Protein AF-0000000066428097 (afdb_homodimer)

InterPro domains:
  IPR001611 Leucine-rich repeat [PF13855] (194-254)
  IPR001611 Leucine-rich repeat [PF13855] (271-330)
  IPR001611 Leucine-rich repeat [PF13855] (368-428)
  IPR001611 Leucine-rich repeat [PS51450] (219-240)
  IPR001611 Leucine-rich repeat [PS51450] (343-364)
  IPR003591 Leucine-rich repeat, typical subtype [SM00369] (103-126)
  IPR003591 Leucine-rich repeat, typical subtype [SM00369] (128-150)
  IPR003591 Leucine-rich repeat, typical subtype [SM00369] (193-216)
  IPR003591 Leucine-rich repeat, typical subtype [SM00369] (217-240)
  IPR003591 Leucine-rich repeat, typical subtype [SM00369] (241-264)
  IPR003591 Leucine-rich repeat, typical subtype [SM00369] (269-292)
  IPR003591 Leucine-rich repeat, typical subtype [SM00369] (293-316)
  IPR003591 Leucine-rich repeat, typical subtype [SM00369] (317-340)
  IPR003591 Leucine-rich repeat, typical subtype [SM00369] (341-364)
  IPR003591 Leucine-rich repeat, typical subtype [SM00369] (367-390)
  IPR003591 Leucine-rich repeat, typical subtype [SM00369] (391-414)
  IPR003591 Leucine-rich repeat, typical subtype [SM00369] (415-438)
  IPR003591 Leucine-rich repeat, typical subtype [SM00369] (439-464)
  IPR032675 Leucine-rich repeat domain superfamily [G3DSA:3.80.10.10] (53-267)
  IPR032675 Leucine-rich repeat domain superfamily [G3DSA:3.80.10.10] (268-363)

Secondary structure (DSSP, 8-state):
---------GGGGGGG--------GGGGEEEEETTEEEEES-SBGGGGGGGTGGG-SEEEEE-SSS-EEES-SS--GGGTT--EEEEEET-SEEE-SSGGGG-TT--EEE-TTS--S---GGGS-TT----EEE--SS---EE-TGGGTT-TT-SEEE--SS---EEEE---SS--EEE--SS--SEEEE---TT--EEE--SS---EE-GGGGTT-TT--EEE--SS---EE-TTTTTT-TT--EEE--SS--SB--TTTT--SSS------EEE--SS---BPPTTTTTT-TT--EEE--SS---EE-GGGGTT-TT--EEE--SS---EE-TTTTTT-TT--EEE--SS---EE-TTTT-SS--TT--EEE--SS---EE-TTTTTT-TT--EEE--SS------GGGTTT-TT--EEE--SS------HHHHHH-TT-SEEE--SS--S--S-TT---TT--EEE-TTS-EEHHHHHHHHHHHHHTT-B---TTSSTTTTSS-SEE--SSSS----HHHHHHHTHHHHHHHHHHHHHHHHHHHHHHH-/--------GGGGGGGG--------GGGGEEEEETTEEEEES-SBGGGGGGGTGGG-SEEEEE-SSS-EEES-SS--GGGTT--EEEEEET-SEEE-SSGGGG-TT--EEE-TTS--S---GGGS-TT----EEE--SS---EE-TGGGTT-TT-SEEE--SS---EEEE---SS--EEE--SS--SEEEE---TT--EEE--SS---EE-GGGGTT-TT--EEE--SS---EE-TTTTTT-TT--EEE--SS--SB--TTTT--SSS------EEE--SS---BPPTTTTTT-TT--EEE--SS---EE-GGGGTT-TT--EEE--SS---EE-TTTTTT-TT--EEE--SS---EE-TTTT-SS--TT--EEE--SS---EE-TTTTTT-TT--EEE--SS------GGGTTT-TT--EEE--SS------HHHHHH-TT-SEEE--SS--S--S-S----TT--EEE-TTS-EEHHHHHHHHHHHHHTT-B---TTSSTTTTSS-SEE--SSSS----HHHHHHHTHHHHHHHHHHHHHHHHHHHHHHH-

Organism: Drosophila melanogaster (NCBI:txid7227)

Sequence (1104 aa):
MSQTANWVLPLLLWLLCMGFPILHGADLCQPIGWRNFQCSEVASLQDLVDLGAENWHTLAIRNVQTELEVGSGENADHLANLLDLDLTGAAPINVHTNGFSILPNLRQLNLSGCGLVDIRGNHFAPESALQRIDFSHNQMELLDRDFFGNLRKLIYANFSHNALKQCDLPHMPLLNRLELGHNRLVNATFGVCPQLQELILNDNQLIQLDVNAFRGLHGLLELQLSGNRLSSIGLETFQPLAQLRKLNLSQNALDALRPNVFGAVQNFVLHLQQLDLSGNRIRLLFDNQFRVLARLQMLDVSRNSIASLSPAHFVGLGSLRKLYLQYNAILEIKPATFAALLNLDTLDLSYNNLEFLEEQIFGGNTLPRMRRLNLNGNRMKHLHPLAFSSLPFLEYLKLGHNELKSLDVRMFAPMRRLQKLHLGHNLLEEINLDVLESLSSVQEILVDNNRLTFLAKVNVSFPNLKRVAIEGNPWQCPCFVKLQHWLATRDVVYLRDNTGYYKGERPLCIVTNVDYCIQNLQAVRRLGILGDFQGEQVEADAFDDDASAAQDMSQTANWVLPLLLWLLCMGFPILHGADLCQPIGWRNFQCSEVASLQDLVDLGAENWHTLAIRNVQTELEVGSGENADHLANLLDLDLTGAAPINVHTNGFSILPNLRQLNLSGCGLVDIRGNHFAPESALQRIDFSHNQMELLDRDFFGNLRKLIYANFSHNALKQCDLPHMPLLNRLELGHNRLVNATFGVCPQLQELILNDNQLIQLDVNAFRGLHGLLELQLSGNRLSSIGLETFQPLAQLRKLNLSQNALDALRPNVFGAVQNFVLHLQQLDLSGNRIRLLFDNQFRVLARLQMLDVSRNSIASLSPAHFVGLGSLRKLYLQYNAILEIKPATFAALLNLDTLDLSYNNLEFLEEQIFGGNTLPRMRRLNLNGNRMKHLHPLAFSSLPFLEYLKLGHNELKSLDVRMFAPMRRLQKLHLGHNLLEEINLDVLESLSSVQEILVDNNRLTFLAKVNVSFPNLKRVAIEGNPWQCPCFVKLQHWLATRDVVYLRDNTGYYKGERPLCIVTNVDYCIQNLQAVRRLGILGDFQGEQVEADAFDDDASAAQD

Radius of gyration: 41.83 Å; Cα contacts (8 Å, |Δi|>4): 2911; chains: 2; bounding box: 102×119×134 Å

Foldseek 3Di:
DDDPDDPPPDDPPPPPPPPPPPPPLQNFWDAPDDLAIEGEQEAELVSCQVVQNQSHAHYEYAYDPHEHEFPPDDADNSNQNHAYYADQRRAQHHADQLACQNHQNHAEEECAQNQDEDQALNNHHQQRNYAEYADDNYAYAEAADRRCRRPQNYAYYAHYHYAHQEHEAEERARHAEYHHEHYAHQDYAYYAHANHAYYAHEQYAHAEAELRRCQRHCNYAEYHHHNYAHAYYYACNCCSNQNYAYYAHAQYAYQADDARSNHDPPPGARQYAYYAHYNYAHADQDFCSCQRHLNHAEYAHAQYAHAEAELRRCHNPQNYAEYHHYNYAHAYADFCRQQNNLNYAEYAHEQYAYQEADQGSNHDAANPRHAEYHHHNYAHADYDLNSCVRYLDYAYYADEQYAYAAHDLSNLQSHPRHAEYEHDHYAHAAYDPSNLLSCLNYQEYEHEQYAYAAYPPLVRCNVRHAEYEHANYAYAPQRVVVVVVSCVVNNHHHDDPPDCDVVPLADRYDYAPDNHHDPDSVVVVVRVSSVVRVVRVVVSVVVVVVVVVVVD/DDDPPDDPPDDPPPPPPPPPPPPPLQNFWDAPDDLAIEGEQEAELVSCQVVQNQSHAHYEYAYDPHEHEFPPDDADNSNQNYAYYADQRRAQHHADQLAAQNHQNHAEEECAQNQDEDQALNNHHQQRNHAEYADDQYAYAEAACRRCRRPQNYAYYAHEHYAHQEHEAEERARHAEYHHEHYAHQDYAYYAHANHAYYAHEQYAHAEAELRRCQRHQNYAEYHHHNYAHAYYYACNCCSNQNYAYYAHAQYAYQEDDARSNHDPPPGARQYAYYAHHNYAHADQDFCSCQRDLNHAEYAHAQYAHAEAALRRCHNPQNYAEYHHYNYAHAYADFCRQQNNLNYAEYAHEQYAYQEADQGSNHDAANPRHAYYHHHNYAHAYYDLNSCVRYLDYAYYADYQYAYAAHDLSNLQSHPRHAEYEHYHYAHAAYDPSNLLSCLNYQEYEHEQYAYAAYPPLVRCNVRHAEYEHANYAYEPQRVVVVVVSCVVNNHHHDDVPDCDVVPLADRYDYAPDNHHDPDSVVVVVRVSSVVRVVRVVVSVVVVVVVVVVVD

Nearest PDB structures (foldseek):
  6gff-assembly1_I  TM=5.538E-01  e=7.986E-13  Homo sapiens
  2z80-assembly1_A  TM=6.881E-01  e=1.139E-09  Homo sapiens
  4mna-assembly1_A  TM=4.852E-01  e=7.695E-11  Arabidopsis thaliana
  4qc0-assembly1_A  TM=3.621E-01  e=7.154E-12  Homo sapiens
  2xot-assembly1_A  TM=7.381E-01  e=4.243E-06  Mus musculus

Solvent-accessible surface area (backbone atoms only — not comparable to full-atom values): 52341 Å² total; per-residue (Å²): 140,90,77,87,72,85,74,78,74,73,74,75,72,73,72,70,72,65,70,72,78,73,75,56,80,78,74,33,53,44,73,80,50,90,46,22,36,38,31,39,59,49,49,34,72,70,72,43,55,88,65,68,35,50,68,28,32,32,43,34,37,39,21,86,87,37,60,26,39,34,27,82,58,90,70,40,72,41,42,58,51,29,31,34,41,36,40,48,45,19,48,50,48,45,74,40,78,38,23,49,30,50,44,41,55,25,29,34,42,34,44,35,43,17,62,44,53,85,82,56,21,68,25,36,15,84,72,22,46,34,26,35,40,30,52,21,45,30,51,33,41,68,44,48,51,63,44,45,66,23,47,55,52,26,30,36,42,32,48,24,41,28,48,26,39,38,37,37,44,53,72,27,70,48,26,29,37,43,33,48,24,42,28,44,26,52,48,67,45,54,34,47,19,59,46,24,28,36,44,34,44,24,36,28,47,31,41,68,47,44,48,70,50,39,62,29,31,45,40,23,30,34,40,36,44,26,40,28,46,30,49,49,68,30,64,30,27,49,42,48,31,44,50,22,29,37,41,32,51,21,39,28,47,27,46,50,69,61,67,31,28,68,36,67,84,50,103,57,72,38,48,31,28,34,42,32,47,24,40,28,48,27,36,51,77,44,70,47,45,39,40,46,32,46,50,22,29,34,42,32,52,21,40,29,47,31,25,66,46,43,35,48,42,54,35,43,28,49,44,22,26,35,42,35,45,26,42,28,45,31,53,44,70,36,66,32,29,50,41,69,34,48,41,26,27,34,41,32,51,22,38,28,49,29,38,64,42,59,46,36,30,45,24,89,51,72,30,78,42,28,29,36,42,32,47,26,39,28,48,26,50,44,69,39,45,48,35,43,60,26,35,39,48,26,30,35,42,32,50,20,40,27,45,31,44,70,78,53,46,60,38,42,60,49,30,70,50,26,31,36,39,33,46,22,38,24,46,29,48,54,59,53,58,67,42,57,59,48,45,40,52,26,27,32,42,30,49,20,35,25,48,30,37,48,70,50,77,75,81,60,74,49,84,46,41,44,37,39,36,60,55,59,16,53,17,30,40,50,32,44,52,52,48,52,51,55,33,53,77,62,67,32,48,52,86,57,85,93,41,55,44,82,72,66,64,34,71,62,48,39,86,60,98,54,90,60,60,73,86,41,71,71,64,47,60,73,68,46,53,65,66,54,40,53,52,52,47,52,55,38,49,56,49,43,54,55,48,55,55,68,73,97,139,87,81,80,76,77,79,81,72,75,74,72,72,71,71,71,73,65,69,70,75,72,74,56,79,76,75,33,52,44,74,79,49,90,44,23,34,39,31,39,58,50,48,34,73,71,73,43,54,89,65,66,34,49,68,27,31,32,40,33,37,40,20,85,88,37,59,27,39,34,29,83,59,90,69,40,73,41,42,57,50,29,31,36,42,37,41,49,46,19,46,51,48,43,73,40,79,38,22,49,29,50,43,40,55,27,29,32,42,35,46,36,44,16,62,44,54,86,81,55,21,69,26,36,14,85,72,20,47,34,27,34,40,31,52,22,46,29,51,33,42,71,42,47,51,63,44,46,66,24,47,56,52,26,28,37,41,33,47,24,40,28,48,25,39,39,38,37,44,54,72,27,69,48,26,30,36,43,34,49,23,42,28,46,27,53,49,67,46,54,33,47,18,59,45,23,29,36,44,34,46,24,36,29,46,31,40,67,47,43,47,70,50,38,62,29,32,44,41,23,31,35,42,35,44,27,41,26,46,30,49,49,68,31,63,31,28,49,42,48,30,44,50,22,29,36,42,33,50,22,39,29,47,27,44,51,69,62,65,29,28,68,35,66,84,52,102,57,73,38,48,30,29,34,43,33,48,24,39,28,47,27,36,51,74,46,71,47,45,41,40,45,32,45,49,23,29,34,41,31,52,21,41,29,45,32,24,66,46,44,34,46,43,52,35,44,28,49,45,23,27,35,40,36,45,26,42,29,46,30,52,45,69,38,68,32,28,50,43,70,34,49,42,26,27,35,42,33,50,23,38,27,48,29,39,63,41,58,47,36,31,45,24,90,51,72,31,80,42,29,30,36,42,33,46,26,39,28,49,26,51,46,69,40,45,49,36,42,59,26,36,38,50,25,29,35,44,31,49,20,39,27,45,30,44,68,77,56,45,62,39,42,62,49,30,69,50,27,32,37,40,33,45,23,37,25,46,28,48,53,60,52,58,65,42,58,57,50,46,41,51,26,27,31,42,30,52,20,35,24,47,30,36,49,71,50,77,75,80,59,72,50,83,46,41,43,37,40,35,60,57,60,16,53,17,32,40,50,32,45,52,52,49,50,50,55,32,54,76,62,67,32,46,52,86,56,84,93,40,55,42,83,73,66,64,35,73,63,46,38,86,62,100,56,90,60,61,71,83,40,70,71,65,46,60,72,66,46,56,66,65,55,41,52,53,52,47,50,53,40,50,52,49,42,54,56,48,54,55,68,72,98

Structure (mmCIF, N/CA/C/O backbone):
data_AF-0000000066428097-model_v1
#
loop_
_entity.id
_entity.type
_entity.pdbx_description
1 polymer LP04042p
#
loop_
_atom_site.group_PDB
_atom_site.id
_atom_site.type_symbol
_atom_site.label_atom_id
_atom_site.label_alt_id
_atom_site.label_comp_id
_atom_site.label_asym_id
_atom_site.label_entity_id
_atom_site.label_seq_id
_atom_site.pdbx_PDB_ins_code
_atom_site.Cartn_x
_atom_site.Cartn_y
_atom_site.Cartn_z
_atom_site.occupancy
_atom_site.B_iso_or_equiv
_atom_site.auth_seq_id
_atom_site.auth_comp_id
_atom_site.auth_asym_id
_atom_site.auth_atom_id
_atom_site.pdbx_PDB_model_num
ATOM 1 N N . MET A 1 1 ? -47.906 65.812 -57.594 1 21.5 1 MET A N 1
ATOM 2 C CA . MET A 1 1 ? -48 65.5 -56.156 1 21.5 1 MET A CA 1
ATOM 3 C C . MET A 1 1 ? -46.812 66.125 -55.406 1 21.5 1 MET A C 1
ATOM 5 O O . MET A 1 1 ? -45.781 66.375 -55.969 1 21.5 1 MET A O 1
ATOM 9 N N . SER A 1 2 ? -47 66.312 -54.031 1 21.78 2 SER A N 1
ATOM 10 C CA . SER A 1 2 ? -46.625 67.25 -52.938 1 21.78 2 SER A CA 1
ATOM 11 C C . SER A 1 2 ? -45.125 67.062 -52.594 1 21.78 2 SER A C 1
ATOM 13 O O . SER A 1 2 ? -44.531 66 -52.844 1 21.78 2 SER A O 1
ATOM 15 N N . GLN A 1 3 ? -44.469 68.188 -52.188 1 23.77 3 GLN A N 1
ATOM 16 C CA . GLN A 1 3 ? -43.312 69.062 -51.906 1 23.77 3 GLN A CA 1
ATOM 17 C C . GLN A 1 3 ? -42.562 68.562 -50.688 1 23.77 3 GLN A C 1
ATOM 19 O O . GLN A 1 3 ? -41.5 69.125 -50.344 1 23.77 3 GLN A O 1
ATOM 24 N N . THR A 1 4 ? -43.219 67.875 -49.719 1 23.97 4 THR A N 1
ATOM 25 C CA . THR A 1 4 ? -42.906 68.188 -48.344 1 23.97 4 THR A CA 1
ATOM 26 C C . THR A 1 4 ? -41.562 67.562 -47.969 1 23.97 4 THR A C 1
ATOM 28 O O . THR A 1 4 ? -41.469 66.375 -47.656 1 23.97 4 THR A O 1
ATOM 31 N N . ALA A 1 5 ? -40.469 67.875 -48.781 1 26.16 5 ALA A N 1
ATOM 32 C CA . ALA A 1 5 ? -39.094 67.312 -48.656 1 26.16 5 ALA A CA 1
ATOM 33 C C . ALA A 1 5 ? -38.594 67.562 -47.219 1 26.16 5 ALA A C 1
ATOM 35 O O . ALA A 1 5 ? -38.938 68.562 -46.562 1 26.16 5 ALA A O 1
ATOM 36 N N . ASN A 1 6 ? -37.875 66.562 -46.625 1 24.91 6 ASN A N 1
ATOM 37 C CA . ASN A 1 6 ? -37.344 65.938 -45.406 1 24.91 6 ASN A CA 1
ATOM 38 C C . ASN A 1 6 ? -36.281 66.875 -44.75 1 24.91 6 ASN A C 1
ATOM 40 O O . ASN A 1 6 ? -35.188 67.062 -45.281 1 24.91 6 ASN A O 1
ATOM 44 N N . TRP A 1 7 ? -36.688 68.062 -44.188 1 27.17 7 TRP A N 1
ATOM 45 C CA . TRP A 1 7 ? -35.906 69.125 -43.531 1 27.17 7 TRP A CA 1
ATOM 46 C C . TRP A 1 7 ? -35.125 68.562 -42.344 1 27.17 7 TRP A C 1
ATOM 48 O O . TRP A 1 7 ? -34.594 69.375 -41.531 1 27.17 7 TRP A O 1
ATOM 58 N N . VAL A 1 8 ? -35.281 67.25 -41.875 1 29.38 8 VAL A N 1
ATOM 59 C CA . VAL A 1 8 ? -35.094 67.062 -40.469 1 29.38 8 VAL A CA 1
ATOM 60 C C . VAL A 1 8 ? -33.594 67.125 -40.125 1 29.38 8 VAL A C 1
ATOM 62 O O . VAL A 1 8 ? -33.156 66.562 -39.094 1 29.38 8 VAL A O 1
ATOM 65 N N . LEU A 1 9 ? -32.656 67.688 -40.906 1 27.8 9 LEU A N 1
ATOM 66 C CA . LEU A 1 9 ? -31.266 67.312 -40.656 1 27.8 9 LEU A CA 1
ATOM 67 C C . LEU A 1 9 ? -30.766 67.938 -39.344 1 27.8 9 LEU A C 1
ATOM 69 O O . LEU A 1 9 ? -29.734 67.5 -38.812 1 27.8 9 LEU A O 1
ATOM 73 N N . PRO A 1 10 ? -31.25 69.188 -38.875 1 29.16 10 PRO A N 1
ATOM 74 C CA . PRO A 1 10 ? -30.234 69.938 -38.125 1 29.16 10 PRO A CA 1
ATOM 75 C C . PRO A 1 10 ? -29.984 69.438 -36.719 1 29.16 10 PRO A C 1
ATOM 77 O O . PRO A 1 10 ? -29.062 69.875 -36.062 1 29.16 10 PRO A O 1
ATOM 80 N N . LEU A 1 11 ? -30.969 68.875 -36 1 28.45 11 LEU A N 1
ATOM 81 C CA . LEU A 1 11 ? -31.016 69.125 -34.562 1 28.45 11 LEU A CA 1
ATOM 82 C C . LEU A 1 11 ? -29.953 68.25 -33.844 1 28.45 11 LEU A C 1
ATOM 84 O O . LEU A 1 11 ? -29.875 68.312 -32.625 1 28.45 11 LEU A O 1
ATOM 88 N N . LEU A 1 12 ? -29.266 67.312 -34.438 1 29.48 12 LEU A N 1
ATOM 89 C CA . LEU A 1 12 ? -28.656 66.312 -33.562 1 29.48 12 LEU A CA 1
ATOM 90 C C . LEU A 1 12 ? -27.375 66.812 -32.906 1 29.48 12 LEU A C 1
ATOM 92 O O . LEU A 1 12 ? -26.734 66.125 -32.125 1 29.48 12 LEU A O 1
ATOM 96 N N . LEU A 1 13 ? -26.812 67.938 -33.312 1 30.03 13 LEU A N 1
ATOM 97 C CA . LEU A 1 13 ? -25.422 68.062 -32.906 1 30.03 13 LEU A CA 1
ATOM 98 C C . LEU A 1 13 ? -25.344 68.5 -31.438 1 30.03 13 LEU A C 1
ATOM 100 O O . LEU A 1 13 ? -24.25 68.562 -30.844 1 30.03 13 LEU A O 1
ATOM 104 N N . TRP A 1 14 ? -26.375 69.188 -30.891 1 29.7 14 TRP A N 1
ATOM 105 C CA . TRP A 1 14 ? -26.078 70 -29.688 1 29.7 14 TRP A CA 1
ATOM 106 C C . TRP A 1 14 ? -25.875 69.062 -28.484 1 29.7 14 TRP A C 1
ATOM 108 O O . TRP A 1 14 ? -25.531 69.5 -27.391 1 29.7 14 TRP A O 1
ATOM 118 N N . LEU A 1 15 ? -26.453 67.875 -28.422 1 30.11 15 LEU A N 1
ATOM 119 C CA . LEU A 1 15 ? -26.578 67.312 -27.094 1 30.11 15 LEU A CA 1
ATOM 120 C C . LEU A 1 15 ? -25.234 66.812 -26.594 1 30.11 15 LEU A C 1
ATOM 122 O O . LEU A 1 15 ? -25.141 66.188 -25.516 1 30.11 15 LEU A O 1
ATOM 126 N N . LEU A 1 16 ? -24.188 66.75 -27.375 1 30.75 16 LEU A N 1
ATOM 127 C CA . LEU A 1 16 ? -23.094 65.938 -26.891 1 30.75 16 LEU A CA 1
ATOM 128 C C . LEU A 1 16 ? -22.328 66.625 -25.781 1 30.75 16 LEU A C 1
ATOM 130 O O . LEU A 1 16 ? -21.297 66.125 -25.328 1 30.75 16 LEU A O 1
ATOM 134 N N . CYS A 1 17 ? -22.469 67.938 -25.656 1 30.73 17 CYS A N 1
ATOM 135 C CA . CYS A 1 17 ? -21.484 68.438 -24.719 1 30.73 17 CYS A CA 1
ATOM 136 C C . CYS A 1 17 ? -21.844 68.062 -23.281 1 30.73 17 CYS A C 1
ATOM 138 O O . CYS A 1 17 ? -22.406 68.875 -22.547 1 30.73 17 CYS A O 1
ATOM 140 N N . MET A 1 18 ? -22.672 67.125 -23.062 1 31.97 18 MET A N 1
ATOM 141 C CA . MET A 1 18 ? -22.844 66.875 -21.641 1 31.97 18 MET A CA 1
ATOM 142 C C . MET A 1 18 ? -21.5 66.75 -20.938 1 31.97 18 MET A C 1
ATOM 144 O O . MET A 1 18 ? -20.625 66 -21.359 1 31.97 18 MET A O 1
ATOM 148 N N . GLY A 1 19 ? -21 67.875 -20.391 1 32.03 19 GLY A N 1
ATOM 149 C CA . GLY A 1 19 ? -19.844 68 -19.516 1 32.03 19 GLY A CA 1
ATOM 150 C C . GLY A 1 19 ? -19.719 66.875 -18.547 1 32.03 19 GLY A C 1
ATOM 151 O O . GLY A 1 19 ? -20.734 66.312 -18.062 1 32.03 19 GLY A O 1
ATOM 152 N N . PHE A 1 20 ? -18.781 66.062 -18.719 1 38.28 20 PHE A N 1
ATOM 153 C CA . PHE A 1 20 ? -18.375 65.125 -17.688 1 38.28 20 PHE A CA 1
ATOM 154 C C . PHE A 1 20 ? -18.406 65.75 -16.312 1 38.28 20 PHE A C 1
ATOM 156 O O . PHE A 1 20 ? -17.859 66.875 -16.125 1 38.28 20 PHE A O 1
ATOM 163 N N . PRO A 1 21 ? -19.438 65.625 -15.516 1 37.78 21 PRO A N 1
ATOM 164 C CA . PRO A 1 21 ? -19.328 66.188 -14.164 1 37.78 21 PRO A CA 1
ATOM 165 C C . PRO A 1 21 ? -17.922 66 -13.57 1 37.78 21 PRO A C 1
ATOM 167 O O . PRO A 1 21 ? -17.391 64.875 -13.594 1 37.78 21 PRO A O 1
ATOM 170 N N . ILE A 1 22 ? -17.047 66.938 -13.727 1 36.81 22 ILE A N 1
ATOM 171 C CA . ILE A 1 22 ? -15.883 66.938 -12.844 1 36.81 22 ILE A CA 1
ATOM 172 C C . ILE A 1 22 ? -16.328 66.625 -11.414 1 36.81 22 ILE A C 1
ATOM 174 O O . ILE A 1 22 ? -17.141 67.375 -10.828 1 36.81 22 ILE A O 1
ATOM 178 N N . LEU A 1 23 ? -16.422 65.438 -10.977 1 39.56 23 LEU A N 1
ATOM 179 C CA . LEU A 1 23 ? -16.562 65.125 -9.562 1 39.56 23 LEU A CA 1
ATOM 180 C C . LEU A 1 23 ? -15.727 66.062 -8.703 1 39.56 23 LEU A C 1
ATOM 182 O O . LEU A 1 23 ? -14.516 66.188 -8.906 1 39.56 23 LEU A O 1
ATOM 186 N N . HIS A 1 24 ? -16.125 67.25 -8.328 1 43.97 24 HIS A N 1
ATOM 187 C CA . HIS A 1 24 ? -15.523 68.062 -7.297 1 43.97 24 HIS A CA 1
ATOM 188 C C . HIS A 1 24 ? -14.938 67.25 -6.168 1 43.97 24 HIS A C 1
ATOM 190 O O . HIS A 1 24 ? -15.383 66.062 -5.938 1 43.97 24 HIS A O 1
ATOM 196 N N . GLY A 1 25 ? -13.734 67.562 -5.691 1 47.59 25 GLY A N 1
ATOM 197 C CA . GLY A 1 25 ? -12.945 67 -4.609 1 47.59 25 GLY A CA 1
ATOM 198 C C . GLY A 1 25 ? -13.789 66.5 -3.449 1 47.59 25 GLY A C 1
ATOM 199 O O . GLY A 1 25 ? -13.367 65.625 -2.699 1 47.59 25 GLY A O 1
ATOM 200 N N . ALA A 1 26 ? -14.797 67.25 -3 1 52.69 26 ALA A N 1
ATOM 201 C CA . ALA A 1 26 ? -15.641 66.938 -1.85 1 52.69 26 ALA A CA 1
ATOM 202 C C . ALA A 1 26 ? -16.344 65.562 -2.041 1 52.69 26 ALA A C 1
ATOM 204 O O . ALA A 1 26 ? -16.625 64.875 -1.069 1 52.69 26 ALA A O 1
ATOM 205 N N . ASP A 1 27 ? -16.5 65.125 -3.244 1 64.44 27 ASP A N 1
ATOM 206 C CA . ASP A 1 27 ? -17.312 63.938 -3.551 1 64.44 27 ASP A CA 1
ATOM 207 C C . ASP A 1 27 ? -16.469 62.656 -3.533 1 64.44 27 ASP A C 1
ATOM 209 O O . ASP A 1 27 ? -16.984 61.562 -3.695 1 64.44 27 ASP A O 1
ATOM 213 N N . LEU A 1 28 ? -15.258 62.75 -3.088 1 81.94 28 LEU A N 1
ATOM 214 C CA . LEU A 1 28 ? -14.352 61.625 -3.244 1 81.94 28 LEU A CA 1
ATOM 215 C C . LEU A 1 28 ? -14.375 60.719 -2.006 1 81.94 28 LEU A C 1
ATOM 217 O O . LEU A 1 28 ? -14.25 59.5 -2.113 1 81.94 28 LEU A O 1
ATOM 221 N N . CYS A 1 29 ? -14.641 61.406 -0.816 1 92.38 29 CYS A N 1
ATOM 222 C CA . CYS A 1 29 ? -14.555 60.625 0.428 1 92.38 29 CYS A CA 1
ATOM 223 C C . CYS A 1 29 ? -15.836 60.781 1.24 1 92.38 29 CYS A C 1
ATOM 225 O O . CYS A 1 29 ? -16.422 61.844 1.318 1 92.38 29 CYS A O 1
ATOM 227 N N . GLN A 1 30 ? -16.328 59.688 1.689 1 92.44 30 GLN A N 1
ATOM 228 C CA . GLN A 1 30 ? -17.516 59.656 2.537 1 92.44 30 GLN A CA 1
ATOM 229 C C . GLN A 1 30 ? -17.203 59.094 3.914 1 92.44 30 GLN A C 1
ATOM 231 O O . GLN A 1 30 ? -16.438 58.125 4.027 1 92.44 30 GLN A O 1
ATOM 236 N N . PRO A 1 31 ? -17.641 59.781 4.945 1 92.06 31 PRO A N 1
ATOM 237 C CA . PRO A 1 31 ? -17.453 59.219 6.281 1 92.06 31 PRO A CA 1
ATOM 238 C C . PRO A 1 31 ? -18.344 58 6.535 1 92.06 31 PRO A C 1
ATOM 240 O O . PRO A 1 31 ? -19.547 58.062 6.242 1 92.06 31 PRO A O 1
ATOM 243 N N . ILE A 1 32 ? -17.875 56.938 6.891 1 91.38 32 ILE A N 1
ATOM 244 C CA . ILE A 1 32 ? -18.641 55.719 7.152 1 91.38 32 ILE A CA 1
ATOM 245 C C . ILE A 1 32 ? -18.703 55.469 8.656 1 91.38 32 ILE A C 1
ATOM 247 O O . ILE A 1 32 ? -19.359 54.531 9.102 1 91.38 32 ILE A O 1
ATOM 251 N N . GLY A 1 33 ? -18.141 56.281 9.469 1 90.94 33 GLY A N 1
ATOM 252 C CA . GLY A 1 33 ? -18.125 56.219 10.922 1 90.94 33 GLY A CA 1
ATOM 253 C C . GLY A 1 33 ? -17.281 57.344 11.539 1 90.94 33 GLY A C 1
ATOM 254 O O . GLY A 1 33 ? -16.812 58.25 10.844 1 90.94 33 GLY A O 1
ATOM 255 N N . TRP A 1 34 ? -17.125 57.219 12.828 1 92 34 TRP A N 1
ATOM 256 C CA . TRP A 1 34 ? -16.328 58.219 13.531 1 92 34 TRP A CA 1
ATOM 257 C C . TRP A 1 34 ? -14.859 58.156 13.102 1 92 34 TRP A C 1
ATOM 259 O O . TRP A 1 34 ? -14.195 57.125 13.32 1 92 34 TRP A O 1
ATOM 269 N N . ARG A 1 35 ? -14.289 59.188 12.469 1 94 35 ARG A N 1
ATOM 270 C CA . ARG A 1 35 ? -12.93 59.312 11.953 1 94 35 ARG A CA 1
ATOM 271 C C . ARG A 1 35 ? -12.602 58.188 10.961 1 94 35 ARG A C 1
ATOM 273 O O . ARG A 1 35 ? -11.461 57.75 10.883 1 94 35 ARG A O 1
ATOM 280 N N . ASN A 1 36 ? -13.633 57.562 10.406 1 95 36 ASN A N 1
ATOM 281 C CA . ASN A 1 36 ? -13.586 56.5 9.406 1 95 36 ASN A CA 1
ATOM 282 C C . ASN A 1 36 ? -14.109 56.969 8.055 1 95 36 ASN A C 1
ATOM 284 O O . ASN A 1 36 ? -15.266 57.375 7.941 1 95 36 ASN A O 1
ATOM 288 N N . PHE A 1 37 ? -13.266 56.875 7.09 1 94.88 37 PHE A N 1
ATOM 289 C CA . PHE A 1 37 ? -13.625 57.438 5.805 1 94.88 37 PHE A CA 1
ATOM 290 C C . PHE A 1 37 ? -13.414 56.438 4.676 1 94.88 37 PHE A C 1
ATOM 292 O O . PHE A 1 37 ? -12.523 55.594 4.758 1 94.88 37 PHE A O 1
ATOM 299 N N . GLN A 1 38 ? -14.219 56.438 3.721 1 95.56 38 GLN A N 1
ATOM 300 C CA . GLN A 1 38 ? -14.062 55.719 2.457 1 95.56 38 GLN A CA 1
ATOM 301 C C . GLN A 1 38 ? -13.945 56.688 1.289 1 95.56 38 GLN A C 1
ATOM 303 O O . GLN A 1 38 ? -14.766 57.594 1.146 1 95.56 38 GLN A O 1
ATOM 308 N N . CYS A 1 39 ? -12.898 56.562 0.613 1 95.06 39 CYS A N 1
ATOM 309 C CA . CYS A 1 39 ? -12.672 57.406 -0.534 1 95.06 39 CYS A CA 1
ATOM 310 C C . CYS A 1 39 ? -12.711 56.625 -1.837 1 95.06 39 CYS A C 1
ATOM 312 O O . CYS A 1 39 ? -12.43 55.438 -1.852 1 95.06 39 CYS A O 1
ATOM 314 N N . SER A 1 40 ? -13.18 57.25 -2.885 1 93.62 40 SER A N 1
ATOM 315 C CA . SER A 1 40 ? -13.273 56.594 -4.191 1 93.62 40 SER A CA 1
ATOM 316 C C . SER A 1 40 ? -12.484 57.375 -5.246 1 93.62 40 SER A C 1
ATOM 318 O O . SER A 1 40 ? -12.43 58.594 -5.211 1 93.62 40 SER A O 1
ATOM 320 N N . GLU A 1 41 ? -11.93 56.594 -6.152 1 93.5 41 GLU A N 1
ATOM 321 C CA . GLU A 1 41 ? -11.25 57.125 -7.332 1 93.5 41 GLU A CA 1
ATOM 322 C C . GLU A 1 41 ? -10.156 58.125 -6.941 1 93.5 41 GLU A C 1
ATOM 324 O O . GLU A 1 41 ? -10.117 59.25 -7.453 1 93.5 41 GLU A O 1
ATOM 329 N N . VAL A 1 42 ? -9.43 57.656 -5.918 1 92.19 42 VAL A N 1
ATOM 330 C CA . VAL A 1 42 ? -8.281 58.406 -5.445 1 92.19 42 VAL A CA 1
ATOM 331 C C . VAL A 1 42 ? -7.035 58.031 -6.238 1 92.19 42 VAL A C 1
ATOM 333 O O . VAL A 1 42 ? -6.684 56.844 -6.32 1 92.19 42 VAL A O 1
ATOM 336 N N . ALA A 1 43 ? -6.391 59 -6.812 1 91.44 43 ALA A N 1
ATOM 337 C CA . ALA A 1 43 ? -5.215 58.719 -7.625 1 91.44 43 ALA A CA 1
ATOM 338 C C . ALA A 1 43 ? -3.957 58.625 -6.762 1 91.44 43 ALA A C 1
ATOM 340 O O . ALA A 1 43 ? -3.037 57.875 -7.07 1 91.44 43 ALA A O 1
ATOM 341 N N . SER A 1 44 ? -3.936 59.406 -5.84 1 91.56 44 SER A N 1
ATOM 342 C CA . SER A 1 44 ? -2.807 59.438 -4.918 1 91.56 44 SER A CA 1
ATOM 343 C C . SER A 1 44 ? -3.256 59.812 -3.504 1 91.56 44 SER A C 1
ATOM 345 O O . SER A 1 44 ? -4.262 60.5 -3.32 1 91.56 44 SER A O 1
ATOM 347 N N . LEU A 1 45 ? -2.475 59.375 -2.592 1 89.81 45 LEU A N 1
ATOM 348 C CA . LEU A 1 45 ? -2.818 59.719 -1.218 1 89.81 45 LEU A CA 1
ATOM 349 C C . LEU A 1 45 ? -2.662 61.219 -0.98 1 89.81 45 LEU A C 1
ATOM 351 O O . LEU A 1 45 ? -3.248 61.75 -0.045 1 89.81 45 LEU A O 1
ATOM 355 N N . GLN A 1 46 ? -1.945 61.844 -1.845 1 86.06 46 GLN A N 1
ATOM 356 C CA . GLN A 1 46 ? -1.733 63.281 -1.749 1 86.06 46 GLN A CA 1
ATOM 357 C C . GLN A 1 46 ? -3.006 64.062 -2.096 1 86.06 46 GLN A C 1
ATOM 359 O O . GLN A 1 46 ? -3.176 65.188 -1.685 1 86.06 46 GLN A O 1
ATOM 364 N N . ASP A 1 47 ? -3.834 63.438 -2.744 1 85.44 47 ASP A N 1
ATOM 365 C CA . ASP A 1 47 ? -5.07 64.062 -3.174 1 85.44 47 ASP A CA 1
ATOM 366 C C . ASP A 1 47 ? -6.016 64.312 -1.994 1 85.44 47 ASP A C 1
ATOM 368 O O . ASP A 1 47 ? -6.992 65.062 -2.102 1 85.44 47 ASP A O 1
ATOM 372 N N . LEU A 1 48 ? -5.594 63.719 -0.896 1 86.69 48 LEU A N 1
ATOM 373 C CA . LEU A 1 48 ? -6.484 63.812 0.257 1 86.69 48 LEU A CA 1
ATOM 374 C C . LEU A 1 48 ? -6.113 65 1.155 1 86.69 48 LEU A C 1
ATOM 376 O O . LEU A 1 48 ? -6.734 65.188 2.197 1 86.69 48 LEU A O 1
ATOM 380 N N . VAL A 1 49 ? -5.133 65.812 0.812 1 81.62 49 VAL A N 1
ATOM 381 C CA . VAL A 1 49 ? -4.602 66.938 1.616 1 81.62 49 VAL A CA 1
ATOM 382 C C . VAL A 1 49 ? -5.695 67.938 1.866 1 81.62 49 VAL A C 1
ATOM 384 O O . VAL A 1 49 ? -5.828 68.5 2.98 1 81.62 49 VAL A O 1
ATOM 387 N N . ASP A 1 50 ? -6.48 68.312 0.899 1 78.69 50 ASP A N 1
ATOM 388 C CA . ASP A 1 50 ? -7.438 69.375 0.999 1 78.69 50 ASP A CA 1
ATOM 389 C C . ASP A 1 50 ? -8.766 68.938 1.585 1 78.69 50 ASP A C 1
ATOM 391 O O . ASP A 1 50 ? -9.734 69.688 1.653 1 78.69 50 ASP A O 1
ATOM 395 N N . LEU A 1 51 ? -8.68 67.75 2.09 1 81.94 51 LEU A N 1
ATOM 396 C CA . LEU A 1 51 ? -9.953 67.188 2.561 1 81.94 51 LEU A CA 1
ATOM 397 C C . LEU A 1 51 ? -9.992 67.125 4.086 1 81.94 51 LEU A C 1
ATOM 399 O O . LEU A 1 51 ? -10.914 66.562 4.668 1 81.94 51 LEU A O 1
ATOM 403 N N . GLY A 1 52 ? -9.039 67.75 4.75 1 79.62 52 GLY A N 1
ATOM 404 C CA . GLY A 1 52 ? -9.016 67.75 6.207 1 79.62 52 GLY A CA 1
ATOM 405 C C . GLY A 1 52 ? -8.789 66.375 6.797 1 79.62 52 GLY A C 1
ATOM 406 O O . GLY A 1 52 ? -9.445 66 7.77 1 79.62 52 GLY A O 1
ATOM 407 N N . ALA A 1 53 ? -7.977 65.688 6.223 1 86.25 53 ALA A N 1
ATOM 408 C CA . ALA A 1 53 ? -7.789 64.25 6.598 1 86.25 53 ALA A CA 1
ATOM 409 C C . ALA A 1 53 ? -6.902 64.125 7.832 1 86.25 53 ALA A C 1
ATOM 411 O O . ALA A 1 53 ? -6.562 63.031 8.258 1 86.25 53 ALA A O 1
ATOM 412 N N . GLU A 1 54 ? -6.621 65.188 8.547 1 87.06 54 GLU A N 1
ATOM 413 C CA . GLU A 1 54 ? -5.703 65.25 9.688 1 87.06 54 GLU A CA 1
ATOM 414 C C . GLU A 1 54 ? -6.289 64.5 10.875 1 87.06 54 GLU A C 1
ATOM 416 O O . GLU A 1 54 ? -5.547 64 11.734 1 87.06 54 GLU A O 1
ATOM 421 N N . ASN A 1 55 ? -7.59 64.312 10.883 1 87.94 55 ASN A N 1
ATOM 422 C CA . ASN A 1 55 ? -8.211 63.656 12.039 1 87.94 55 ASN A CA 1
ATOM 423 C C . ASN A 1 55 ? -8.719 62.25 11.695 1 87.94 55 ASN A C 1
ATOM 425 O O . ASN A 1 55 ? -9.43 61.625 12.484 1 87.94 55 ASN A O 1
ATOM 429 N N . TRP A 1 56 ? -8.312 61.719 10.516 1 94 56 TRP A N 1
ATOM 430 C CA . TRP A 1 56 ? -8.789 60.406 10.117 1 94 56 TRP A CA 1
ATOM 431 C C . TRP A 1 56 ? -7.992 59.312 10.805 1 94 56 TRP A C 1
ATOM 433 O O . TRP A 1 56 ? -6.773 59.406 10.945 1 94 56 TRP A O 1
ATOM 443 N N . HIS A 1 57 ? -8.75 58.281 11.25 1 96.31 57 HIS A N 1
ATOM 444 C CA . HIS A 1 57 ? -8.109 57.125 11.859 1 96.31 57 HIS A CA 1
ATOM 445 C C . HIS A 1 57 ? -8.18 55.906 10.945 1 96.31 57 HIS A C 1
ATOM 447 O O . HIS A 1 57 ? -7.254 55.094 10.93 1 96.31 57 HIS A O 1
ATOM 453 N N . THR A 1 58 ? -9.219 55.75 10.25 1 96.88 58 THR A N 1
ATOM 454 C CA . THR A 1 58 ? -9.438 54.656 9.328 1 96.88 58 THR A CA 1
ATOM 455 C C . THR A 1 58 ? -9.773 55.156 7.93 1 96.88 58 THR A C 1
ATOM 457 O O . THR A 1 58 ? -10.539 56.125 7.781 1 96.88 58 THR A O 1
ATOM 460 N N . LEU A 1 59 ? -9.094 54.594 6.957 1 96.19 59 LEU A N 1
ATOM 461 C CA . LEU A 1 59 ? -9.305 55 5.57 1 96.19 59 LEU A CA 1
ATOM 462 C C . LEU A 1 59 ? -9.406 53.781 4.664 1 96.19 59 LEU A C 1
ATOM 464 O O . LEU A 1 59 ? -8.586 52.875 4.75 1 96.19 59 LEU A O 1
ATOM 468 N N . ALA A 1 60 ? -10.422 53.656 3.93 1 96.94 60 ALA A N 1
ATOM 469 C CA . ALA A 1 60 ? -10.57 52.688 2.863 1 96.94 60 ALA A CA 1
ATOM 470 C C . ALA A 1 60 ? -10.688 53.344 1.501 1 96.94 60 ALA A C 1
ATOM 472 O O . ALA A 1 60 ? -11.383 54.375 1.359 1 96.94 60 ALA A O 1
ATOM 473 N N . ILE A 1 61 ? -9.961 52.875 0.574 1 96.31 61 ILE A N 1
ATOM 474 C CA . ILE A 1 61 ? -10 53.438 -0.762 1 96.31 61 ILE A CA 1
ATOM 475 C C . ILE A 1 61 ? -10.57 52.438 -1.753 1 96.31 61 ILE A C 1
ATOM 477 O O . ILE A 1 61 ? -10.148 51.281 -1.77 1 96.31 61 ILE A O 1
ATOM 481 N N . ARG A 1 62 ? -11.5 52.844 -2.486 1 95.62 62 ARG A N 1
ATOM 482 C CA . ARG A 1 62 ? -12.109 52.031 -3.537 1 95.62 62 ARG A CA 1
ATOM 483 C C . ARG A 1 62 ? -11.984 52.719 -4.895 1 95.62 62 ARG A C 1
ATOM 485 O O . ARG A 1 62 ? -12.578 53.781 -5.117 1 95.62 62 ARG A O 1
ATOM 492 N N . ASN A 1 63 ? -11.188 52.094 -5.695 1 94.75 63 ASN A N 1
ATOM 493 C CA . ASN A 1 63 ? -10.977 52.625 -7.035 1 94.75 63 ASN A CA 1
ATOM 494 C C . ASN A 1 63 ? -11.461 51.656 -8.109 1 94.75 63 ASN A C 1
ATOM 496 O O . ASN A 1 63 ? -11.227 50.438 -8.016 1 94.75 63 ASN A O 1
ATOM 500 N N . VAL A 1 64 ? -12.172 52.125 -9.055 1 90.81 64 VAL A N 1
ATOM 501 C CA . VAL A 1 64 ? -12.648 51.312 -10.172 1 90.81 64 VAL A CA 1
ATOM 502 C C . VAL A 1 64 ? -11.953 51.719 -11.461 1 90.81 64 VAL A C 1
ATOM 504 O O . VAL A 1 64 ? -11.492 50.875 -12.227 1 90.81 64 VAL A O 1
ATOM 507 N N . GLN A 1 65 ? -11.742 52.938 -11.719 1 90.19 65 GLN A N 1
ATOM 508 C CA . GLN A 1 65 ? -11.219 53.469 -12.977 1 90.19 65 GLN A CA 1
ATOM 509 C C . GLN A 1 65 ? -9.797 54.031 -12.797 1 90.19 65 GLN A C 1
ATOM 511 O O . GLN A 1 65 ? -9.047 54.125 -13.766 1 90.19 65 GLN A O 1
ATOM 516 N N . THR A 1 66 ? -9.516 54.406 -11.547 1 91.62 66 THR A N 1
ATOM 517 C CA . THR A 1 66 ? -8.242 55.094 -11.281 1 91.62 66 THR A CA 1
ATOM 518 C C . THR A 1 66 ? -7.273 54.156 -10.57 1 91.62 66 THR A C 1
ATOM 520 O O . THR A 1 66 ? -7.672 53.375 -9.68 1 91.62 66 THR A O 1
ATOM 523 N N . GLU A 1 67 ? -6.051 54.188 -11.039 1 92.5 67 GLU A N 1
ATOM 524 C CA . GLU A 1 67 ? -5.008 53.438 -10.336 1 92.5 67 GLU A CA 1
ATOM 525 C C . GLU A 1 67 ? -4.441 54.25 -9.172 1 92.5 67 GLU A C 1
ATOM 527 O O . GLU A 1 67 ? -4.188 55.438 -9.305 1 92.5 67 GLU A O 1
ATOM 532 N N . LEU A 1 68 ? -4.25 53.594 -8.156 1 94 68 LEU A N 1
ATOM 533 C CA . LEU A 1 68 ? -3.775 54.281 -6.965 1 94 68 LEU A CA 1
ATOM 534 C C . LEU A 1 68 ? -2.252 54.25 -6.883 1 94 68 LEU A C 1
ATOM 536 O O . LEU A 1 68 ? -1.65 53.188 -7.008 1 94 68 LEU A O 1
ATOM 540 N N . GLU A 1 69 ? -1.689 55.438 -6.688 1 92.94 69 GLU A N 1
ATOM 541 C CA . GLU A 1 69 ? -0.253 55.531 -6.453 1 92.94 69 GLU A CA 1
ATOM 542 C C . GLU A 1 69 ? 0.047 55.812 -4.984 1 92.94 69 GLU A C 1
ATOM 544 O O . GLU A 1 69 ? -0.554 56.719 -4.379 1 92.94 69 GLU A O 1
ATOM 549 N N . VAL A 1 70 ? 0.961 55 -4.535 1 90.88 70 VAL A N 1
ATOM 550 C CA . VAL A 1 70 ? 1.315 55.188 -3.133 1 90.88 70 VAL A CA 1
ATOM 551 C C . VAL A 1 70 ? 2.793 55.531 -3.016 1 90.88 70 VAL A C 1
ATOM 553 O O . VAL A 1 70 ? 3.648 54.906 -3.631 1 90.88 70 VAL A O 1
ATOM 556 N N . GLY A 1 71 ? 3.135 56.562 -2.217 1 87.38 71 GLY A N 1
ATOM 557 C CA . GLY A 1 71 ? 4.508 56.938 -1.924 1 87.38 71 GLY A CA 1
ATOM 558 C C . GLY A 1 71 ? 5.102 57.875 -2.945 1 87.38 71 GLY A C 1
ATOM 559 O O . GLY A 1 71 ? 6.32 57.969 -3.084 1 87.38 71 GLY A O 1
ATOM 560 N N . SER A 1 72 ? 4.34 58.469 -3.793 1 79.38 72 SER A N 1
ATOM 561 C CA . SER A 1 72 ? 4.82 59.438 -4.785 1 79.38 72 SER A CA 1
ATOM 562 C C . SER A 1 72 ? 5.25 60.75 -4.129 1 79.38 72 SER A C 1
ATOM 564 O O . SER A 1 72 ? 6.125 61.438 -4.641 1 79.38 72 SER A O 1
ATOM 566 N N . GLY A 1 73 ? 4.711 61.062 -3.057 1 74.81 73 GLY A N 1
ATOM 567 C CA . GLY A 1 73 ? 5.051 62.312 -2.357 1 74.81 73 GLY A CA 1
ATOM 568 C C . GLY A 1 73 ? 6.027 62.094 -1.218 1 74.81 73 GLY A C 1
ATOM 569 O O . GLY A 1 73 ? 6.324 60.969 -0.852 1 74.81 73 GLY A O 1
ATOM 570 N N . GLU A 1 74 ? 6.652 63.188 -0.787 1 70.31 74 GLU A N 1
ATOM 571 C CA . GLU A 1 74 ? 7.699 63.125 0.228 1 70.31 74 GLU A CA 1
ATOM 572 C C . GLU A 1 74 ? 7.105 62.969 1.624 1 70.31 74 GLU A C 1
ATOM 574 O O . GLU A 1 74 ? 7.707 62.344 2.492 1 70.31 74 GLU A O 1
ATOM 579 N N . ASN A 1 75 ? 5.953 63.594 1.793 1 73.94 75 ASN A N 1
ATOM 580 C CA . ASN A 1 75 ? 5.367 63.562 3.127 1 73.94 75 ASN A CA 1
ATOM 581 C C . ASN A 1 75 ? 3.846 63.438 3.066 1 73.94 75 ASN A C 1
ATOM 583 O O . ASN A 1 75 ? 3.234 63.75 2.043 1 73.94 75 ASN A O 1
ATOM 587 N N . ALA A 1 76 ? 3.225 62.75 4.02 1 81.69 76 ALA A N 1
ATOM 588 C CA . ALA A 1 76 ? 1.773 62.656 4.172 1 81.69 76 ALA A CA 1
ATOM 589 C C . ALA A 1 76 ? 1.337 63.125 5.559 1 81.69 76 ALA A C 1
ATOM 591 O O . ALA A 1 76 ? 0.593 62.406 6.25 1 81.69 76 ALA A O 1
ATOM 592 N N . ASP A 1 77 ? 1.708 64.375 5.934 1 85.75 77 ASP A N 1
ATOM 593 C CA . ASP A 1 77 ? 1.407 64.938 7.25 1 85.75 77 ASP A CA 1
ATOM 594 C C . ASP A 1 77 ? -0.1 65 7.473 1 85.75 77 ASP A C 1
ATOM 596 O O . ASP A 1 77 ? -0.576 64.875 8.602 1 85.75 77 ASP A O 1
ATOM 600 N N . HIS A 1 78 ? -0.849 65.125 6.371 1 88.25 78 HIS A N 1
ATOM 601 C CA . HIS A 1 78 ? -2.301 65.25 6.461 1 88.25 78 HIS A CA 1
ATOM 602 C C . HIS A 1 78 ? -2.934 63.938 6.879 1 88.25 78 HIS A C 1
ATOM 604 O O . HIS A 1 78 ? -4.094 63.906 7.293 1 88.25 78 HIS A O 1
ATOM 610 N N . LEU A 1 79 ? -2.115 62.938 6.836 1 91.5 79 LEU A N 1
ATOM 611 C CA . LEU A 1 79 ? -2.596 61.625 7.25 1 91.5 79 LEU A CA 1
ATOM 612 C C . LEU A 1 79 ? -1.814 61.094 8.453 1 91.5 79 LEU A C 1
ATOM 614 O O . LEU A 1 79 ? -1.701 59.906 8.664 1 91.5 79 LEU A O 1
ATOM 618 N N . ALA A 1 80 ? -1.243 61.938 9.227 1 87.75 80 ALA A N 1
ATOM 619 C CA . ALA A 1 80 ? -0.334 61.594 10.32 1 87.75 80 ALA A CA 1
ATOM 620 C C . ALA A 1 80 ? -1.052 60.781 11.406 1 87.75 80 ALA A C 1
ATOM 622 O O . ALA A 1 80 ? -0.427 60 12.125 1 87.75 80 ALA A O 1
ATOM 623 N N . ASN A 1 81 ? -2.406 60.906 11.523 1 92.31 81 ASN A N 1
ATOM 624 C CA . ASN A 1 81 ? -3.164 60.219 12.578 1 92.31 81 ASN A CA 1
ATOM 625 C C . ASN A 1 81 ? -3.844 58.969 12.07 1 92.31 81 ASN A C 1
ATOM 627 O O . ASN A 1 81 ? -4.59 58.312 12.805 1 92.31 81 ASN A O 1
ATOM 631 N N . LEU A 1 82 ? -3.531 58.625 10.844 1 94.94 82 LEU A N 1
ATOM 632 C CA . LEU A 1 82 ? -4.133 57.438 10.258 1 94.94 82 LEU A CA 1
ATOM 633 C C . LEU A 1 82 ? -3.58 56.156 10.914 1 94.94 82 LEU A C 1
ATOM 635 O O . LEU A 1 82 ? -2.363 56 11.031 1 94.94 82 LEU A O 1
ATOM 639 N N . LEU A 1 83 ? -4.523 55.219 11.367 1 97.12 83 LEU A N 1
ATOM 640 C CA . LEU A 1 83 ? -4.141 54 12.078 1 97.12 83 LEU A CA 1
ATOM 641 C C . LEU A 1 83 ? -4.434 52.781 11.234 1 97.12 83 LEU A C 1
ATOM 643 O O . LEU A 1 83 ? -3.697 51.781 11.297 1 97.12 83 LEU A O 1
ATOM 647 N N . ASP A 1 84 ? -5.504 52.781 10.484 1 97.81 84 ASP A N 1
ATOM 648 C CA . ASP A 1 84 ? -5.969 51.656 9.688 1 97.81 84 ASP A CA 1
ATOM 649 C C . ASP A 1 84 ? -6.16 52.062 8.227 1 97.81 84 ASP A C 1
ATOM 651 O O . ASP A 1 84 ? -6.902 53 7.93 1 97.81 84 ASP A O 1
ATOM 655 N N . LEU A 1 85 ? -5.441 51.375 7.375 1 97.12 85 LEU A N 1
ATOM 656 C CA . LEU A 1 85 ? -5.535 51.656 5.945 1 97.12 85 LEU A CA 1
ATOM 657 C C . LEU A 1 85 ? -5.906 50.406 5.168 1 97.12 85 LEU A C 1
ATOM 659 O O . LEU A 1 85 ? -5.23 49.375 5.285 1 97.12 85 LEU A O 1
ATOM 663 N N . ASP A 1 86 ? -7.012 50.375 4.453 1 97.56 86 ASP A N 1
ATOM 664 C CA . ASP A 1 86 ? -7.48 49.281 3.629 1 97.56 86 ASP A CA 1
ATOM 665 C C . ASP A 1 86 ? -7.496 49.656 2.152 1 97.56 86 ASP A C 1
ATOM 667 O O . ASP A 1 86 ? -8.281 50.5 1.735 1 97.56 86 ASP A O 1
ATOM 671 N N . LEU A 1 87 ? -6.637 49.062 1.387 1 97 87 LEU A N 1
ATOM 672 C CA . LEU A 1 87 ? -6.516 49.406 -0.023 1 97 87 LEU A CA 1
ATOM 673 C C . LEU A 1 87 ? -7.004 48.281 -0.915 1 97 87 LEU A C 1
ATOM 675 O O . LEU A 1 87 ? -6.688 48.219 -2.105 1 97 87 LEU A O 1
ATOM 679 N N . THR A 1 88 ? -7.777 47.25 -0.481 1 96.06 88 THR A N 1
ATOM 680 C CA . THR A 1 88 ? -8.211 46.031 -1.197 1 96.06 88 THR A CA 1
ATOM 681 C C . THR A 1 88 ? -9.125 46.406 -2.361 1 96.06 88 THR A C 1
ATOM 683 O O . THR A 1 88 ? -9.18 45.719 -3.369 1 96.06 88 THR A O 1
ATOM 686 N N . GLY A 1 89 ? -9.789 47.531 -2.258 1 94.81 89 GLY A N 1
ATOM 687 C CA . GLY A 1 89 ? -10.711 47.969 -3.289 1 94.81 89 GLY A CA 1
ATOM 688 C C . GLY A 1 89 ? -10.047 48.812 -4.363 1 94.81 89 GLY A C 1
ATOM 689 O O . GLY A 1 89 ? -10.703 49.25 -5.324 1 94.81 89 GLY A O 1
ATOM 690 N N . ALA A 1 90 ? -8.82 49.062 -4.254 1 94.19 90 ALA A N 1
ATOM 691 C CA . ALA A 1 90 ? -8.133 49.938 -5.203 1 94.19 90 ALA A CA 1
ATOM 692 C C . ALA A 1 90 ? -7.125 49.156 -6.035 1 94.19 90 ALA A C 1
ATOM 694 O O . ALA A 1 90 ? -6.219 49.719 -6.637 1 94.19 90 ALA A O 1
ATOM 695 N N . ALA A 1 91 ? -7.32 47.906 -6.176 1 91.62 91 ALA A N 1
ATOM 696 C CA . ALA A 1 91 ? -6.383 47.031 -6.867 1 91.62 91 ALA A CA 1
ATOM 697 C C . ALA A 1 91 ? -6.438 47.25 -8.375 1 91.62 91 ALA A C 1
ATOM 699 O O . ALA A 1 91 ? -7.516 47.438 -8.945 1 91.62 91 ALA A O 1
ATOM 700 N N . PRO A 1 92 ? -5.297 47.281 -9 1 92.38 92 PRO A N 1
ATOM 701 C CA . PRO A 1 92 ? -3.924 47.156 -8.508 1 92.38 92 PRO A CA 1
ATOM 702 C C . PRO A 1 92 ? -3.357 48.5 -8.031 1 92.38 92 PRO A C 1
ATOM 704 O O . PRO A 1 92 ? -3.785 49.562 -8.492 1 92.38 92 PRO A O 1
ATOM 707 N N . ILE A 1 93 ? -2.42 48.438 -7.145 1 93.94 93 ILE A N 1
ATOM 708 C CA . ILE A 1 93 ? -1.818 49.656 -6.637 1 93.94 93 ILE A CA 1
ATOM 709 C C . ILE A 1 93 ? -0.371 49.75 -7.113 1 93.94 93 ILE A C 1
ATOM 711 O O . ILE A 1 93 ? 0.28 48.75 -7.359 1 93.94 93 ILE A O 1
ATOM 715 N N . ASN A 1 94 ? 0.064 50.906 -7.277 1 93.31 94 ASN A N 1
ATOM 716 C CA . ASN A 1 94 ? 1.452 51.188 -7.637 1 93.31 94 ASN A CA 1
ATOM 717 C C . ASN A 1 94 ? 2.23 51.781 -6.461 1 93.31 94 ASN A C 1
ATOM 719 O O . ASN A 1 94 ? 1.947 52.875 -6.02 1 93.31 94 ASN A O 1
ATOM 723 N N . VAL A 1 95 ? 3.152 50.969 -6.086 1 92.88 95 VAL A N 1
ATOM 724 C CA . VAL A 1 95 ? 3.922 51.406 -4.926 1 92.88 95 VAL A CA 1
ATOM 725 C C . VAL A 1 95 ? 5.25 52 -5.379 1 92.88 95 VAL A C 1
ATOM 727 O O . VAL A 1 95 ? 6.055 51.344 -6.027 1 92.88 95 VAL A O 1
ATOM 730 N N . HIS A 1 96 ? 5.496 53.219 -5 1 91.38 96 HIS A N 1
ATOM 731 C CA . HIS A 1 96 ? 6.73 53.938 -5.352 1 91.38 96 HIS A CA 1
ATOM 732 C C . HIS A 1 96 ? 7.797 53.719 -4.277 1 91.38 96 HIS A C 1
ATOM 734 O O . HIS A 1 96 ? 7.594 52.969 -3.324 1 91.38 96 HIS A O 1
ATOM 740 N N . THR A 1 97 ? 8.891 54.406 -4.348 1 87.75 97 THR A N 1
ATOM 741 C CA . THR A 1 97 ? 10.086 54.156 -3.547 1 87.75 97 THR A CA 1
ATOM 742 C C . THR A 1 97 ? 9.797 54.375 -2.064 1 87.75 97 THR A C 1
ATOM 744 O O . THR A 1 97 ? 10.242 53.594 -1.222 1 87.75 97 THR A O 1
ATOM 747 N N . ASN A 1 98 ? 8.953 55.438 -1.72 1 89.19 98 ASN A N 1
ATOM 748 C CA . ASN A 1 98 ? 8.672 55.688 -0.311 1 89.19 98 ASN A CA 1
ATOM 749 C C . ASN A 1 98 ? 7.555 54.781 0.212 1 89.19 98 ASN A C 1
ATOM 751 O O . ASN A 1 98 ? 7.504 54.5 1.404 1 89.19 98 ASN A O 1
ATOM 755 N N . GLY A 1 99 ? 6.695 54.469 -0.723 1 92.5 99 GLY A N 1
ATOM 756 C CA . GLY A 1 99 ? 5.605 53.562 -0.405 1 92.5 99 GLY A CA 1
ATOM 757 C C . GLY A 1 99 ? 4.809 53.969 0.812 1 92.5 99 GLY A C 1
ATOM 758 O O . GLY A 1 99 ? 4.285 55.094 0.857 1 92.5 99 GLY A O 1
ATOM 759 N N . PHE A 1 100 ? 4.922 53.094 1.859 1 94.44 100 PHE A N 1
ATOM 760 C CA . PHE A 1 100 ? 4.125 53.344 3.059 1 94.44 100 PHE A CA 1
ATOM 761 C C . PHE A 1 100 ? 4.984 53.938 4.168 1 94.44 100 PHE A C 1
ATOM 763 O O . PHE A 1 100 ? 4.52 54.094 5.297 1 94.44 100 PHE A O 1
ATOM 770 N N . SER A 1 101 ? 6.227 54.25 3.818 1 93.12 101 SER A N 1
ATOM 771 C CA . SER A 1 101 ? 7.113 54.875 4.785 1 93.12 101 SER A CA 1
ATOM 772 C C . SER A 1 101 ? 6.602 56.25 5.188 1 93.12 101 SER A C 1
ATOM 774 O O . SER A 1 101 ? 6.98 56.781 6.238 1 93.12 101 SER A O 1
ATOM 776 N N . ILE A 1 102 ? 5.676 56.875 4.395 1 90.38 102 ILE A N 1
ATOM 777 C CA . ILE A 1 102 ? 5.109 58.188 4.617 1 90.38 102 ILE A CA 1
ATOM 778 C C . ILE A 1 102 ? 4.031 58.125 5.695 1 90.38 102 ILE A C 1
ATOM 780 O O . ILE A 1 102 ? 3.533 59.156 6.16 1 90.38 102 ILE A O 1
ATOM 784 N N . LEU A 1 103 ? 3.688 56.906 6.109 1 93.12 103 LEU A N 1
ATOM 785 C CA . LEU A 1 103 ? 2.68 56.688 7.141 1 93.12 103 LEU A CA 1
ATOM 786 C C . LEU A 1 103 ? 3.26 55.938 8.32 1 93.12 103 LEU A C 1
ATOM 788 O O . LEU A 1 103 ? 2.871 54.781 8.57 1 93.12 103 LEU A O 1
ATOM 792 N N . PRO A 1 104 ? 4.133 56.438 9.117 1 92.75 104 PRO A N 1
ATOM 793 C CA . PRO A 1 104 ? 4.855 55.719 10.164 1 92.75 104 PRO A CA 1
ATOM 794 C C . PRO A 1 104 ? 3.955 55.281 11.32 1 92.75 104 PRO A C 1
ATOM 796 O O . PRO A 1 104 ? 4.305 54.375 12.078 1 92.75 104 PRO A O 1
ATOM 799 N N . ASN A 1 105 ? 2.73 55.875 11.516 1 94.81 105 ASN A N 1
ATOM 800 C CA . ASN A 1 105 ? 1.88 55.625 12.672 1 94.81 105 ASN A CA 1
ATOM 801 C C . ASN A 1 105 ? 0.81 54.562 12.352 1 94.81 105 ASN A C 1
ATOM 803 O O . ASN A 1 105 ? 0.02 54.188 13.219 1 94.81 105 ASN A O 1
ATOM 807 N N . LEU A 1 106 ? 0.844 54.094 11.094 1 95.88 106 LEU A N 1
ATOM 808 C CA . LEU A 1 106 ? -0.12 53.062 10.703 1 95.88 106 LEU A CA 1
ATOM 809 C C . LEU A 1 106 ? 0.019 51.812 11.578 1 95.88 106 LEU A C 1
ATOM 811 O O . LEU A 1 106 ? 1.134 51.375 11.852 1 95.88 106 LEU A O 1
ATOM 815 N N . ARG A 1 107 ? -1.109 51.219 12.047 1 98.19 107 ARG A N 1
ATOM 816 C CA . ARG A 1 107 ? -1.107 50.031 12.883 1 98.19 107 ARG A CA 1
ATOM 817 C C . ARG A 1 107 ? -1.603 48.812 12.109 1 98.19 107 ARG A C 1
ATOM 819 O O . ARG A 1 107 ? -1.159 47.688 12.352 1 98.19 107 ARG A O 1
ATOM 826 N N . GLN A 1 108 ? -2.543 49.062 11.234 1 98.44 108 GLN A N 1
ATOM 827 C CA . GLN A 1 108 ? -3.104 48 10.406 1 98.44 108 GLN A CA 1
ATOM 828 C C . GLN A 1 108 ? -3.078 48.406 8.93 1 98.44 108 GLN A C 1
ATOM 830 O O . GLN A 1 108 ? -3.439 49.531 8.57 1 98.44 108 GLN A O 1
ATOM 835 N N . LEU A 1 109 ? -2.559 47.531 8.133 1 98.06 109 LEU A N 1
ATOM 836 C CA . LEU A 1 109 ? -2.463 47.75 6.695 1 98.06 109 LEU A CA 1
ATOM 837 C C . LEU A 1 109 ? -2.977 46.531 5.926 1 98.06 109 LEU A C 1
ATOM 839 O O . LEU A 1 109 ? -2.459 45.438 6.086 1 98.06 109 LEU A O 1
ATOM 843 N N . ASN A 1 110 ? -4.051 46.656 5.188 1 98.25 110 ASN A N 1
ATOM 844 C CA . ASN A 1 110 ? -4.617 45.594 4.371 1 98.25 110 ASN A CA 1
ATOM 845 C C . ASN A 1 110 ? -4.332 45.812 2.889 1 98.25 110 ASN A C 1
ATOM 847 O O . ASN A 1 110 ? -4.891 46.719 2.273 1 98.25 110 ASN A O 1
ATOM 851 N N . LEU A 1 111 ? -3.471 45.031 2.375 1 97.69 111 LEU A N 1
ATOM 852 C CA . LEU A 1 111 ? -3.096 45.094 0.966 1 97.69 111 LEU A CA 1
ATOM 853 C C . LEU A 1 111 ? -3.445 43.812 0.247 1 97.69 111 LEU A C 1
ATOM 855 O O . LEU A 1 111 ? -2.742 43.375 -0.677 1 97.69 111 LEU A O 1
ATOM 859 N N . SER A 1 112 ? -4.445 43.031 0.688 1 97.94 112 SER A N 1
ATOM 860 C CA . SER A 1 112 ? -4.844 41.781 0.079 1 97.94 112 SER A CA 1
ATOM 861 C C . SER A 1 112 ? -5.316 42 -1.357 1 97.94 112 SER A C 1
ATOM 863 O O . SER A 1 112 ? -6.125 42.875 -1.631 1 97.94 112 SER A O 1
ATOM 865 N N . GLY A 1 113 ? -4.738 41.25 -2.236 1 96.81 113 GLY A N 1
ATOM 866 C CA . GLY A 1 113 ? -5.176 41.281 -3.623 1 96.81 113 GLY A CA 1
ATOM 867 C C . GLY A 1 113 ? -4.863 42.562 -4.34 1 96.81 113 GLY A C 1
ATOM 868 O O . GLY A 1 113 ? -5.652 43.031 -5.164 1 96.81 113 GLY A O 1
ATOM 869 N N . CYS A 1 114 ? -3.807 43.25 -4.047 1 95.75 114 CYS A N 1
ATOM 870 C CA . CYS A 1 114 ? -3.498 44.562 -4.602 1 95.75 114 CYS A CA 1
ATOM 871 C C . CYS A 1 114 ? -2.525 44.438 -5.77 1 95.75 114 CYS A C 1
ATOM 873 O O . CYS A 1 114 ? -1.997 45.438 -6.238 1 95.75 114 CYS A O 1
ATOM 875 N N . GLY A 1 115 ? -2.248 43.219 -6.109 1 93.56 115 GLY A N 1
ATOM 876 C CA . GLY A 1 115 ? -1.37 43 -7.25 1 93.56 115 GLY A CA 1
ATOM 877 C C . GLY A 1 115 ? 0.09 43.25 -6.938 1 93.56 115 GLY A C 1
ATOM 878 O O . GLY A 1 115 ? 0.864 43.625 -7.82 1 93.56 115 GLY A O 1
ATOM 879 N N . LEU A 1 116 ? 0.442 43.062 -5.758 1 92.44 116 LEU A N 1
ATOM 880 C CA . LEU A 1 116 ? 1.798 43.344 -5.305 1 92.44 116 LEU A CA 1
ATOM 881 C C . LEU A 1 116 ? 2.773 42.281 -5.797 1 92.44 116 LEU A C 1
ATOM 883 O O . LEU A 1 116 ? 2.457 41.094 -5.781 1 92.44 116 LEU A O 1
ATOM 887 N N . VAL A 1 117 ? 3.982 42.781 -6.262 1 90.38 117 VAL A N 1
ATOM 888 C CA . VAL A 1 117 ? 5.02 41.844 -6.707 1 90.38 117 VAL A CA 1
ATOM 889 C C . VAL A 1 117 ? 6.309 42.125 -5.93 1 90.38 117 VAL A C 1
ATOM 891 O O . VAL A 1 117 ? 6.922 41.188 -5.402 1 90.38 117 VAL A O 1
ATOM 894 N N . ASP A 1 118 ? 6.613 43.406 -5.887 1 87.81 118 ASP A N 1
ATOM 895 C CA . ASP A 1 118 ? 7.93 43.781 -5.375 1 87.81 118 ASP A CA 1
ATOM 896 C C . ASP A 1 118 ? 7.816 44.688 -4.156 1 87.81 118 ASP A C 1
ATOM 898 O O . ASP A 1 118 ? 8.18 45.875 -4.223 1 87.81 118 ASP A O 1
ATOM 902 N N . ILE A 1 119 ? 7.215 44.25 -3.141 1 90.94 119 ILE A N 1
ATOM 903 C CA . ILE A 1 119 ? 7.184 45.031 -1.908 1 90.94 119 ILE A CA 1
ATOM 904 C C . ILE A 1 119 ? 8.391 44.688 -1.041 1 90.94 119 ILE A C 1
ATOM 906 O O . ILE A 1 119 ? 8.727 43.5 -0.887 1 90.94 119 ILE A O 1
ATOM 910 N N . ARG A 1 120 ? 9.125 45.75 -0.571 1 92.31 120 ARG A N 1
ATOM 911 C CA . ARG A 1 120 ? 10.352 45.562 0.201 1 92.31 120 ARG A CA 1
ATOM 912 C C . ARG A 1 120 ? 10.25 46.219 1.562 1 92.31 120 ARG A C 1
ATOM 914 O O . ARG A 1 120 ? 9.305 46.969 1.825 1 92.31 120 ARG A O 1
ATOM 921 N N . GLY A 1 121 ? 11.266 45.969 2.338 1 93.31 121 GLY A N 1
ATOM 922 C CA . GLY A 1 121 ? 11.289 46.531 3.682 1 93.31 121 GLY A CA 1
ATOM 923 C C . GLY A 1 121 ? 11.375 48.031 3.705 1 93.31 121 GLY A C 1
ATOM 924 O O . GLY A 1 121 ? 10.789 48.688 4.57 1 93.31 121 GLY A O 1
ATOM 925 N N . ASN A 1 122 ? 12.016 48.656 2.729 1 91.88 122 ASN A N 1
ATOM 926 C CA . ASN A 1 122 ? 12.227 50.094 2.689 1 91.88 122 ASN A CA 1
ATOM 927 C C . ASN A 1 122 ? 10.953 50.844 2.314 1 91.88 122 ASN A C 1
ATOM 929 O O . ASN A 1 122 ? 10.891 52.062 2.4 1 91.88 122 ASN A O 1
ATOM 933 N N . HIS A 1 123 ? 10 50.094 1.972 1 94.56 123 HIS A N 1
ATOM 934 C CA . HIS A 1 123 ? 8.711 50.719 1.662 1 94.56 123 HIS A CA 1
ATOM 935 C C . HIS A 1 123 ? 7.953 51.062 2.936 1 94.56 123 HIS A C 1
ATOM 937 O O . HIS A 1 123 ? 6.887 51.688 2.873 1 94.56 123 HIS A O 1
ATOM 943 N N . PHE A 1 124 ? 8.562 50.688 4.008 1 95.62 124 PHE A N 1
ATOM 944 C CA . PHE A 1 124 ? 7.965 51 5.301 1 95.62 124 PHE A CA 1
ATOM 945 C C . PHE A 1 124 ? 8.891 51.875 6.117 1 95.62 124 PHE A C 1
ATOM 947 O O . PHE A 1 124 ? 10.102 51.875 5.922 1 95.62 124 PHE A O 1
ATOM 954 N N . ALA A 1 125 ? 8.281 52.656 7.055 1 92.94 125 ALA A N 1
ATOM 955 C CA . ALA A 1 125 ? 9.055 53.594 7.879 1 92.94 125 ALA A CA 1
ATOM 956 C C . ALA A 1 125 ? 9.977 52.844 8.836 1 92.94 125 ALA A C 1
ATOM 958 O O . ALA A 1 125 ? 9.656 51.75 9.281 1 92.94 125 ALA A O 1
ATOM 959 N N . PRO A 1 126 ? 11.141 53.656 9.031 1 90.69 126 PRO A N 1
ATOM 960 C CA . PRO A 1 126 ? 11.961 53.062 10.094 1 90.69 126 PRO A CA 1
ATOM 961 C C . PRO A 1 126 ? 11.227 52.969 11.422 1 90.69 126 PRO A C 1
ATOM 963 O O . PRO A 1 126 ? 10.523 53.906 11.812 1 90.69 126 PRO A O 1
ATOM 966 N N . GLU A 1 127 ? 10.992 52.031 12.07 1 88.88 127 GLU A N 1
ATOM 967 C CA . GLU A 1 127 ? 10.258 51.781 13.305 1 88.88 127 GLU A CA 1
ATOM 968 C C . GLU A 1 127 ? 8.75 51.875 13.086 1 88.88 127 GLU A C 1
ATOM 970 O O . GLU A 1 127 ? 8.055 52.562 13.836 1 88.88 127 GLU A O 1
ATOM 975 N N . SER A 1 128 ? 8.367 51.438 12.008 1 95.44 128 SER A N 1
ATOM 976 C CA . SER A 1 128 ? 6.949 51.406 11.672 1 95.44 128 SER A CA 1
ATOM 977 C C . SER A 1 128 ? 6.117 50.938 12.852 1 95.44 128 SER A C 1
ATOM 979 O O . SER A 1 128 ? 6.543 50.031 13.594 1 95.44 128 SER A O 1
ATOM 981 N N . ALA A 1 129 ? 4.922 51.5 13.055 1 97 129 ALA A N 1
ATOM 982 C CA . ALA A 1 129 ? 4.016 51.125 14.141 1 97 129 ALA A CA 1
ATOM 983 C C . ALA A 1 129 ? 3.094 49.969 13.719 1 97 129 ALA A C 1
ATOM 985 O O . ALA A 1 129 ? 2.246 49.531 14.5 1 97 129 ALA A O 1
ATOM 986 N N . LEU A 1 130 ? 3.34 49.438 12.578 1 97.62 130 LEU A N 1
ATOM 987 C CA . LEU A 1 130 ? 2.467 48.406 12.031 1 97.62 130 LEU A CA 1
ATOM 988 C C . LEU A 1 130 ? 2.43 47.188 12.938 1 97.62 130 LEU A C 1
ATOM 990 O O . LEU A 1 130 ? 3.475 46.656 13.328 1 97.62 130 LEU A O 1
ATOM 994 N N . GLN A 1 131 ? 1.182 46.719 13.297 1 98.5 131 GLN A N 1
ATOM 995 C CA . GLN A 1 131 ? 0.954 45.531 14.141 1 98.5 131 GLN A CA 1
ATOM 996 C C . GLN A 1 131 ? 0.269 44.406 13.352 1 98.5 131 GLN A C 1
ATOM 998 O O . GLN A 1 131 ? 0.472 43.25 13.641 1 98.5 131 GLN A O 1
ATOM 1003 N N . ARG A 1 132 ? -0.554 44.812 12.453 1 98.69 132 ARG A N 1
ATOM 1004 C CA . ARG A 1 132 ? -1.291 43.844 11.641 1 98.69 132 ARG A CA 1
ATOM 1005 C C . ARG A 1 132 ? -1.141 44.156 10.156 1 98.69 132 ARG A C 1
ATOM 1007 O O . ARG A 1 132 ? -1.369 45.312 9.727 1 98.69 132 ARG A O 1
ATOM 1014 N N . ILE A 1 133 ? -0.72 43.188 9.383 1 98.31 133 ILE A N 1
ATOM 1015 C CA . ILE A 1 133 ? -0.636 43.375 7.941 1 98.31 133 ILE A CA 1
ATOM 1016 C C . ILE A 1 133 ? -1.305 42.188 7.242 1 98.31 133 ILE A C 1
ATOM 1018 O O . ILE A 1 133 ? -1.228 41.031 7.715 1 98.31 133 ILE A O 1
ATOM 1022 N N . ASP A 1 134 ? -2.039 42.406 6.195 1 98.56 134 ASP A N 1
ATOM 1023 C CA . ASP A 1 134 ? -2.572 41.375 5.289 1 98.56 134 ASP A CA 1
ATOM 1024 C C . ASP A 1 134 ? -2.074 41.594 3.863 1 98.56 134 ASP A C 1
ATOM 1026 O O . ASP A 1 134 ? -2.557 42.5 3.166 1 98.56 134 ASP A O 1
ATOM 1030 N N . PHE A 1 135 ? -1.083 40.906 3.49 1 98.19 135 PHE A N 1
ATOM 1031 C CA . PHE A 1 135 ? -0.495 40.938 2.156 1 98.19 135 PHE A CA 1
ATOM 1032 C C . PHE A 1 135 ? -0.882 39.719 1.354 1 98.19 135 PHE A C 1
ATOM 1034 O O . PHE A 1 135 ? -0.119 39.25 0.499 1 98.19 135 PHE A O 1
ATOM 1041 N N . SER A 1 136 ? -2.041 39.031 1.627 1 98.38 136 SER A N 1
ATOM 1042 C CA . SER A 1 136 ? -2.473 37.812 0.971 1 98.38 136 SER A CA 1
ATOM 1043 C C . SER A 1 136 ? -2.963 38.094 -0.447 1 98.38 136 SER A C 1
ATOM 1045 O O . SER A 1 136 ? -3.266 39.219 -0.795 1 98.38 136 SER A O 1
ATOM 1047 N N . HIS A 1 137 ? -2.98 37.062 -1.252 1 98 137 HIS A N 1
ATOM 1048 C CA . HIS A 1 137 ? -3.525 37.094 -2.605 1 98 137 HIS A CA 1
ATOM 1049 C C . HIS A 1 137 ? -2.779 38.094 -3.482 1 98 137 HIS A C 1
ATOM 1051 O O . HIS A 1 137 ? -3.4 38.906 -4.145 1 98 137 HIS A O 1
ATOM 1057 N N . ASN A 1 138 ? -1.507 38.094 -3.436 1 97.88 138 ASN A N 1
ATOM 1058 C CA . ASN A 1 138 ? -0.643 38.875 -4.312 1 97.88 138 ASN A CA 1
ATOM 1059 C C . ASN A 1 138 ? 0.321 37.969 -5.09 1 97.88 138 ASN A C 1
ATOM 1061 O O . ASN A 1 138 ? 0.009 36.812 -5.379 1 97.88 138 ASN A O 1
ATOM 1065 N N . GLN A 1 139 ? 1.446 38.531 -5.555 1 96.81 139 GLN A N 1
ATOM 1066 C CA . GLN A 1 139 ? 2.381 37.75 -6.367 1 96.81 139 GLN A CA 1
ATOM 1067 C C . GLN A 1 139 ? 3.803 37.875 -5.824 1 96.81 139 GLN A C 1
ATOM 1069 O O . GLN A 1 139 ? 4.766 37.906 -6.594 1 96.81 139 GLN A O 1
ATOM 1074 N N . MET A 1 140 ? 3.77 37.875 -4.465 1 95.88 140 MET A N 1
ATOM 1075 C CA . MET A 1 140 ? 5.086 37.969 -3.84 1 95.88 140 MET 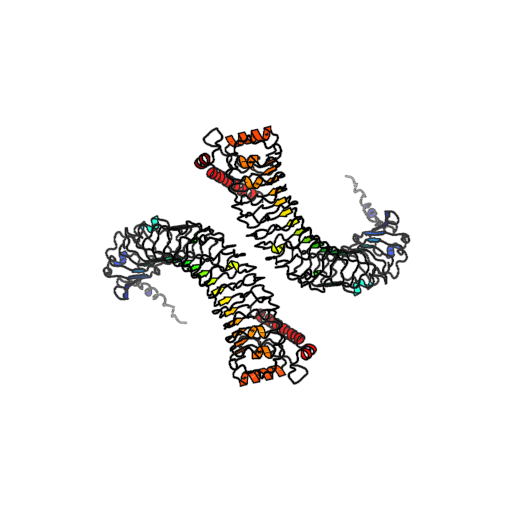A CA 1
ATOM 1076 C C . MET A 1 140 ? 5.844 36.656 -3.98 1 95.88 140 MET A C 1
ATOM 1078 O O . MET A 1 140 ? 5.25 35.594 -3.895 1 95.88 140 MET A O 1
ATOM 1082 N N . GLU A 1 141 ? 7.277 36.688 -4.086 1 95.75 141 GLU A N 1
ATOM 1083 C CA . GLU A 1 141 ? 8.047 35.469 -4.328 1 95.75 141 GLU A CA 1
ATOM 1084 C C . GLU A 1 141 ? 9.055 35.219 -3.207 1 95.75 141 GLU A C 1
ATOM 1086 O O . GLU A 1 141 ? 9.531 34.094 -3.031 1 95.75 141 GLU A O 1
ATOM 1091 N N . LEU A 1 142 ? 9.336 36.312 -2.525 1 94.44 142 LEU A N 1
ATOM 1092 C CA . LEU A 1 142 ? 10.398 36.156 -1.534 1 94.44 142 LEU A CA 1
ATOM 1093 C C . LEU A 1 142 ? 10.086 36.969 -0.286 1 94.44 142 LEU A C 1
ATOM 1095 O O . LEU A 1 142 ? 9.602 38.125 -0.385 1 94.44 142 LEU A O 1
ATOM 1099 N N . LEU A 1 143 ? 10.289 36.375 0.846 1 94.75 143 LEU A N 1
ATOM 1100 C CA . LEU A 1 143 ? 10.289 37.062 2.133 1 94.75 143 LEU A CA 1
ATOM 1101 C C . LEU A 1 143 ? 11.617 36.844 2.857 1 94.75 143 LEU A C 1
ATOM 1103 O O . LEU A 1 143 ? 11.852 35.812 3.445 1 94.75 143 LEU A O 1
ATOM 1107 N N . ASP A 1 144 ? 12.469 37.75 2.85 1 93.88 144 ASP A N 1
ATOM 1108 C CA . ASP A 1 144 ? 13.766 37.625 3.494 1 93.88 144 ASP A CA 1
ATOM 1109 C C . ASP A 1 144 ? 13.852 38.5 4.75 1 93.88 144 ASP A C 1
ATOM 1111 O O . ASP A 1 144 ? 12.867 39.156 5.129 1 93.88 144 ASP A O 1
ATOM 1115 N N . ARG A 1 145 ? 14.977 38.531 5.355 1 94.12 145 ARG A N 1
ATOM 1116 C CA . ARG A 1 145 ? 15.188 39.25 6.609 1 94.12 145 ARG A CA 1
ATOM 1117 C C . ARG A 1 145 ? 15.062 40.75 6.406 1 94.12 145 ARG A C 1
ATOM 1119 O O . ARG A 1 145 ? 14.562 41.469 7.285 1 94.12 145 ARG A O 1
ATOM 1126 N N . ASP A 1 146 ? 15.43 41.188 5.262 1 92.75 146 ASP A N 1
ATOM 1127 C CA . ASP A 1 146 ? 15.398 42.594 4.957 1 92.75 146 ASP A CA 1
ATOM 1128 C C . ASP A 1 146 ? 13.961 43.125 4.891 1 92.75 146 ASP A C 1
ATOM 1130 O O . ASP A 1 146 ? 13.688 44.281 5.242 1 92.75 146 ASP A O 1
ATOM 1134 N N . PHE A 1 147 ? 13.18 42.344 4.441 1 94.06 147 PHE A N 1
ATOM 1135 C CA . PHE A 1 147 ? 11.773 42.719 4.348 1 94.06 147 PHE A CA 1
ATOM 1136 C C . PHE A 1 147 ? 11.219 43.094 5.719 1 94.06 147 PHE A C 1
ATOM 1138 O O . PHE A 1 147 ? 10.453 44.062 5.836 1 94.06 147 PHE A O 1
ATOM 1145 N N . PHE A 1 148 ? 11.617 42.406 6.746 1 95.38 148 PHE A N 1
ATOM 1146 C CA . PHE A 1 148 ? 11.039 42.562 8.078 1 95.38 148 PHE A CA 1
ATOM 1147 C C . PHE A 1 148 ? 11.812 43.594 8.898 1 95.38 148 PHE A C 1
ATOM 1149 O O . PHE A 1 148 ? 11.469 43.844 10.047 1 95.38 148 PHE A O 1
ATOM 1156 N N . GLY A 1 149 ? 12.75 44.125 8.367 1 93.19 149 GLY A N 1
ATOM 1157 C CA . GLY A 1 149 ? 13.641 45.031 9.102 1 93.19 149 GLY A CA 1
ATOM 1158 C C . GLY A 1 149 ? 12.906 46.188 9.766 1 93.19 149 GLY A C 1
ATOM 1159 O O . GLY A 1 149 ? 13.219 46.531 10.906 1 93.19 149 GLY A O 1
ATOM 1160 N N . ASN A 1 150 ? 11.938 46.75 9.094 1 94.62 150 ASN A N 1
ATOM 1161 C CA . ASN A 1 150 ? 11.203 47.906 9.602 1 94.62 150 ASN A CA 1
ATOM 1162 C C . ASN A 1 150 ? 9.859 47.5 10.195 1 94.62 150 ASN A C 1
ATOM 1164 O O . ASN A 1 150 ? 9.062 48.375 10.578 1 94.62 150 ASN A O 1
ATOM 1168 N N . LEU A 1 151 ? 9.656 46.25 10.281 1 95.94 151 LEU A N 1
ATOM 1169 C CA . LEU A 1 151 ? 8.359 45.75 10.711 1 95.94 151 LEU A CA 1
ATOM 1170 C C . LEU A 1 151 ? 8.492 44.906 11.984 1 95.94 151 LEU A C 1
ATOM 1172 O O . LEU A 1 151 ? 7.926 43.812 12.086 1 95.94 151 LEU A O 1
ATOM 1176 N N . ARG A 1 152 ? 9.117 45.375 12.938 1 94.5 152 ARG A N 1
ATOM 1177 C CA . ARG A 1 152 ? 9.492 44.625 14.133 1 94.5 152 ARG A CA 1
ATOM 1178 C C . ARG A 1 152 ? 8.344 44.562 15.133 1 94.5 152 ARG A C 1
ATOM 1180 O O . ARG A 1 152 ? 8.328 43.719 16.031 1 94.5 152 ARG A O 1
ATOM 1187 N N . LYS A 1 153 ? 7.348 45.406 15.031 1 97.12 153 LYS A N 1
ATOM 1188 C CA . LYS A 1 153 ? 6.238 45.469 15.984 1 97.12 153 LYS A CA 1
ATOM 1189 C C . LYS A 1 153 ? 5.047 44.656 15.5 1 97.12 153 LYS A C 1
ATOM 1191 O O . LYS A 1 153 ? 3.977 44.688 16.109 1 97.12 153 LYS A O 1
ATOM 1196 N N . LEU A 1 154 ? 5.297 43.844 14.461 1 97.62 154 LEU A N 1
ATOM 1197 C CA . LEU A 1 154 ? 4.215 43.062 13.898 1 97.62 154 LEU A CA 1
ATOM 1198 C C . LEU A 1 154 ? 3.715 42.031 14.906 1 97.62 154 LEU A C 1
ATOM 1200 O O . LEU A 1 154 ? 4.516 41.375 15.586 1 97.62 154 LEU A O 1
ATOM 1204 N N . ILE A 1 155 ? 2.373 41.844 14.992 1 98.62 155 ILE A N 1
ATOM 1205 C CA . ILE A 1 155 ? 1.703 40.844 15.828 1 98.62 155 ILE A CA 1
ATOM 1206 C C . ILE A 1 155 ? 1.008 39.812 14.938 1 98.62 155 ILE A C 1
ATOM 1208 O O . ILE A 1 155 ? 1.104 38.625 15.18 1 98.62 155 ILE A O 1
ATOM 1212 N N . TYR A 1 156 ? 0.351 40.312 13.922 1 98.56 156 TYR A N 1
ATOM 1213 C CA . TYR A 1 156 ? -0.324 39.469 12.945 1 98.56 156 TYR A CA 1
ATOM 1214 C C . TYR A 1 156 ? 0.173 39.75 11.539 1 98.56 156 TYR A C 1
ATOM 1216 O O . TYR A 1 156 ? 0.22 40.906 11.117 1 98.56 156 TYR A O 1
ATOM 1224 N N . ALA A 1 157 ? 0.586 38.719 10.844 1 98.56 157 ALA A N 1
ATOM 1225 C CA . ALA A 1 157 ? 1.053 38.875 9.469 1 98.56 157 ALA A CA 1
ATOM 1226 C C . ALA A 1 157 ? 0.472 37.781 8.562 1 98.56 157 ALA A C 1
ATOM 1228 O O . ALA A 1 157 ? 0.615 36.594 8.844 1 98.56 157 ALA A O 1
ATOM 1229 N N . ASN A 1 158 ? -0.224 38.125 7.535 1 98.69 158 ASN A N 1
ATOM 1230 C CA . ASN A 1 158 ? -0.816 37.188 6.578 1 98.69 158 ASN A CA 1
ATOM 1231 C C . ASN A 1 158 ? -0.19 37.344 5.195 1 98.69 158 ASN A C 1
ATOM 1233 O O . ASN A 1 158 ? -0.363 38.375 4.535 1 98.69 158 ASN A O 1
ATOM 1237 N N . PHE A 1 159 ? 0.556 36.375 4.781 1 98.44 159 PHE A N 1
ATOM 1238 C CA . PHE A 1 159 ? 1.184 36.344 3.467 1 98.44 159 PHE A CA 1
ATOM 1239 C C . PHE A 1 159 ? 0.647 35.188 2.637 1 98.44 159 PHE A C 1
ATOM 1241 O O . PHE A 1 159 ? 1.328 34.688 1.734 1 98.44 159 PHE A O 1
ATOM 1248 N N . SER A 1 160 ? -0.562 34.656 2.895 1 98.62 160 SER A N 1
ATOM 1249 C CA . SER A 1 160 ? -1.114 33.5 2.227 1 98.62 160 SER A CA 1
ATOM 1250 C C . SER A 1 160 ? -1.481 33.812 0.779 1 98.62 160 SER A C 1
ATOM 1252 O O . SER A 1 160 ? -1.674 34.969 0.416 1 98.62 160 SER A O 1
ATOM 1254 N N . HIS A 1 161 ? -1.524 32.781 -0.085 1 98.31 161 HIS A N 1
ATOM 1255 C CA . HIS A 1 161 ? -1.968 32.844 -1.473 1 98.31 161 HIS A CA 1
ATOM 1256 C C . HIS A 1 161 ? -1.096 33.812 -2.281 1 98.31 161 HIS A C 1
ATOM 1258 O O . HIS A 1 161 ? -1.61 34.688 -2.963 1 98.31 161 HIS A O 1
ATOM 1264 N N . ASN A 1 162 ? 0.181 33.688 -2.115 1 98.25 162 ASN A N 1
ATOM 1265 C CA . ASN A 1 162 ? 1.188 34.344 -2.957 1 98.25 162 ASN A CA 1
ATOM 1266 C C . ASN A 1 162 ? 1.978 33.312 -3.764 1 98.25 162 ASN A C 1
ATOM 1268 O O . ASN A 1 162 ? 1.465 32.219 -4.082 1 98.25 162 ASN A O 1
ATOM 1272 N N . ALA A 1 163 ? 3.193 33.625 -4.219 1 97.75 163 ALA A N 1
ATOM 1273 C CA . ALA A 1 163 ? 4.094 32.719 -4.93 1 97.75 163 ALA A CA 1
ATOM 1274 C C . ALA A 1 163 ? 5.441 32.594 -4.219 1 97.75 163 ALA A C 1
ATOM 1276 O O . ALA A 1 163 ? 6.484 32.5 -4.871 1 97.75 163 ALA A O 1
ATOM 1277 N N . LEU A 1 164 ? 5.273 32.625 -2.904 1 97.69 164 LEU A N 1
ATOM 1278 C CA . LEU A 1 164 ? 6.504 32.625 -2.121 1 97.69 164 LEU A CA 1
ATOM 1279 C C . LEU A 1 164 ? 7.262 31.312 -2.307 1 97.69 164 LEU A C 1
ATOM 1281 O O . LEU A 1 164 ? 6.688 30.234 -2.162 1 97.69 164 LEU A O 1
ATOM 1285 N N . LYS A 1 165 ? 8.555 31.375 -2.582 1 96.75 165 LYS A N 1
ATOM 1286 C CA . LYS A 1 165 ? 9.406 30.188 -2.727 1 96.75 165 LYS A CA 1
ATOM 1287 C C . LYS A 1 165 ? 10.289 30 -1.496 1 96.75 165 LYS A C 1
ATOM 1289 O O . LYS A 1 165 ? 10.695 28.875 -1.189 1 96.75 165 LYS A O 1
ATOM 1294 N N . GLN A 1 166 ? 10.539 31.109 -0.916 1 95.19 166 GLN A N 1
ATOM 1295 C CA . GLN A 1 166 ? 11.398 31.078 0.265 1 95.19 166 GLN A CA 1
ATOM 1296 C C . GLN A 1 166 ? 10.93 32.094 1.314 1 95.19 166 GLN A C 1
ATOM 1298 O O . GLN A 1 166 ? 10.438 33.156 0.973 1 95.19 166 GLN A O 1
ATOM 1303 N N . CYS A 1 167 ? 11.117 31.672 2.523 1 95.69 167 CYS A N 1
ATOM 1304 C CA . CYS A 1 167 ? 10.812 32.562 3.648 1 95.69 167 CYS A CA 1
ATOM 1305 C C . CYS A 1 167 ? 11.898 32.469 4.711 1 95.69 167 CYS A C 1
ATOM 1307 O O . CYS A 1 167 ? 12.234 31.375 5.184 1 95.69 167 CYS A O 1
ATOM 1309 N N . ASP A 1 168 ? 12.547 33.531 4.992 1 95.5 168 ASP A N 1
ATOM 1310 C CA . ASP A 1 168 ? 13.523 33.656 6.07 1 95.5 168 ASP A CA 1
ATOM 1311 C C . ASP A 1 168 ? 13.078 34.688 7.094 1 95.5 168 ASP A C 1
ATOM 1313 O O . ASP A 1 168 ? 13.305 35.875 6.906 1 95.5 168 ASP A O 1
ATOM 1317 N N . LEU A 1 169 ? 12.5 34.25 8.172 1 96.12 169 LEU A N 1
ATOM 1318 C CA . LEU A 1 169 ? 11.953 35.125 9.203 1 96.12 169 LEU A CA 1
ATOM 1319 C C . LEU A 1 169 ? 13 35.406 10.266 1 96.12 169 LEU A C 1
ATOM 1321 O O . LEU A 1 169 ? 13.547 34.5 10.883 1 96.12 169 LEU A O 1
ATOM 1325 N N . PRO A 1 170 ? 13.312 36.625 10.438 1 95.56 170 PRO A N 1
ATOM 1326 C CA . PRO A 1 170 ? 14.25 36.969 11.508 1 95.56 170 PRO A CA 1
ATOM 1327 C C . PRO A 1 170 ? 13.617 36.938 12.898 1 95.56 170 PRO A C 1
ATOM 1329 O O . PRO A 1 170 ? 12.516 36.375 13.055 1 95.56 170 PRO A O 1
ATOM 1332 N N . HIS A 1 171 ? 14.383 37.375 13.875 1 95.69 171 HIS A N 1
ATOM 1333 C CA . HIS A 1 171 ? 13.859 37.5 15.227 1 95.69 171 HIS A CA 1
ATOM 1334 C C . HIS A 1 171 ? 12.688 38.5 15.266 1 95.69 171 HIS A C 1
ATOM 1336 O O . HIS A 1 171 ? 12.828 39.656 14.883 1 95.69 171 HIS A O 1
ATOM 1342 N N . MET A 1 172 ? 11.523 38 15.641 1 96.5 172 MET A N 1
ATOM 1343 C CA . MET A 1 172 ? 10.312 38.781 15.766 1 96.5 172 MET A CA 1
ATOM 1344 C C . MET A 1 172 ? 9.719 38.656 17.156 1 96.5 172 MET A C 1
ATOM 1346 O O . MET A 1 172 ? 8.914 37.75 17.422 1 96.5 172 MET A O 1
ATOM 1350 N N . PRO A 1 173 ? 9.945 39.531 18.062 1 95.62 173 PRO A N 1
ATOM 1351 C CA . PRO A 1 173 ? 9.617 39.375 19.484 1 95.62 173 PRO A CA 1
ATOM 1352 C C . PRO A 1 173 ? 8.109 39.469 19.75 1 95.62 173 PRO A C 1
ATOM 1354 O O . PRO A 1 173 ? 7.629 38.875 20.734 1 95.62 173 PRO A O 1
ATOM 1357 N N . LEU A 1 174 ? 7.34 40.125 18.828 1 97.44 174 LEU A N 1
ATOM 1358 C CA . LEU A 1 174 ? 5.941 40.375 19.156 1 97.44 174 LEU A CA 1
ATOM 1359 C C . LEU A 1 174 ? 5.016 39.562 18.266 1 97.44 174 LEU A C 1
ATOM 1361 O O . LEU A 1 174 ? 3.812 39.469 18.531 1 97.44 174 LEU A O 1
ATOM 1365 N N . LEU A 1 175 ? 5.57 38.906 17.297 1 98.12 175 LEU A N 1
ATOM 1366 C CA . LEU A 1 175 ? 4.754 38.188 16.312 1 98.12 175 LEU A CA 1
ATOM 1367 C C . LEU A 1 175 ? 3.98 37.062 16.969 1 98.12 175 LEU A C 1
ATOM 1369 O O . LEU A 1 175 ? 4.562 36.25 17.688 1 98.12 175 LEU A O 1
ATOM 1373 N N . ASN A 1 176 ? 2.654 37.031 16.734 1 98.62 176 ASN A N 1
ATOM 1374 C CA . ASN A 1 176 ? 1.777 36.062 17.375 1 98.62 176 ASN A CA 1
ATOM 1375 C C . ASN A 1 176 ? 1.218 35.062 16.359 1 98.62 176 ASN A C 1
ATOM 1377 O O . ASN A 1 176 ?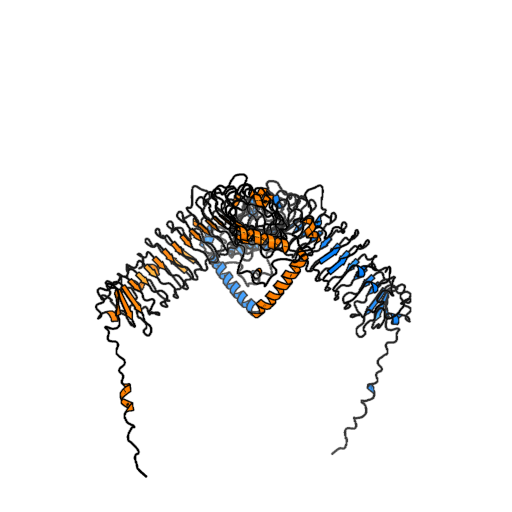 1.057 33.875 16.688 1 98.62 176 ASN A O 1
ATOM 1381 N N . ARG A 1 177 ? 0.875 35.531 15.281 1 98.75 177 ARG A N 1
ATOM 1382 C CA . ARG A 1 177 ? 0.298 34.719 14.234 1 98.75 177 ARG A CA 1
ATOM 1383 C C . ARG A 1 177 ? 0.939 35 12.883 1 98.75 177 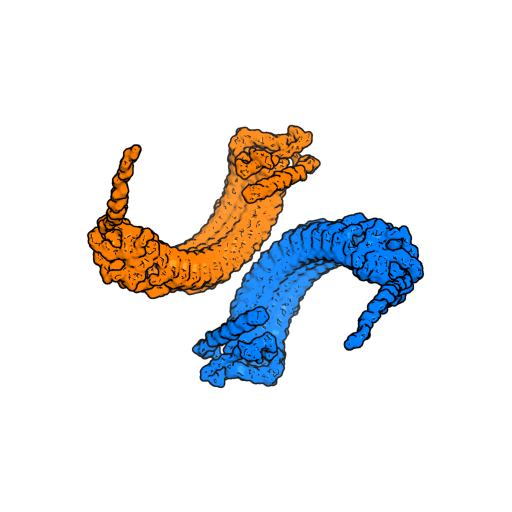ARG A C 1
ATOM 1385 O O . ARG A 1 177 ? 1.041 36.156 12.484 1 98.75 177 ARG A O 1
ATOM 1392 N N . LEU A 1 178 ? 1.388 33.969 12.211 1 98.62 178 LEU A N 1
ATOM 1393 C CA . LEU A 1 178 ? 1.999 34.094 10.891 1 98.62 178 LEU A CA 1
ATOM 1394 C C . LEU A 1 178 ? 1.337 33.125 9.898 1 98.62 178 LEU A C 1
ATOM 1396 O O . LEU A 1 178 ? 1.301 31.922 10.125 1 98.62 178 LEU A O 1
ATOM 1400 N N . GLU A 1 179 ? 0.751 33.625 8.82 1 98.81 179 GLU A N 1
ATOM 1401 C CA . GLU A 1 179 ? 0.076 32.844 7.801 1 98.81 179 GLU A CA 1
ATOM 1402 C C . GLU A 1 179 ? 0.886 32.781 6.508 1 98.81 179 GLU A C 1
ATOM 1404 O O . GLU A 1 179 ? 1.091 33.812 5.859 1 98.81 179 GLU A O 1
ATOM 1409 N N . LEU A 1 180 ? 1.341 31.656 6.184 1 98.62 180 LEU A N 1
ATOM 1410 C CA . LEU A 1 180 ? 2.164 31.453 4.996 1 98.62 180 LEU A CA 1
ATOM 1411 C C . LEU A 1 180 ? 1.577 30.359 4.105 1 98.62 180 LEU A C 1
ATOM 1413 O O . LEU A 1 180 ? 2.283 29.797 3.271 1 98.62 180 LEU A O 1
ATOM 1417 N N . GLY A 1 181 ? 0.3 30.031 4.25 1 98.62 181 GLY A N 1
ATOM 1418 C CA . GLY A 1 181 ? -0.332 28.953 3.504 1 98.62 181 GLY A CA 1
ATOM 1419 C C . GLY A 1 181 ? -0.523 29.281 2.035 1 98.62 181 GLY A C 1
ATOM 1420 O O . GLY A 1 181 ? -0.517 30.453 1.646 1 98.62 181 GLY A O 1
ATOM 1421 N N . HIS A 1 182 ? -0.666 28.266 1.217 1 98.38 182 HIS A N 1
ATOM 1422 C CA . HIS A 1 182 ? -0.984 28.375 -0.202 1 98.38 182 HIS A CA 1
ATOM 1423 C C . HIS A 1 182 ? 0.073 29.188 -0.941 1 98.38 182 HIS A C 1
ATOM 1425 O O . HIS A 1 182 ? -0.255 30.141 -1.654 1 98.38 182 HIS A O 1
ATOM 1431 N N . ASN A 1 183 ? 1.278 28.844 -0.746 1 98.5 183 ASN A N 1
ATOM 1432 C CA . ASN A 1 183 ? 2.43 29.375 -1.469 1 98.5 183 ASN A CA 1
ATOM 1433 C C . ASN A 1 183 ? 3.223 28.266 -2.148 1 98.5 183 ASN A C 1
ATOM 1435 O O . ASN A 1 183 ? 2.678 27.203 -2.449 1 98.5 183 ASN A O 1
ATOM 1439 N N . ARG A 1 184 ? 4.461 28.531 -2.539 1 98.19 184 ARG A N 1
ATOM 1440 C CA . ARG A 1 184 ? 5.344 27.562 -3.176 1 98.19 184 ARG A CA 1
ATOM 1441 C C . ARG A 1 184 ? 6.617 27.359 -2.361 1 98.19 184 ARG A C 1
ATOM 1443 O O . ARG A 1 184 ? 7.699 27.172 -2.922 1 98.19 184 ARG A O 1
ATOM 1450 N N . LEU A 1 185 ? 6.387 27.406 -1.109 1 97.62 185 LEU A N 1
ATOM 1451 C CA . LEU A 1 185 ? 7.551 27.359 -0.234 1 97.62 185 LEU A CA 1
ATOM 1452 C C . LEU A 1 185 ? 8.211 25.984 -0.302 1 97.62 185 LEU A C 1
ATOM 1454 O O . LEU A 1 185 ? 7.555 24.953 -0.11 1 97.62 185 LEU A O 1
ATOM 1458 N N . VAL A 1 186 ? 9.516 25.938 -0.565 1 95.38 186 VAL A N 1
ATOM 1459 C CA . VAL A 1 186 ? 10.305 24.703 -0.53 1 95.38 186 VAL A CA 1
ATOM 1460 C C . VAL A 1 186 ? 11.094 24.641 0.772 1 95.38 186 VAL A C 1
ATOM 1462 O O . VAL A 1 186 ? 11.438 23.562 1.241 1 95.38 186 VAL A O 1
ATOM 1465 N N . ASN A 1 187 ? 11.312 25.844 1.229 1 91 187 ASN A N 1
ATOM 1466 C CA . ASN A 1 187 ? 12.039 25.969 2.488 1 91 187 ASN A CA 1
ATOM 1467 C C . ASN A 1 187 ? 11.555 27.172 3.289 1 91 187 ASN A C 1
ATOM 1469 O O . ASN A 1 187 ? 11.164 28.188 2.713 1 91 187 ASN A O 1
ATOM 1473 N N . ALA A 1 188 ? 11.57 27.062 4.582 1 93.88 188 ALA A N 1
ATOM 1474 C CA . ALA A 1 188 ? 11.234 28.156 5.488 1 93.88 188 ALA A CA 1
ATOM 1475 C C . ALA A 1 188 ? 12.078 28.094 6.758 1 93.88 188 ALA A C 1
ATOM 1477 O O . ALA A 1 188 ? 12.211 27.031 7.371 1 93.88 188 ALA A O 1
ATOM 1478 N N . THR A 1 189 ? 12.734 29.156 7.016 1 94.19 189 THR A N 1
ATOM 1479 C CA . THR A 1 189 ? 13.516 29.266 8.242 1 94.19 189 THR A CA 1
ATOM 1480 C C . THR A 1 189 ? 12.922 30.312 9.18 1 94.19 189 THR A C 1
ATOM 1482 O O . THR A 1 189 ? 12.422 31.344 8.727 1 94.19 189 THR A O 1
ATOM 1485 N N . PHE A 1 190 ? 13.031 30.062 10.477 1 95.75 190 PHE A N 1
ATOM 1486 C CA . PHE A 1 190 ? 12.43 30.938 11.469 1 95.75 190 PHE A CA 1
ATOM 1487 C C . PHE A 1 190 ? 13.43 31.297 12.555 1 95.75 190 PHE A C 1
ATOM 1489 O O . PHE A 1 190 ? 14.055 30.406 13.148 1 95.75 190 PHE A O 1
ATOM 1496 N N . GLY A 1 191 ? 13.57 32.562 12.75 1 94.56 191 GLY A N 1
ATOM 1497 C CA . GLY A 1 191 ? 14.344 33.031 13.891 1 94.56 191 GLY A CA 1
ATOM 1498 C C . GLY A 1 191 ? 13.609 32.875 15.211 1 94.56 191 GLY A C 1
ATOM 1499 O O . GLY A 1 191 ? 12.625 32.125 15.297 1 94.56 191 GLY A O 1
ATOM 1500 N N . VAL A 1 192 ? 14.117 33.531 16.188 1 96 192 VAL A N 1
ATOM 1501 C CA . VAL A 1 192 ? 13.523 33.438 17.516 1 96 192 VAL A CA 1
ATOM 1502 C C . VAL A 1 192 ? 12.242 34.281 17.562 1 96 192 VAL A C 1
ATOM 1504 O O . VAL A 1 192 ? 12.281 35.5 17.391 1 96 192 VAL A O 1
ATOM 1507 N N . CYS A 1 193 ? 11.094 33.656 17.734 1 96.81 193 CYS A N 1
ATOM 1508 C CA . CYS A 1 193 ? 9.789 34.281 17.891 1 96.81 193 CYS A CA 1
ATOM 1509 C C . CYS A 1 193 ? 9.062 33.75 19.109 1 96.81 193 CYS A C 1
ATOM 1511 O O . CYS A 1 193 ? 8.164 32.906 19 1 96.81 193 CYS A O 1
ATOM 1513 N N . PRO A 1 194 ? 9.359 34.25 20.234 1 95.31 194 PRO A N 1
ATOM 1514 C CA . PRO A 1 194 ? 8.891 33.656 21.5 1 95.31 194 PRO A CA 1
ATOM 1515 C C . PRO A 1 194 ? 7.383 33.781 21.688 1 95.31 194 PRO A C 1
ATOM 1517 O O . PRO A 1 194 ? 6.781 32.969 22.406 1 95.31 194 PRO A O 1
ATOM 1520 N N . GLN A 1 195 ? 6.75 34.781 20.984 1 97 195 GLN A N 1
ATOM 1521 C CA . GLN A 1 195 ? 5.324 35 21.203 1 97 195 GLN A CA 1
ATOM 1522 C C . GLN A 1 195 ? 4.488 34.375 20.094 1 97 195 GLN A C 1
ATOM 1524 O O . GLN A 1 195 ? 3.26 34.469 20.109 1 97 195 GLN A O 1
ATOM 1529 N N . LEU A 1 196 ? 5.176 33.719 19.172 1 98.12 196 LEU A N 1
ATOM 1530 C CA . LEU A 1 196 ? 4.441 33.125 18.062 1 98.12 196 LEU A CA 1
ATOM 1531 C C . LEU A 1 196 ? 3.588 31.953 18.531 1 98.12 196 LEU A C 1
ATOM 1533 O O . LEU A 1 196 ? 4.109 30.969 19.078 1 98.12 196 LEU A O 1
ATOM 1537 N N . GLN A 1 197 ? 2.262 32 18.312 1 98.56 197 GLN A N 1
ATOM 1538 C CA . GLN A 1 197 ? 1.344 30.984 18.797 1 98.56 197 GLN A CA 1
ATOM 1539 C C . GLN A 1 197 ? 0.777 30.156 17.656 1 98.56 197 GLN A C 1
ATOM 1541 O O . GLN A 1 197 ? 0.451 28.984 17.828 1 98.56 197 GLN A O 1
ATOM 1546 N N . GLU A 1 198 ? 0.588 30.766 16.578 1 98.75 198 GLU A N 1
ATOM 1547 C CA . GLU A 1 198 ? 0.007 30.078 15.43 1 98.75 198 GLU A CA 1
ATOM 1548 C C . GLU A 1 198 ? 0.866 30.266 14.18 1 98.75 198 GLU A C 1
ATOM 1550 O O . GLU A 1 198 ? 1.154 31.406 13.781 1 98.75 198 GLU A O 1
ATOM 1555 N N . LEU A 1 199 ? 1.312 29.219 13.602 1 98.69 199 LEU A N 1
ATOM 1556 C CA . LEU A 1 199 ? 2.064 29.203 12.352 1 98.69 199 LEU A CA 1
ATOM 1557 C C . LEU A 1 199 ? 1.352 28.359 11.297 1 98.69 199 LEU A C 1
ATOM 1559 O O . LEU A 1 199 ? 1.166 27.156 11.477 1 98.69 199 LEU A O 1
ATOM 1563 N N . ILE A 1 200 ? 0.915 28.938 10.219 1 98.81 200 ILE A N 1
ATOM 1564 C CA . ILE A 1 200 ? 0.144 28.281 9.18 1 98.81 200 ILE A CA 1
ATOM 1565 C C . ILE A 1 200 ? 1.004 28.125 7.926 1 98.81 200 ILE A C 1
ATOM 1567 O O . ILE A 1 200 ? 1.348 29.109 7.27 1 98.81 200 ILE A O 1
ATOM 1571 N N . LEU A 1 201 ? 1.354 26.906 7.629 1 98.44 201 LEU A N 1
ATOM 1572 C CA . LEU A 1 201 ? 2.242 26.609 6.512 1 98.44 201 LEU A CA 1
ATOM 1573 C C . LEU A 1 201 ? 1.594 25.609 5.555 1 98.44 201 LEU A C 1
ATOM 1575 O O . LEU A 1 201 ? 2.287 24.938 4.801 1 98.44 201 LEU A O 1
ATOM 1579 N N . ASN A 1 202 ? 0.274 25.453 5.566 1 98.56 202 ASN A N 1
ATOM 1580 C CA . ASN A 1 202 ? -0.418 24.469 4.746 1 98.56 202 ASN A CA 1
ATOM 1581 C C . ASN A 1 202 ? -0.294 24.781 3.26 1 98.56 202 ASN A C 1
ATOM 1583 O O . ASN A 1 202 ? -0.096 25.938 2.881 1 98.56 202 ASN A O 1
ATOM 1587 N N . ASP A 1 203 ? -0.386 23.781 2.414 1 98.38 203 ASP A N 1
ATOM 1588 C CA . ASP A 1 203 ? -0.453 23.891 0.958 1 98.38 203 ASP A CA 1
ATOM 1589 C C . ASP A 1 203 ? 0.763 24.625 0.401 1 98.38 203 ASP A C 1
ATOM 1591 O O . ASP A 1 203 ? 0.621 25.594 -0.341 1 98.38 203 ASP A O 1
ATOM 1595 N N . ASN A 1 204 ? 1.932 24.172 0.754 1 98.5 204 ASN A N 1
ATOM 1596 C CA . ASN A 1 204 ? 3.223 24.562 0.201 1 98.5 204 ASN A CA 1
ATOM 1597 C C . ASN A 1 204 ? 3.939 23.391 -0.449 1 98.5 204 ASN A C 1
ATOM 1599 O O . ASN A 1 204 ? 3.297 22.422 -0.885 1 98.5 204 ASN A O 1
ATOM 1603 N N . GLN A 1 205 ? 5.254 23.531 -0.657 1 98.06 205 GLN A N 1
ATOM 1604 C CA . GLN A 1 205 ? 6.008 22.484 -1.339 1 98.06 205 GLN A CA 1
ATOM 1605 C C . GLN A 1 205 ? 7.16 21.984 -0.471 1 98.06 205 GLN A C 1
ATOM 1607 O O . GLN A 1 205 ? 8.242 21.688 -0.979 1 98.06 205 GLN A O 1
ATOM 1612 N N . LEU A 1 206 ? 6.84 21.953 0.804 1 96.94 206 LEU A N 1
ATOM 1613 C CA . LEU A 1 206 ? 7.859 21.453 1.721 1 96.94 206 LEU A CA 1
ATOM 1614 C C . LEU A 1 206 ? 8.062 19.953 1.547 1 96.94 206 LEU A C 1
ATOM 1616 O O . LEU A 1 206 ? 7.094 19.203 1.447 1 96.94 206 LEU A O 1
ATOM 1620 N N . ILE A 1 207 ? 9.359 19.5 1.564 1 94.44 207 ILE A N 1
ATOM 1621 C CA . ILE A 1 207 ? 9.633 18.094 1.3 1 94.44 207 ILE A CA 1
ATOM 1622 C C . ILE A 1 207 ? 10.141 17.422 2.572 1 94.44 207 ILE A C 1
ATOM 1624 O O . ILE A 1 207 ? 9.867 16.25 2.805 1 94.44 207 ILE A O 1
ATOM 1628 N N . GLN A 1 208 ? 10.875 18.188 3.359 1 93 208 GLN A N 1
ATOM 1629 C CA . GLN A 1 208 ? 11.453 17.609 4.57 1 93 208 GLN A CA 1
ATOM 1630 C C . GLN A 1 208 ? 11.492 18.641 5.699 1 93 208 GLN A C 1
ATOM 1632 O O . GLN A 1 208 ? 11.508 19.844 5.445 1 93 208 GLN A O 1
ATOM 1637 N N . LEU A 1 209 ? 11.477 18.125 6.875 1 93 209 LEU A N 1
ATOM 1638 C CA . LEU A 1 209 ? 11.672 18.938 8.078 1 93 209 LEU A CA 1
ATOM 1639 C C . LEU A 1 209 ? 12.828 18.391 8.906 1 93 209 LEU A C 1
ATOM 1641 O O . LEU A 1 209 ? 12.961 17.172 9.07 1 93 209 LEU A O 1
ATOM 1645 N N . ASP A 1 210 ? 13.656 19.266 9.367 1 88.25 210 ASP A N 1
ATOM 1646 C CA . ASP A 1 210 ? 14.789 18.844 10.18 1 88.25 210 ASP A CA 1
ATOM 1647 C C . ASP A 1 210 ? 14.68 19.391 11.602 1 88.25 210 ASP A C 1
ATOM 1649 O O . ASP A 1 210 ? 13.758 20.156 11.914 1 88.25 210 ASP A O 1
ATOM 1653 N N . VAL A 1 211 ? 15.609 19.094 12.453 1 83.5 211 VAL A N 1
ATOM 1654 C CA . VAL A 1 211 ? 15.594 19.359 13.891 1 83.5 211 VAL A CA 1
ATOM 1655 C C . VAL A 1 211 ? 15.68 20.859 14.141 1 83.5 211 VAL A C 1
ATOM 1657 O O . VAL A 1 211 ? 15.172 21.359 15.148 1 83.5 211 VAL A O 1
ATOM 1660 N N . ASN A 1 212 ? 16.188 21.562 13.148 1 88.38 212 ASN A N 1
ATOM 1661 C CA . ASN A 1 212 ? 16.422 23 13.359 1 88.38 212 ASN A CA 1
ATOM 1662 C C . ASN A 1 212 ? 15.25 23.828 12.859 1 88.38 212 ASN A C 1
ATOM 1664 O O . ASN A 1 212 ? 15.211 25.047 13.062 1 88.38 212 ASN A O 1
ATOM 1668 N N . ALA A 1 213 ? 14.32 23.203 12.367 1 87.25 213 ALA A N 1
ATOM 1669 C CA . ALA A 1 213 ? 13.25 23.906 11.672 1 87.25 213 ALA A CA 1
ATOM 1670 C C . ALA A 1 213 ? 12.477 24.812 12.625 1 87.25 213 ALA A C 1
ATOM 1672 O O . ALA A 1 213 ? 12.039 25.891 12.234 1 87.25 213 ALA A O 1
ATOM 1673 N N . PHE A 1 214 ? 12.383 24.344 13.961 1 93.88 214 PHE A N 1
ATOM 1674 C CA . PHE A 1 214 ? 11.477 25.062 14.844 1 93.88 214 PHE A CA 1
ATOM 1675 C C . PHE A 1 214 ? 12.156 25.422 16.156 1 93.88 214 PHE A C 1
ATOM 1677 O O . PHE A 1 214 ? 11.492 25.609 17.172 1 93.88 214 PHE A O 1
ATOM 1684 N N . ARG A 1 215 ? 13.383 25.484 16.266 1 92.56 215 ARG A N 1
ATOM 1685 C CA . ARG A 1 215 ? 14.164 25.703 17.484 1 92.56 215 ARG A CA 1
ATOM 1686 C C . ARG A 1 215 ? 13.82 27.047 18.109 1 92.56 215 ARG A C 1
ATOM 1688 O O . ARG A 1 215 ? 13.805 27.188 19.344 1 92.56 215 ARG A O 1
ATOM 1695 N N . GLY A 1 216 ? 13.391 28.078 17.469 1 93.38 216 GLY A N 1
ATOM 1696 C CA . GLY A 1 216 ? 13.109 29.391 18.016 1 93.38 216 GLY A CA 1
ATOM 1697 C C . GLY A 1 216 ? 11.633 29.656 18.25 1 93.38 216 GLY A C 1
ATOM 1698 O O . GLY A 1 216 ? 11.242 30.75 18.625 1 93.38 216 GLY A O 1
ATOM 1699 N N . LEU A 1 217 ? 10.844 28.562 18.219 1 96.31 217 LEU A N 1
ATOM 1700 C CA . LEU A 1 217 ? 9.398 28.75 18.281 1 96.31 217 LEU A CA 1
ATOM 1701 C C . LEU A 1 217 ? 8.812 28.062 19.516 1 96.31 217 LEU A C 1
ATOM 1703 O O . LEU A 1 217 ? 7.828 27.328 19.391 1 96.31 217 LEU A O 1
ATOM 1707 N N . HIS A 1 218 ? 9.289 28.281 20.672 1 93.81 218 HIS A N 1
ATOM 1708 C CA . HIS A 1 218 ? 8.938 27.562 21.906 1 93.81 218 HIS A CA 1
ATOM 1709 C C . HIS A 1 218 ? 7.516 27.906 22.344 1 93.81 218 HIS A C 1
ATOM 1711 O O . HIS A 1 218 ? 6.891 27.141 23.078 1 93.81 218 HIS A O 1
ATOM 1717 N N . GLY A 1 219 ? 7.012 29.016 21.891 1 95.19 219 GLY A N 1
ATOM 1718 C CA . GLY A 1 219 ? 5.691 29.453 22.312 1 95.19 219 GLY A CA 1
ATOM 1719 C C . GLY A 1 219 ? 4.586 29 21.375 1 95.19 219 GLY A C 1
ATOM 1720 O O . GLY A 1 219 ? 3.412 29.281 21.609 1 95.19 219 GLY A O 1
ATOM 1721 N N . LEU A 1 220 ? 4.93 28.203 20.406 1 97.44 220 LEU A N 1
ATOM 1722 C CA . LEU A 1 220 ? 3.975 27.812 19.375 1 97.44 220 LEU A CA 1
ATOM 1723 C C . LEU A 1 220 ? 2.891 26.906 19.953 1 97.44 220 LEU A C 1
ATOM 1725 O O . LEU A 1 220 ? 3.189 25.953 20.688 1 97.44 220 LEU A O 1
ATOM 1729 N N . LEU A 1 221 ? 1.576 27.172 19.672 1 98.38 221 LEU A N 1
ATOM 1730 C CA . LEU A 1 221 ? 0.441 26.391 20.141 1 98.38 221 LEU A CA 1
ATOM 1731 C C . LEU A 1 221 ? -0.165 25.562 19 1 98.38 221 LEU A C 1
ATOM 1733 O O . LEU A 1 221 ? -0.631 24.438 19.219 1 98.38 221 LEU A O 1
ATOM 1737 N N . GLU A 1 222 ? -0.197 26.156 17.891 1 98.69 222 GLU A N 1
ATOM 1738 C CA . GLU A 1 222 ? -0.792 25.516 16.734 1 98.69 222 GLU A CA 1
ATOM 1739 C C . GLU A 1 222 ? 0.136 25.578 15.523 1 98.69 222 GLU A C 1
ATOM 1741 O O . GLU A 1 222 ? 0.64 26.656 15.18 1 98.69 222 GLU A O 1
ATOM 1746 N N . LEU A 1 223 ? 0.394 24.438 14.875 1 98.56 223 LEU A N 1
ATOM 1747 C CA . LEU A 1 223 ? 1.219 24.344 13.672 1 98.56 223 LEU A CA 1
ATOM 1748 C C . LEU A 1 223 ? 0.469 23.625 12.562 1 98.56 223 LEU A C 1
ATOM 1750 O O . LEU A 1 223 ? 0.076 22.453 12.727 1 98.56 223 LEU A O 1
ATOM 1754 N N . GLN A 1 224 ? 0.211 24.281 11.461 1 98.75 224 GLN A N 1
ATOM 1755 C CA . GLN A 1 224 ? -0.491 23.719 10.312 1 98.75 224 GLN A CA 1
ATOM 1756 C C . GLN A 1 224 ? 0.477 23.406 9.18 1 98.75 224 GLN A C 1
ATOM 1758 O O . GLN A 1 224 ? 1.086 24.312 8.602 1 98.75 224 GLN A O 1
ATOM 1763 N N . LEU A 1 225 ? 0.62 22.141 8.828 1 98.5 225 LEU A N 1
ATOM 1764 C CA . LEU A 1 225 ? 1.563 21.734 7.797 1 98.5 225 LEU A CA 1
ATOM 1765 C C . LEU A 1 225 ? 0.877 20.859 6.754 1 98.5 225 LEU A C 1
ATOM 1767 O O . LEU A 1 225 ? 1.545 20.172 5.977 1 98.5 225 LEU A O 1
ATOM 1771 N N . SER A 1 226 ? -0.476 20.844 6.727 1 98.62 226 SER A N 1
ATOM 1772 C CA . SER A 1 226 ? -1.225 19.984 5.816 1 98.62 226 SER A CA 1
ATOM 1773 C C . SER A 1 226 ? -0.989 20.391 4.363 1 98.62 226 SER A C 1
ATOM 1775 O O . SER A 1 226 ? -0.705 21.562 4.07 1 98.62 226 SER A O 1
ATOM 1777 N N . GLY A 1 227 ? -1.075 19.5 3.486 1 98.31 227 GLY A N 1
ATOM 1778 C CA . GLY A 1 227 ? -1.053 19.781 2.059 1 98.31 227 GLY A CA 1
ATOM 1779 C C . GLY A 1 227 ? 0.325 20.156 1.546 1 98.31 227 GLY A C 1
ATOM 1780 O O . GLY A 1 227 ? 0.456 21.016 0.676 1 98.31 227 GLY A O 1
ATOM 1781 N N . ASN A 1 228 ? 1.374 19.672 2.094 1 98.25 228 ASN A N 1
ATOM 1782 C CA . ASN A 1 228 ? 2.734 19.781 1.58 1 98.25 228 ASN A CA 1
ATOM 1783 C C . ASN A 1 228 ? 3.188 18.484 0.913 1 98.25 228 ASN A C 1
ATOM 1785 O O . ASN A 1 228 ? 2.359 17.688 0.458 1 98.25 228 ASN A O 1
ATOM 1789 N N . ARG A 1 229 ? 4.48 18.297 0.715 1 97.56 229 ARG A N 1
ATOM 1790 C CA . ARG A 1 229 ? 5.043 17.094 0.109 1 97.56 229 ARG A CA 1
ATOM 1791 C C . ARG A 1 229 ? 6.047 16.422 1.043 1 97.56 229 ARG A C 1
ATOM 1793 O O . ARG A 1 229 ? 7.055 15.883 0.591 1 97.56 229 ARG A O 1
ATOM 1800 N N . LEU A 1 230 ? 5.672 16.547 2.266 1 96.94 230 LEU A N 1
ATOM 1801 C CA . LEU A 1 230 ? 6.609 16.031 3.256 1 96.94 230 LEU A CA 1
ATOM 1802 C C . LEU A 1 230 ? 6.77 14.516 3.121 1 96.94 230 LEU A C 1
ATOM 1804 O O . LEU A 1 230 ? 5.785 13.773 3.188 1 96.94 230 LEU A O 1
ATOM 1808 N N . SER A 1 231 ? 7.977 14.047 2.932 1 93 231 SER A N 1
ATOM 1809 C CA . SER A 1 231 ? 8.266 12.617 2.826 1 93 231 SER A CA 1
ATOM 1810 C C . SER A 1 231 ? 9.031 12.117 4.043 1 93 231 SER A C 1
ATOM 1812 O O . SER A 1 231 ? 9.062 10.914 4.312 1 93 231 SER A O 1
ATOM 1814 N N . SER A 1 232 ? 9.641 13.062 4.719 1 89.12 232 SER A N 1
ATOM 1815 C CA . SER A 1 232 ? 10.398 12.664 5.898 1 89.12 232 SER A CA 1
ATOM 1816 C C . SER A 1 232 ? 10.422 13.781 6.938 1 89.12 232 SER A C 1
ATOM 1818 O O . SER A 1 232 ? 10.43 14.961 6.586 1 89.12 232 SER A O 1
ATOM 1820 N N . ILE A 1 233 ? 10.438 13.367 8.148 1 92.75 233 ILE A N 1
ATOM 1821 C CA . ILE A 1 233 ? 10.594 14.273 9.281 1 92.75 233 ILE A CA 1
ATOM 1822 C C . ILE A 1 233 ? 11.758 13.812 10.164 1 92.75 233 ILE A C 1
ATOM 1824 O O . ILE A 1 233 ? 11.797 12.648 10.578 1 92.75 233 ILE A O 1
ATOM 1828 N N . GLY A 1 234 ? 12.633 14.695 10.398 1 88.31 234 GLY A N 1
ATOM 1829 C CA . GLY A 1 234 ? 13.836 14.359 11.141 1 88.31 234 GLY A CA 1
ATOM 1830 C C . GLY A 1 234 ? 13.562 14.047 12.602 1 88.31 234 GLY A C 1
ATOM 1831 O O . GLY A 1 234 ? 12.508 14.406 13.133 1 88.31 234 GLY A O 1
ATOM 1832 N N . LEU A 1 235 ? 14.547 13.398 13.219 1 86.06 235 LEU A N 1
ATOM 1833 C CA . LEU A 1 235 ? 14.469 13.078 14.641 1 86.06 235 LEU A CA 1
ATOM 1834 C C . LEU A 1 235 ? 14.391 14.344 15.484 1 86.06 235 LEU A C 1
ATOM 1836 O O . LEU A 1 235 ? 15.062 15.336 15.188 1 86.06 235 LEU A O 1
ATOM 1840 N N . GLU A 1 236 ? 13.508 14.383 16.422 1 89.81 236 GLU A N 1
ATOM 1841 C CA . GLU A 1 236 ? 13.398 15.414 17.453 1 89.81 236 GLU A CA 1
ATOM 1842 C C . GLU A 1 236 ? 12.977 16.75 16.844 1 89.81 236 GLU A C 1
ATOM 1844 O O . GLU A 1 236 ? 13.172 17.812 17.438 1 89.81 236 GLU A O 1
ATOM 1849 N N . THR A 1 237 ? 12.438 16.703 15.688 1 92.81 237 THR A N 1
ATOM 1850 C CA . THR A 1 237 ? 12.023 17.906 14.969 1 92.81 237 THR A CA 1
ATOM 1851 C C . THR A 1 237 ? 11.039 18.734 15.797 1 92.81 237 THR A C 1
ATOM 1853 O O . THR A 1 237 ? 11.109 19.953 15.82 1 92.81 237 THR A O 1
ATOM 1856 N N . PHE A 1 238 ? 10.18 18.062 16.562 1 94.12 238 PHE A N 1
ATOM 1857 C CA . PHE A 1 238 ? 9.117 18.781 17.266 1 94.12 238 PHE A CA 1
ATOM 1858 C C . PHE A 1 238 ? 9.438 18.922 18.75 1 94.12 238 PHE A C 1
ATOM 1860 O O . PHE A 1 238 ? 8.641 19.484 19.5 1 94.12 238 PHE A O 1
ATOM 1867 N N . GLN A 1 239 ? 10.547 18.453 19.156 1 90.75 239 GLN A N 1
ATOM 1868 C CA . GLN A 1 239 ? 10.961 18.469 20.562 1 90.75 239 GLN A CA 1
ATOM 1869 C C . GLN A 1 239 ? 10.977 19.891 21.109 1 90.75 239 GLN A C 1
ATOM 1871 O O . GLN A 1 239 ? 10.539 20.125 22.234 1 90.75 239 GLN A O 1
ATOM 1876 N N . PRO A 1 240 ? 11.414 20.922 20.312 1 91.62 240 PRO A N 1
ATOM 1877 C CA . PRO A 1 240 ? 11.484 22.297 20.844 1 91.62 240 PRO A CA 1
ATOM 1878 C C . PRO A 1 240 ? 10.109 22.891 21.094 1 91.62 240 PRO A C 1
ATOM 1880 O O . PRO A 1 240 ? 9.992 23.938 21.75 1 91.62 240 PRO A O 1
ATOM 1883 N N . LEU A 1 241 ? 9.125 22.312 20.516 1 94 241 LEU A N 1
ATOM 1884 C CA . LEU A 1 241 ? 7.777 22.875 20.594 1 94 241 LEU A CA 1
ATOM 1885 C C . LEU A 1 241 ? 7.039 22.359 21.828 1 94 241 LEU A C 1
ATOM 1887 O O . LEU A 1 241 ? 5.996 21.703 21.688 1 94 241 LEU A O 1
ATOM 1891 N N . ALA A 1 242 ? 7.441 22.703 22.953 1 90.44 242 ALA A N 1
ATOM 1892 C CA . ALA A 1 242 ? 6.988 22.141 24.234 1 90.44 242 ALA A CA 1
ATOM 1893 C C . ALA A 1 242 ? 5.547 22.531 24.531 1 90.44 242 ALA A C 1
ATOM 1895 O O . ALA A 1 242 ? 4.828 21.828 25.219 1 90.44 242 ALA A O 1
ATOM 1896 N N . GLN A 1 243 ? 5.082 23.641 23.938 1 94.94 243 GLN A N 1
ATOM 1897 C CA . GLN A 1 243 ? 3.752 24.156 24.266 1 94.94 243 GLN A CA 1
ATOM 1898 C C . GLN A 1 243 ? 2.748 23.812 23.172 1 94.94 243 GLN A C 1
ATOM 1900 O O . GLN A 1 243 ? 1.571 24.172 23.266 1 94.94 243 GLN A O 1
ATOM 1905 N N . LEU A 1 244 ? 3.236 23.109 22.188 1 96.81 244 LEU A N 1
ATOM 1906 C CA . LEU A 1 244 ? 2.396 22.812 21.031 1 96.81 244 LEU A CA 1
ATOM 1907 C C . LEU A 1 244 ? 1.161 22.016 21.438 1 96.81 244 LEU A C 1
ATOM 1909 O O . LEU A 1 244 ? 1.264 21.047 22.188 1 96.81 244 LEU A O 1
ATOM 1913 N N . ARG A 1 245 ? -0.043 22.406 20.922 1 98.44 245 ARG A N 1
ATOM 1914 C CA . ARG A 1 245 ? -1.303 21.75 21.266 1 98.44 245 ARG A CA 1
ATOM 1915 C C . ARG A 1 245 ? -1.916 21.078 20.047 1 98.44 245 ARG A C 1
ATOM 1917 O O . ARG A 1 245 ? -2.52 20 20.156 1 98.44 245 ARG A O 1
ATOM 1924 N N . LYS A 1 246 ? -1.798 21.703 18.984 1 98.69 246 LYS A N 1
ATOM 1925 C CA . LYS A 1 246 ? -2.371 21.172 17.75 1 98.69 246 LYS A CA 1
ATOM 1926 C C . LYS A 1 246 ? -1.316 21.078 16.656 1 98.69 246 LYS A C 1
ATOM 1928 O O . LYS A 1 246 ? -0.633 22.062 16.359 1 98.69 246 LYS A O 1
ATOM 1933 N N . LEU A 1 247 ? -1.133 19.938 16.062 1 98.5 247 LEU A N 1
ATOM 1934 C CA . LEU A 1 247 ? -0.231 19.688 14.945 1 98.5 247 LEU A CA 1
ATOM 1935 C C . LEU A 1 247 ? -0.964 19 13.797 1 98.5 247 LEU A C 1
ATOM 1937 O O . LEU A 1 247 ? -1.51 17.906 13.969 1 98.5 247 LEU A O 1
ATOM 1941 N N . ASN A 1 248 ? -1.045 19.609 12.68 1 98.81 248 ASN A N 1
ATOM 1942 C CA . ASN A 1 248 ? -1.693 19.047 11.5 1 98.81 248 ASN A CA 1
ATOM 1943 C C . ASN A 1 248 ? -0.678 18.688 10.422 1 98.81 248 ASN A C 1
ATOM 1945 O O . ASN A 1 248 ? -0.085 19.578 9.805 1 98.81 248 ASN A O 1
ATOM 1949 N N . LEU A 1 249 ? -0.448 17.438 10.219 1 98.5 249 LEU A N 1
ATOM 1950 C CA . LEU A 1 249 ? 0.469 16.922 9.211 1 98.5 249 LEU A CA 1
ATOM 1951 C C . LEU A 1 249 ? -0.29 16.172 8.117 1 98.5 249 LEU A C 1
ATOM 1953 O O . LEU A 1 249 ? 0.277 15.312 7.438 1 98.5 249 LEU A O 1
ATOM 1957 N N . SER A 1 250 ? -1.578 16.422 7.973 1 98.62 250 SER A N 1
ATOM 1958 C CA . SER A 1 250 ? -2.412 15.672 7.035 1 98.62 250 SER A CA 1
ATOM 1959 C C . SER A 1 250 ? -2.055 16 5.59 1 98.62 250 SER A C 1
ATOM 1961 O O . SER A 1 250 ? -1.413 17.016 5.32 1 98.62 250 SER A O 1
ATOM 1963 N N . GLN A 1 251 ? -2.357 15.109 4.688 1 98.25 251 GLN A N 1
ATOM 1964 C CA . GLN A 1 251 ? -2.225 15.289 3.244 1 98.25 251 GLN A CA 1
ATOM 1965 C C . GLN A 1 251 ? -0.779 15.594 2.859 1 98.25 251 GLN A C 1
ATOM 1967 O O . GLN A 1 251 ? -0.51 16.578 2.164 1 98.25 251 GLN A O 1
ATOM 1972 N N . ASN A 1 252 ? 0.149 14.812 3.311 1 98.31 252 ASN A N 1
ATOM 1973 C CA . ASN A 1 252 ? 1.551 14.789 2.906 1 98.31 252 ASN A CA 1
ATOM 1974 C C . ASN A 1 252 ? 1.935 13.438 2.301 1 98.31 252 ASN A C 1
ATOM 1976 O O . ASN A 1 252 ? 1.086 12.734 1.747 1 98.31 252 ASN A O 1
ATOM 1980 N N . ALA A 1 253 ? 3.244 13.117 2.268 1 97.19 253 ALA A N 1
ATOM 1981 C CA . ALA A 1 253 ? 3.697 11.875 1.635 1 97.19 253 ALA A CA 1
ATOM 1982 C C . ALA A 1 253 ? 4.535 11.047 2.6 1 97.19 253 ALA A C 1
ATOM 1984 O O . ALA A 1 253 ? 5.5 10.391 2.191 1 97.19 253 ALA A O 1
ATOM 1985 N N . LEU A 1 254 ? 4.078 11.078 3.812 1 95.69 254 LEU A N 1
ATOM 1986 C CA . LEU A 1 254 ? 4.824 10.336 4.824 1 95.69 254 LEU A CA 1
ATOM 1987 C C . LEU A 1 254 ? 4.527 8.844 4.73 1 95.69 254 LEU A C 1
ATOM 1989 O O . LEU A 1 254 ? 3.365 8.445 4.633 1 95.69 254 LEU A O 1
ATOM 1993 N N . ASP A 1 255 ? 5.555 7.988 4.754 1 91.81 255 ASP A N 1
ATOM 1994 C CA . ASP A 1 255 ? 5.363 6.539 4.758 1 91.81 255 ASP A CA 1
ATOM 1995 C C . ASP A 1 255 ? 5.258 6.004 6.184 1 91.81 255 ASP A C 1
ATOM 1997 O O . ASP A 1 255 ? 4.723 4.914 6.402 1 91.81 255 ASP A O 1
ATOM 2001 N N . ALA A 1 256 ? 5.887 6.73 7.086 1 90.81 256 ALA A N 1
ATOM 2002 C CA . ALA A 1 256 ? 5.816 6.434 8.516 1 90.81 256 ALA A CA 1
ATOM 2003 C C . ALA A 1 256 ? 6.25 7.641 9.344 1 90.81 256 ALA A C 1
ATOM 2005 O O . ALA A 1 256 ? 6.914 8.547 8.836 1 90.81 256 ALA A O 1
ATOM 2006 N N . LEU A 1 257 ? 5.746 7.691 10.477 1 88.88 257 LEU A N 1
ATOM 2007 C CA . LEU A 1 257 ? 6.297 8.617 11.469 1 88.88 257 LEU A CA 1
ATOM 2008 C C . LEU A 1 257 ? 7.316 7.914 12.352 1 88.88 257 LEU A C 1
ATOM 2010 O O . LEU A 1 257 ? 6.953 7.105 13.211 1 88.88 257 LEU A O 1
ATOM 2014 N N . ARG A 1 258 ? 8.539 8.203 12.094 1 83.81 258 ARG A N 1
ATOM 2015 C CA . ARG A 1 258 ? 9.602 7.496 12.797 1 83.81 258 ARG A CA 1
ATOM 2016 C C . ARG A 1 258 ? 9.555 7.797 14.297 1 83.81 258 ARG A C 1
ATOM 2018 O O . ARG A 1 258 ? 9.109 8.867 14.703 1 83.81 258 ARG A O 1
ATOM 2025 N N . PRO A 1 259 ? 10.094 6.816 15.016 1 83.31 259 PRO A N 1
ATOM 2026 C CA . PRO A 1 259 ? 10.117 7.039 16.453 1 83.31 259 PRO A CA 1
ATOM 2027 C C . PRO A 1 259 ? 10.969 8.25 16.859 1 83.31 259 PRO A C 1
ATOM 2029 O O . PRO A 1 259 ? 11.914 8.602 16.141 1 83.31 259 PRO A O 1
ATOM 2032 N N . ASN A 1 260 ? 10.68 9.047 17.734 1 85.94 260 ASN A N 1
ATOM 2033 C CA . ASN A 1 260 ? 11.453 10.109 18.359 1 85.94 260 ASN A CA 1
ATOM 2034 C C . ASN A 1 260 ? 11.328 11.422 17.578 1 85.94 260 ASN A C 1
ATOM 2036 O O . ASN A 1 260 ? 12.109 12.352 17.797 1 85.94 260 ASN A O 1
ATOM 2040 N N . VAL A 1 261 ? 10.438 11.43 16.625 1 89.81 261 VAL A N 1
ATOM 2041 C CA . VAL A 1 261 ? 10.195 12.695 15.953 1 89.81 261 VAL A CA 1
ATOM 2042 C C . VAL A 1 261 ? 9.758 13.75 16.969 1 89.81 261 VAL A C 1
ATOM 2044 O O . VAL A 1 261 ? 10.031 14.938 16.812 1 89.81 261 VAL A O 1
ATOM 2047 N N . PHE A 1 262 ? 9.141 13.219 18.062 1 91 262 PHE A N 1
ATOM 2048 C CA . PHE A 1 262 ? 8.648 14.094 19.125 1 91 262 PHE A CA 1
ATOM 2049 C C . PHE A 1 262 ? 9.648 14.156 20.281 1 91 262 PHE A C 1
ATOM 2051 O O . PHE A 1 262 ? 9.398 14.82 21.281 1 91 262 PHE A O 1
ATOM 2058 N N . GLY A 1 263 ? 10.75 13.461 20.172 1 83.62 263 GLY A N 1
ATOM 2059 C CA . GLY A 1 263 ? 11.758 13.438 21.219 1 83.62 263 GLY A CA 1
ATOM 2060 C C . GLY A 1 263 ? 11.914 12.078 21.875 1 83.62 263 GLY A C 1
ATOM 2061 O O . GLY A 1 263 ? 11.031 11.227 21.75 1 83.62 263 GLY A O 1
ATOM 2062 N N . ALA A 1 264 ? 13.125 11.789 22.406 1 73.81 264 ALA A N 1
ATOM 2063 C CA . ALA A 1 264 ? 13.398 10.539 23.109 1 73.81 264 ALA A CA 1
ATOM 2064 C C . ALA A 1 264 ? 12.766 10.539 24.5 1 73.81 264 ALA A C 1
ATOM 2066 O O . ALA A 1 264 ? 12.523 11.602 25.078 1 73.81 264 ALA A O 1
ATOM 2067 N N . VAL A 1 265 ? 12.133 9.406 25.016 1 63.34 265 VAL A N 1
ATOM 2068 C CA . VAL A 1 265 ? 11.328 9.148 26.203 1 63.34 265 VAL A CA 1
ATOM 2069 C C . VAL A 1 265 ? 11.984 9.781 27.438 1 63.34 265 VAL A C 1
ATOM 2071 O O . VAL A 1 265 ? 11.367 9.898 28.484 1 63.34 265 VAL A O 1
ATOM 2074 N N . GLN A 1 266 ? 13.008 10.562 27.219 1 62.81 266 GLN A N 1
ATOM 2075 C CA . GLN A 1 266 ? 13.477 11.102 28.484 1 62.81 266 GLN A CA 1
ATOM 2076 C C . GLN A 1 266 ? 12.484 12.102 29.062 1 62.81 266 GLN A C 1
ATOM 2078 O O . GLN A 1 266 ? 11.516 12.469 28.406 1 62.81 266 GLN A O 1
ATOM 2083 N N . ASN A 1 267 ? 12.609 12.617 30.266 1 61.12 267 ASN A N 1
ATOM 2084 C CA . ASN A 1 267 ? 11.891 13.5 31.172 1 61.12 267 ASN A CA 1
ATOM 2085 C C . ASN A 1 267 ? 11.219 14.656 30.438 1 61.12 267 ASN A C 1
ATOM 2087 O O . ASN A 1 267 ? 11.148 15.773 30.953 1 61.12 267 ASN A O 1
ATOM 2091 N N . PHE A 1 268 ? 10.812 14.359 29.078 1 70.81 268 PHE A N 1
ATOM 2092 C CA . PHE A 1 268 ? 10.203 15.5 28.406 1 70.81 268 PHE A CA 1
ATOM 2093 C C . PHE A 1 268 ? 8.797 15.156 27.922 1 70.81 268 PHE A C 1
ATOM 2095 O O . PHE A 1 268 ? 8.562 14.047 27.422 1 70.81 268 PHE A O 1
ATOM 2102 N N . VAL A 1 269 ? 7.773 15.984 28.469 1 75.44 269 VAL A N 1
ATOM 2103 C CA . VAL A 1 269 ? 6.391 15.781 28.047 1 75.44 269 VAL A CA 1
ATOM 2104 C C . VAL A 1 269 ? 5.977 16.891 27.078 1 75.44 269 VAL A C 1
ATOM 2106 O O . VAL A 1 269 ? 6.16 18.078 27.375 1 75.44 269 VAL A O 1
ATOM 2109 N N . LEU A 1 270 ? 5.527 16.484 25.875 1 87.31 270 LEU A N 1
ATOM 2110 C CA . LEU A 1 270 ? 4.918 17.438 24.953 1 87.31 270 LEU A CA 1
ATOM 2111 C C . LEU A 1 270 ? 3.439 17.641 25.266 1 87.31 270 LEU A C 1
ATOM 2113 O O . LEU A 1 270 ? 2.756 16.703 25.688 1 87.31 270 LEU A O 1
ATOM 2117 N N . HIS A 1 271 ? 2.943 18.844 25.141 1 94.19 271 HIS A N 1
ATOM 2118 C CA . HIS A 1 271 ? 1.579 19.203 25.516 1 94.19 271 HIS A CA 1
ATOM 2119 C C . HIS A 1 271 ? 0.629 19.062 24.328 1 94.19 271 HIS A C 1
ATOM 2121 O O . HIS A 1 271 ? -0.45 19.656 24.328 1 94.19 271 HIS A O 1
ATOM 2127 N N . LEU A 1 272 ? 1.067 18.219 23.422 1 96.62 272 LEU A N 1
ATOM 2128 C CA . LEU A 1 272 ? 0.27 18.047 22.219 1 96.62 272 LEU A CA 1
ATOM 2129 C C . LEU A 1 272 ? -1.086 17.422 22.547 1 96.62 272 LEU A C 1
ATOM 2131 O O . LEU A 1 272 ? -1.162 16.422 23.266 1 96.62 272 LEU A O 1
ATOM 2135 N N . GLN A 1 273 ? -2.189 18.016 22 1 98.5 273 GLN A N 1
ATOM 2136 C CA . GLN A 1 273 ? -3.545 17.547 22.281 1 98.5 273 GLN A CA 1
ATOM 2137 C C . GLN A 1 273 ? -4.191 16.953 21.031 1 98.5 273 GLN A C 1
ATOM 2139 O O . GLN A 1 273 ? -5 16.031 21.125 1 98.5 273 GLN A O 1
ATOM 2144 N N . GLN A 1 274 ? -3.885 17.516 19.953 1 98.81 274 GLN A N 1
ATOM 2145 C CA . GLN A 1 274 ? -4.445 17.047 18.688 1 98.81 274 GLN A CA 1
ATOM 2146 C C . GLN A 1 274 ? -3.348 16.797 17.656 1 98.81 274 GLN A C 1
ATOM 2148 O O . GLN A 1 274 ? -2.514 17.672 17.422 1 98.81 274 GLN A O 1
ATOM 2153 N N . LEU A 1 275 ? -3.338 15.602 17.047 1 98.56 275 LEU A N 1
ATOM 2154 C CA . LEU A 1 275 ? -2.398 15.227 16 1 98.56 275 LEU A CA 1
ATOM 2155 C C . LEU A 1 275 ? -3.135 14.648 14.789 1 98.56 275 LEU A C 1
ATOM 2157 O O . LEU A 1 275 ? -3.863 13.664 14.914 1 98.56 275 LEU A O 1
ATOM 2161 N N . ASP A 1 276 ? -2.994 15.281 13.688 1 98.81 276 ASP A N 1
ATOM 2162 C CA . ASP A 1 276 ? -3.631 14.82 12.453 1 98.81 276 ASP A CA 1
ATOM 2163 C C . ASP A 1 276 ? -2.596 14.305 11.461 1 98.81 276 ASP A C 1
ATOM 2165 O O . ASP A 1 276 ? -1.775 15.07 10.953 1 98.81 276 ASP A O 1
ATOM 2169 N N . LEU A 1 277 ? -2.607 13.047 11.203 1 98.5 277 LEU A N 1
ATOM 2170 C CA . LEU A 1 277 ? -1.715 12.375 10.258 1 98.5 277 LEU A CA 1
ATOM 2171 C C . LEU A 1 277 ? -2.498 11.797 9.094 1 98.5 277 LEU A C 1
ATOM 2173 O O . LEU A 1 277 ? -1.998 10.922 8.375 1 98.5 277 LEU A O 1
ATOM 2177 N N . SER A 1 278 ? -3.74 12.242 8.883 1 98.62 278 SER A N 1
ATOM 2178 C CA . SER A 1 278 ? -4.617 11.648 7.875 1 98.62 278 SER A CA 1
ATOM 2179 C C . SER A 1 278 ? -4.141 11.984 6.465 1 98.62 278 SER A C 1
ATOM 2181 O O . SER A 1 278 ? -3.484 13.008 6.25 1 98.62 278 SER A O 1
ATOM 2183 N N . GLY A 1 279 ? -4.414 11.164 5.57 1 98.12 279 GLY A N 1
ATOM 2184 C CA . GLY A 1 279 ? -4.141 11.414 4.164 1 98.12 279 GLY A CA 1
ATOM 2185 C C . GLY A 1 279 ? -2.664 11.375 3.824 1 98.12 279 GLY A C 1
ATOM 2186 O O . GLY A 1 279 ? -2.178 12.188 3.035 1 98.12 279 GLY A O 1
ATOM 2187 N N . ASN A 1 280 ? -1.879 10.555 4.441 1 97.81 280 ASN A N 1
ATOM 2188 C CA . ASN A 1 280 ? -0.493 10.258 4.102 1 97.81 280 ASN A CA 1
ATOM 2189 C C . ASN A 1 280 ? -0.359 8.875 3.473 1 97.81 280 ASN A C 1
ATOM 2191 O O . ASN A 1 280 ? -1.315 8.352 2.895 1 97.81 280 ASN A O 1
ATOM 2195 N N . ARG A 1 281 ? 0.865 8.289 3.457 1 96.12 281 ARG A N 1
ATOM 2196 C CA . ARG A 1 281 ? 1.126 6.938 2.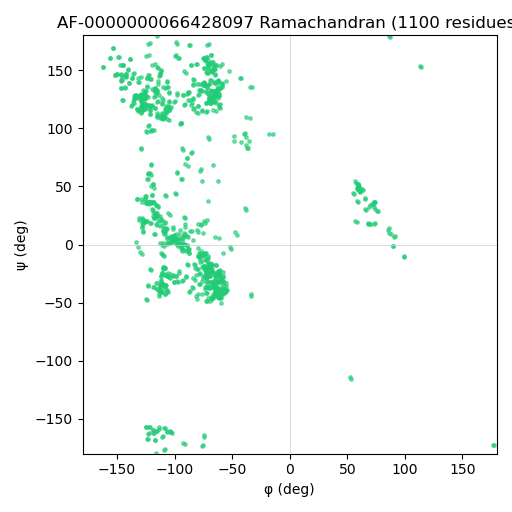967 1 96.12 281 ARG A CA 1
ATOM 2197 C C . ARG A 1 281 ? 1.67 6.051 4.078 1 96.12 281 ARG A C 1
ATOM 2199 O O . ARG A 1 281 ? 2.576 5.246 3.85 1 96.12 281 ARG A O 1
ATOM 2206 N N . ILE A 1 282 ? 1.126 6.316 5.207 1 96.75 282 ILE A N 1
ATOM 2207 C CA . ILE A 1 282 ? 1.657 5.617 6.371 1 96.75 282 ILE A CA 1
ATOM 2208 C C . ILE A 1 282 ? 1.278 4.137 6.301 1 96.75 282 ILE A C 1
ATOM 2210 O O . ILE A 1 282 ? 0.097 3.797 6.199 1 96.75 282 ILE A O 1
ATOM 2214 N N . ARG A 1 283 ? 2.264 3.305 6.402 1 94.62 283 ARG A N 1
ATOM 2215 C CA . ARG A 1 283 ? 2.037 1.87 6.258 1 94.62 283 ARG A CA 1
ATOM 2216 C C . ARG A 1 283 ? 2.197 1.154 7.598 1 94.62 283 ARG A C 1
ATOM 2218 O O . ARG A 1 283 ? 1.738 0.022 7.758 1 94.62 283 ARG A O 1
ATOM 2225 N N . LEU A 1 284 ? 2.891 1.917 8.438 1 93.06 284 LEU A N 1
ATOM 2226 C CA . LEU A 1 284 ? 3.285 1.258 9.68 1 93.06 284 LEU A CA 1
ATOM 2227 C C . LEU A 1 284 ? 3.301 2.248 10.836 1 93.06 284 LEU A C 1
ATOM 2229 O O . LEU A 1 284 ? 3.768 3.379 10.688 1 93.06 284 LEU A O 1
ATOM 2233 N N . LEU A 1 285 ? 2.711 1.776 11.969 1 94.88 285 LEU A N 1
ATOM 2234 C CA . LEU A 1 285 ? 2.945 2.457 13.234 1 94.88 285 LEU A CA 1
ATOM 2235 C C . LEU A 1 285 ? 4.031 1.752 14.039 1 94.88 285 LEU A C 1
ATOM 2237 O O . LEU A 1 285 ? 3.977 0.536 14.234 1 94.88 285 LEU A O 1
ATOM 2241 N N . PHE A 1 286 ? 4.988 2.504 14.477 1 93.38 286 PHE A N 1
ATOM 2242 C CA . PHE A 1 286 ? 6.07 1.921 15.266 1 93.38 286 PHE A CA 1
ATOM 2243 C C . PHE A 1 286 ? 5.641 1.736 16.719 1 93.38 286 PHE A C 1
ATOM 2245 O O . PHE A 1 286 ? 4.785 2.467 17.219 1 93.38 286 PHE A O 1
ATOM 2252 N N . ASP A 1 287 ? 6.336 0.768 17.344 1 92.94 287 ASP A N 1
ATOM 2253 C CA . ASP A 1 287 ? 6.105 0.577 18.781 1 92.94 287 ASP A CA 1
ATOM 2254 C C . ASP A 1 287 ? 6.523 1.812 19.562 1 92.94 287 ASP A C 1
ATOM 2256 O O . ASP A 1 287 ? 7.578 2.393 19.312 1 92.94 287 ASP A O 1
ATOM 2260 N N . ASN A 1 288 ? 5.668 2.299 20.406 1 90.69 288 ASN A N 1
ATOM 2261 C CA . ASN A 1 288 ? 5.961 3.359 21.359 1 90.69 288 ASN A CA 1
ATOM 2262 C C . ASN A 1 288 ? 6.172 4.699 20.672 1 90.69 288 ASN A C 1
ATOM 2264 O O . ASN A 1 288 ? 6.777 5.613 21.234 1 90.69 288 ASN A O 1
ATOM 2268 N N . GLN A 1 289 ? 5.754 4.812 19.5 1 89.88 289 GLN A N 1
ATOM 2269 C CA . GLN A 1 289 ? 5.992 6.023 18.719 1 89.88 289 GLN A CA 1
ATOM 2270 C C . GLN A 1 289 ? 5.289 7.223 19.344 1 89.88 289 GLN A C 1
ATOM 2272 O O . GLN A 1 289 ? 5.742 8.359 19.203 1 89.88 289 GLN A O 1
ATOM 2277 N N . PHE A 1 290 ? 4.188 7.012 20.125 1 92.25 290 PHE A N 1
ATOM 2278 C CA . PHE A 1 290 ? 3.416 8.102 20.703 1 92.25 290 PHE A CA 1
ATOM 2279 C C . PHE A 1 290 ? 3.623 8.172 22.219 1 92.25 290 PHE A C 1
ATOM 2281 O O . PHE A 1 290 ? 2.857 8.828 22.922 1 92.25 290 PHE A O 1
ATOM 2288 N N . ARG A 1 291 ? 4.59 7.527 22.734 1 90.25 291 ARG A N 1
ATOM 2289 C CA . ARG A 1 291 ? 4.793 7.344 24.172 1 90.25 291 ARG A CA 1
ATOM 2290 C C . ARG A 1 291 ? 4.941 8.688 24.875 1 90.25 291 ARG A C 1
ATOM 2292 O O . ARG A 1 291 ? 4.508 8.844 26.016 1 90.25 291 ARG A O 1
ATOM 2299 N N . VAL A 1 292 ? 5.508 9.711 24.188 1 90.69 292 VAL A N 1
ATOM 2300 C CA . VAL A 1 292 ? 5.824 10.984 24.812 1 90.69 292 VAL A CA 1
ATOM 2301 C C . VAL A 1 292 ? 4.621 11.922 24.719 1 90.69 292 VAL A C 1
ATOM 2303 O O . VAL A 1 292 ? 4.641 13.023 25.266 1 90.69 292 VAL A O 1
ATOM 2306 N N . LEU A 1 293 ? 3.6 11.5 24.062 1 93.5 293 LEU A N 1
ATOM 2307 C CA . LEU A 1 293 ? 2.424 12.344 23.875 1 93.5 293 LEU A CA 1
ATOM 2308 C C . LEU A 1 293 ? 1.338 12 24.891 1 93.5 293 LEU A C 1
ATOM 2310 O O . LEU A 1 293 ? 0.208 11.68 24.5 1 93.5 293 LEU A O 1
ATOM 2314 N N . ALA A 1 294 ? 1.607 12.172 26.125 1 93.19 294 ALA A N 1
ATOM 2315 C CA . ALA A 1 294 ? 0.755 11.727 27.219 1 93.19 294 ALA A CA 1
ATOM 2316 C C . ALA A 1 294 ? -0.521 12.562 27.297 1 93.19 294 ALA A C 1
ATOM 2318 O O . ALA A 1 294 ? -1.519 12.133 27.875 1 93.19 294 ALA A O 1
ATOM 2319 N N . ARG A 1 295 ? -0.528 13.695 26.656 1 96 295 ARG A N 1
ATOM 2320 C CA . ARG A 1 295 ? -1.674 14.586 26.781 1 96 295 ARG A CA 1
ATOM 2321 C C . ARG A 1 295 ? -2.514 14.578 25.5 1 96 295 ARG A C 1
ATOM 2323 O O . ARG A 1 295 ? -3.473 15.344 25.375 1 96 295 ARG A O 1
ATOM 2330 N N . LEU A 1 296 ? -2.156 13.711 24.594 1 97.62 296 LEU A N 1
ATOM 2331 C CA . LEU A 1 296 ? -2.863 13.648 23.312 1 97.62 296 LEU A CA 1
ATOM 2332 C C . LEU A 1 296 ? -4.316 13.242 23.516 1 97.62 296 LEU A C 1
ATOM 2334 O O . LEU A 1 296 ? -4.598 12.25 24.188 1 97.62 296 LEU A O 1
ATOM 2338 N N . GLN A 1 297 ? -5.27 14.008 22.891 1 98.75 297 GLN A N 1
ATOM 2339 C CA . GLN A 1 297 ? -6.695 13.758 23.062 1 98.75 297 GLN A CA 1
ATOM 2340 C C . GLN A 1 297 ? -7.324 13.25 21.766 1 98.75 297 GLN A C 1
ATOM 2342 O O . GLN A 1 297 ? -8.305 12.5 21.797 1 98.75 297 GLN A O 1
ATOM 2347 N N . MET A 1 298 ? -6.789 13.695 20.703 1 98.81 298 MET A N 1
ATOM 2348 C CA . MET A 1 298 ? -7.309 13.289 19.406 1 98.81 298 MET A CA 1
ATOM 2349 C C . MET A 1 298 ? -6.176 12.883 18.469 1 98.81 298 MET A C 1
ATOM 2351 O O . MET A 1 298 ? -5.223 13.641 18.281 1 98.81 298 MET A O 1
ATOM 2355 N N . LEU A 1 299 ? -6.246 11.711 17.906 1 98.75 299 LEU A N 1
ATOM 2356 C CA . LEU A 1 299 ? -5.301 11.203 16.906 1 98.75 299 LEU A CA 1
ATOM 2357 C C . LEU A 1 299 ? -6.027 10.758 15.648 1 98.75 299 LEU A C 1
ATOM 2359 O O . LEU A 1 299 ? -6.898 9.883 15.703 1 98.75 299 LEU A O 1
ATOM 2363 N N . ASP A 1 300 ? -5.75 11.375 14.562 1 98.81 300 ASP A N 1
ATOM 2364 C CA . ASP A 1 300 ? -6.336 11 13.273 1 98.81 300 ASP A CA 1
ATOM 2365 C C . ASP A 1 300 ? -5.281 10.398 12.352 1 98.81 300 ASP A C 1
ATOM 2367 O O . ASP A 1 300 ? -4.391 11.109 11.875 1 98.81 300 ASP A O 1
ATOM 2371 N N . VAL A 1 301 ? -5.363 9.125 12.117 1 98.5 301 VAL A N 1
ATOM 2372 C CA . VAL A 1 301 ? -4.465 8.422 11.203 1 98.5 301 VAL A CA 1
ATOM 2373 C C . VAL A 1 301 ? -5.27 7.797 10.07 1 98.5 301 VAL A C 1
ATOM 2375 O O . VAL A 1 301 ? -4.938 6.715 9.586 1 98.5 301 VAL A O 1
ATOM 2378 N N . SER A 1 302 ? -6.375 8.43 9.703 1 98.69 302 SER A N 1
ATOM 2379 C CA . SER A 1 302 ? -7.254 7.914 8.664 1 98.69 302 SER A CA 1
ATOM 2380 C C . SER A 1 302 ? -6.66 8.141 7.277 1 98.69 302 SER A C 1
ATOM 2382 O O . SER A 1 302 ? -5.723 8.922 7.117 1 98.69 302 SER A O 1
ATOM 2384 N N . ARG A 1 303 ? -7.141 7.383 6.293 1 98.31 303 ARG A N 1
ATOM 2385 C CA . ARG A 1 303 ? -6.758 7.52 4.891 1 98.31 303 ARG A CA 1
ATOM 2386 C C . ARG A 1 303 ? -5.258 7.309 4.711 1 98.31 303 ARG A C 1
ATOM 2388 O O . ARG A 1 303 ? -4.57 8.156 4.133 1 98.31 303 ARG A O 1
ATOM 2395 N N . ASN A 1 304 ? -4.773 6.254 5.262 1 98.12 304 ASN A N 1
ATOM 2396 C CA . ASN A 1 304 ? -3.412 5.75 5.098 1 98.12 304 ASN A CA 1
ATOM 2397 C C . ASN A 1 304 ? -3.404 4.305 4.617 1 98.12 304 ASN A C 1
ATOM 2399 O O . ASN A 1 304 ? -4.332 3.867 3.93 1 98.12 304 ASN A O 1
ATOM 2403 N N . SER A 1 305 ? -2.301 3.533 4.859 1 96.5 305 SER A N 1
ATOM 2404 C CA . SER A 1 305 ? -2.211 2.164 4.359 1 96.5 305 SER A CA 1
ATOM 2405 C C . SER A 1 305 ? -1.747 1.209 5.457 1 96.5 305 SER A C 1
ATOM 2407 O O . SER A 1 305 ? -0.953 0.301 5.199 1 96.5 305 SER A O 1
ATOM 2409 N N . ILE A 1 306 ? -2.232 1.443 6.613 1 97.06 306 ILE A N 1
ATOM 2410 C CA . ILE A 1 306 ? -1.865 0.613 7.758 1 97.06 306 ILE A CA 1
ATOM 2411 C C . ILE A 1 306 ? -2.57 -0.738 7.66 1 97.06 306 ILE A C 1
ATOM 2413 O O . ILE A 1 306 ? -3.766 -0.802 7.363 1 97.06 306 ILE A O 1
ATOM 2417 N N . ALA A 1 307 ? -1.819 -1.821 7.961 1 95.06 307 ALA A N 1
ATOM 2418 C CA . ALA A 1 307 ? -2.385 -3.145 7.715 1 95.06 307 ALA A CA 1
ATOM 2419 C C . ALA A 1 307 ? -2.666 -3.877 9.023 1 95.06 307 ALA A C 1
ATOM 2421 O O . ALA A 1 307 ? -3.518 -4.766 9.07 1 95.06 307 ALA A O 1
ATOM 2422 N N . SER A 1 308 ? -1.898 -3.494 10.008 1 95.25 308 SER A N 1
ATOM 2423 C CA . SER A 1 308 ? -2.02 -4.223 11.266 1 95.25 308 SER A CA 1
ATOM 2424 C C . SER A 1 308 ? -1.884 -3.281 12.461 1 95.25 308 SER A C 1
ATOM 2426 O O . SER A 1 308 ? -1.128 -2.311 12.406 1 95.25 308 SER A O 1
ATOM 2428 N N . LEU A 1 309 ? -2.625 -3.555 13.531 1 97.12 309 LEU A N 1
ATOM 2429 C CA . LEU A 1 309 ? -2.559 -2.781 14.766 1 97.12 309 LEU A CA 1
ATOM 2430 C C . LEU A 1 309 ? -2.17 -3.67 15.938 1 97.12 309 LEU A C 1
ATOM 2432 O O . LEU A 1 309 ? -2.629 -4.809 16.047 1 97.12 309 LEU A O 1
ATOM 2436 N N . SER A 1 310 ? -1.375 -3.107 16.812 1 96.38 310 SER A N 1
ATOM 2437 C CA . SER A 1 310 ? -0.918 -3.816 18 1 96.38 310 SER A CA 1
ATOM 2438 C C . SER A 1 310 ? -0.942 -2.908 19.234 1 96.38 310 SER A C 1
ATOM 2440 O O . SER A 1 310 ? -0.996 -1.685 19.109 1 96.38 310 SER A O 1
ATOM 2442 N N . PRO A 1 311 ? -0.949 -3.514 20.406 1 96.12 311 PRO A N 1
ATOM 2443 C CA . PRO A 1 311 ? -1.01 -2.711 21.641 1 96.12 311 PRO A CA 1
ATOM 2444 C C . PRO A 1 311 ? 0.16 -1.738 21.766 1 96.12 311 PRO A C 1
ATOM 2446 O O . PRO A 1 311 ? -0.005 -0.635 22.281 1 96.12 311 PRO A O 1
ATOM 2449 N N . ALA A 1 312 ? 1.282 -2.082 21.234 1 95.56 312 ALA A N 1
ATOM 2450 C CA . ALA A 1 312 ? 2.496 -1.284 21.391 1 95.56 312 ALA A CA 1
ATOM 2451 C C . ALA A 1 312 ? 2.385 0.037 20.641 1 95.56 312 ALA A C 1
ATOM 2453 O O . ALA A 1 312 ? 3.123 0.984 20.922 1 95.56 312 ALA A O 1
ATOM 2454 N N . HIS A 1 313 ? 1.446 0.098 19.719 1 96 313 HIS A N 1
ATOM 2455 C CA . HIS A 1 313 ? 1.309 1.273 18.875 1 96 313 HIS A CA 1
ATOM 2456 C C . HIS A 1 313 ? 0.73 2.451 19.656 1 96 313 HIS A C 1
ATOM 2458 O O . HIS A 1 313 ? 0.956 3.609 19.281 1 96 313 HIS A O 1
ATOM 2464 N N . PHE A 1 314 ? -0.025 2.188 20.75 1 96.88 314 PHE A N 1
ATOM 2465 C CA . PHE A 1 314 ? -0.775 3.252 21.406 1 96.88 314 PHE A CA 1
ATOM 2466 C C . PHE A 1 314 ? -0.342 3.406 22.859 1 96.88 314 PHE A C 1
ATOM 2468 O O . PHE A 1 314 ? -1.062 3.992 23.656 1 96.88 314 PHE A O 1
ATOM 2475 N N . VAL A 1 315 ? 0.85 2.852 23.109 1 93.5 315 VAL A N 1
ATOM 2476 C CA . VAL A 1 315 ? 1.399 2.982 24.453 1 93.5 315 VAL A CA 1
ATOM 2477 C C . VAL A 1 315 ? 1.651 4.457 24.766 1 93.5 315 VAL A C 1
ATOM 2479 O O . VAL A 1 315 ? 2.184 5.191 23.938 1 93.5 315 VAL A O 1
ATOM 2482 N N . GLY A 1 316 ? 1.193 4.906 25.938 1 92.25 316 GLY A N 1
ATOM 2483 C CA . GLY A 1 316 ? 1.438 6.27 26.391 1 92.25 316 GLY A CA 1
ATOM 2484 C C . GLY A 1 316 ? 0.26 7.195 26.141 1 92.25 316 GLY A C 1
ATOM 2485 O O . GLY A 1 316 ? 0.213 8.305 26.688 1 92.25 316 GLY A O 1
ATOM 2486 N N . LEU A 1 317 ? -0.716 6.719 25.391 1 95.69 317 LEU A N 1
ATOM 2487 C CA . LEU A 1 317 ? -1.836 7.578 25.031 1 95.69 317 LEU A CA 1
ATOM 2488 C C . LEU A 1 317 ? -2.998 7.402 26 1 95.69 317 LEU A C 1
ATOM 2490 O O . LEU A 1 317 ? -4.137 7.184 25.578 1 95.69 317 LEU A O 1
ATOM 2494 N N . GLY A 1 318 ? -2.682 7.617 27.203 1 94.94 318 GLY A N 1
ATOM 2495 C CA . GLY A 1 318 ? -3.676 7.406 28.25 1 94.94 318 GLY A CA 1
ATOM 2496 C C . GLY A 1 318 ? -4.777 8.445 28.234 1 94.94 318 GLY A C 1
ATOM 2497 O O . GLY A 1 318 ? -5.875 8.203 28.734 1 94.94 318 GLY A O 1
ATOM 2498 N N . SER A 1 319 ? -4.535 9.617 27.609 1 97.12 319 SER A N 1
ATOM 2499 C CA . SER A 1 319 ? -5.5 10.711 27.609 1 97.12 319 SER A CA 1
ATOM 2500 C C . SER A 1 319 ? -6.273 10.766 26.297 1 97.12 319 SER A C 1
ATOM 2502 O O . SER A 1 319 ? -7.113 11.648 26.094 1 97.12 319 SER A O 1
ATOM 2504 N N . LEU A 1 320 ? -6.027 9.812 25.438 1 98.5 320 LEU A N 1
ATOM 2505 C CA . LEU A 1 320 ? -6.633 9.836 24.109 1 98.5 320 LEU A CA 1
ATOM 2506 C C . LEU A 1 320 ? -8.141 9.648 24.188 1 98.5 320 LEU A C 1
ATOM 2508 O O . LEU A 1 320 ? -8.617 8.719 24.844 1 98.5 320 LEU A O 1
ATOM 2512 N N . ARG A 1 321 ? -8.898 10.492 23.484 1 98.81 321 ARG A N 1
ATOM 2513 C CA . ARG A 1 321 ? -10.359 10.453 23.516 1 98.81 321 ARG A CA 1
ATOM 2514 C C . ARG A 1 321 ? -10.922 10.016 22.172 1 98.81 321 ARG A C 1
ATOM 2516 O O . ARG A 1 321 ? -11.922 9.297 22.125 1 98.81 321 ARG A O 1
ATOM 2523 N N . LYS A 1 322 ? -10.328 10.5 21.172 1 98.88 322 LYS A N 1
ATOM 2524 C CA . LYS A 1 322 ? -10.805 10.188 19.828 1 98.88 322 LYS A CA 1
ATOM 2525 C C . LYS A 1 322 ? -9.688 9.602 18.969 1 98.88 322 LYS A C 1
ATOM 2527 O O . LYS A 1 322 ? -8.594 10.172 18.891 1 98.88 322 LYS A O 1
ATOM 2532 N N . LEU A 1 323 ? -9.93 8.453 18.359 1 98.88 323 LEU A N 1
ATOM 2533 C CA . LEU A 1 323 ? -8.992 7.77 17.484 1 98.88 323 LEU A CA 1
ATOM 2534 C C . LEU A 1 323 ? -9.641 7.441 16.141 1 98.88 323 LEU A C 1
ATOM 2536 O O . LEU A 1 323 ? -10.617 6.688 16.094 1 98.88 323 LEU A O 1
ATOM 2540 N N . TYR A 1 324 ? -9.148 8.023 15.102 1 98.88 324 TYR A N 1
ATOM 2541 C CA . TYR A 1 324 ? -9.688 7.828 13.758 1 98.88 324 TYR A CA 1
ATOM 2542 C C . TYR A 1 324 ? -8.742 6.98 12.906 1 98.88 324 TYR A C 1
ATOM 2544 O O . TYR A 1 324 ? -7.602 7.375 12.656 1 98.88 324 TYR A O 1
ATOM 2552 N N . LEU A 1 325 ? -9.211 5.809 12.492 1 98.75 325 LEU A N 1
ATOM 2553 C CA . LEU A 1 325 ? -8.414 4.855 11.719 1 98.75 325 LEU A CA 1
ATOM 2554 C C . LEU A 1 325 ? -9.148 4.434 10.453 1 98.75 325 LEU A C 1
ATOM 2556 O O . LEU A 1 325 ? -8.812 3.412 9.844 1 98.75 325 LEU A O 1
ATOM 2560 N N . GLN A 1 326 ? -10.156 5.215 10.07 1 98.62 326 GLN A N 1
ATOM 2561 C CA . GLN A 1 326 ? -10.969 4.828 8.922 1 98.62 326 GLN A CA 1
ATOM 2562 C C . GLN A 1 326 ? -10.188 4.965 7.617 1 98.62 326 GLN A C 1
ATOM 2564 O O . GLN A 1 326 ? -9.211 5.723 7.547 1 98.62 326 GLN A O 1
ATOM 2569 N N . TYR A 1 327 ? -10.555 4.219 6.605 1 97.88 327 TYR A N 1
ATOM 2570 C CA . TYR A 1 327 ? -9.977 4.25 5.266 1 97.88 327 TYR A CA 1
ATOM 2571 C C . TYR A 1 327 ? -8.492 3.904 5.301 1 97.88 327 TYR A C 1
ATOM 2573 O O . TYR A 1 327 ? -7.664 4.629 4.742 1 97.88 327 TYR A O 1
ATOM 2581 N N . ASN A 1 328 ? -8.141 2.865 5.973 1 97.69 328 ASN A N 1
ATOM 2582 C CA . ASN A 1 328 ? -6.859 2.18 5.906 1 97.69 328 ASN A CA 1
ATOM 2583 C C . ASN A 1 328 ? -6.992 0.807 5.254 1 97.69 328 ASN A C 1
ATOM 2585 O O . ASN A 1 328 ? -7.922 0.567 4.484 1 97.69 328 ASN A O 1
ATOM 2589 N N . ALA A 1 329 ? -6.008 -0.039 5.387 1 95.56 329 ALA A N 1
ATOM 2590 C CA . ALA A 1 329 ? -6.043 -1.41 4.887 1 95.56 329 ALA A CA 1
ATOM 2591 C C . ALA A 1 329 ? -5.871 -2.416 6.02 1 95.56 329 ALA A C 1
ATOM 2593 O O . ALA A 1 329 ? -5.129 -3.393 5.887 1 95.56 329 ALA A O 1
ATOM 2594 N N . ILE A 1 330 ? -6.555 -2.115 7.102 1 97.12 330 ILE A N 1
ATOM 2595 C CA . ILE A 1 330 ? -6.348 -2.92 8.297 1 97.12 330 ILE A CA 1
ATOM 2596 C C . ILE A 1 330 ? -6.949 -4.309 8.094 1 97.12 330 ILE A C 1
ATOM 2598 O O . ILE A 1 330 ? -8.141 -4.445 7.828 1 97.12 330 ILE A O 1
ATOM 2602 N N . LEU A 1 331 ? -6.102 -5.309 8.242 1 93.75 331 LEU A N 1
ATOM 2603 C CA . LEU A 1 331 ? -6.484 -6.703 8.047 1 93.75 331 LEU A CA 1
ATOM 2604 C C . LEU A 1 331 ? -6.59 -7.43 9.383 1 93.75 331 LEU A C 1
ATOM 2606 O O . LEU A 1 331 ? -7.336 -8.406 9.508 1 93.75 331 LEU A O 1
ATOM 2610 N N . GLU A 1 332 ? -5.773 -6.852 10.305 1 93.31 332 GLU A N 1
ATOM 2611 C CA . GLU A 1 332 ? -5.715 -7.539 11.586 1 93.31 332 GLU A CA 1
ATOM 2612 C C . GLU A 1 332 ? -5.527 -6.555 12.742 1 93.31 332 GLU A C 1
ATOM 2614 O O . GLU A 1 332 ? -4.809 -5.562 12.602 1 93.31 332 GLU A O 1
ATOM 2619 N N . ILE A 1 333 ? -6.223 -6.871 13.82 1 96.69 333 ILE A N 1
ATOM 2620 C CA . ILE A 1 333 ? -6.031 -6.18 15.086 1 96.69 333 ILE A CA 1
ATOM 2621 C C . ILE A 1 333 ? -5.633 -7.184 16.172 1 96.69 333 ILE A C 1
ATOM 2623 O O . ILE A 1 333 ? -6.398 -8.102 16.484 1 96.69 333 ILE A O 1
ATOM 2627 N N . LYS A 1 334 ? -4.473 -6.992 16.719 1 95.88 334 LYS A N 1
ATOM 2628 C CA . LYS A 1 334 ? -3.963 -7.922 17.719 1 95.88 334 LYS A CA 1
ATOM 2629 C C . LYS A 1 334 ? -4.691 -7.754 19.047 1 95.88 334 LYS A C 1
ATOM 2631 O O . LYS A 1 334 ? -5.289 -6.707 19.297 1 95.88 334 LYS A O 1
ATOM 2636 N N . PRO A 1 335 ? -4.625 -8.805 19.875 1 96.25 335 PRO A N 1
ATOM 2637 C CA . PRO A 1 335 ? -5.281 -8.734 21.188 1 96.25 335 PRO A CA 1
ATOM 2638 C C . PRO A 1 335 ? -4.762 -7.586 22.047 1 96.25 335 PRO A C 1
ATOM 2640 O O . PRO A 1 335 ? -3.57 -7.262 22 1 96.25 335 PRO A O 1
ATOM 2643 N N . ALA A 1 336 ? -5.594 -6.93 22.688 1 97.44 336 ALA A N 1
ATOM 2644 C CA . ALA A 1 336 ? -5.309 -5.906 23.688 1 97.44 336 ALA A CA 1
ATOM 2645 C C . ALA A 1 336 ? -4.812 -4.621 23.031 1 97.44 336 ALA A C 1
ATOM 2647 O O . ALA A 1 336 ? -4.188 -3.783 23.688 1 97.44 336 ALA A O 1
ATOM 2648 N N . THR A 1 337 ? -5.059 -4.473 21.781 1 97.94 337 THR A N 1
ATOM 2649 C CA . THR A 1 337 ? -4.586 -3.318 21.031 1 97.94 337 THR A CA 1
ATOM 2650 C C . THR A 1 337 ? -5.082 -2.021 21.656 1 97.94 337 THR A C 1
ATOM 2652 O O . THR A 1 337 ? -4.328 -1.055 21.781 1 97.94 337 THR A O 1
ATOM 2655 N N . PHE A 1 338 ? -6.363 -1.953 22.125 1 98 338 PHE A N 1
ATOM 2656 C CA . PHE A 1 338 ? -6.953 -0.709 22.594 1 98 338 PHE A CA 1
ATOM 2657 C C . PHE A 1 338 ? -7.117 -0.739 24.109 1 98 338 PHE A C 1
ATOM 2659 O O . PHE A 1 338 ? -7.758 0.142 24.688 1 98 338 PHE A O 1
ATOM 2666 N N . ALA A 1 339 ? -6.566 -1.729 24.781 1 96.94 339 ALA A N 1
ATOM 2667 C CA . ALA A 1 339 ? -6.793 -2.004 26.188 1 96.94 339 ALA A CA 1
ATOM 2668 C C . ALA A 1 339 ? -6.309 -0.845 27.062 1 96.94 339 ALA A C 1
ATOM 2670 O O . ALA A 1 339 ? -6.918 -0.538 28.094 1 96.94 339 ALA A O 1
ATOM 2671 N N . ALA A 1 340 ? -5.285 -0.175 26.656 1 95.38 340 ALA A N 1
ATOM 2672 C CA . ALA A 1 340 ? -4.645 0.841 27.484 1 95.38 340 ALA A CA 1
ATOM 2673 C C . ALA A 1 340 ? -5.305 2.203 27.297 1 95.38 340 ALA A C 1
ATOM 2675 O O . ALA A 1 340 ? -4.988 3.16 28 1 95.38 340 ALA A O 1
ATOM 2676 N N . LEU A 1 341 ? -6.199 2.316 26.375 1 97.75 341 LEU A N 1
ATOM 2677 C CA . LEU A 1 341 ? -6.828 3.596 26.062 1 97.75 341 LEU A CA 1
ATOM 2678 C C . LEU A 1 341 ? -8.078 3.807 26.922 1 97.75 341 LEU A C 1
ATOM 2680 O O . LEU A 1 341 ? -9.188 3.867 26.391 1 97.75 341 LEU A O 1
ATOM 2684 N N . LEU A 1 342 ? -7.883 4.109 28.141 1 97.06 342 LEU A N 1
ATOM 2685 C CA . LEU A 1 342 ? -8.938 4.105 29.156 1 97.06 342 LEU A CA 1
ATOM 2686 C C . LEU A 1 342 ? -9.859 5.305 28.984 1 97.06 342 LEU A C 1
ATOM 2688 O O . LEU A 1 342 ? -11.008 5.281 29.438 1 97.06 342 LEU A O 1
ATOM 2692 N N . ASN A 1 343 ? -9.367 6.332 28.312 1 98.12 343 ASN A N 1
ATOM 2693 C CA . ASN A 1 343 ? -10.172 7.539 28.156 1 98.12 343 ASN A CA 1
ATOM 2694 C C . ASN A 1 343 ? -10.789 7.637 26.766 1 98.12 343 ASN A C 1
ATOM 2696 O O . ASN A 1 343 ? -11.43 8.633 26.438 1 98.12 343 ASN A O 1
ATOM 2700 N N . LEU A 1 344 ? -10.625 6.574 25.969 1 98.38 344 LEU A N 1
ATOM 2701 C CA . LEU A 1 344 ? -11.102 6.578 24.594 1 98.38 344 LEU A CA 1
ATOM 2702 C C . LEU A 1 344 ? -12.625 6.625 24.547 1 98.38 344 LEU A C 1
ATOM 2704 O O . LEU A 1 344 ? -13.297 5.824 25.203 1 98.38 344 LEU A O 1
ATOM 2708 N N . ASP A 1 345 ? -13.086 7.578 23.797 1 98.38 345 ASP A N 1
ATOM 2709 C CA . ASP A 1 345 ? -14.523 7.805 23.672 1 98.38 345 ASP A CA 1
ATOM 2710 C C . ASP A 1 345 ? -15.016 7.375 22.297 1 98.38 345 ASP A C 1
ATOM 2712 O O . ASP A 1 345 ? -16.094 6.789 22.172 1 98.38 345 ASP A O 1
ATOM 2716 N N . THR A 1 346 ? -14.289 7.707 21.359 1 98.81 346 THR A N 1
ATOM 2717 C CA . THR A 1 346 ? -14.68 7.473 19.969 1 98.81 346 THR A CA 1
ATOM 2718 C C . THR A 1 346 ? -13.578 6.738 19.219 1 98.81 346 THR A C 1
ATOM 2720 O O . THR A 1 346 ? -12.422 7.16 19.219 1 98.81 346 THR A O 1
ATOM 2723 N N . LEU A 1 347 ? -13.938 5.621 18.578 1 98.81 347 LEU A N 1
ATOM 2724 C CA . LEU A 1 347 ? -13.031 4.836 17.734 1 98.81 347 LEU A CA 1
ATOM 2725 C C . LEU A 1 347 ? -13.656 4.578 16.375 1 98.81 347 LEU A C 1
ATOM 2727 O O . LEU A 1 347 ? -14.75 4.012 16.281 1 98.81 347 LEU A O 1
ATOM 2731 N N . ASP A 1 348 ? -13.031 5.039 15.336 1 98.88 348 ASP A N 1
ATOM 2732 C CA . ASP A 1 348 ? -13.531 4.836 13.977 1 98.88 348 ASP A CA 1
ATOM 2733 C C . ASP A 1 348 ? -12.625 3.889 13.195 1 98.88 348 ASP A C 1
ATOM 2735 O O . ASP A 1 348 ? -11.5 4.25 12.844 1 98.88 348 ASP A O 1
ATOM 2739 N N . LEU A 1 349 ? -13.086 2.699 12.93 1 98.62 349 LEU A N 1
ATOM 2740 C CA . LEU A 1 349 ? -12.375 1.673 12.18 1 98.62 349 LEU A CA 1
ATOM 2741 C C . LEU A 1 349 ? -13.094 1.354 10.875 1 98.62 349 LEU A C 1
ATOM 2743 O O . LEU A 1 349 ? -12.969 0.248 10.344 1 98.62 349 LEU A O 1
ATOM 2747 N N . SER A 1 350 ? -13.875 2.336 10.391 1 98.56 350 SER A N 1
ATOM 2748 C CA . SER A 1 350 ? -14.703 2.09 9.219 1 98.56 350 SER A CA 1
ATOM 2749 C C . SER A 1 350 ? -13.867 2.055 7.945 1 98.56 350 SER A C 1
ATOM 2751 O O . SER A 1 350 ? -12.781 2.627 7.895 1 98.56 350 SER A O 1
ATOM 2753 N N . TYR A 1 351 ? -14.336 1.305 6.961 1 97.75 351 TYR A N 1
ATOM 2754 C CA . TYR A 1 351 ? -13.773 1.205 5.621 1 97.75 351 TYR A CA 1
ATOM 2755 C C . TYR A 1 351 ? -12.328 0.711 5.668 1 97.75 351 TYR A C 1
ATOM 2757 O O . TYR A 1 351 ? -11.43 1.354 5.129 1 97.75 351 TYR A O 1
ATOM 2765 N N . ASN A 1 352 ? -12.148 -0.365 6.34 1 97.69 352 ASN A N 1
ATOM 2766 C CA . ASN A 1 352 ? -10.938 -1.177 6.34 1 97.69 352 ASN A CA 1
ATOM 2767 C C . ASN A 1 352 ? -11.195 -2.566 5.762 1 97.69 352 ASN A C 1
ATOM 2769 O O . ASN A 1 352 ? -12.109 -2.748 4.953 1 97.69 352 ASN A O 1
ATOM 2773 N N . ASN A 1 353 ? -10.305 -3.576 6.051 1 94.25 353 ASN A N 1
ATOM 2774 C CA . ASN A 1 353 ? -10.438 -4.891 5.43 1 94.25 353 ASN A CA 1
ATOM 2775 C C . ASN A 1 353 ? -10.508 -6 6.477 1 94.25 353 ASN A C 1
ATOM 2777 O O . ASN A 1 353 ? -9.984 -7.098 6.262 1 94.25 353 ASN A O 1
ATOM 2781 N N . LEU A 1 354 ? -11.148 -5.664 7.562 1 95.31 354 LEU A N 1
ATOM 2782 C CA . LEU A 1 354 ? -11.289 -6.652 8.625 1 95.31 354 LEU A CA 1
ATOM 2783 C C . LEU A 1 354 ? -12.289 -7.734 8.234 1 95.31 354 LEU A C 1
ATOM 2785 O O . LEU A 1 354 ? -13.391 -7.43 7.766 1 95.31 354 LEU A O 1
ATOM 2789 N N . GLU A 1 355 ? -11.938 -8.992 8.422 1 90.94 355 GLU A N 1
ATOM 2790 C CA . GLU A 1 355 ? -12.844 -10.094 8.133 1 90.94 355 GLU A CA 1
ATOM 2791 C C . GLU A 1 355 ? -13.398 -10.703 9.414 1 90.94 355 GLU A C 1
ATOM 2793 O O . GLU A 1 355 ? -14.469 -11.312 9.406 1 90.94 355 GLU A O 1
ATOM 2798 N N . PHE A 1 356 ? -12.562 -10.492 10.508 1 90.69 356 PHE A N 1
ATOM 2799 C CA . PHE A 1 356 ? -12.961 -11.023 11.805 1 90.69 356 PHE A CA 1
ATOM 2800 C C . PHE A 1 356 ? -12.633 -10.039 12.922 1 90.69 356 PHE A C 1
ATOM 2802 O O . PHE A 1 356 ? -11.711 -9.234 12.789 1 90.69 356 PHE A O 1
ATOM 2809 N N . LEU A 1 357 ? -13.438 -10.125 13.914 1 93.56 357 LEU A N 1
ATOM 2810 C CA . LEU A 1 357 ? -13.164 -9.391 15.141 1 93.56 357 LEU A CA 1
ATOM 2811 C C . LEU A 1 357 ? -13.016 -10.344 16.328 1 93.56 357 LEU A C 1
ATOM 2813 O O . LEU A 1 357 ? -13.969 -11.016 16.703 1 93.56 357 LEU A O 1
ATOM 2817 N N . GLU A 1 358 ? -11.852 -10.297 16.906 1 92.06 358 GLU A N 1
ATOM 2818 C CA . GLU A 1 358 ? -11.539 -11.25 17.969 1 92.06 358 GLU A CA 1
ATOM 2819 C C . GLU A 1 358 ? -12.016 -10.734 19.328 1 92.06 358 GLU A C 1
ATOM 2821 O O . GLU A 1 358 ? -12.406 -9.578 19.469 1 92.06 358 GLU A O 1
ATOM 2826 N N . GLU A 1 359 ? -11.945 -11.57 20.312 1 92.5 359 GLU A N 1
ATOM 2827 C CA . GLU A 1 359 ? -12.523 -11.312 21.625 1 92.5 359 GLU A CA 1
ATOM 2828 C C . GLU A 1 359 ? -11.68 -10.32 22.422 1 92.5 359 GLU A C 1
ATOM 2830 O O . GLU A 1 359 ? -12.211 -9.555 23.219 1 92.5 359 GLU A O 1
ATOM 2835 N N . GLN A 1 360 ? -10.43 -10.266 22.141 1 94.69 360 GLN A N 1
ATOM 2836 C CA . GLN A 1 360 ? -9.602 -9.562 23.109 1 94.69 360 GLN A CA 1
ATOM 2837 C C . GLN A 1 360 ? -8.969 -8.32 22.484 1 94.69 360 GLN A C 1
ATOM 2839 O O . GLN A 1 360 ? -7.934 -7.836 22.969 1 94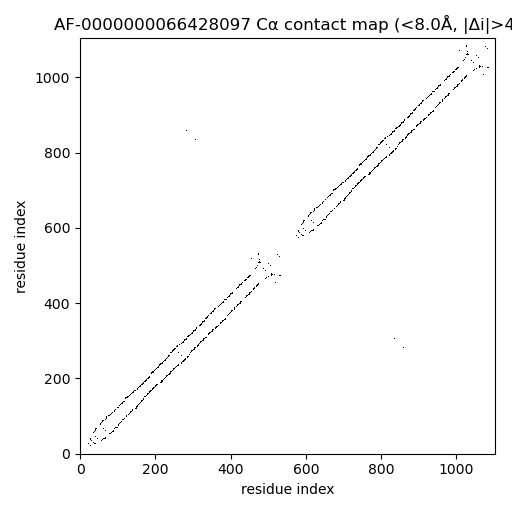.69 360 GLN A O 1
ATOM 2844 N N . ILE A 1 361 ? -9.602 -7.766 21.5 1 95.81 361 ILE A N 1
ATOM 2845 C CA . ILE A 1 361 ? -8.961 -6.621 20.859 1 95.81 361 ILE A CA 1
ATOM 2846 C C . ILE A 1 361 ? -9.031 -5.402 21.781 1 95.81 361 ILE A C 1
ATOM 2848 O O . ILE A 1 361 ? -8.141 -4.551 21.75 1 95.81 361 ILE A O 1
ATOM 2852 N N . PHE A 1 362 ? -10.094 -5.312 22.672 1 96.94 362 PHE A N 1
ATOM 2853 C CA . PHE A 1 362 ? -10.273 -4.199 23.609 1 96.94 362 PHE A CA 1
ATOM 2854 C C . PHE A 1 362 ? -9.734 -4.551 24.984 1 96.94 362 PHE A C 1
ATOM 2856 O O . PHE A 1 362 ? -9.875 -3.77 25.922 1 96.94 362 PHE A O 1
ATOM 2863 N N . GLY A 1 363 ? -9.195 -5.727 25.125 1 95 363 GLY A N 1
ATOM 2864 C CA . GLY A 1 363 ? -8.672 -6.16 26.406 1 95 363 GLY A CA 1
ATOM 2865 C C . GLY A 1 363 ? -9.719 -6.797 27.297 1 95 363 GLY A C 1
ATOM 2866 O O . GLY A 1 363 ? -10.891 -6.891 26.906 1 95 363 GLY A O 1
ATOM 2867 N N . GLY A 1 364 ? -9.281 -7.211 28.453 1 92.69 364 GLY A N 1
ATOM 2868 C CA . GLY A 1 364 ? -10.156 -7.879 29.406 1 92.69 364 GLY A CA 1
ATOM 2869 C C . GLY A 1 364 ? -10.867 -6.922 30.344 1 92.69 364 GLY A C 1
ATOM 2870 O O . GLY A 1 364 ? -11.906 -7.254 30.906 1 92.69 364 GLY A O 1
ATOM 2871 N N . ASN A 1 365 ? -10.352 -5.777 30.406 1 94 365 ASN A N 1
ATOM 2872 C CA . ASN A 1 365 ? -10.945 -4.785 31.312 1 94 365 ASN A CA 1
ATOM 2873 C C . ASN A 1 365 ? -11.914 -3.869 30.562 1 94 365 ASN A C 1
ATOM 2875 O O . ASN A 1 365 ? -11.797 -3.686 29.359 1 94 365 ASN A O 1
ATOM 2879 N N . THR A 1 366 ? -12.688 -3.316 31.359 1 95.62 366 THR A N 1
ATOM 2880 C CA . THR A 1 366 ? -13.703 -2.424 30.812 1 95.62 366 THR A CA 1
ATOM 2881 C C . THR A 1 366 ? -13.086 -1.099 30.375 1 95.62 366 THR A C 1
ATOM 2883 O O . THR A 1 366 ? -12.234 -0.543 31.078 1 95.62 366 THR A O 1
ATOM 2886 N N . LEU A 1 367 ? -13.555 -0.633 29.234 1 96.5 367 LEU A N 1
ATOM 2887 C CA . LEU A 1 367 ? -13.258 0.732 28.812 1 96.5 367 LEU A CA 1
ATOM 2888 C C . LEU A 1 367 ? -14.375 1.684 29.219 1 96.5 367 LEU A C 1
ATOM 2890 O O . LEU A 1 367 ? -15.414 1.756 28.562 1 96.5 367 LEU A O 1
ATOM 2894 N N . PRO A 1 368 ? -14.172 2.469 30.234 1 96.56 368 PRO A N 1
ATOM 2895 C CA . PRO A 1 368 ? -15.281 3.166 30.891 1 96.56 368 PRO A CA 1
ATOM 2896 C C . PRO A 1 368 ? -15.812 4.332 30.062 1 96.56 368 PRO A C 1
ATOM 2898 O O . PRO A 1 368 ? -16.969 4.727 30.219 1 96.56 368 PRO A O 1
ATOM 2901 N N . ARG A 1 369 ? -15.023 4.809 29.109 1 97.62 369 ARG A N 1
ATOM 2902 C CA . ARG A 1 369 ? -15.43 6.047 28.438 1 97.62 369 ARG A CA 1
ATOM 2903 C C . ARG A 1 369 ? -15.828 5.785 27 1 97.62 369 ARG A C 1
ATOM 2905 O O . ARG A 1 369 ? -16.25 6.703 26.281 1 97.62 369 ARG A O 1
ATOM 2912 N N . MET A 1 370 ? -15.766 4.566 26.547 1 97.81 370 MET A N 1
ATOM 2913 C CA . MET A 1 370 ? -16.062 4.227 25.156 1 97.81 370 MET A CA 1
ATOM 2914 C C . MET A 1 370 ? -17.531 4.418 24.859 1 97.81 370 MET A C 1
ATOM 2916 O O . MET A 1 370 ? -18.391 3.795 25.484 1 97.81 370 MET A O 1
ATOM 2920 N N . ARG A 1 371 ? -17.875 5.301 23.844 1 98.38 371 ARG A N 1
ATOM 2921 C CA . ARG A 1 371 ? -19.266 5.621 23.531 1 98.38 371 ARG A CA 1
ATOM 2922 C C . ARG A 1 371 ? -19.594 5.316 22.078 1 98.38 371 ARG A C 1
ATOM 2924 O O . ARG A 1 371 ? -20.703 4.875 21.766 1 98.38 371 ARG A O 1
ATOM 2931 N N . ARG A 1 372 ? -18.672 5.523 21.266 1 98.75 372 ARG A N 1
ATOM 2932 C CA . ARG A 1 372 ? -18.938 5.414 19.828 1 98.75 372 ARG A CA 1
ATOM 2933 C C . ARG A 1 372 ? -17.906 4.5 19.156 1 98.75 372 ARG A C 1
ATOM 2935 O O . ARG A 1 372 ? -16.703 4.738 19.234 1 98.75 372 ARG A O 1
ATOM 2942 N N . LEU A 1 373 ? -18.359 3.439 18.469 1 98.5 373 LEU A N 1
ATOM 2943 C CA . LEU A 1 373 ? -17.547 2.508 17.719 1 98.5 373 LEU A CA 1
ATOM 2944 C C . LEU A 1 373 ? -18.078 2.338 16.297 1 98.5 373 LEU A C 1
ATOM 2946 O O . LEU A 1 373 ? -19.234 1.943 16.109 1 98.5 373 LEU A O 1
ATOM 2950 N N . ASN A 1 374 ? -17.312 2.703 15.352 1 98.81 374 ASN A N 1
ATOM 2951 C CA . ASN A 1 374 ? -17.688 2.598 13.945 1 98.81 374 ASN A CA 1
ATOM 2952 C C . ASN A 1 374 ? -16.906 1.503 13.227 1 98.81 374 ASN A C 1
ATOM 2954 O O . ASN A 1 374 ? -15.695 1.627 13.031 1 98.81 374 ASN A O 1
ATOM 2958 N N . LEU A 1 375 ? -17.531 0.434 12.859 1 98.44 375 LEU A N 1
ATOM 2959 C CA . LEU A 1 375 ? -16.922 -0.691 12.156 1 98.44 375 LEU A CA 1
ATOM 2960 C C . LEU A 1 375 ? -17.562 -0.886 10.789 1 98.44 375 LEU A C 1
ATOM 2962 O O . LEU A 1 375 ? -17.469 -1.965 10.195 1 98.44 375 LEU A O 1
ATOM 2966 N N . ASN A 1 376 ? -18.156 0.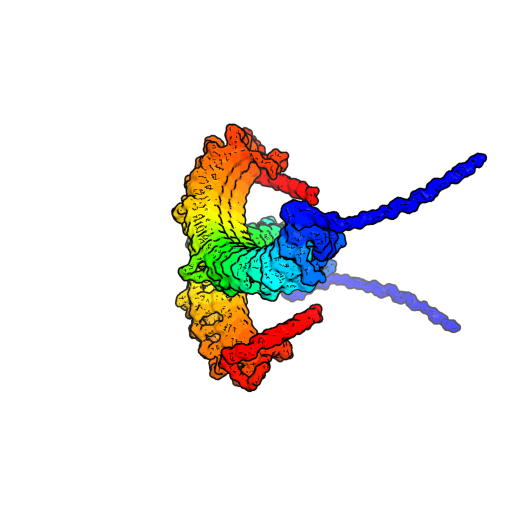205 10.297 1 98.06 376 ASN A N 1
ATOM 2967 C CA . ASN A 1 376 ? -18.828 0.174 9.008 1 98.06 376 ASN A CA 1
ATOM 2968 C C . ASN A 1 376 ? -17.844 -0.072 7.867 1 98.06 376 ASN A C 1
ATOM 2970 O O . ASN A 1 376 ? -16.703 0.385 7.918 1 98.06 376 ASN A O 1
ATOM 2974 N N . GLY A 1 377 ? -18.266 -0.74 6.883 1 97.69 377 GLY A N 1
ATOM 2975 C CA . GLY A 1 377 ? -17.531 -0.818 5.625 1 97.69 377 GLY A CA 1
ATOM 2976 C C . GLY A 1 377 ? -16.297 -1.678 5.707 1 97.69 377 GLY A C 1
ATOM 2977 O O . GLY A 1 377 ? -15.242 -1.32 5.16 1 97.69 377 GLY A O 1
ATOM 2978 N N . ASN A 1 378 ? -16.328 -2.74 6.449 1 96.5 378 ASN A N 1
ATOM 2979 C CA . ASN A 1 378 ? -15.297 -3.777 6.43 1 96.5 378 ASN A CA 1
ATOM 2980 C C . ASN A 1 378 ? -15.766 -5.02 5.68 1 96.5 378 ASN A C 1
ATOM 2982 O O . ASN A 1 378 ? -16.609 -4.922 4.781 1 96.5 378 ASN A O 1
ATOM 2986 N N . ARG A 1 379 ? -15.242 -6.156 5.793 1 93 379 ARG A N 1
ATOM 2987 C CA . ARG A 1 379 ? -15.641 -7.434 5.211 1 93 379 ARG A CA 1
ATOM 2988 C C . ARG A 1 379 ? -15.828 -8.492 6.293 1 93 379 ARG A C 1
ATOM 2990 O O . ARG A 1 379 ? -15.406 -9.641 6.125 1 93 379 ARG A O 1
ATOM 2997 N N . MET A 1 380 ? -16.438 -7.988 7.316 1 95.25 380 MET A N 1
ATOM 2998 C CA . MET A 1 380 ? -16.516 -8.867 8.477 1 95.25 380 MET A CA 1
ATOM 2999 C C . MET A 1 380 ? -17.516 -9.992 8.242 1 95.25 380 MET A C 1
ATOM 3001 O O . MET A 1 380 ? -18.688 -9.742 7.918 1 95.25 380 MET A O 1
ATOM 3005 N N . LYS A 1 381 ? -17.031 -11.164 8.344 1 90.56 381 LYS A N 1
ATOM 3006 C CA . LYS A 1 381 ? -17.875 -12.352 8.203 1 90.56 381 LYS A CA 1
ATOM 3007 C C . LYS A 1 381 ? -18.297 -12.891 9.57 1 90.56 381 LYS A C 1
ATOM 3009 O O . LYS A 1 381 ? -19.391 -13.461 9.703 1 90.56 381 LYS A O 1
ATOM 3014 N N . HIS A 1 382 ? -17.344 -12.641 10.469 1 89.06 382 HIS A N 1
ATOM 3015 C CA . HIS A 1 382 ? -17.594 -13.195 11.797 1 89.06 382 HIS A CA 1
ATOM 3016 C C . HIS A 1 382 ? -17.172 -12.211 12.891 1 89.06 382 HIS A C 1
ATOM 3018 O O . HIS A 1 382 ? -16.141 -11.555 12.773 1 89.06 382 HIS A O 1
ATOM 3024 N N . LEU A 1 383 ? -18.062 -12.18 13.906 1 93.25 383 LEU A N 1
ATOM 3025 C CA . LEU A 1 383 ? -17.766 -11.461 15.141 1 93.25 383 LEU A CA 1
ATOM 3026 C C . LEU A 1 383 ? -17.734 -12.406 16.328 1 93.25 383 LEU A C 1
ATOM 3028 O O . LEU A 1 383 ? -18.672 -13.18 16.547 1 93.25 383 LEU A O 1
ATOM 3032 N N . HIS A 1 384 ? -16.703 -12.352 17.031 1 95 384 HIS A N 1
ATOM 3033 C CA . HIS A 1 384 ? -16.672 -13.156 18.25 1 95 384 HIS A CA 1
ATOM 3034 C C . HIS A 1 384 ? -17.766 -12.734 19.219 1 95 384 HIS A C 1
ATOM 3036 O O . HIS A 1 384 ? -18.016 -11.539 19.406 1 95 384 HIS A O 1
ATOM 3042 N N . PRO A 1 385 ? -18.391 -13.625 19.859 1 94.75 385 PRO A N 1
ATOM 3043 C CA . PRO A 1 385 ? -19.516 -13.312 20.734 1 94.75 385 PRO A CA 1
ATOM 3044 C C . PRO A 1 385 ? -19.125 -12.375 21.875 1 94.75 385 PRO A C 1
ATOM 3046 O O . PRO A 1 385 ? -19.969 -11.609 22.375 1 94.75 385 PRO A O 1
ATOM 3049 N N . LEU A 1 386 ? -17.859 -12.438 22.234 1 95.06 386 LEU A N 1
ATOM 3050 C CA . LEU A 1 386 ? -17.422 -11.633 23.375 1 95.06 386 LEU A CA 1
ATOM 3051 C C . LEU A 1 386 ? -16.562 -10.469 22.906 1 95.06 386 LEU A C 1
ATOM 3053 O O . LEU A 1 386 ? -15.812 -9.883 23.688 1 95.06 386 LEU A O 1
ATOM 3057 N N . ALA A 1 387 ? -16.672 -10.148 21.625 1 94 387 ALA A N 1
ATOM 3058 C CA . ALA A 1 387 ? -15.82 -9.117 21.031 1 94 387 ALA A CA 1
ATOM 3059 C C . ALA A 1 387 ? -16.047 -7.77 21.719 1 94 387 ALA A C 1
ATOM 3061 O O . ALA A 1 387 ? -15.125 -6.957 21.812 1 94 387 ALA A O 1
ATOM 3062 N N . PHE A 1 388 ? -17.281 -7.488 22.219 1 95.5 388 PHE A N 1
ATOM 3063 C CA . PHE A 1 388 ? -17.625 -6.184 22.781 1 95.5 388 PHE A CA 1
ATOM 3064 C C . PHE A 1 388 ? -17.859 -6.281 24.281 1 95.5 388 PHE A C 1
ATOM 3066 O O . PHE A 1 388 ? -18.516 -5.418 24.875 1 95.5 388 PHE A O 1
ATOM 3073 N N . SER A 1 389 ? -17.344 -7.273 24.938 1 93.94 389 SER A N 1
ATOM 3074 C CA . SER A 1 389 ? -17.594 -7.531 26.359 1 93.94 389 SER A CA 1
ATOM 3075 C C . SER A 1 389 ? -17.016 -6.414 27.219 1 93.94 389 SER A C 1
ATOM 3077 O O . SER A 1 389 ? -17.531 -6.141 28.312 1 93.94 389 SER A O 1
ATOM 3079 N N . SER A 1 390 ? -16.016 -5.727 26.688 1 95.06 390 SER A N 1
ATOM 3080 C CA . SER A 1 390 ? -15.344 -4.691 27.453 1 95.06 390 SER A CA 1
ATOM 3081 C C . SER A 1 390 ? -15.969 -3.322 27.219 1 95.06 390 SER A C 1
ATOM 3083 O O . SER A 1 390 ? -15.469 -2.307 27.703 1 95.06 390 SER A O 1
ATOM 3085 N N . LEU A 1 391 ? -17.078 -3.297 26.5 1 96.56 391 LEU A N 1
ATOM 3086 C CA . LEU A 1 391 ? -17.656 -2.014 26.094 1 96.56 391 LEU A CA 1
ATOM 3087 C C . LEU A 1 391 ? -19.094 -1.879 26.578 1 96.56 391 LEU A C 1
ATOM 3089 O O . LEU A 1 391 ? -20 -1.651 25.781 1 96.56 391 LEU A O 1
ATOM 3093 N N . PRO A 1 392 ? -19.344 -1.905 27.859 1 95.31 392 PRO A N 1
ATOM 3094 C CA . PRO A 1 392 ? -20.719 -1.865 28.375 1 95.31 392 PRO A CA 1
ATOM 3095 C C . PRO A 1 392 ? -21.359 -0.489 28.219 1 95.31 392 PRO A C 1
ATOM 3097 O O . PRO A 1 392 ? -22.578 -0.366 28.297 1 95.31 392 PRO A O 1
ATOM 3100 N N . PHE A 1 393 ? -20.594 0.529 27.922 1 96.44 393 PHE A N 1
ATOM 3101 C CA . PHE A 1 393 ? -21.125 1.884 27.938 1 96.44 393 PHE A CA 1
ATOM 3102 C C . PHE A 1 393 ? -21.281 2.418 26.516 1 96.44 393 PHE A C 1
ATOM 3104 O O . PHE A 1 393 ? -21.453 3.621 26.312 1 96.44 393 PHE A O 1
ATOM 3111 N N . LEU A 1 394 ? -21.219 1.558 25.547 1 97 394 LEU A N 1
ATOM 3112 C CA . LEU A 1 394 ? -21.344 1.949 24.141 1 97 394 LEU A CA 1
ATOM 3113 C C . LEU A 1 394 ? -22.719 2.531 23.859 1 97 394 LEU A C 1
ATOM 3115 O O . LEU A 1 394 ? -23.734 1.969 24.297 1 97 394 LEU A O 1
ATOM 3119 N N . GLU A 1 395 ? -22.766 3.654 23.172 1 97.94 395 GLU A N 1
ATOM 3120 C CA . GLU A 1 395 ? -24.016 4.312 22.812 1 97.94 395 GLU A CA 1
ATOM 3121 C C . GLU A 1 395 ? -24.297 4.172 21.312 1 97.94 395 GLU A C 1
ATOM 3123 O O . GLU A 1 395 ? -25.453 4.07 20.906 1 97.94 395 GLU A O 1
ATOM 3128 N N . TYR A 1 396 ? -23.266 4.188 20.531 1 98.25 396 TYR A N 1
ATOM 3129 C CA . TYR A 1 396 ? -23.375 4.09 19.078 1 98.25 396 TYR A CA 1
ATOM 3130 C C . TYR A 1 396 ? -22.5 2.975 18.531 1 98.25 396 TYR A C 1
ATOM 3132 O O . TYR A 1 396 ? -21.281 2.988 18.734 1 98.25 396 TYR A O 1
ATOM 3140 N N . LEU A 1 397 ? -23.078 1.994 17.844 1 98.06 397 LEU A N 1
ATOM 3141 C CA . LEU A 1 397 ? -22.344 0.891 17.234 1 98.06 397 LEU A CA 1
ATOM 3142 C C . LEU A 1 397 ? -22.75 0.736 15.766 1 98.06 397 LEU A C 1
ATOM 3144 O O . LEU A 1 397 ? -23.906 0.461 15.461 1 98.06 397 LEU A O 1
ATOM 3148 N N . LYS A 1 398 ? -21.828 0.987 14.906 1 98.5 398 LYS A N 1
ATOM 3149 C CA . LYS A 1 398 ? -22.094 0.85 13.477 1 98.5 398 LYS A CA 1
ATOM 3150 C C . LYS A 1 398 ? -21.422 -0.398 12.906 1 98.5 398 LYS A C 1
ATOM 3152 O O . LYS A 1 398 ? -20.188 -0.504 12.914 1 98.5 398 LYS A O 1
ATOM 3157 N N . LEU A 1 399 ? -22.172 -1.3 12.391 1 97.88 399 LEU A N 1
ATOM 3158 C CA . LEU A 1 399 ? -21.703 -2.562 11.836 1 97.88 399 LEU A CA 1
ATOM 3159 C C . LEU A 1 399 ? -22.219 -2.764 10.422 1 97.88 399 LEU A C 1
ATOM 3161 O O . LEU A 1 399 ? -22.266 -3.893 9.93 1 97.88 399 LEU A O 1
ATOM 3165 N N . GLY A 1 400 ? -22.609 -1.647 9.828 1 97.94 400 GLY A N 1
ATOM 3166 C CA . GLY A 1 400 ? -23.172 -1.734 8.484 1 97.94 400 GLY A CA 1
ATOM 3167 C C . GLY A 1 400 ? -22.125 -2.033 7.43 1 97.94 400 GLY A C 1
ATOM 3168 O O . GLY A 1 400 ? -20.922 -1.91 7.684 1 97.94 400 GLY A O 1
ATOM 3169 N N . HIS A 1 401 ? -22.594 -2.502 6.266 1 97.25 401 HIS A N 1
ATOM 3170 C CA . HIS A 1 401 ? -21.75 -2.748 5.098 1 97.25 401 HIS A CA 1
ATOM 3171 C C . HIS A 1 401 ? -20.641 -3.754 5.414 1 97.25 401 HIS A C 1
ATOM 3173 O O . HIS A 1 401 ? -19.469 -3.498 5.148 1 97.25 401 HIS A O 1
ATOM 3179 N N . ASN A 1 402 ? -21.047 -4.84 6.027 1 97.69 402 ASN A N 1
ATOM 3180 C CA . ASN A 1 402 ? -20.203 -6.008 6.27 1 97.69 402 ASN A CA 1
ATOM 3181 C C . ASN A 1 402 ? -20.812 -7.273 5.684 1 97.69 402 ASN A C 1
ATOM 3183 O O . ASN A 1 402 ? -21.641 -7.203 4.773 1 97.69 402 ASN A O 1
ATOM 3187 N N . GLU A 1 403 ? -20.312 -8.453 6.02 1 96.25 403 GLU A N 1
ATOM 3188 C CA . GLU A 1 403 ? -20.812 -9.727 5.496 1 96.25 403 GLU A CA 1
ATOM 3189 C C . GLU A 1 403 ? -21.312 -10.625 6.621 1 96.25 403 GLU A C 1
ATOM 3191 O O . GLU A 1 403 ? -21.109 -11.836 6.594 1 96.25 403 GLU A O 1
ATOM 3196 N N . LEU A 1 404 ? -21.906 -9.969 7.586 1 96.25 404 LEU A N 1
ATOM 3197 C CA . LEU A 1 404 ? -22.391 -10.703 8.742 1 96.25 404 LEU A CA 1
ATOM 3198 C C . LEU A 1 404 ? -23.625 -11.539 8.375 1 96.25 404 LEU A C 1
ATOM 3200 O O . LEU A 1 404 ? -24.547 -11.039 7.73 1 96.25 404 LEU A O 1
ATOM 3204 N N . LYS A 1 405 ? -23.672 -12.758 8.82 1 94.12 405 LYS A N 1
ATOM 3205 C CA . LYS A 1 405 ? -24.797 -13.648 8.523 1 94.12 405 LYS A CA 1
ATOM 3206 C C . LYS A 1 405 ? -25.656 -13.883 9.758 1 94.12 405 LYS A C 1
ATOM 3208 O O . LYS A 1 405 ? -26.828 -14.25 9.648 1 94.12 405 LYS A O 1
ATOM 3213 N N . SER A 1 406 ? -25.031 -13.734 10.883 1 92.81 406 SER A N 1
ATOM 3214 C CA . SER A 1 406 ? -25.75 -13.961 12.133 1 92.81 406 SER A CA 1
ATOM 3215 C C . SER A 1 406 ? -25.203 -13.07 13.25 1 92.81 406 SER A C 1
ATOM 3217 O O . SER A 1 406 ? -24.109 -12.508 13.125 1 92.81 406 SER A O 1
ATOM 3219 N N . LEU A 1 407 ? -26.047 -12.953 14.242 1 93.44 407 LEU A N 1
ATOM 3220 C CA . LEU A 1 407 ? -25.688 -12.195 15.438 1 93.44 407 LEU A CA 1
ATOM 3221 C C . LEU A 1 407 ? -25.828 -13.047 16.688 1 93.44 407 LEU A C 1
ATOM 3223 O O . LEU A 1 407 ? -26.75 -13.875 16.781 1 93.44 407 LEU A O 1
ATOM 3227 N N . ASP A 1 408 ? -24.922 -12.812 17.562 1 93.75 408 ASP A N 1
ATOM 3228 C CA . ASP A 1 408 ? -24.969 -13.508 18.828 1 93.75 408 ASP A CA 1
ATOM 3229 C C . ASP A 1 408 ? -25.422 -12.57 19.953 1 93.75 408 ASP A C 1
ATOM 3231 O O . ASP A 1 408 ? -24.969 -11.43 20.031 1 93.75 408 ASP A O 1
ATOM 3235 N N . VAL A 1 409 ? -26.25 -13.148 20.828 1 92.44 409 VAL A N 1
ATOM 3236 C CA . VAL A 1 409 ? -26.844 -12.344 21.891 1 92.44 409 VAL A CA 1
ATOM 3237 C C . VAL A 1 409 ? -25.734 -11.883 22.859 1 92.44 409 VAL A C 1
ATOM 3239 O O . VAL A 1 409 ? -25.812 -10.789 23.422 1 92.44 409 VAL A O 1
ATOM 3242 N N . ARG A 1 410 ? -24.781 -12.562 23.094 1 92.88 410 ARG A N 1
ATOM 3243 C CA . ARG A 1 410 ? -23.719 -12.25 24.031 1 92.88 410 ARG A CA 1
ATOM 3244 C C . ARG A 1 410 ? -22.969 -10.984 23.625 1 92.88 410 ARG A C 1
ATOM 3246 O O . ARG A 1 410 ? -22.328 -10.344 24.453 1 92.88 410 ARG A O 1
ATOM 3253 N N . MET A 1 411 ? -23.047 -10.688 22.359 1 90.56 411 MET A N 1
ATOM 3254 C CA . MET A 1 411 ? -22.406 -9.484 21.844 1 90.56 411 MET A CA 1
ATOM 3255 C C . MET A 1 411 ? -23.062 -8.227 22.422 1 90.56 411 MET A C 1
ATOM 3257 O O . MET A 1 411 ? -22.391 -7.219 22.641 1 90.56 411 MET A O 1
ATOM 3261 N N . PHE A 1 412 ? -24.281 -8.297 22.656 1 90.94 412 PHE A N 1
ATOM 3262 C CA . PHE A 1 412 ? -25.047 -7.098 22.969 1 90.94 412 PHE A CA 1
ATOM 3263 C C . PHE A 1 412 ? -25.469 -7.09 24.438 1 90.94 412 PHE A C 1
ATOM 3265 O O . PHE A 1 412 ? -25.875 -6.055 24.969 1 90.94 412 PHE A O 1
ATOM 3272 N N . ALA A 1 413 ? -25.281 -8.156 25.078 1 87.94 413 ALA A N 1
ATOM 3273 C CA . ALA A 1 413 ? -25.75 -8.32 26.453 1 87.94 413 ALA A CA 1
ATOM 3274 C C . ALA A 1 413 ? -25.109 -7.285 27.375 1 87.94 413 ALA A C 1
ATOM 3276 O O . ALA A 1 413 ? -25.781 -6.695 28.219 1 87.94 413 ALA A O 1
ATOM 3277 N N . PRO A 1 414 ? -23.875 -6.988 27.172 1 86.94 414 PRO A N 1
ATOM 3278 C CA . PRO A 1 414 ? -23.234 -6.02 28.078 1 86.94 414 PRO A CA 1
ATOM 3279 C C . PRO A 1 414 ? -23.641 -4.582 27.781 1 86.94 414 PRO A C 1
ATOM 3281 O O . PRO A 1 414 ? -23.422 -3.688 28.594 1 86.94 414 PRO A O 1
ATOM 3284 N N . MET A 1 415 ? -24.25 -4.297 26.656 1 91.56 415 MET A N 1
ATOM 3285 C CA . MET A 1 415 ? -24.453 -2.938 26.156 1 91.56 415 MET A CA 1
ATOM 3286 C C . MET A 1 415 ? -25.812 -2.396 26.594 1 91.56 415 MET A C 1
ATOM 3288 O O . MET A 1 415 ? -26.719 -2.256 25.766 1 91.56 415 MET A O 1
ATOM 3292 N N . ARG A 1 416 ? -25.906 -1.905 27.734 1 89.19 416 ARG A N 1
ATOM 3293 C CA . ARG A 1 416 ? -27.188 -1.485 28.297 1 89.19 416 ARG A CA 1
ATOM 3294 C C . ARG A 1 416 ? -27.5 -0.033 27.938 1 89.19 416 ARG A C 1
ATOM 3296 O O . ARG A 1 416 ? -28.609 0.448 28.172 1 89.19 416 ARG A O 1
ATOM 3303 N N . ARG A 1 417 ? -26.562 0.571 27.312 1 94 417 ARG A N 1
ATOM 3304 C CA . ARG A 1 417 ? -26.75 1.985 27 1 94 417 ARG A CA 1
ATOM 3305 C C . ARG A 1 417 ? -26.781 2.219 25.484 1 94 417 ARG A C 1
ATOM 3307 O O . ARG A 1 417 ? -26.75 3.363 25.031 1 94 417 ARG A O 1
ATOM 3314 N N . LEU A 1 418 ? -26.828 1.206 24.734 1 95.94 418 LEU A N 1
ATOM 3315 C CA . LEU A 1 418 ? -26.766 1.31 23.281 1 95.94 418 LEU A CA 1
ATOM 3316 C C . LEU A 1 418 ? -28 2.033 22.734 1 95.94 418 LEU A C 1
ATOM 3318 O O . LEU A 1 418 ? -29.125 1.606 22.969 1 95.94 418 LEU A O 1
ATOM 3322 N N . GLN A 1 419 ? -27.797 3.113 22.016 1 97.06 419 GLN A N 1
ATOM 3323 C CA . GLN A 1 419 ? -28.891 3.939 21.516 1 97.06 419 GLN A CA 1
ATOM 3324 C C . GLN A 1 419 ? -29.078 3.748 20.016 1 97.06 419 GLN A C 1
ATOM 3326 O O . GLN A 1 419 ? -30.203 3.709 19.516 1 97.06 419 GLN A O 1
ATOM 3331 N N . LYS A 1 420 ? -27.984 3.656 19.328 1 97.69 420 LYS A N 1
ATOM 3332 C CA . LYS A 1 420 ? -28.031 3.523 17.875 1 97.69 420 LYS A CA 1
ATOM 3333 C C . LYS A 1 420 ? -27.234 2.307 17.406 1 97.69 420 LYS A C 1
ATOM 3335 O O . LYS A 1 420 ? -26.078 2.135 17.797 1 97.69 420 LYS A O 1
ATOM 3340 N N . LEU A 1 421 ? -27.859 1.488 16.578 1 97 421 LEU A N 1
ATOM 3341 C CA . LEU A 1 421 ? -27.25 0.277 16.047 1 97 421 LEU A CA 1
ATOM 3342 C C . LEU A 1 421 ? -27.469 0.172 14.539 1 97 421 LEU A C 1
ATOM 3344 O O . LEU A 1 421 ? -28.609 0.096 14.07 1 97 421 LEU A O 1
ATOM 3348 N N . HIS A 1 422 ? -26.406 0.205 13.828 1 98.19 422 HIS A N 1
ATOM 3349 C CA . HIS A 1 422 ? -26.484 0.102 12.375 1 98.19 422 HIS A CA 1
ATOM 3350 C C . HIS A 1 422 ? -26.078 -1.287 11.898 1 98.19 422 HIS A C 1
ATOM 3352 O O . HIS A 1 422 ? -24.906 -1.681 12.039 1 98.19 422 HIS A O 1
ATOM 3358 N N . LEU A 1 423 ? -26.953 -1.977 11.281 1 97.31 423 LEU A N 1
ATOM 3359 C CA . LEU A 1 423 ? -26.719 -3.332 10.797 1 97.31 423 LEU A CA 1
ATOM 3360 C C . LEU A 1 423 ? -27.078 -3.451 9.32 1 97.31 423 LEU A C 1
ATOM 3362 O O . LEU A 1 423 ? -27.172 -4.559 8.789 1 97.31 423 LEU A O 1
ATOM 3366 N N . GLY A 1 424 ? -27.281 -2.311 8.719 1 97 424 GLY A N 1
ATOM 3367 C CA . GLY A 1 424 ? -27.688 -2.318 7.324 1 97 424 GLY A CA 1
ATOM 3368 C C . GLY A 1 424 ? -26.594 -2.842 6.398 1 97 424 GLY A C 1
ATOM 3369 O O . GLY A 1 424 ? -25.406 -2.75 6.707 1 97 424 GLY A O 1
ATOM 3370 N N . HIS A 1 425 ? -27 -3.418 5.277 1 96.56 425 HIS A N 1
ATOM 3371 C CA . HIS A 1 425 ? -26.109 -3.873 4.215 1 96.56 425 HIS A CA 1
ATOM 3372 C C . HIS A 1 425 ? -25.172 -4.98 4.707 1 96.56 425 HIS A C 1
ATOM 3374 O O . HIS A 1 425 ? -23.953 -4.902 4.535 1 96.56 425 HIS A O 1
ATOM 3380 N N . ASN A 1 426 ? -25.766 -5.941 5.371 1 97.56 426 ASN A N 1
ATOM 3381 C CA . ASN A 1 426 ? -25.125 -7.203 5.734 1 97.56 426 ASN A CA 1
ATOM 3382 C C . ASN A 1 426 ? -25.828 -8.391 5.07 1 97.56 426 ASN A C 1
ATOM 3384 O O . ASN A 1 426 ? -26.516 -8.227 4.062 1 97.56 426 ASN A O 1
ATOM 3388 N N . LEU A 1 427 ? -25.531 -9.609 5.48 1 96.44 427 LEU A N 1
ATOM 3389 C CA . LEU A 1 427 ? -26.141 -10.82 4.93 1 96.44 427 LEU A CA 1
ATOM 3390 C C . LEU A 1 427 ? -26.984 -11.539 5.98 1 96.44 427 LEU A C 1
ATOM 3392 O O . LEU A 1 427 ? -27.062 -12.766 5.98 1 96.44 427 LEU A O 1
ATOM 3396 N N . LEU A 1 428 ? -27.562 -10.781 6.828 1 95.88 428 LEU A N 1
ATOM 3397 C CA . LEU A 1 428 ? -28.359 -11.352 7.906 1 95.88 428 LEU A CA 1
ATOM 3398 C C . LEU A 1 428 ? -29.609 -12.023 7.359 1 95.88 428 LEU A C 1
ATOM 3400 O O . LEU A 1 428 ? -30.391 -11.391 6.637 1 95.88 428 LEU A O 1
ATOM 3404 N N . GLU A 1 429 ? -29.797 -13.242 7.699 1 93.06 429 GLU A N 1
ATOM 3405 C CA . GLU A 1 429 ? -31 -13.969 7.281 1 93.06 429 GLU A CA 1
ATOM 3406 C C . GLU A 1 429 ? -32.031 -14 8.391 1 93.06 429 GLU A C 1
ATOM 3408 O O . GLU A 1 429 ? -33.25 -14.125 8.125 1 93.06 429 GLU A O 1
ATOM 3413 N N . GLU A 1 430 ? -31.5 -13.922 9.547 1 91.44 430 GLU A N 1
ATOM 3414 C CA . GLU A 1 430 ? -32.375 -13.945 10.711 1 91.44 430 GLU A CA 1
ATOM 3415 C C . GLU A 1 430 ? -31.766 -13.18 11.883 1 91.44 430 GLU A C 1
ATOM 3417 O O . GLU A 1 430 ? -30.547 -13.086 12 1 91.44 430 GLU A O 1
ATOM 3422 N N . ILE A 1 431 ? -32.656 -12.57 12.617 1 91.44 431 ILE A N 1
ATOM 3423 C CA . ILE A 1 431 ? -32.281 -12.016 13.914 1 91.44 431 ILE A CA 1
ATOM 3424 C C . ILE A 1 431 ? -33.062 -12.727 15.016 1 91.44 431 ILE A C 1
ATOM 3426 O O . ILE A 1 431 ? -34.281 -12.594 15.109 1 91.44 431 ILE A O 1
ATOM 3430 N N . ASN A 1 432 ? -32.312 -13.359 15.82 1 88.81 432 ASN A N 1
ATOM 3431 C CA . ASN A 1 432 ? -32.938 -14.172 16.859 1 88.81 432 ASN A CA 1
ATOM 3432 C C . ASN A 1 432 ? -33.688 -13.305 17.875 1 88.81 432 ASN A C 1
ATOM 3434 O O . ASN A 1 432 ? -33.312 -12.148 18.094 1 88.81 432 ASN A O 1
ATOM 3438 N N . LEU A 1 433 ? -34.625 -14.008 18.484 1 87.44 433 LEU A N 1
ATOM 3439 C CA . LEU A 1 433 ? -35.469 -13.32 19.453 1 87.44 433 LEU A CA 1
ATOM 3440 C C . LEU A 1 433 ? -34.656 -12.836 20.641 1 87.44 433 LEU A C 1
ATOM 3442 O O . LEU A 1 433 ? -34.875 -11.742 21.172 1 87.44 433 LEU A O 1
ATOM 3446 N N . ASP A 1 434 ? -33.719 -13.617 21.031 1 88.5 434 ASP A N 1
ATOM 3447 C CA . ASP A 1 434 ? -32.906 -13.266 22.188 1 88.5 434 ASP A CA 1
ATOM 3448 C C . ASP A 1 434 ? -32.062 -12.016 21.906 1 88.5 434 ASP A C 1
ATOM 3450 O O . ASP A 1 434 ? -31.859 -11.188 22.797 1 88.5 434 ASP A O 1
ATOM 3454 N N . VAL A 1 435 ? -31.625 -11.898 20.672 1 90.38 435 VAL A N 1
ATOM 3455 C CA . VAL A 1 435 ? -30.875 -10.719 20.266 1 90.38 435 VAL A CA 1
ATOM 3456 C C . VAL A 1 435 ? -31.781 -9.492 20.281 1 90.38 435 VAL A C 1
ATOM 3458 O O . VAL A 1 435 ? -31.406 -8.453 20.844 1 90.38 435 VAL A O 1
ATOM 3461 N N . LEU A 1 436 ? -32.906 -9.602 19.766 1 87.19 436 LEU A N 1
ATOM 3462 C CA . LEU A 1 436 ? -33.875 -8.5 19.703 1 87.19 436 LEU A CA 1
ATOM 3463 C C . LEU A 1 436 ? -34.25 -8.039 21.109 1 87.19 436 LEU A C 1
ATOM 3465 O O . LEU A 1 436 ? -34.344 -6.836 21.375 1 87.19 436 LEU A O 1
ATOM 3469 N N . GLU A 1 437 ? -34.406 -8.938 21.984 1 85.69 437 GLU A N 1
ATOM 3470 C CA . GLU A 1 437 ? -34.812 -8.633 23.359 1 85.69 437 GLU A CA 1
ATOM 3471 C C . GLU A 1 437 ? -33.688 -7.938 24.125 1 85.69 437 GLU A C 1
ATOM 3473 O O . GLU A 1 437 ? -33.938 -7.18 25.062 1 85.69 437 GLU A O 1
ATOM 3478 N N . SER A 1 438 ? -32.5 -8.227 23.703 1 87.75 438 SER A N 1
ATOM 3479 C CA . SER A 1 438 ? -31.359 -7.637 24.391 1 87.75 438 SER A CA 1
ATOM 3480 C C . SER A 1 438 ? -31.156 -6.184 23.984 1 87.75 438 SER A C 1
ATOM 3482 O O . SER A 1 438 ? -30.438 -5.438 24.641 1 87.75 438 SER A O 1
ATOM 3484 N N . LEU A 1 439 ? -31.859 -5.703 22.953 1 88.56 439 LEU A N 1
ATOM 3485 C CA . LEU A 1 439 ? -31.703 -4.355 22.422 1 88.56 439 LEU A CA 1
ATOM 3486 C C . LEU A 1 439 ? -32.781 -3.428 22.969 1 88.56 439 LEU A C 1
ATOM 3488 O O . LEU A 1 439 ? -33.344 -2.623 22.219 1 88.56 439 LEU A O 1
ATOM 3492 N N . SER A 1 440 ? -33.062 -3.496 24.234 1 85.69 440 SER A N 1
ATOM 3493 C CA . SER A 1 440 ? -34.156 -2.785 24.859 1 85.69 440 SER A CA 1
ATOM 3494 C C . SER A 1 440 ? -33.875 -1.289 24.938 1 85.69 440 SER A C 1
ATOM 3496 O O . SER A 1 440 ? -34.812 -0.478 24.969 1 85.69 440 SER A O 1
ATOM 3498 N N . SER A 1 441 ? -32.625 -0.935 24.938 1 90.38 441 SER A N 1
ATOM 3499 C CA . SER A 1 441 ? -32.281 0.469 25.125 1 90.38 441 SER A CA 1
ATOM 3500 C C . SER A 1 441 ? -32.125 1.177 23.781 1 90.38 441 SER A C 1
ATOM 3502 O O . SER A 1 441 ? -31.969 2.398 23.734 1 90.38 441 SER A O 1
ATOM 3504 N N . VAL A 1 442 ? -32.219 0.502 22.672 1 93.44 442 VAL A N 1
ATOM 3505 C CA . VAL A 1 442 ? -31.906 1.038 21.359 1 93.44 442 VAL A CA 1
ATOM 3506 C C . VAL A 1 442 ? -33.031 1.945 20.875 1 93.44 442 VAL A C 1
ATOM 3508 O O . VAL A 1 442 ? -34.219 1.585 20.984 1 93.44 442 VAL A O 1
ATOM 3511 N N . GLN A 1 443 ? -32.719 3.102 20.391 1 95.31 443 GLN A N 1
ATOM 3512 C CA . GLN A 1 443 ? -33.688 4.07 19.875 1 95.31 443 GLN A CA 1
ATOM 3513 C C . GLN A 1 443 ? -33.75 4.031 18.359 1 95.31 443 GLN A C 1
ATOM 3515 O O . GLN A 1 443 ? -34.781 4.312 17.766 1 95.31 443 GLN A O 1
ATOM 3520 N N . GLU A 1 444 ? -32.625 3.742 17.812 1 95.88 444 GLU A N 1
ATOM 3521 C CA . GLU A 1 444 ? -32.562 3.676 16.359 1 95.88 444 GLU A CA 1
ATOM 3522 C C . GLU A 1 444 ? -31.828 2.418 15.898 1 95.88 444 GLU A C 1
ATOM 3524 O O . GLU A 1 444 ? -30.703 2.148 16.344 1 95.88 444 GLU A O 1
ATOM 3529 N N . ILE A 1 445 ? -32.438 1.666 15.008 1 94.81 445 ILE A N 1
ATOM 3530 C CA . ILE A 1 445 ? -31.812 0.45 14.477 1 94.81 445 ILE A CA 1
ATOM 3531 C C . ILE A 1 445 ? -31.984 0.401 12.961 1 94.81 445 ILE A C 1
ATOM 3533 O O . ILE A 1 445 ? -33.094 0.628 12.445 1 94.81 445 ILE A O 1
ATOM 3537 N N . LEU A 1 446 ? -30.922 0.225 12.258 1 96.25 446 LEU A N 1
ATOM 3538 C CA . LEU A 1 446 ? -30.969 0.073 10.805 1 96.25 446 LEU A CA 1
ATOM 3539 C C . LEU A 1 446 ? -30.688 -1.372 10.406 1 96.25 446 LEU A C 1
ATOM 3541 O O . LEU A 1 446 ? -29.625 -1.915 10.711 1 96.25 446 LEU A O 1
ATOM 3545 N N . VAL A 1 447 ? -31.609 -2.025 9.75 1 95.62 447 VAL A N 1
ATOM 3546 C CA . VAL A 1 447 ? -31.438 -3.402 9.297 1 95.62 447 VAL A CA 1
ATOM 3547 C C . VAL A 1 447 ? -31.766 -3.508 7.812 1 95.62 447 VAL A C 1
ATOM 3549 O O . VAL A 1 447 ? -32.156 -4.574 7.324 1 95.62 447 VAL A O 1
ATOM 3552 N N . ASP A 1 448 ? -31.656 -2.365 7.16 1 94.44 448 ASP A N 1
ATOM 3553 C CA . ASP A 1 448 ? -31.969 -2.299 5.734 1 94.44 448 ASP A CA 1
ATOM 3554 C C . ASP A 1 448 ? -30.953 -3.09 4.91 1 94.44 448 ASP A C 1
ATOM 3556 O O . ASP A 1 448 ? -29.797 -3.217 5.301 1 94.44 448 ASP A O 1
ATOM 3560 N N . ASN A 1 449 ? -31.359 -3.643 3.797 1 94.25 449 ASN A N 1
ATOM 3561 C CA . ASN A 1 449 ? -30.516 -4.27 2.781 1 94.25 449 ASN A CA 1
ATOM 3562 C C . ASN A 1 449 ? -29.734 -5.457 3.35 1 94.25 449 ASN A C 1
ATOM 3564 O O . ASN A 1 449 ? -28.516 -5.543 3.186 1 94.25 449 ASN A O 1
ATOM 3568 N N . ASN A 1 450 ? -30.484 -6.254 4.062 1 96.12 450 ASN A N 1
ATOM 3569 C CA . ASN A 1 450 ? -30.031 -7.586 4.461 1 96.12 450 ASN A CA 1
ATOM 3570 C C . ASN A 1 450 ? -30.781 -8.68 3.703 1 96.12 450 ASN A C 1
ATOM 3572 O O . ASN A 1 450 ? -31.25 -8.453 2.584 1 96.12 450 ASN A O 1
ATOM 3576 N N . ARG A 1 451 ? -30.812 -9.883 4.25 1 95.19 451 ARG A N 1
ATOM 3577 C CA . ARG A 1 451 ? -31.547 -11 3.654 1 95.19 451 ARG A CA 1
ATOM 3578 C C . ARG A 1 451 ? -32.688 -11.469 4.562 1 95.19 451 ARG A C 1
ATOM 3580 O O . ARG A 1 451 ? -32.969 -12.664 4.652 1 95.19 451 ARG A O 1
ATOM 3587 N N . LEU A 1 452 ? -33.219 -10.484 5.227 1 94.31 452 LEU A N 1
ATOM 3588 C CA . LEU A 1 452 ? -34.281 -10.781 6.168 1 94.31 452 LEU A CA 1
ATOM 3589 C C . LEU A 1 452 ? -35.594 -10.992 5.441 1 94.31 452 LEU A C 1
ATOM 3591 O O . LEU A 1 452 ? -36 -10.172 4.621 1 94.31 452 LEU A O 1
ATOM 3595 N N . THR A 1 453 ? -36.25 -12.109 5.754 1 93.06 453 THR A N 1
ATOM 3596 C CA . THR A 1 453 ? -37.562 -12.398 5.148 1 93.06 453 THR A CA 1
ATOM 3597 C C . THR A 1 453 ? -38.688 -12.25 6.176 1 93.06 453 THR A C 1
ATOM 3599 O O . THR A 1 453 ? -39.844 -12.172 5.812 1 93.06 453 THR A O 1
ATOM 3602 N N . PHE A 1 454 ? -38.344 -12.312 7.336 1 90.75 454 PHE A N 1
ATOM 3603 C CA . PHE A 1 454 ? -39.281 -12.148 8.453 1 90.75 454 PHE A CA 1
ATOM 3604 C C . PHE A 1 454 ? -38.531 -11.695 9.703 1 90.75 454 PHE A C 1
ATOM 3606 O O . PHE A 1 454 ? -37.312 -11.711 9.742 1 90.75 454 PHE A O 1
ATOM 3613 N N . LEU A 1 455 ? -39.219 -11.133 10.68 1 88.31 455 LEU A N 1
ATOM 3614 C CA . LEU A 1 455 ? -38.656 -10.867 12.008 1 88.31 455 LEU A CA 1
ATOM 3615 C C . LEU A 1 455 ? -39.281 -11.797 13.047 1 88.31 455 LEU A C 1
ATOM 3617 O O . LEU A 1 455 ? -40.469 -12.07 13 1 88.31 455 LEU A O 1
ATOM 3621 N N . ALA A 1 456 ? -38.344 -12.328 13.906 1 77.38 456 ALA A N 1
ATOM 3622 C CA . ALA A 1 456 ? -38.844 -13.242 14.93 1 77.38 456 ALA A CA 1
ATOM 3623 C C . ALA A 1 456 ? -39.844 -12.539 15.828 1 77.38 456 ALA A C 1
ATOM 3625 O O . ALA A 1 456 ? -39.75 -11.328 16.062 1 77.38 456 ALA A O 1
ATOM 3626 N N . LYS A 1 457 ? -40.781 -13.32 16.438 1 68.44 457 LYS A N 1
ATOM 3627 C CA . LYS A 1 457 ? -42 -12.953 17.172 1 68.44 457 LYS A CA 1
ATOM 3628 C C . LYS A 1 457 ? -42 -11.477 17.531 1 68.44 457 LYS A C 1
ATOM 3630 O O . LYS A 1 457 ? -41.094 -11.008 18.234 1 68.44 457 LYS A O 1
ATOM 3635 N N . VAL A 1 458 ? -42.594 -10.594 16.781 1 57.66 458 VAL A N 1
ATOM 3636 C CA . VAL A 1 458 ? -42.75 -9.148 16.797 1 57.66 458 VAL A CA 1
ATOM 3637 C C . VAL A 1 458 ? -43.25 -8.703 18.172 1 57.66 458 VAL A C 1
ATOM 3639 O O . VAL A 1 458 ? -43.406 -7.512 18.438 1 57.66 458 VAL A O 1
ATOM 3642 N N . ASN A 1 459 ? -43.531 -9.672 19.078 1 55.38 459 ASN A N 1
ATOM 3643 C CA . ASN A 1 459 ? -44.031 -9.109 20.312 1 55.38 459 ASN A CA 1
ATOM 3644 C C . ASN A 1 459 ? -42.906 -8.516 21.156 1 55.38 459 ASN A C 1
ATOM 3646 O O . ASN A 1 459 ? -43.062 -8.336 22.375 1 55.38 459 ASN A O 1
ATOM 3650 N N . VAL A 1 460 ? -41.875 -8.336 20.469 1 60.16 460 VAL A N 1
ATOM 3651 C CA . VAL A 1 460 ? -40.688 -7.867 21.188 1 60.16 460 VAL A CA 1
ATOM 3652 C C . VAL A 1 460 ? -40.875 -6.402 21.578 1 60.16 460 VAL A C 1
ATOM 3654 O O . VAL A 1 460 ? -41.281 -5.582 20.766 1 60.16 460 VAL A O 1
ATOM 3657 N N . SER A 1 461 ? -40.969 -6.102 22.938 1 63.22 461 SER A N 1
ATOM 3658 C CA . SER A 1 461 ? -41.125 -4.754 23.484 1 63.22 461 SER A CA 1
ATOM 3659 C C . SER A 1 461 ? -39.812 -3.951 23.312 1 63.22 461 SER A C 1
ATOM 3661 O O . SER A 1 461 ? -38.75 -4.383 23.75 1 63.22 461 SER A O 1
ATOM 3663 N N . PHE A 1 462 ? -39.688 -3.191 22.188 1 77.69 462 PHE A N 1
ATOM 3664 C CA . PHE A 1 462 ? -38.719 -2.123 22.047 1 77.69 462 PHE A CA 1
ATOM 3665 C C . PHE A 1 462 ? -39.25 -0.814 22.609 1 77.69 462 PHE A C 1
ATOM 3667 O O . PHE A 1 462 ? -39.688 0.047 21.844 1 77.69 462 PHE A O 1
ATOM 3674 N N . PRO A 1 463 ? -39.188 -0.734 23.938 1 79.38 463 PRO A N 1
ATOM 3675 C CA . PRO A 1 463 ? -39.875 0.413 24.531 1 79.38 463 PRO A CA 1
ATOM 3676 C C . PRO A 1 463 ? -39.281 1.751 24.062 1 79.38 463 PRO A C 1
ATOM 3678 O O . PRO A 1 463 ? -40.031 2.746 23.984 1 79.38 463 PRO A O 1
ATOM 3681 N N . ASN A 1 464 ? -38.094 1.745 23.641 1 88.06 464 ASN A N 1
ATOM 3682 C CA . ASN A 1 464 ? -37.438 3.025 23.359 1 88.06 464 ASN A CA 1
ATOM 3683 C C . ASN A 1 464 ? -37.25 3.24 21.859 1 88.06 464 ASN A C 1
ATOM 3685 O O . ASN A 1 464 ? -36.719 4.27 21.453 1 88.06 464 ASN A O 1
ATOM 3689 N N . LEU A 1 465 ? -37.625 2.334 21.047 1 91.06 465 LEU A N 1
ATOM 3690 C CA . LEU A 1 465 ? -37.406 2.383 19.609 1 91.06 465 LEU A CA 1
ATOM 3691 C C . LEU A 1 465 ? -38.156 3.547 18.969 1 91.06 465 LEU A C 1
ATOM 3693 O O . LEU A 1 465 ? -39.344 3.686 19.156 1 91.06 465 LEU A O 1
ATOM 3697 N N . LYS A 1 466 ? -37.438 4.363 18.203 1 93.5 466 LYS A N 1
ATOM 3698 C CA . LYS A 1 466 ? -38.062 5.531 17.578 1 93.5 466 LYS A CA 1
ATOM 3699 C C . LYS A 1 466 ? -37.969 5.445 16.062 1 93.5 466 LYS A C 1
ATOM 3701 O O . LYS A 1 466 ? -38.844 5.902 15.344 1 93.5 466 LYS A O 1
ATOM 3706 N N . ARG A 1 467 ? -36.844 4.918 15.664 1 94.5 467 ARG A N 1
ATOM 3707 C CA . ARG A 1 467 ? -36.625 4.867 14.227 1 94.5 467 ARG A CA 1
ATOM 3708 C C . ARG A 1 467 ? -36.031 3.521 13.812 1 94.5 467 ARG A C 1
ATOM 3710 O O . ARG A 1 467 ? -35.188 2.967 14.516 1 94.5 467 ARG A O 1
ATOM 3717 N N . VAL A 1 468 ? -36.469 3.027 12.625 1 93.44 468 VAL A N 1
ATOM 3718 C CA . VAL A 1 468 ? -35.938 1.772 12.094 1 93.44 468 VAL A CA 1
ATOM 3719 C C . VAL A 1 468 ? -35.875 1.849 10.57 1 93.44 468 VAL A C 1
ATOM 3721 O O . VAL A 1 468 ? -36.656 2.537 9.938 1 93.44 468 VAL A O 1
ATOM 3724 N N . ALA A 1 469 ? -34.906 1.3 9.992 1 94 469 ALA A N 1
ATOM 3725 C CA . ALA A 1 469 ? -34.812 1.117 8.547 1 94 469 ALA A CA 1
ATOM 3726 C C . ALA A 1 469 ? -34.938 -0.357 8.172 1 94 469 ALA A C 1
ATOM 3728 O O . ALA A 1 469 ? -34.156 -1.191 8.648 1 94 469 ALA A O 1
ATOM 3729 N N . ILE A 1 470 ? -35.875 -0.671 7.309 1 93.44 470 ILE A N 1
ATOM 3730 C CA . ILE A 1 470 ? -36.125 -2.084 7.047 1 93.44 470 ILE A CA 1
ATOM 3731 C C . ILE A 1 470 ? -36.219 -2.328 5.539 1 93.44 470 ILE A C 1
ATOM 3733 O O . ILE A 1 470 ? -36.344 -3.469 5.098 1 93.44 470 ILE A O 1
ATOM 3737 N N . GLU A 1 471 ? -36.031 -1.295 4.75 1 92.25 471 GLU A N 1
ATOM 3738 C CA . GLU A 1 471 ? -36.188 -1.424 3.303 1 92.25 471 GLU A CA 1
ATOM 3739 C C . GLU A 1 471 ? -35.031 -2.246 2.697 1 92.25 471 GLU A C 1
ATOM 3741 O O . GLU A 1 471 ? -34 -2.412 3.316 1 92.25 471 GLU A O 1
ATOM 3746 N N . GLY A 1 472 ? -35.281 -2.867 1.556 1 92.06 472 GLY A N 1
ATOM 3747 C CA . GLY A 1 472 ? -34.25 -3.557 0.81 1 92.06 472 GLY A CA 1
ATOM 3748 C C . GLY A 1 472 ? -34.094 -5.008 1.213 1 92.06 472 GLY A C 1
ATOM 3749 O O . GLY A 1 472 ? -33.219 -5.711 0.689 1 92.06 472 GLY A O 1
ATOM 3750 N N . ASN A 1 473 ? -34.875 -5.414 2.168 1 93.81 473 ASN A N 1
ATOM 3751 C CA . ASN A 1 473 ? -34.875 -6.824 2.549 1 93.81 473 ASN A CA 1
ATOM 3752 C C . ASN A 1 473 ? -35.938 -7.598 1.767 1 93.81 473 ASN A C 1
ATOM 3754 O O . ASN A 1 473 ? -36.969 -7.035 1.369 1 93.81 473 ASN A O 1
ATOM 3758 N N . PRO A 1 474 ? -35.688 -8.898 1.491 1 93.62 474 PRO A N 1
ATOM 3759 C CA . PRO A 1 474 ? -36.688 -9.719 0.824 1 93.62 474 PRO A CA 1
ATOM 3760 C C . PRO A 1 474 ? -37.812 -10.18 1.773 1 93.62 474 PRO A C 1
ATOM 3762 O O . PRO A 1 474 ? -38.062 -11.375 1.893 1 93.62 474 PRO A O 1
ATOM 3765 N N . TRP A 1 475 ? -38.562 -9.203 2.289 1 93.25 475 TRP A N 1
ATOM 3766 C CA . TRP A 1 475 ? -39.656 -9.5 3.221 1 93.25 475 TRP A CA 1
ATOM 3767 C C . TRP A 1 475 ? -40.75 -10.312 2.541 1 93.25 475 TRP A C 1
ATOM 3769 O O . TRP A 1 475 ? -41.094 -10.055 1.389 1 93.25 475 TRP A O 1
ATOM 3779 N N . GLN A 1 476 ? -41.281 -11.273 3.289 1 93.12 476 GLN A N 1
ATOM 3780 C CA . GLN A 1 476 ? -42.562 -11.812 2.869 1 93.12 476 GLN A CA 1
ATOM 3781 C C . GLN A 1 476 ? -43.656 -10.766 3.016 1 93.12 476 GLN A C 1
ATOM 3783 O O . GLN A 1 476 ? -43.781 -10.133 4.066 1 93.12 476 GLN A O 1
ATOM 3788 N N . CYS A 1 477 ? -44.5 -10.57 1.978 1 92.5 477 CYS A N 1
ATOM 3789 C CA . CYS A 1 477 ? -45.469 -9.492 2.014 1 92.5 477 CYS A CA 1
ATOM 3790 C C . CYS A 1 477 ? -46.375 -9.609 3.244 1 92.5 477 CYS A C 1
ATOM 3792 O O . CYS A 1 477 ? -46.625 -8.617 3.934 1 92.5 477 CYS A O 1
ATOM 3794 N N . PRO A 1 478 ? -46.781 -10.859 3.645 1 93.19 478 PRO A N 1
ATOM 3795 C CA . PRO A 1 478 ? -47.562 -10.961 4.871 1 93.19 478 PRO A CA 1
ATOM 3796 C C . PRO A 1 478 ? -46.781 -10.547 6.117 1 93.19 478 PRO A C 1
ATOM 3798 O O . PRO A 1 478 ? -47.344 -9.938 7.027 1 93.19 478 PRO A O 1
ATOM 3801 N N . CYS A 1 479 ? -45.562 -10.914 6.07 1 92.62 479 CYS A N 1
ATOM 3802 C CA . CYS A 1 479 ? -44.719 -10.555 7.203 1 92.62 479 CYS A CA 1
ATOM 3803 C C . CYS A 1 479 ? -44.438 -9.055 7.242 1 92.62 479 CYS A C 1
ATOM 3805 O O . CYS A 1 479 ? -44.406 -8.453 8.32 1 92.62 479 CYS A O 1
ATOM 3807 N N . PHE A 1 480 ? -44.281 -8.445 6.145 1 92.81 480 PHE A N 1
ATOM 3808 C CA . PHE A 1 480 ? -44 -7.016 6.027 1 92.81 480 PHE A CA 1
ATOM 3809 C C . PHE A 1 480 ? -45.188 -6.199 6.531 1 92.81 480 PHE A C 1
ATOM 3811 O O . PHE A 1 480 ? -45 -5.207 7.238 1 92.81 480 PHE A O 1
ATOM 3818 N N . VAL A 1 481 ? -46.344 -6.648 6.109 1 91.62 481 VAL A N 1
ATOM 3819 C CA . VAL A 1 481 ? -47.562 -5.953 6.527 1 91.62 481 VAL A CA 1
ATOM 3820 C C . VAL A 1 481 ? -47.688 -6.016 8.047 1 91.62 481 VAL A C 1
ATOM 3822 O O . VAL A 1 481 ? -48 -5.012 8.695 1 91.62 481 VAL A O 1
ATOM 3825 N N . LYS A 1 482 ? -47.438 -7.141 8.57 1 90.06 482 LYS A N 1
ATOM 3826 C CA . LYS A 1 482 ? -47.5 -7.309 10.023 1 90.06 482 LYS A CA 1
ATOM 3827 C C . LYS A 1 482 ? -46.469 -6.398 10.719 1 90.06 482 LYS A C 1
ATOM 3829 O O . LYS A 1 482 ? -46.781 -5.793 11.75 1 90.06 482 LYS A O 1
ATOM 3834 N N . LEU A 1 483 ? -45.312 -6.391 10.172 1 90.69 483 LEU A N 1
ATOM 3835 C CA . LEU A 1 483 ? -44.25 -5.551 10.711 1 90.69 483 LEU A CA 1
ATOM 3836 C C . LEU A 1 483 ? -44.625 -4.074 10.633 1 90.69 483 LEU A C 1
ATOM 3838 O O . LEU A 1 483 ? -44.406 -3.328 11.594 1 90.69 483 LEU A O 1
ATOM 3842 N N . GLN A 1 484 ? -45.156 -3.619 9.531 1 89.62 484 GLN A N 1
ATOM 3843 C CA . GLN A 1 484 ? -45.594 -2.236 9.359 1 89.62 484 GLN A CA 1
ATOM 3844 C C . GLN A 1 484 ? -46.656 -1.854 10.383 1 89.62 484 GLN A C 1
ATOM 3846 O O . GLN A 1 484 ? -46.625 -0.755 10.945 1 89.62 484 GLN A O 1
ATOM 3851 N N . HIS A 1 485 ? -47.562 -2.758 10.555 1 89.94 485 HIS A N 1
ATOM 3852 C CA . HIS A 1 485 ? -48.625 -2.52 11.531 1 89.94 485 HIS A CA 1
ATOM 3853 C C . HIS A 1 485 ? -48.062 -2.377 12.938 1 89.94 485 HIS A C 1
ATOM 3855 O O . HIS A 1 485 ? -48.438 -1.475 13.68 1 89.94 485 HIS A O 1
ATOM 3861 N N . TRP A 1 486 ? -47.188 -3.268 13.211 1 88.19 486 TRP A N 1
ATOM 3862 C CA . TRP A 1 486 ? -46.531 -3.236 14.516 1 88.19 486 TRP A CA 1
ATOM 3863 C C . TRP A 1 486 ? -45.781 -1.927 14.719 1 88.19 486 TRP A C 1
ATOM 3865 O O . TRP A 1 486 ? -45.875 -1.307 15.781 1 88.19 486 TRP A O 1
ATOM 3875 N N . LEU A 1 487 ? -45.031 -1.45 13.781 1 89.56 487 LEU A N 1
ATOM 3876 C CA . LEU A 1 487 ? -44.25 -0.209 13.852 1 89.56 487 LEU A CA 1
ATOM 3877 C C . LEU A 1 487 ? -45.188 0.995 13.961 1 89.56 487 LEU A C 1
ATOM 3879 O O . LEU A 1 487 ? -44.906 1.934 14.711 1 89.56 487 LEU A O 1
ATOM 3883 N N . ALA A 1 488 ? -46.25 0.937 13.242 1 88.88 488 ALA A N 1
ATOM 3884 C CA . ALA A 1 488 ? -47.219 2.027 13.258 1 88.88 488 ALA A CA 1
ATOM 3885 C C . ALA A 1 488 ? -47.906 2.15 14.625 1 88.88 488 ALA A C 1
ATOM 3887 O O . ALA A 1 488 ? -48.094 3.26 15.125 1 88.88 488 ALA A O 1
ATOM 3888 N N . THR A 1 489 ? -48.25 1.048 15.148 1 88.38 489 THR A N 1
ATOM 3889 C CA . THR A 1 489 ? -48.938 1.04 16.438 1 88.38 489 THR A CA 1
ATOM 3890 C C . THR A 1 489 ? -48.031 1.644 17.516 1 88.38 489 THR A C 1
ATOM 3892 O O . THR A 1 489 ? -48.531 2.238 18.484 1 88.38 489 THR A O 1
ATOM 3895 N N . ARG A 1 490 ? -46.812 1.583 17.328 1 88.31 490 ARG A N 1
ATOM 3896 C CA . ARG A 1 490 ? -45.844 2.064 18.312 1 88.31 490 ARG A CA 1
ATOM 3897 C C . ARG A 1 490 ? -45.281 3.412 17.906 1 88.31 490 ARG A C 1
ATOM 3899 O O . ARG A 1 490 ? -44.344 3.922 18.547 1 88.31 490 ARG A O 1
ATOM 3906 N N . ASP A 1 491 ? -45.719 3.967 16.906 1 90.12 491 ASP A N 1
ATOM 3907 C CA . ASP A 1 491 ? -45.312 5.27 16.391 1 90.12 491 ASP A CA 1
ATOM 3908 C C . ASP A 1 491 ? -43.812 5.297 16.078 1 90.12 491 ASP A C 1
ATOM 3910 O O . ASP A 1 491 ? -43.125 6.242 16.453 1 90.12 491 ASP A O 1
ATOM 3914 N N . VAL A 1 492 ? -43.312 4.168 15.562 1 92.06 492 VAL A N 1
ATOM 3915 C CA . VAL A 1 492 ? -41.906 4.074 15.133 1 92.06 492 VAL A CA 1
ATOM 3916 C C . VAL A 1 492 ? -41.781 4.52 13.68 1 92.06 492 VAL A C 1
ATOM 3918 O O . VAL A 1 492 ? -42.562 4.07 12.82 1 92.06 492 VAL A O 1
ATOM 3921 N N . VAL A 1 493 ? -40.844 5.371 13.406 1 92 493 VAL A N 1
ATOM 3922 C CA . VAL A 1 493 ? -40.656 5.895 12.062 1 92 493 VAL A CA 1
ATOM 3923 C C . VAL A 1 493 ? -39.812 4.91 11.242 1 92 493 VAL A C 1
ATOM 3925 O O . VAL A 1 493 ? -38.719 4.496 11.672 1 92 493 VAL A O 1
ATOM 3928 N N . TYR A 1 494 ? -40.281 4.48 10.125 1 89.56 494 TYR A N 1
ATOM 3929 C CA . TYR A 1 494 ? -39.562 3.521 9.305 1 89.56 494 TYR A CA 1
ATOM 3930 C C . TYR A 1 494 ? -39.438 4 7.867 1 89.56 494 TYR A C 1
ATOM 3932 O O . TYR A 1 494 ? -38.688 3.447 7.078 1 89.56 494 TYR A O 1
ATOM 3940 N N . LEU A 1 495 ? -40.094 5.098 7.445 1 80.12 495 LEU A N 1
ATOM 3941 C CA . LEU A 1 495 ? -40.094 5.609 6.078 1 80.12 495 LEU A CA 1
ATOM 3942 C C . LEU A 1 495 ? -38.906 6.504 5.828 1 80.12 495 LEU A C 1
ATOM 3944 O O . LEU A 1 495 ? -38.594 7.383 6.637 1 80.12 495 LEU A O 1
ATOM 3948 N N . ARG A 1 496 ? -38.094 6.094 4.844 1 82.94 496 ARG A N 1
ATOM 3949 C CA . ARG A 1 496 ? -36.969 6.91 4.398 1 82.94 496 ARG A CA 1
ATOM 3950 C C . ARG A 1 496 ? -37.219 7.453 2.994 1 82.94 496 ARG A C 1
ATOM 3952 O O . ARG A 1 496 ? -37.281 6.691 2.027 1 82.94 496 ARG A O 1
ATOM 3959 N N . ASP A 1 497 ? -37.438 8.703 2.809 1 73.44 497 ASP A N 1
ATOM 3960 C CA . ASP A 1 497 ? -37.906 9.352 1.587 1 73.44 497 ASP A CA 1
ATOM 3961 C C . ASP A 1 497 ? -36.844 9.281 0.491 1 73.44 497 ASP A C 1
ATOM 3963 O O . ASP A 1 497 ? -37.188 9.25 -0.697 1 73.44 497 ASP A O 1
ATOM 3967 N N . ASN A 1 498 ? -35.656 9.188 0.858 1 73.88 498 ASN A N 1
ATOM 3968 C CA . ASN A 1 498 ? -34.594 9.336 -0.146 1 73.88 498 ASN A CA 1
ATOM 3969 C C . ASN A 1 498 ? -34.219 7.988 -0.747 1 73.88 498 ASN A C 1
ATOM 3971 O O . ASN A 1 498 ? -33.219 7.891 -1.457 1 73.88 498 ASN A O 1
ATOM 3975 N N . THR A 1 499 ? -35.188 7.035 -0.462 1 78 499 THR A N 1
ATOM 3976 C CA . THR A 1 499 ? -34.875 5.727 -1.025 1 78 499 THR A CA 1
ATOM 3977 C C . THR A 1 499 ? -35.906 5.344 -2.1 1 78 499 THR A C 1
ATOM 3979 O O . THR A 1 499 ? -37 5.895 -2.146 1 78 499 THR A O 1
ATOM 3982 N N . GLY A 1 500 ? -35.625 4.738 -3.213 1 77.75 500 GLY A N 1
ATOM 3983 C CA . GLY A 1 500 ? -36.531 4.328 -4.285 1 77.75 500 GLY A CA 1
ATOM 3984 C C . GLY A 1 500 ? -37.531 3.271 -3.857 1 77.75 500 GLY A C 1
ATOM 3985 O O . GLY A 1 500 ? -38.438 2.924 -4.617 1 77.75 500 GLY A O 1
ATOM 3986 N N . TYR A 1 501 ? -37.594 2.93 -2.65 1 83.44 501 TYR A N 1
ATOM 3987 C CA . TYR A 1 501 ? -38.438 1.84 -2.211 1 83.44 501 TYR A CA 1
ATOM 3988 C C . TYR A 1 501 ? -39.844 2.344 -1.918 1 83.44 501 TYR A C 1
ATOM 3990 O O . TYR A 1 501 ? -40.844 1.739 -2.348 1 83.44 501 TYR A O 1
ATOM 3998 N N . TYR A 1 502 ? -39.875 3.461 -1.338 1 82.75 502 TYR A N 1
ATOM 3999 C CA . TYR A 1 502 ? -41.156 3.953 -0.886 1 82.75 502 TYR A CA 1
ATOM 4000 C C . TYR A 1 502 ? -41.812 4.816 -1.955 1 82.75 502 TYR A C 1
ATOM 4002 O O . TYR A 1 502 ? -42.969 5.215 -1.815 1 82.75 502 TYR A O 1
ATOM 4010 N N . LYS A 1 503 ? -41.031 4.98 -2.973 1 80.44 503 LYS A N 1
ATOM 4011 C CA . LYS A 1 503 ? -41.594 5.66 -4.137 1 80.44 503 LYS A CA 1
ATOM 4012 C C . LYS A 1 503 ? -42.125 4.66 -5.16 1 80.44 503 LYS A C 1
ATOM 4014 O O . LYS A 1 503 ? -42.625 5.051 -6.215 1 80.44 503 LYS A O 1
ATOM 4019 N N . GLY A 1 504 ? -41.938 3.443 -4.875 1 79.62 504 GLY A N 1
ATOM 4020 C CA . GLY A 1 504 ? -42.469 2.408 -5.75 1 79.62 504 GLY A CA 1
ATOM 4021 C C . GLY A 1 504 ? -41.469 1.98 -6.824 1 79.62 504 GLY A C 1
ATOM 4022 O O . GLY A 1 504 ? -41.812 1.208 -7.719 1 79.62 504 GLY A O 1
ATOM 4023 N N . GLU A 1 505 ? -40.344 2.494 -6.66 1 79.44 505 GLU A N 1
ATOM 4024 C CA . GLU A 1 505 ? -39.344 2.176 -7.676 1 79.44 505 GLU A CA 1
ATOM 4025 C C . GLU A 1 505 ? -38.719 0.809 -7.422 1 79.44 505 GLU A C 1
ATOM 4027 O O . GLU A 1 505 ? -38.219 0.164 -8.352 1 79.44 505 GLU A O 1
ATOM 4032 N N . ARG A 1 506 ? -38.812 0.346 -6.176 1 86.5 506 ARG A N 1
ATOM 4033 C CA . ARG A 1 506 ? -38.219 -0.94 -5.789 1 86.5 506 ARG A CA 1
ATOM 4034 C C . ARG A 1 506 ? -39.219 -1.732 -4.926 1 86.5 506 ARG A C 1
ATOM 4036 O O . ARG A 1 506 ? -40.031 -1.15 -4.215 1 86.5 506 ARG A O 1
ATOM 4043 N N . PRO A 1 507 ? -39.094 -2.961 -5.113 1 85.19 507 PRO A N 1
ATOM 4044 C CA . PRO A 1 507 ? -40.031 -3.76 -4.312 1 85.19 507 PRO A CA 1
ATOM 4045 C C . PRO A 1 507 ? -39.719 -3.727 -2.82 1 85.19 507 PRO A C 1
ATOM 4047 O O . PRO A 1 507 ? -38.531 -3.719 -2.439 1 85.19 507 PRO A O 1
ATOM 4050 N N . LEU A 1 508 ? -40.75 -3.678 -2.01 1 88.25 508 LEU A N 1
ATOM 4051 C CA . LEU A 1 508 ? -40.594 -3.67 -0.561 1 88.25 508 LEU A CA 1
ATOM 4052 C C . LEU A 1 508 ? -40.75 -5.078 0.008 1 88.25 508 LEU A C 1
ATOM 4054 O O . LEU A 1 508 ? -40.25 -5.359 1.105 1 88.25 508 LEU A O 1
ATOM 4058 N N . CYS A 1 509 ? -41.406 -5.898 -0.713 1 90.44 509 CYS A N 1
ATOM 4059 C CA . CYS A 1 509 ? -41.656 -7.27 -0.272 1 90.44 509 CYS A CA 1
ATOM 4060 C C . CYS A 1 509 ? -41.844 -8.195 -1.464 1 90.44 509 CYS A C 1
ATOM 4062 O O . CYS A 1 509 ? -41.906 -7.746 -2.607 1 90.44 509 CYS A O 1
ATOM 4064 N N . ILE A 1 510 ? -41.844 -9.453 -1.125 1 89.62 510 ILE A N 1
ATOM 4065 C CA . ILE A 1 510 ? -42.062 -10.469 -2.15 1 89.62 510 ILE A CA 1
ATOM 4066 C C . ILE A 1 510 ? -43.344 -11.25 -1.856 1 89.62 510 ILE A C 1
ATOM 4068 O O . ILE A 1 510 ? -43.594 -11.625 -0.71 1 89.62 510 ILE A O 1
ATOM 4072 N N . VAL A 1 511 ? -44.125 -11.422 -2.918 1 88.25 511 VAL A N 1
ATOM 4073 C CA . VAL A 1 511 ? -45.375 -12.18 -2.791 1 88.25 511 VAL A CA 1
ATOM 4074 C C . VAL A 1 511 ? -45.094 -13.672 -2.803 1 88.25 511 VAL A C 1
ATOM 4076 O O . VAL A 1 511 ? -44.375 -14.164 -3.693 1 88.25 511 VAL A O 1
ATOM 4079 N N . THR A 1 512 ? -45.469 -14.242 -1.711 1 86.69 512 THR A N 1
ATOM 4080 C CA . THR A 1 512 ? -45.281 -15.68 -1.614 1 86.69 512 THR A CA 1
ATOM 4081 C C . THR A 1 512 ? -46.562 -16.438 -1.932 1 86.69 512 THR A C 1
ATOM 4083 O O . THR A 1 512 ? -47.594 -15.812 -2.16 1 86.69 512 THR A O 1
ATOM 4086 N N . ASN A 1 513 ? -46.438 -17.828 -2.018 1 83.94 513 ASN A N 1
ATOM 4087 C CA . ASN A 1 513 ? -47.594 -18.688 -2.336 1 83.94 513 ASN A CA 1
ATOM 4088 C C . ASN A 1 513 ? -48.531 -18.844 -1.139 1 83.94 513 ASN A C 1
ATOM 4090 O O . ASN A 1 513 ? -49.625 -19.391 -1.267 1 83.94 513 ASN A O 1
ATOM 4094 N N . VAL A 1 514 ? -48.062 -18.359 -0.06 1 85.75 514 VAL A N 1
ATOM 4095 C CA . VAL A 1 514 ? -48.875 -18.469 1.146 1 85.75 514 VAL A CA 1
ATOM 4096 C C . VAL A 1 514 ? -49.312 -17.078 1.609 1 85.75 514 VAL A C 1
ATOM 4098 O O . VAL A 1 514 ? -48.594 -16.094 1.395 1 85.75 514 VAL A O 1
ATOM 4101 N N . ASP A 1 515 ? -50.469 -17.094 2.27 1 88 515 ASP A N 1
ATOM 4102 C CA . ASP A 1 515 ? -51.062 -15.82 2.658 1 88 515 ASP A CA 1
ATOM 4103 C C . ASP A 1 515 ? -50.719 -15.477 4.109 1 88 515 ASP A C 1
ATOM 4105 O O . ASP A 1 515 ? -51.375 -14.602 4.707 1 88 515 ASP A O 1
ATOM 4109 N N . TYR A 1 516 ? -49.875 -16.297 4.746 1 90.38 516 TYR A N 1
ATOM 4110 C CA . TYR A 1 516 ? -49.469 -16 6.117 1 90.38 516 TYR A CA 1
ATOM 4111 C C . TYR A 1 516 ? -47.938 -15.883 6.223 1 90.38 516 TYR A C 1
ATOM 4113 O O . TYR A 1 516 ? -47.219 -16.25 5.293 1 90.38 516 TYR A O 1
ATOM 4121 N N . CYS A 1 517 ? -47.5 -15.297 7.277 1 91.25 517 CYS A N 1
ATOM 4122 C CA . CYS A 1 517 ? -46.094 -15.055 7.508 1 91.25 517 CYS A CA 1
ATOM 4123 C C . CYS A 1 517 ? -45.406 -16.297 8.055 1 91.25 517 CYS A C 1
ATOM 4125 O O . CYS A 1 517 ? -45.688 -16.75 9.156 1 91.25 517 CYS A O 1
ATOM 4127 N N . ILE A 1 518 ? -44.531 -16.844 7.293 1 90.38 518 ILE A N 1
ATOM 4128 C CA . ILE A 1 518 ? -43.719 -18 7.734 1 90.38 518 ILE A CA 1
ATOM 4129 C C . ILE A 1 518 ? -42.531 -17.516 8.523 1 90.38 518 ILE A C 1
ATOM 4131 O O . ILE A 1 518 ? -41.656 -16.797 7.992 1 90.38 518 ILE A O 1
ATOM 4135 N N . GLN A 1 519 ? -42.469 -17.891 9.758 1 89 519 GLN A N 1
ATOM 4136 C CA . GLN A 1 519 ? -41.375 -17.422 10.609 1 89 519 GLN A CA 1
ATOM 4137 C C . GLN A 1 519 ? -40.406 -18.547 10.914 1 89 519 GLN A C 1
ATOM 4139 O O . GLN A 1 519 ? -40.062 -18.781 12.078 1 89 519 GLN A O 1
ATOM 4144 N N . ASN A 1 520 ? -40.062 -19.344 10 1 88 520 ASN A N 1
ATOM 4145 C CA . ASN A 1 520 ? -39.094 -20.422 10.07 1 88 520 ASN A CA 1
ATOM 4146 C C . ASN A 1 520 ? -38.094 -20.344 8.93 1 88 520 ASN A C 1
ATOM 4148 O O . ASN A 1 520 ? -38.438 -20.453 7.758 1 88 520 ASN A O 1
ATOM 4152 N N . LEU A 1 521 ? -36.906 -20.172 9.398 1 87.94 521 LEU A N 1
ATOM 4153 C CA . LEU A 1 521 ? -35.875 -19.922 8.43 1 87.94 521 LEU A CA 1
ATOM 4154 C C . LEU A 1 521 ? -35.75 -21.078 7.441 1 87.94 521 LEU A C 1
ATOM 4156 O O . LEU A 1 521 ? -35.562 -20.859 6.242 1 87.94 521 LEU A O 1
ATOM 4160 N N . GLN A 1 522 ? -35.812 -22.297 7.863 1 88.19 522 GLN A N 1
ATOM 4161 C CA . GLN A 1 522 ? -35.688 -23.469 7.004 1 88.19 522 GLN A CA 1
ATOM 4162 C C . GLN A 1 522 ? -36.812 -23.547 5.984 1 88.19 522 GLN A C 1
ATOM 4164 O O . GLN A 1 522 ? -36.594 -23.875 4.82 1 88.19 522 GLN A O 1
ATOM 4169 N N . ALA A 1 523 ? -38 -23.219 6.449 1 87.12 523 ALA A N 1
ATOM 4170 C CA . ALA A 1 523 ? -39.156 -23.25 5.578 1 87.12 523 ALA A CA 1
ATOM 4171 C C . ALA A 1 523 ? -39.062 -22.188 4.492 1 87.12 523 ALA A C 1
ATOM 4173 O O . ALA A 1 523 ? -39.406 -22.422 3.336 1 87.12 523 ALA A O 1
ATOM 4174 N N . VAL A 1 524 ? -38.531 -21.125 4.875 1 87.5 524 VAL A N 1
ATOM 4175 C CA . VAL A 1 524 ? -38.438 -20 3.943 1 87.5 524 VAL A CA 1
ATOM 4176 C C . VAL A 1 524 ? -37.375 -20.312 2.893 1 87.5 524 VAL A C 1
ATOM 4178 O O . VAL A 1 524 ? -37.531 -19.969 1.719 1 87.5 524 VAL A O 1
ATOM 4181 N N . ARG A 1 525 ? -36.25 -20.875 3.314 1 87 525 ARG A N 1
ATOM 4182 C CA . ARG A 1 525 ? -35.188 -21.234 2.4 1 87 525 ARG A CA 1
ATOM 4183 C C . ARG A 1 525 ? -35.688 -22.156 1.301 1 87 525 ARG A C 1
ATOM 4185 O O . ARG A 1 525 ? -35.25 -22.062 0.152 1 87 525 ARG A O 1
ATOM 4192 N N . ARG A 1 526 ? -36.594 -22.953 1.616 1 84.5 526 ARG A N 1
ATOM 4193 C CA . ARG A 1 526 ? -37.156 -23.906 0.662 1 84.5 526 ARG A CA 1
ATOM 4194 C C . ARG A 1 526 ? -38 -23.203 -0.381 1 84.5 526 ARG A C 1
ATOM 4196 O O . ARG A 1 526 ? -38.188 -23.688 -1.5 1 84.5 526 ARG A O 1
ATOM 4203 N N . LEU A 1 527 ? -38.5 -22.125 -0.021 1 82.25 527 LEU A N 1
ATOM 4204 C CA . LEU A 1 527 ? -39.375 -21.375 -0.913 1 82.25 527 LEU A CA 1
ATOM 4205 C C . LEU A 1 527 ? -38.594 -20.578 -1.938 1 82.25 527 LEU A C 1
ATOM 4207 O O . LEU A 1 527 ? -39.125 -20.109 -2.936 1 82.25 527 LEU A O 1
ATOM 4211 N N . GLY A 1 528 ? -37.219 -20.453 -1.829 1 80.12 528 GLY A N 1
ATOM 4212 C CA . GLY A 1 528 ? -36.344 -19.781 -2.779 1 80.12 528 GLY A CA 1
ATOM 4213 C C . GLY A 1 528 ? -36.594 -18.297 -2.879 1 80.12 528 GLY A C 1
ATOM 4214 O O . GLY A 1 528 ? -36.5 -17.719 -3.961 1 80.12 528 GLY A O 1
ATOM 4215 N N . ILE A 1 529 ? -37.031 -17.641 -1.845 1 78.69 529 ILE A N 1
ATOM 4216 C CA . ILE A 1 529 ? -37.438 -16.234 -1.821 1 78.69 529 ILE A CA 1
ATOM 4217 C C . ILE A 1 529 ? -36.25 -15.352 -2.174 1 78.69 529 ILE A C 1
ATOM 4219 O O . ILE A 1 529 ? -36.375 -14.391 -2.932 1 78.69 529 ILE A O 1
ATOM 4223 N N . LEU A 1 530 ? -35.094 -15.641 -1.692 1 77.25 530 LEU A N 1
ATOM 4224 C CA . LEU A 1 530 ? -33.875 -14.836 -1.895 1 77.25 530 LEU A CA 1
ATOM 4225 C C . LEU A 1 530 ? -33.562 -14.727 -3.377 1 77.25 530 LEU A C 1
ATOM 4227 O O . LEU A 1 530 ? -33.188 -13.648 -3.863 1 77.25 530 LEU A O 1
ATOM 4231 N N . GLY A 1 531 ? -33.531 -15.82 -4.086 1 73.44 531 GLY A N 1
ATOM 4232 C CA . GLY A 1 531 ? -33.281 -15.828 -5.516 1 73.44 531 GLY A CA 1
ATOM 4233 C C . GLY A 1 531 ? -34.219 -14.953 -6.305 1 73.44 531 GLY A C 1
ATOM 4234 O O . GLY A 1 531 ? -33.812 -14.203 -7.184 1 73.44 531 GLY A O 1
ATOM 4235 N N . ASP A 1 532 ? -35.5 -14.93 -5.941 1 70.12 532 ASP A N 1
ATOM 4236 C CA . ASP A 1 532 ? -36.531 -14.156 -6.609 1 70.12 532 ASP A CA 1
ATOM 4237 C C . ASP A 1 532 ? -36.344 -12.664 -6.375 1 70.12 532 ASP A C 1
ATOM 4239 O O . ASP A 1 532 ? -36.531 -11.859 -7.293 1 70.12 532 ASP A O 1
ATOM 4243 N N . PHE A 1 533 ? -35.938 -12.406 -5.25 1 77.31 533 PHE A N 1
ATOM 4244 C CA . PHE A 1 533 ? -35.781 -11.008 -4.859 1 77.31 533 PHE A CA 1
ATOM 4245 C C . PHE A 1 533 ? -34.594 -10.375 -5.57 1 77.31 533 PHE A C 1
ATOM 4247 O O . PHE A 1 533 ? -34.656 -9.242 -6.047 1 77.31 533 PHE A O 1
ATOM 4254 N N . GLN A 1 534 ? -33.469 -11.023 -5.562 1 71.56 534 GLN A N 1
ATOM 4255 C CA . GLN A 1 534 ? -32.281 -10.531 -6.254 1 71.56 534 GLN A CA 1
ATOM 4256 C C . GLN A 1 534 ? -32.562 -10.305 -7.734 1 71.56 534 GLN A C 1
ATOM 4258 O O . GLN A 1 534 ? -32.062 -9.328 -8.32 1 71.56 534 GLN A O 1
ATOM 4263 N N . GLY A 1 535 ? -33.281 -11.203 -8.234 1 63.22 535 GLY A N 1
ATOM 4264 C CA . GLY A 1 535 ? -33.719 -11.039 -9.609 1 63.22 535 GLY A CA 1
ATOM 4265 C C . GLY A 1 535 ? -34.531 -9.766 -9.828 1 63.22 535 GLY A C 1
ATOM 4266 O O . GLY A 1 535 ? -34.281 -9.039 -10.797 1 63.22 535 GLY A O 1
ATOM 4267 N N . GLU A 1 536 ? -35.312 -9.531 -8.922 1 64.06 536 GLU A N 1
ATOM 4268 C CA . GLU A 1 536 ? -36.188 -8.352 -9.016 1 64.06 536 GLU A CA 1
ATOM 4269 C C . GLU A 1 536 ? -35.375 -7.066 -8.812 1 64.06 536 GLU A C 1
ATOM 4271 O O . GLU A 1 536 ? -35.656 -6.059 -9.469 1 64.06 536 GLU A O 1
ATOM 4276 N N . GLN A 1 537 ? -34.406 -7.117 -7.934 1 70.25 537 GLN A N 1
ATOM 4277 C CA . GLN A 1 537 ? -33.562 -5.945 -7.652 1 70.25 537 GLN A CA 1
ATOM 4278 C C . GLN A 1 537 ? -32.688 -5.594 -8.852 1 70.25 537 GLN A C 1
ATOM 4280 O O . GLN A 1 537 ? -32.5 -4.418 -9.172 1 70.25 537 GLN A O 1
ATOM 4285 N N . VAL A 1 538 ? -32.062 -6.66 -9.414 1 61.72 538 VAL A N 1
ATOM 4286 C CA . VAL A 1 538 ? -31.234 -6.469 -10.594 1 61.72 538 VAL A CA 1
ATOM 4287 C C . VAL A 1 538 ? -32.062 -5.836 -11.711 1 61.72 538 VAL A C 1
ATOM 4289 O O . VAL A 1 538 ? -31.578 -4.938 -12.414 1 61.72 538 VAL A O 1
ATOM 4292 N N . GLU A 1 539 ? -33.25 -6.262 -11.82 1 56.59 539 GLU A N 1
ATOM 4293 C CA . GLU A 1 539 ? -34.125 -5.703 -12.828 1 56.59 539 GLU A CA 1
ATOM 4294 C C . GLU A 1 539 ? -34.438 -4.234 -12.539 1 56.59 539 GLU A C 1
ATOM 4296 O O . GLU A 1 539 ? -34.469 -3.414 -13.461 1 56.59 539 GLU A O 1
ATOM 4301 N N . ALA A 1 540 ? -34.469 -3.965 -11.25 1 57.75 540 ALA A N 1
ATOM 4302 C CA . ALA A 1 540 ? -34.719 -2.584 -10.859 1 57.75 540 ALA A CA 1
ATOM 4303 C C . ALA A 1 540 ? -33.5 -1.71 -11.055 1 57.75 540 ALA A C 1
ATOM 4305 O O . ALA A 1 540 ? -33.594 -0.563 -11.492 1 57.75 540 ALA A O 1
ATOM 4306 N N . ASP A 1 541 ? -32.344 -2.197 -10.695 1 64.44 541 ASP A N 1
ATOM 4307 C CA . ASP A 1 541 ? -31.078 -1.477 -10.867 1 64.44 541 ASP A CA 1
ATOM 4308 C C . ASP A 1 541 ? -30.797 -1.226 -12.352 1 64.44 541 ASP A C 1
ATOM 4310 O O . ASP A 1 541 ? -30.266 -0.174 -12.711 1 64.44 541 ASP A O 1
ATOM 4314 N N . ALA A 1 542 ? -31.031 -2.229 -13.18 1 54.16 542 ALA A N 1
ATOM 4315 C CA . ALA A 1 542 ? -30.875 -2.096 -14.625 1 54.16 542 ALA A CA 1
ATOM 4316 C C . ALA A 1 542 ? -31.781 -0.986 -15.172 1 54.16 542 ALA A C 1
ATOM 4318 O O . ALA A 1 542 ? -31.375 -0.237 -16.062 1 54.16 542 ALA A O 1
ATO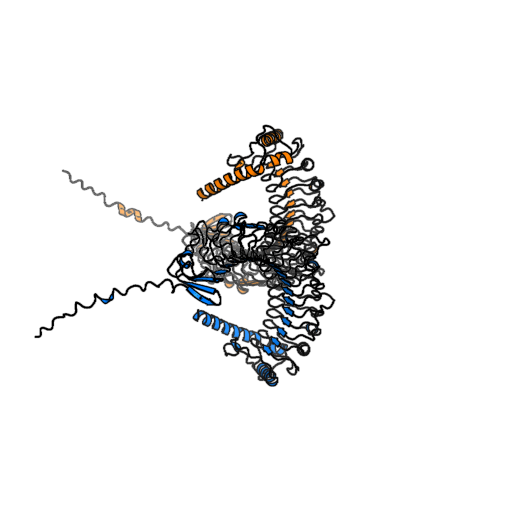M 4319 N N . PHE A 1 543 ? -32.844 -0.943 -14.5 1 47.56 543 PHE A N 1
ATOM 4320 C CA . PHE A 1 543 ? -33.781 0.09 -14.914 1 47.56 543 PHE A CA 1
ATOM 4321 C C . PHE A 1 543 ? -33.281 1.47 -14.492 1 47.56 543 PHE A C 1
ATOM 4323 O O . PHE A 1 543 ? -33.469 2.449 -15.211 1 47.56 543 PHE A O 1
ATOM 4330 N N . ASP A 1 544 ? -32.719 1.56 -13.391 1 52.38 544 ASP A N 1
ATOM 4331 C CA . ASP A 1 544 ? -32.156 2.822 -12.891 1 52.38 544 ASP A CA 1
ATOM 4332 C C . ASP A 1 544 ? -30.938 3.242 -13.68 1 52.38 544 ASP A C 1
ATOM 4334 O O . ASP A 1 544 ? -30.703 4.434 -13.898 1 52.38 544 ASP A O 1
ATOM 4338 N N . ASP A 1 545 ? -30.078 2.344 -13.859 1 51.31 545 ASP A N 1
ATOM 4339 C CA . ASP A 1 545 ? -28.938 2.656 -14.711 1 51.31 545 ASP A CA 1
ATOM 4340 C C . ASP A 1 545 ? -29.375 3.152 -16.078 1 51.31 545 ASP A C 1
ATOM 4342 O O . ASP A 1 545 ? -28.75 4.043 -16.656 1 51.31 545 ASP A O 1
ATOM 4346 N N . ASP A 1 546 ? -30.359 2.539 -16.516 1 43.22 546 ASP A N 1
ATOM 4347 C CA . ASP A 1 546 ? -30.922 3.023 -17.781 1 43.22 546 ASP A CA 1
ATOM 4348 C C . ASP A 1 546 ? -31.578 4.395 -17.609 1 43.22 546 ASP A C 1
ATOM 4350 O O . ASP A 1 546 ? -31.5 5.242 -18.5 1 43.22 546 ASP A O 1
ATOM 4354 N N . ALA A 1 547 ? -32.125 4.688 -16.5 1 42.34 547 ALA A N 1
ATOM 4355 C CA . ALA A 1 547 ? -32.75 5.984 -16.266 1 42.34 547 ALA A CA 1
ATOM 4356 C C . ALA A 1 547 ? -31.688 7.035 -15.906 1 42.34 547 ALA A C 1
ATOM 4358 O O . ALA A 1 547 ? -31.844 8.211 -16.234 1 42.34 547 ALA A O 1
ATOM 4359 N N . SER A 1 548 ? -30.781 6.719 -15.07 1 41 548 SER A N 1
ATOM 4360 C CA . SER A 1 548 ? -29.719 7.668 -14.742 1 41 548 SER A CA 1
ATOM 4361 C C . SER A 1 548 ? -28.859 7.977 -15.953 1 41 548 SER A C 1
ATOM 4363 O O . SER A 1 548 ? -28.234 9.039 -16.031 1 41 548 SER A O 1
ATOM 4365 N N . ALA A 1 549 ? -28.656 7.102 -16.859 1 36.69 549 ALA A N 1
ATOM 4366 C CA . ALA A 1 549 ? -27.969 7.418 -18.109 1 36.69 549 ALA A CA 1
ATOM 4367 C C . ALA A 1 549 ? -28.766 8.43 -18.938 1 36.69 549 ALA A C 1
ATOM 4369 O O . ALA A 1 549 ? -28.219 9.086 -19.812 1 36.69 549 ALA A O 1
ATOM 4370 N N . ALA A 1 550 ? -30.031 8.391 -18.875 1 32.28 550 ALA A N 1
ATOM 4371 C CA . ALA A 1 550 ? -30.828 9.344 -19.641 1 32.28 550 ALA A CA 1
ATOM 4372 C C . ALA A 1 550 ? -30.703 10.75 -19.062 1 32.28 550 ALA A C 1
ATOM 4374 O O . ALA A 1 550 ? -31.141 11.719 -19.688 1 32.28 550 ALA A O 1
ATOM 4375 N N . GLN A 1 551 ? -30.516 10.797 -17.688 1 27.41 551 GLN A N 1
ATOM 4376 C CA . GLN A 1 551 ? -30.453 12.156 -17.156 1 27.41 551 GLN A CA 1
ATOM 4377 C C . GLN A 1 551 ? -29.047 12.742 -17.328 1 27.41 551 GLN A C 1
ATOM 4379 O O . GLN A 1 551 ? -28.828 13.914 -17.031 1 27.41 551 GLN A O 1
ATOM 4384 N N . ASP A 1 552 ? -28.031 11.922 -17.516 1 24.14 552 ASP A N 1
ATOM 4385 C CA . ASP A 1 552 ? -26.844 12.672 -17.891 1 24.14 552 ASP A CA 1
ATOM 4386 C C . ASP A 1 552 ? -26.828 12.961 -19.391 1 24.14 552 ASP A C 1
ATOM 4388 O O . ASP A 1 552 ? -27.188 12.094 -20.188 1 24.14 552 ASP A O 1
ATOM 4392 N N . MET B 1 1 ? 13.188 2.176 -104 1 23.05 1 MET B N 1
ATOM 4393 C CA . MET B 1 1 ? 13.609 1.612 -102.75 1 23.05 1 MET B CA 1
ATOM 4394 C C . MET B 1 1 ? 12.617 0.563 -102.25 1 23.05 1 MET B C 1
ATOM 4396 O O . MET B 1 1 ? 11.406 0.725 -102.438 1 23.05 1 MET B O 1
ATOM 4400 N N . SER B 1 2 ? 13.133 -0.68 -101.812 1 22.58 2 SER B N 1
ATOM 4401 C CA . SER B 1 2 ? 12.82 -2.092 -101.625 1 22.58 2 SER B CA 1
ATOM 4402 C C . SER B 1 2 ? 11.859 -2.283 -100.438 1 22.58 2 SER B C 1
ATOM 4404 O O . SER B 1 2 ? 11.852 -1.488 -99.5 1 22.58 2 SER B O 1
ATOM 4406 N N . GLN B 1 3 ? 10.781 -3.186 -100.562 1 25.09 3 GLN B N 1
ATOM 4407 C CA . GLN B 1 3 ? 9.5 -3.758 -100.188 1 25.09 3 GLN B CA 1
ATOM 4408 C C . GLN B 1 3 ? 9.633 -4.621 -98.938 1 25.09 3 GLN B C 1
ATOM 4410 O O . GLN B 1 3 ? 8.742 -5.418 -98.625 1 25.09 3 GLN B O 1
ATOM 4415 N N . THR B 1 4 ? 10.789 -4.621 -98.188 1 23.39 4 THR B N 1
ATOM 4416 C CA . THR B 1 4 ? 11.125 -5.797 -97.375 1 23.39 4 THR B CA 1
ATOM 4417 C C . THR B 1 4 ? 10.203 -5.906 -96.188 1 23.39 4 THR B C 1
ATOM 4419 O O . THR B 1 4 ? 10.539 -5.422 -95.125 1 23.39 4 THR B O 1
ATOM 4422 N N . ALA B 1 5 ? 8.859 -5.594 -96.25 1 27.8 5 ALA B N 1
ATOM 4423 C CA . ALA B 1 5 ? 7.898 -5.508 -95.188 1 27.8 5 ALA B CA 1
ATOM 4424 C C . ALA B 1 5 ? 7.734 -6.855 -94.5 1 27.8 5 ALA B C 1
ATOM 4426 O O . ALA B 1 5 ? 7.047 -7.742 -95 1 27.8 5 ALA B O 1
ATOM 4427 N N . ASN B 1 6 ? 8.977 -7.461 -94 1 23.27 6 ASN B N 1
ATOM 4428 C CA . ASN B 1 6 ? 9.102 -8.852 -93.562 1 23.27 6 ASN B CA 1
ATOM 4429 C C . ASN B 1 6 ? 8.031 -9.219 -92.5 1 23.27 6 ASN B C 1
ATOM 4431 O O . ASN B 1 6 ? 7.484 -8.344 -91.875 1 23.27 6 ASN B O 1
ATOM 4435 N N . TRP B 1 7 ? 7.492 -10.539 -92.375 1 27.09 7 TRP B N 1
ATOM 4436 C CA . TRP B 1 7 ? 6.551 -11.617 -92.125 1 27.09 7 TRP B CA 1
ATOM 4437 C C . TRP B 1 7 ? 6.523 -11.945 -90.625 1 27.09 7 TRP B C 1
ATOM 4439 O O . TRP B 1 7 ? 5.93 -12.945 -90.188 1 27.09 7 TRP B O 1
ATOM 4449 N N . VAL B 1 8 ? 7.23 -11.25 -89.625 1 29.62 8 VAL B N 1
ATOM 4450 C CA . VAL B 1 8 ? 7.629 -12.055 -88.5 1 29.62 8 VAL B CA 1
ATOM 4451 C C . VAL B 1 8 ? 6.445 -12.242 -87.562 1 29.62 8 VAL B C 1
ATOM 4453 O O . VAL B 1 8 ? 6.617 -12.625 -86.375 1 29.62 8 VAL B O 1
ATOM 4456 N N . LEU B 1 9 ? 5.164 -12.016 -87.938 1 28.06 9 LEU B N 1
ATOM 4457 C CA . LEU B 1 9 ? 4.195 -11.797 -86.812 1 28.06 9 LEU B CA 1
ATOM 4458 C C . LEU B 1 9 ? 3.93 -13.094 -86.062 1 28.06 9 LEU B C 1
ATOM 4460 O O . LEU B 1 9 ? 3.389 -13.062 -84.938 1 28.06 9 LEU B O 1
ATOM 4464 N N . PRO B 1 10 ? 3.885 -14.352 -86.75 1 29.73 10 PRO B N 1
ATOM 4465 C CA . PRO B 1 10 ? 2.896 -15.289 -86.25 1 29.73 10 PRO B CA 1
ATOM 4466 C C . PRO B 1 10 ? 3.336 -15.914 -84.875 1 29.73 10 PRO B C 1
ATOM 4468 O O . PRO B 1 10 ? 2.648 -16.781 -84.375 1 29.73 10 PRO B O 1
ATOM 4471 N N . LEU B 1 11 ? 4.605 -15.891 -84.5 1 28.52 11 LEU B N 1
ATOM 4472 C CA . LEU B 1 11 ? 5.051 -17.016 -83.688 1 28.52 11 LEU B CA 1
ATOM 4473 C C . LEU B 1 11 ? 4.473 -16.906 -82.25 1 28.52 11 LEU B C 1
ATOM 4475 O O . LEU B 1 11 ? 4.812 -17.719 -81.375 1 28.52 11 LEU B O 1
ATOM 4479 N N . LEU B 1 12 ? 3.811 -15.859 -81.812 1 30.2 12 LEU B N 1
ATOM 4480 C CA . LEU B 1 12 ? 3.725 -15.68 -80.375 1 30.2 12 LEU B CA 1
ATOM 4481 C C . LEU B 1 12 ? 2.678 -16.609 -79.75 1 30.2 12 LEU B C 1
ATOM 4483 O O . LEU B 1 12 ? 2.508 -16.656 -78.562 1 30.2 12 LEU B O 1
ATOM 4487 N N . LEU B 1 13 ? 1.776 -17.219 -80.562 1 30.28 13 LEU B N 1
ATOM 4488 C CA . LEU B 1 13 ? 0.606 -17.703 -79.812 1 30.28 13 LEU B CA 1
ATOM 4489 C C . LEU B 1 13 ? 0.929 -19 -79.062 1 30.28 13 LEU B C 1
ATOM 4491 O O . LEU B 1 13 ? 0.085 -19.531 -78.375 1 30.28 13 LEU B O 1
ATOM 4495 N N . TRP B 1 14 ? 1.946 -19.75 -79.562 1 29.45 14 TRP B N 1
ATOM 4496 C CA . TRP B 1 14 ? 1.928 -21.156 -79.125 1 29.45 14 TRP B CA 1
ATOM 4497 C C . TRP B 1 14 ? 2.27 -21.281 -77.625 1 29.45 14 TRP B C 1
ATOM 4499 O O . TRP B 1 14 ? 2.229 -22.375 -77.062 1 29.45 14 TRP B O 1
ATOM 4509 N N . LEU B 1 15 ? 3.004 -20.375 -77.062 1 29.98 15 LEU B N 1
ATOM 4510 C CA . LEU B 1 15 ? 3.666 -20.812 -75.812 1 29.98 15 LEU B CA 1
ATOM 4511 C C . LEU B 1 15 ? 2.672 -20.922 -74.688 1 29.98 15 LEU B C 1
ATOM 4513 O O . LEU B 1 15 ? 3.057 -21.219 -73.562 1 29.98 15 LEU B O 1
ATOM 4517 N N . LEU B 1 16 ? 1.464 -20.422 -74.812 1 31.33 16 LEU B N 1
ATOM 4518 C CA . LEU B 1 16 ? 0.769 -20.25 -73.5 1 31.33 16 LEU B CA 1
ATOM 4519 C C . LEU B 1 16 ? 0.277 -21.578 -73 1 31.33 16 LEU B C 1
ATOM 4521 O O . LEU B 1 16 ? -0.424 -21.625 -72 1 31.33 16 LEU B O 1
ATOM 4525 N N . CYS B 1 17 ? 0.148 -22.578 -73.875 1 31.25 17 CYS B N 1
ATOM 4526 C CA . CYS B 1 17 ? -0.542 -23.703 -73.25 1 31.25 17 CYS B CA 1
ATOM 4527 C C . CYS B 1 17 ? 0.343 -24.391 -72.25 1 31.25 17 CYS B C 1
ATOM 4529 O O . CYS B 1 17 ? 0.956 -25.422 -72.5 1 31.25 17 CYS B O 1
ATOM 4531 N N . MET B 1 18 ? 1.354 -23.734 -71.75 1 31.88 18 MET B N 1
ATOM 4532 C CA . MET B 1 18 ? 2.029 -24.531 -70.688 1 31.88 18 MET B CA 1
ATOM 4533 C C . MET B 1 18 ? 1.027 -25.094 -69.688 1 31.88 18 MET B C 1
ATOM 4535 O O . MET B 1 18 ? 0.246 -24.344 -69.125 1 31.88 18 MET B O 1
ATOM 4539 N N . GLY B 1 19 ? 0.502 -26.312 -70 1 32.34 19 GLY B N 1
ATOM 4540 C CA . GLY B 1 19 ? -0.285 -27.125 -69.062 1 32.34 19 GLY B CA 1
ATOM 4541 C C . GLY B 1 19 ? 0.153 -27.016 -67.625 1 32.34 19 GLY B C 1
ATOM 4542 O O . GLY B 1 19 ? 1.347 -26.906 -67.312 1 32.34 19 GLY B O 1
ATOM 4543 N N . PHE B 1 20 ? -0.608 -26.406 -66.875 1 38.12 20 PHE B N 1
ATOM 4544 C CA . PHE B 1 20 ? -0.451 -26.516 -65.438 1 38.12 20 PHE B CA 1
ATOM 4545 C C . PHE B 1 20 ? -0.073 -27.953 -65 1 38.12 20 PHE B C 1
ATOM 4547 O O . PHE B 1 20 ? -0.708 -28.906 -65.438 1 38.12 20 PHE B O 1
ATOM 4554 N N . PRO B 1 21 ? 1.176 -28.266 -64.812 1 37.41 21 PRO B N 1
ATOM 4555 C CA . PRO B 1 21 ? 1.436 -29.625 -64.312 1 37.41 21 PRO B CA 1
ATOM 4556 C C . PRO B 1 21 ? 0.365 -30.109 -63.344 1 37.41 21 PRO B C 1
ATOM 4558 O O . PRO B 1 21 ? 0.028 -29.406 -62.375 1 37.41 21 PRO B O 1
ATOM 4561 N N . ILE B 1 22 ? -0.681 -30.719 -63.781 1 36.72 22 ILE B N 1
ATOM 4562 C CA . ILE B 1 22 ? -1.447 -31.547 -62.844 1 36.72 22 ILE B CA 1
ATOM 4563 C C . ILE B 1 22 ? -0.498 -32.281 -61.906 1 36.72 22 ILE B C 1
ATOM 4565 O O . ILE B 1 22 ? 0.345 -33.062 -62.344 1 36.72 22 ILE B O 1
ATOM 4569 N N . LEU B 1 23 ? -0.076 -31.719 -60.844 1 39.19 23 LEU B N 1
ATOM 4570 C CA . LEU B 1 23 ? 0.585 -32.5 -59.812 1 39.19 23 LEU B CA 1
ATOM 4571 C C . LEU B 1 23 ? -0.033 -33.875 -59.688 1 39.19 23 LEU B C 1
ATOM 4573 O O . LEU B 1 23 ? -1.24 -34.031 -59.469 1 39.19 23 LEU B O 1
ATOM 4577 N N . HIS B 1 24 ? 0.276 -34.844 -60.438 1 43.47 24 HIS B N 1
ATOM 4578 C CA . HIS B 1 24 ? -0.062 -36.25 -60.25 1 43.47 24 HIS B CA 1
ATOM 4579 C C . HIS B 1 24 ? -0.066 -36.594 -58.75 1 43.47 24 HIS B C 1
ATOM 4581 O O . HIS B 1 24 ? 0.614 -35.938 -57.969 1 43.47 24 HIS B O 1
ATOM 4587 N N . GLY B 1 25 ? -1.098 -37.344 -58.281 1 47.25 25 GLY B N 1
ATOM 4588 C CA . GLY B 1 25 ? -1.347 -37.875 -56.938 1 47.25 25 GLY B CA 1
ATOM 4589 C C . GLY B 1 25 ? -0.078 -38.25 -56.219 1 47.25 25 GLY B C 1
ATOM 4590 O O . GLY B 1 25 ? -0.054 -38.281 -54.969 1 47.25 25 GLY B O 1
ATOM 4591 N N . ALA B 1 26 ? 0.885 -38.875 -56.844 1 52.38 26 ALA B N 1
ATOM 4592 C CA . ALA B 1 26 ? 2.121 -39.375 -56.25 1 52.38 26 ALA B CA 1
ATOM 4593 C C . ALA B 1 26 ? 2.936 -38.219 -55.625 1 52.38 26 ALA B C 1
ATOM 4595 O O . ALA B 1 26 ? 3.652 -38.438 -54.656 1 52.38 26 ALA B O 1
ATOM 4596 N N . ASP B 1 27 ? 2.723 -37 -56.031 1 64.69 27 ASP B N 1
ATOM 4597 C CA . ASP B 1 27 ? 3.562 -35.875 -55.656 1 64.69 27 ASP B CA 1
ATOM 4598 C C . ASP B 1 27 ? 3.021 -35.188 -54.406 1 64.69 27 ASP B C 1
ATOM 4600 O O . ASP B 1 27 ? 3.639 -34.281 -53.875 1 64.69 27 ASP B O 1
ATOM 4604 N N . LEU B 1 28 ? 2.072 -35.75 -53.75 1 82.38 28 LEU B N 1
ATOM 4605 C CA . LEU B 1 28 ? 1.388 -35.062 -52.688 1 82.38 28 LEU B CA 1
ATOM 4606 C C . LEU B 1 28 ? 2.021 -35.375 -51.344 1 82.38 28 LEU B C 1
ATOM 4608 O O . LEU B 1 28 ? 2.088 -34.5 -50.469 1 82.38 28 LEU B O 1
ATOM 4612 N N . CYS B 1 29 ? 2.574 -36.625 -51.25 1 92.56 29 CYS B N 1
ATOM 4613 C CA . CYS B 1 29 ? 3.084 -37.062 -49.969 1 92.56 29 CYS B CA 1
ATOM 4614 C C . CYS B 1 29 ? 4.531 -37.531 -50.062 1 92.56 29 CYS B C 1
ATOM 4616 O O . CYS B 1 29 ? 4.898 -38.219 -51.031 1 92.56 29 CYS B O 1
ATOM 4618 N N . GLN B 1 30 ? 5.34 -37.062 -49.219 1 92.5 30 GLN B N 1
ATOM 4619 C CA . GLN B 1 30 ? 6.738 -37.469 -49.156 1 92.5 30 GLN B CA 1
ATOM 4620 C C . GLN B 1 30 ? 7.055 -38.156 -47.844 1 92.5 30 GLN B C 1
ATOM 4622 O O . GLN B 1 30 ? 6.578 -37.75 -46.781 1 92.5 30 GLN B O 1
ATOM 4627 N N . PRO B 1 31 ? 7.703 -39.312 -47.938 1 92.06 31 PRO B N 1
ATOM 4628 C CA . PRO B 1 31 ? 8.125 -39.969 -46.688 1 92.06 31 PRO B CA 1
ATOM 4629 C C . PRO B 1 31 ? 9.25 -39.219 -46 1 92.06 31 PRO B C 1
ATOM 4631 O O . PRO B 1 31 ? 10.227 -38.812 -46.625 1 92.06 31 PRO B O 1
ATOM 4634 N N . ILE B 1 32 ? 9.133 -38.844 -44.812 1 91.44 32 ILE B N 1
ATOM 4635 C CA . ILE B 1 32 ? 10.141 -38.125 -44.062 1 91.44 32 ILE B CA 1
ATOM 4636 C C . ILE B 1 32 ? 10.797 -39.062 -43.031 1 91.44 32 ILE B C 1
ATOM 4638 O O . ILE B 1 32 ? 11.711 -38.656 -42.312 1 91.44 32 ILE B O 1
ATOM 4642 N N . GLY B 1 33 ? 10.438 -40.312 -42.969 1 90.94 33 GLY B N 1
ATOM 4643 C CA . GLY B 1 33 ? 10.953 -41.375 -42.125 1 90.94 33 GLY B CA 1
ATOM 4644 C C . GLY B 1 33 ? 10.219 -42.688 -42.281 1 90.94 33 GLY B C 1
ATOM 4645 O O . GLY B 1 33 ? 9.375 -42.812 -43.156 1 90.94 33 GLY B O 1
ATOM 4646 N N . TRP B 1 34 ? 10.57 -43.594 -41.438 1 92.19 34 TRP B N 1
ATOM 4647 C CA . TRP B 1 34 ? 9.914 -44.906 -41.469 1 92.19 34 TRP B CA 1
ATOM 4648 C C . TRP B 1 34 ? 8.438 -44.781 -41.125 1 92.19 34 TRP B C 1
ATOM 4650 O O . TRP B 1 34 ? 8.094 -44.406 -40 1 92.19 34 TRP B O 1
ATOM 4660 N N . ARG B 1 35 ? 7.5 -45.062 -42.031 1 94 35 ARG B N 1
ATOM 4661 C CA . ARG B 1 35 ? 6.047 -45 -41.906 1 94 35 ARG B CA 1
ATOM 4662 C C . ARG B 1 35 ? 5.594 -43.594 -41.531 1 94 35 ARG B C 1
ATOM 4664 O O . ARG B 1 35 ? 4.598 -43.438 -40.812 1 94 35 ARG B O 1
ATOM 4671 N N . ASN B 1 36 ? 6.441 -42.594 -41.75 1 95.19 36 ASN B N 1
ATOM 4672 C CA . ASN B 1 36 ? 6.223 -41.156 -41.5 1 95.19 36 ASN B CA 1
ATOM 4673 C C . ASN B 1 36 ? 6.125 -40.375 -42.812 1 95.19 36 ASN B C 1
ATOM 4675 O O . ASN B 1 36 ? 7.059 -40.375 -43.625 1 95.19 36 ASN B O 1
ATOM 4679 N N . PHE B 1 37 ? 5.023 -39.719 -42.969 1 95 37 PHE B N 1
ATOM 4680 C CA . PHE B 1 37 ? 4.781 -39.094 -44.25 1 95 37 PHE B CA 1
ATOM 4681 C C . PHE B 1 37 ? 4.344 -37.656 -44.062 1 95 37 PHE B C 1
ATOM 4683 O O . PHE B 1 37 ? 3.709 -37.312 -43.062 1 95 37 PHE B O 1
ATOM 4690 N N . GLN B 1 38 ? 4.73 -36.781 -44.875 1 95.69 38 GLN B N 1
ATOM 4691 C CA . GLN B 1 38 ? 4.246 -35.438 -45 1 95.69 38 GLN B CA 1
ATOM 4692 C C . GLN B 1 38 ? 3.539 -35.219 -46.344 1 95.69 38 GLN B C 1
ATOM 4694 O O . GLN B 1 38 ? 4.074 -35.562 -47.406 1 95.69 38 GLN B O 1
ATOM 4699 N N . CYS B 1 39 ? 2.357 -34.812 -46.219 1 95.12 39 CYS B N 1
ATOM 4700 C CA . CYS B 1 39 ? 1.578 -34.562 -47.438 1 95.12 39 CYS B CA 1
ATOM 4701 C C . CYS B 1 39 ? 1.275 -33.062 -47.594 1 95.12 39 CYS B C 1
ATOM 4703 O O . CYS B 1 39 ? 1.209 -32.344 -46.625 1 95.12 39 CYS B O 1
ATOM 4705 N N . SER B 1 40 ? 1.205 -32.594 -48.812 1 93.81 40 SER B N 1
ATOM 4706 C CA . SER B 1 40 ? 0.923 -31.203 -49.094 1 93.81 40 SER B CA 1
ATOM 4707 C C . SER B 1 40 ? -0.313 -31.062 -50 1 93.81 40 SER B C 1
ATOM 4709 O O . SER B 1 40 ? -0.564 -31.906 -50.844 1 93.81 40 SER B O 1
ATOM 4711 N N . GLU B 1 41 ? -1.02 -30 -49.75 1 93.56 41 GLU B N 1
ATOM 4712 C CA . GLU B 1 41 ? -2.162 -29.594 -50.562 1 93.56 41 GLU B CA 1
ATOM 4713 C C . GLU B 1 41 ? -3.193 -30.703 -50.656 1 93.56 41 GLU B C 1
ATOM 4715 O O . GLU B 1 41 ? -3.619 -31.062 -51.75 1 93.56 41 GLU B O 1
ATOM 4720 N N . VAL B 1 42 ? -3.389 -31.281 -49.469 1 92.19 42 VAL B N 1
ATOM 4721 C CA . VAL B 1 42 ? -4.395 -32.344 -49.344 1 92.19 42 VAL B CA 1
ATOM 4722 C C . VAL B 1 42 ? -5.758 -31.703 -49.031 1 92.19 42 VAL B C 1
ATOM 4724 O O . VAL B 1 42 ? -5.902 -30.938 -48.094 1 92.19 42 VAL B O 1
ATOM 4727 N N . ALA B 1 43 ? -6.734 -32 -49.844 1 91.5 43 ALA B N 1
ATOM 4728 C CA . ALA B 1 43 ? -8.062 -31.422 -49.656 1 91.5 43 ALA B CA 1
ATOM 4729 C C . ALA B 1 43 ? -8.875 -32.219 -48.625 1 91.5 43 ALA B C 1
ATOM 4731 O O . ALA B 1 43 ? -9.688 -31.656 -47.906 1 91.5 43 ALA B O 1
ATOM 4732 N N . SER B 1 44 ? -8.695 -33.438 -48.688 1 91.69 44 SER B N 1
ATOM 4733 C CA . SER B 1 44 ? -9.391 -34.344 -47.781 1 91.69 44 SER B CA 1
ATOM 4734 C C . SER B 1 44 ? -8.523 -35.531 -47.406 1 91.69 44 SER B C 1
ATOM 4736 O O . SER B 1 44 ? -7.656 -35.938 -48.188 1 91.69 44 SER B O 1
ATOM 4738 N N . LEU B 1 45 ? -8.82 -36.062 -46.281 1 89.88 45 LEU B N 1
ATOM 4739 C CA . LEU B 1 45 ? -8.07 -37.25 -45.906 1 89.88 45 LEU B CA 1
ATOM 4740 C C . LEU B 1 45 ? -8.383 -38.438 -46.812 1 89.88 45 LEU B C 1
ATOM 4742 O O . LEU B 1 45 ? -7.602 -39.375 -46.906 1 89.88 45 LEU B O 1
ATOM 4746 N N . GLN B 1 46 ? -9.461 -38.312 -47.5 1 86.19 46 GLN B N 1
ATOM 4747 C CA . GLN B 1 46 ? -9.875 -39.375 -48.438 1 86.19 46 GLN B CA 1
ATOM 4748 C C . GLN B 1 46 ? -8.977 -39.375 -49.688 1 86.19 46 GLN B C 1
ATOM 4750 O O . GLN B 1 46 ? -8.875 -40.406 -50.375 1 86.19 46 GLN B O 1
ATOM 4755 N N . ASP B 1 47 ? -8.359 -38.375 -49.875 1 85.69 47 ASP B N 1
ATOM 4756 C CA . ASP B 1 47 ? -7.5 -38.25 -51.062 1 85.69 47 ASP B CA 1
ATOM 4757 C C . ASP B 1 47 ? -6.238 -39.094 -50.906 1 85.69 47 ASP B C 1
ATOM 4759 O O . ASP B 1 47 ? -5.516 -39.344 -51.875 1 85.69 47 ASP B O 1
ATOM 4763 N N . LEU B 1 48 ? -6.109 -39.625 -49.719 1 86.88 48 LEU B N 1
ATOM 4764 C CA . LEU B 1 48 ? -4.887 -40.375 -49.438 1 86.88 48 LEU B CA 1
ATOM 4765 C C . LEU B 1 48 ? -5.105 -41.875 -49.656 1 86.88 48 LEU B C 1
ATOM 4767 O O . LEU B 1 48 ? -4.191 -42.656 -49.469 1 86.88 48 LEU B O 1
ATOM 4771 N N . VAL B 1 49 ? -6.285 -42.344 -50.125 1 81.88 49 VAL B N 1
ATOM 4772 C CA . VAL B 1 49 ? -6.664 -43.75 -50.281 1 81.88 49 VAL B CA 1
ATOM 4773 C C . VAL B 1 49 ? -5.754 -44.406 -51.312 1 81.88 49 VAL B C 1
ATOM 4775 O O . VAL B 1 49 ? -5.309 -45.531 -51.094 1 81.88 49 VAL B O 1
ATOM 4778 N N . ASP B 1 50 ? -5.457 -43.812 -52.406 1 78.69 50 ASP B N 1
ATOM 4779 C CA . ASP B 1 50 ? -4.738 -44.438 -53.5 1 78.69 50 ASP B CA 1
ATOM 4780 C C . ASP B 1 50 ? -3.229 -44.312 -53.312 1 78.69 50 ASP B C 1
ATOM 4782 O O . ASP B 1 50 ? -2.453 -44.688 -54.188 1 78.69 50 ASP B O 1
ATOM 4786 N N . LEU B 1 51 ? -2.904 -43.906 -52.125 1 82.12 51 LEU B N 1
ATOM 4787 C CA . LEU B 1 51 ? -1.475 -43.688 -51.938 1 82.12 51 LEU B CA 1
ATOM 4788 C C . LEU B 1 51 ? -0.872 -44.781 -51.031 1 82.12 51 LEU B C 1
ATOM 4790 O O . LEU B 1 51 ? 0.285 -44.688 -50.625 1 82.12 51 LEU B O 1
ATOM 4794 N N . GLY B 1 52 ? -1.606 -45.844 -50.75 1 79.69 52 GLY B N 1
ATOM 4795 C CA . GLY B 1 52 ? -1.1 -46.906 -49.906 1 79.69 52 GLY B CA 1
ATOM 4796 C C . GLY B 1 52 ? -0.851 -46.5 -48.469 1 79.69 52 GLY B C 1
ATOM 4797 O O . GLY B 1 52 ? 0.162 -46.875 -47.875 1 79.69 52 GLY B O 1
ATOM 4798 N N . ALA B 1 53 ? -1.678 -45.75 -48 1 86.44 53 ALA B N 1
ATOM 4799 C CA . ALA B 1 53 ? -1.471 -45.125 -46.688 1 86.44 53 ALA B CA 1
ATOM 4800 C C . ALA B 1 53 ? -1.813 -46.125 -45.562 1 86.44 53 ALA B C 1
ATOM 4802 O O . ALA B 1 53 ? -1.772 -45.781 -44.375 1 86.44 53 ALA B O 1
ATOM 4803 N N . GLU B 1 54 ? -2.008 -47.375 -45.844 1 87.12 54 GLU B N 1
ATOM 4804 C CA . GLU B 1 54 ? -2.436 -48.406 -44.875 1 87.12 54 GLU B CA 1
ATOM 4805 C C . GLU B 1 54 ? -1.335 -48.688 -43.875 1 87.12 54 GLU B C 1
ATOM 4807 O O . GLU B 1 54 ? -1.614 -49.125 -42.75 1 87.12 54 GLU B O 1
ATOM 4812 N N . ASN B 1 55 ? -0.1 -48.344 -44.219 1 87.94 55 ASN B N 1
ATOM 4813 C CA . ASN B 1 55 ? 1.003 -48.688 -43.312 1 87.94 55 ASN B CA 1
ATOM 4814 C C . ASN B 1 55 ? 1.59 -47.438 -42.656 1 87.94 55 ASN B C 1
ATOM 4816 O O . ASN B 1 55 ? 2.637 -47.5 -42 1 87.94 55 ASN B O 1
ATOM 4820 N N . TRP B 1 56 ? 0.889 -46.312 -42.812 1 94.12 56 TRP B N 1
ATOM 4821 C CA . TRP B 1 56 ? 1.408 -45.062 -42.219 1 94.12 56 TRP B CA 1
ATOM 4822 C C . TRP B 1 56 ? 1.132 -45 -40.719 1 94.12 56 TRP B C 1
ATOM 4824 O O . TRP B 1 56 ? 0.051 -45.375 -40.281 1 94.12 56 TRP B O 1
ATOM 4834 N N . HIS B 1 57 ? 2.158 -44.531 -40 1 96.38 57 HIS B N 1
ATOM 4835 C CA . HIS B 1 57 ? 2 -44.344 -38.562 1 96.38 57 HIS B CA 1
ATOM 4836 C C . HIS B 1 57 ? 1.939 -42.844 -38.188 1 96.38 57 HIS B C 1
ATOM 4838 O O . HIS B 1 57 ? 1.232 -42.469 -37.281 1 96.38 57 HIS B O 1
ATOM 4844 N N . THR B 1 58 ? 2.668 -42.031 -38.875 1 97 58 THR B N 1
ATOM 4845 C CA . THR B 1 58 ? 2.721 -40.594 -38.656 1 97 58 THR B CA 1
ATOM 4846 C C . THR B 1 58 ? 2.426 -39.844 -39.938 1 97 58 THR B C 1
ATOM 4848 O O . THR B 1 58 ? 2.898 -40.219 -41 1 97 58 THR B O 1
ATOM 4851 N N . LEU B 1 59 ? 1.547 -38.875 -39.844 1 96.38 59 LEU B N 1
ATOM 4852 C CA . LEU B 1 59 ? 1.16 -38.062 -41 1 96.38 59 LEU B CA 1
ATOM 4853 C C . LEU B 1 59 ? 1.134 -36.594 -40.625 1 96.38 59 LEU B C 1
ATOM 4855 O O . LEU B 1 59 ? 0.569 -36.188 -39.594 1 96.38 59 LEU B O 1
ATOM 4859 N N . ALA B 1 60 ? 1.809 -35.812 -41.312 1 97.06 60 ALA B N 1
ATOM 4860 C CA . ALA B 1 60 ? 1.726 -34.344 -41.25 1 97.06 60 ALA B CA 1
ATOM 4861 C C . ALA B 1 60 ? 1.216 -33.75 -42.562 1 97.06 60 ALA B C 1
ATOM 4863 O O . ALA B 1 60 ? 1.63 -34.188 -43.656 1 97.06 60 ALA B O 1
ATOM 4864 N N . ILE B 1 61 ? 0.304 -32.875 -42.438 1 96.38 61 ILE B N 1
ATOM 4865 C CA . ILE B 1 61 ? -0.252 -32.25 -43.656 1 96.38 61 ILE B CA 1
ATOM 4866 C C . ILE B 1 61 ? 0.084 -30.75 -43.656 1 96.38 61 ILE B C 1
ATOM 4868 O O . ILE B 1 61 ? -0.092 -30.062 -42.656 1 96.38 61 ILE B O 1
ATOM 4872 N N . ARG B 1 62 ? 0.59 -30.328 -44.719 1 95.75 62 ARG B N 1
ATOM 4873 C CA . ARG B 1 62 ? 0.908 -28.922 -44.938 1 95.75 62 ARG B CA 1
ATOM 4874 C C . ARG B 1 62 ? 0.177 -28.391 -46.156 1 95.75 62 ARG B C 1
ATOM 4876 O O . ARG B 1 62 ? 0.448 -28.812 -47.312 1 95.75 62 ARG B O 1
ATOM 4883 N N . ASN B 1 63 ? -0.734 -27.516 -45.844 1 94.81 63 ASN B N 1
ATOM 4884 C CA . ASN B 1 63 ? -1.511 -26.906 -46.938 1 94.81 63 ASN B CA 1
ATOM 4885 C C . ASN B 1 63 ? -1.293 -25.391 -47 1 94.81 63 ASN B C 1
ATOM 4887 O O . ASN B 1 63 ? -1.282 -24.719 -45.969 1 94.81 63 ASN B O 1
ATOM 4891 N N . VAL B 1 64 ? -1.051 -24.875 -48.125 1 91.06 64 VAL B N 1
ATOM 4892 C CA . VAL B 1 64 ? -0.88 -23.438 -48.312 1 91.06 64 VAL B CA 1
ATOM 4893 C C . VAL B 1 64 ? -2.059 -22.891 -49.125 1 91.06 64 VAL B C 1
ATOM 4895 O O . VAL B 1 64 ? -2.613 -21.844 -48.781 1 91.06 64 VAL B O 1
ATOM 4898 N N . GLN B 1 65 ? -2.564 -23.547 -50.094 1 90.38 65 GLN B N 1
ATOM 4899 C CA . GLN B 1 65 ? -3.586 -23.047 -51 1 90.38 65 GLN B CA 1
ATOM 4900 C C . GLN B 1 65 ? -4.914 -23.766 -50.781 1 90.38 65 GLN B C 1
ATOM 4902 O O . GLN B 1 65 ? -5.973 -23.25 -51.156 1 90.38 65 GLN B O 1
ATOM 4907 N N . THR B 1 66 ? -4.805 -24.984 -50.25 1 91.56 66 THR B N 1
ATOM 4908 C CA . THR B 1 66 ? -5.984 -25.844 -50.125 1 91.56 66 THR B CA 1
ATOM 4909 C C . THR B 1 66 ? -6.449 -25.922 -48.688 1 91.56 66 THR B C 1
ATOM 4911 O O . THR B 1 66 ? -5.633 -26.031 -47.781 1 91.56 66 THR B O 1
ATOM 4914 N N . GLU B 1 67 ? -7.746 -25.812 -48.531 1 92.62 67 GLU B N 1
ATOM 4915 C CA . GLU B 1 67 ? -8.32 -26.016 -47.219 1 92.62 67 GLU B CA 1
ATOM 4916 C C . GLU B 1 67 ? -8.547 -27.5 -46.938 1 92.62 67 GLU B C 1
ATOM 4918 O O . GLU B 1 67 ? -9.039 -28.234 -47.812 1 92.62 67 GLU B O 1
ATOM 4923 N N . LEU B 1 68 ? -8.234 -27.859 -45.812 1 94.12 68 LEU B N 1
ATOM 4924 C CA . LEU B 1 68 ? -8.352 -29.281 -45.469 1 94.12 68 LEU B CA 1
ATOM 4925 C C . LEU B 1 68 ? -9.703 -29.562 -44.844 1 94.12 68 LEU B C 1
ATOM 4927 O O . LEU B 1 68 ? -10.109 -28.891 -43.906 1 94.12 68 LEU B O 1
ATOM 4931 N N . GLU B 1 69 ? -10.359 -30.578 -45.406 1 93.12 69 GLU B N 1
ATOM 4932 C CA . GLU B 1 69 ? -11.609 -31.078 -44.812 1 93.12 69 GLU B CA 1
ATOM 4933 C C . GLU B 1 69 ? -11.391 -32.406 -44.094 1 93.12 69 GLU B C 1
ATOM 4935 O O . GLU B 1 69 ? -10.781 -33.312 -44.625 1 93.12 69 GLU B O 1
ATOM 4940 N N . VAL B 1 70 ? -11.922 -32.344 -42.875 1 90.94 70 VAL B N 1
ATOM 4941 C CA . VAL B 1 70 ? -11.758 -33.562 -42.094 1 90.94 70 VAL B CA 1
ATOM 4942 C C . VAL B 1 70 ? -13.133 -34.156 -41.781 1 90.94 70 VAL B C 1
ATOM 4944 O O . VAL B 1 70 ? -14.023 -33.438 -41.312 1 90.94 70 VAL B O 1
ATOM 4947 N N . GLY B 1 71 ? -13.336 -35.469 -41.938 1 87.38 71 GLY B N 1
ATOM 4948 C CA . GLY B 1 71 ? -14.555 -36.156 -41.562 1 87.38 71 GLY B CA 1
ATOM 4949 C C . GLY B 1 71 ? -15.633 -36.125 -42.625 1 87.38 71 GLY B C 1
ATOM 4950 O O . GLY B 1 71 ? -16.812 -36.312 -42.312 1 87.38 71 GLY B O 1
ATOM 4951 N N . SER B 1 72 ? -15.336 -35.75 -43.812 1 78.94 72 SER B N 1
ATOM 4952 C CA . SER B 1 72 ? -16.312 -35.719 -44.906 1 78.94 72 SER B CA 1
ATOM 4953 C C . SER B 1 72 ? -16.688 -37.125 -45.344 1 78.94 72 SER B C 1
ATOM 4955 O O . SER B 1 72 ? -17.797 -37.344 -45.844 1 78.94 72 SER B O 1
ATOM 4957 N N . GLY B 1 73 ? -15.875 -38.031 -45.188 1 74.56 73 GLY B N 1
ATOM 4958 C CA . GLY B 1 73 ? -16.141 -39.406 -45.562 1 74.56 73 GLY B CA 1
ATOM 4959 C C . GLY B 1 73 ? -16.578 -40.281 -44.406 1 74.56 73 GLY B C 1
ATOM 4960 O O . GLY B 1 73 ? -16.516 -39.875 -43.25 1 74.56 73 GLY B O 1
ATOM 4961 N N . GLU B 1 74 ? -17.188 -41.469 -44.75 1 70.19 74 GLU B N 1
ATOM 4962 C CA . GLU B 1 74 ? -17.766 -42.344 -43.75 1 70.19 74 GLU B CA 1
ATOM 4963 C C . GLU B 1 74 ? -16.688 -43.156 -43.062 1 70.19 74 GLU B C 1
ATOM 4965 O O . GLU B 1 74 ? -16.812 -43.5 -41.875 1 70.19 74 GLU B O 1
ATOM 4970 N N . ASN B 1 75 ? -15.672 -43.5 -43.844 1 74.38 75 ASN B N 1
ATOM 4971 C CA . ASN B 1 75 ? -14.641 -44.375 -43.281 1 74.38 75 ASN B CA 1
ATOM 4972 C C . ASN B 1 75 ? -13.25 -43.969 -43.781 1 74.38 75 ASN B C 1
ATOM 4974 O O . ASN B 1 75 ? -13.117 -43.312 -44.812 1 74.38 75 ASN B O 1
ATOM 4978 N N . ALA B 1 76 ? -12.211 -44.125 -42.969 1 82 76 ALA B N 1
ATOM 4979 C CA . ALA B 1 76 ? -10.82 -43.938 -43.344 1 82 76 ALA B CA 1
ATOM 4980 C C . ALA B 1 76 ? -9.992 -45.188 -43.062 1 82 76 ALA B C 1
ATOM 4982 O O . ALA B 1 76 ? -8.945 -45.125 -42.406 1 82 76 ALA B O 1
ATOM 4983 N N . ASP B 1 77 ? -10.406 -46.312 -43.625 1 85.75 77 ASP B N 1
ATOM 4984 C CA . ASP B 1 77 ? -9.75 -47.625 -43.406 1 85.75 77 ASP B CA 1
ATOM 4985 C C . ASP B 1 77 ? -8.312 -47.594 -43.938 1 85.75 77 ASP B C 1
ATOM 4987 O O . ASP B 1 77 ? -7.441 -48.25 -43.375 1 85.75 77 ASP B O 1
ATOM 4991 N N . HIS B 1 78 ? -8.047 -46.719 -44.906 1 88.25 78 HIS B N 1
ATOM 4992 C CA . HIS B 1 78 ? -6.707 -46.625 -45.5 1 88.25 78 HIS B CA 1
ATOM 4993 C C . HIS B 1 78 ? -5.742 -45.969 -44.5 1 88.25 78 HIS B C 1
ATOM 4995 O O . HIS B 1 78 ? -4.523 -46.062 -44.688 1 88.25 78 HIS B O 1
ATOM 5001 N N . LEU B 1 79 ? -6.328 -45.406 -43.469 1 91.56 79 LEU B N 1
ATOM 5002 C CA . LEU B 1 79 ? -5.508 -44.781 -42.469 1 91.56 79 LEU B CA 1
ATOM 5003 C C . LEU B 1 79 ? -5.688 -45.5 -41.125 1 91.56 79 LEU B C 1
ATOM 5005 O O . LEU B 1 79 ? -5.504 -44.875 -40.062 1 91.56 79 LEU B O 1
ATOM 5009 N N . ALA B 1 80 ? -6.062 -46.688 -41.062 1 87.75 80 ALA B N 1
ATOM 5010 C CA . ALA B 1 80 ? -6.434 -47.438 -39.875 1 87.75 80 ALA B CA 1
ATOM 5011 C C . ALA B 1 80 ? -5.242 -47.594 -38.938 1 87.75 80 ALA B C 1
ATOM 5013 O O . ALA B 1 80 ? -5.41 -47.75 -37.719 1 87.75 80 ALA B O 1
ATOM 5014 N N . ASN B 1 81 ? -3.98 -47.531 -39.438 1 92.38 81 ASN B N 1
ATOM 5015 C CA . ASN B 1 81 ? -2.785 -47.719 -38.625 1 92.38 81 ASN B CA 1
ATOM 5016 C C . ASN B 1 81 ? -2.133 -46.406 -38.25 1 92.38 81 ASN B C 1
ATOM 5018 O O . ASN B 1 81 ? -1.063 -46.406 -37.625 1 92.38 81 ASN B O 1
ATOM 5022 N N . LEU B 1 82 ? -2.812 -45.344 -38.562 1 94.94 82 LEU B N 1
ATOM 5023 C CA . LEU B 1 82 ? -2.27 -44.031 -38.219 1 94.94 82 LEU B CA 1
ATOM 5024 C C . LEU B 1 82 ? -2.311 -43.781 -36.719 1 94.94 82 LEU B C 1
ATOM 5026 O O . LEU B 1 82 ? -3.35 -43.969 -36.062 1 94.94 82 LEU B O 1
ATOM 5030 N N . LEU B 1 83 ? -1.111 -43.344 -36.094 1 97.19 83 LEU B N 1
ATOM 5031 C CA . LEU B 1 83 ? -0.986 -43.125 -34.656 1 97.19 83 LEU B CA 1
ATOM 5032 C C . LEU B 1 83 ? -0.813 -41.656 -34.344 1 97.19 83 LEU B C 1
ATOM 5034 O O . LEU B 1 83 ? -1.287 -41.188 -33.312 1 97.19 83 LEU B O 1
ATOM 5038 N N . ASP B 1 84 ? -0.123 -40.938 -35.188 1 97.88 84 ASP B N 1
ATOM 5039 C CA . ASP B 1 84 ? 0.204 -39.531 -34.969 1 97.88 84 ASP B CA 1
ATOM 5040 C C . ASP B 1 84 ? -0.223 -38.656 -36.156 1 97.88 84 ASP B C 1
ATOM 5042 O O . ASP B 1 84 ? 0.18 -38.938 -37.281 1 97.88 84 ASP B O 1
ATOM 5046 N N . LEU B 1 85 ? -1.069 -37.719 -35.875 1 97.25 85 LEU B N 1
ATOM 5047 C CA . LEU B 1 85 ? -1.555 -36.812 -36.906 1 97.25 85 LEU B CA 1
ATOM 5048 C C . LEU B 1 85 ? -1.282 -35.375 -36.562 1 97.25 85 LEU B C 1
ATOM 5050 O O . LEU B 1 85 ? -1.682 -34.906 -35.5 1 97.25 85 LEU B O 1
ATOM 5054 N N . ASP B 1 86 ? -0.535 -34.625 -37.344 1 97.69 86 ASP B N 1
ATOM 5055 C CA . ASP B 1 86 ? -0.215 -33.219 -37.156 1 97.69 86 ASP B CA 1
ATOM 5056 C C . ASP B 1 86 ? -0.808 -32.375 -38.281 1 97.69 86 ASP B C 1
ATOM 5058 O O . ASP B 1 86 ? -0.398 -32.5 -39.438 1 97.69 86 ASP B O 1
ATOM 5062 N N . LEU B 1 87 ? -1.757 -31.547 -37.938 1 97.06 87 LEU B N 1
ATOM 5063 C CA . LEU B 1 87 ? -2.449 -30.75 -38.969 1 97.06 87 LEU B CA 1
ATOM 5064 C C . LEU B 1 87 ? -2.125 -29.281 -38.812 1 97.06 87 LEU B C 1
ATOM 5066 O O . LEU B 1 87 ? -2.842 -28.422 -39.344 1 97.06 87 LEU B O 1
ATOM 5070 N N . THR B 1 88 ? -1.087 -28.797 -38.062 1 96.12 88 THR B N 1
ATOM 5071 C CA . THR B 1 88 ? -0.74 -27.422 -37.75 1 96.12 88 THR B CA 1
ATOM 5072 C C . THR B 1 88 ? -0.392 -26.641 -39.031 1 96.12 88 THR B C 1
ATOM 5074 O O . THR B 1 88 ? -0.589 -25.422 -39.094 1 96.12 88 THR B O 1
ATOM 5077 N N . GLY B 1 89 ? 0.052 -27.328 -40.031 1 94.94 89 GLY B N 1
ATOM 5078 C CA . GLY B 1 89 ? 0.442 -26.703 -41.281 1 94.94 89 GLY B CA 1
ATOM 5079 C C . GLY B 1 89 ? -0.707 -26.562 -42.281 1 94.94 89 GLY B C 1
ATOM 5080 O O . GLY B 1 89 ? -0.534 -26.016 -43.375 1 94.94 89 GLY B O 1
ATOM 5081 N N . ALA B 1 90 ? -1.841 -27 -41.938 1 94.38 90 ALA B N 1
ATOM 5082 C CA . ALA B 1 90 ? -2.971 -26.984 -42.875 1 94.38 90 ALA B CA 1
ATOM 5083 C C . ALA B 1 90 ? -4.059 -26.031 -42.375 1 94.38 90 ALA B C 1
ATOM 5085 O O . ALA B 1 90 ? -5.211 -26.125 -42.812 1 94.38 90 ALA B O 1
ATOM 5086 N N . ALA B 1 91 ? -3.707 -25.078 -41.594 1 91.75 91 ALA B N 1
ATOM 5087 C CA . ALA B 1 91 ? -4.664 -24.156 -41 1 91.75 91 ALA B CA 1
ATOM 5088 C C . ALA B 1 91 ? -5.199 -23.172 -42.031 1 91.75 91 ALA B C 1
ATOM 5090 O O . ALA B 1 91 ? -4.449 -22.688 -42.875 1 91.75 91 ALA B O 1
ATOM 5091 N N . PRO B 1 92 ? -6.484 -22.922 -42 1 92.44 92 PRO B N 1
ATOM 5092 C CA . PRO B 1 92 ? -7.535 -23.453 -41.125 1 92.44 92 PRO B CA 1
ATOM 5093 C C . PRO B 1 92 ? -8.109 -24.781 -41.656 1 92.44 92 PRO B C 1
ATOM 5095 O O . PRO B 1 92 ? -8.078 -25.047 -42.844 1 92.44 92 PRO B O 1
ATOM 5098 N N . ILE B 1 93 ? -8.625 -25.547 -40.75 1 94 93 ILE B N 1
ATOM 5099 C CA . ILE B 1 93 ? -9.211 -26.828 -41.156 1 94 93 ILE B CA 1
ATOM 5100 C C . ILE B 1 93 ? -10.719 -26.797 -40.969 1 94 93 ILE B C 1
ATOM 5102 O O . ILE B 1 93 ? -11.227 -26.062 -40.125 1 94 93 ILE B O 1
ATOM 5106 N N . ASN B 1 94 ? -11.383 -27.5 -41.75 1 93.38 94 ASN B N 1
ATOM 5107 C CA . ASN B 1 94 ? -12.828 -27.656 -41.656 1 93.38 94 ASN B CA 1
ATOM 5108 C C . ASN B 1 94 ? -13.211 -29.031 -41.125 1 93.38 94 ASN B C 1
ATOM 5110 O O . ASN B 1 94 ? -12.984 -30.047 -41.812 1 93.38 94 ASN B O 1
ATOM 5114 N N . VAL B 1 95 ? -13.781 -28.953 -40 1 93 95 VAL B N 1
ATOM 5115 C CA . VAL B 1 95 ? -14.133 -30.219 -39.375 1 93 95 VAL B CA 1
ATOM 5116 C C . VAL B 1 95 ? -15.617 -30.516 -39.594 1 93 95 VAL B C 1
ATOM 5118 O O . VAL B 1 95 ? -16.469 -29.734 -39.156 1 93 95 VAL B O 1
ATOM 5121 N N . HIS B 1 96 ? -15.93 -31.641 -40.188 1 91.31 96 HIS B N 1
ATOM 5122 C CA . HIS B 1 96 ? -17.297 -32.031 -40.438 1 91.31 96 HIS B CA 1
ATOM 5123 C C . HIS B 1 96 ? -17.844 -32.875 -39.312 1 91.31 96 HIS B C 1
ATOM 5125 O O . HIS B 1 96 ? -17.188 -33.062 -38.281 1 91.31 96 HIS B O 1
ATOM 5131 N N . THR B 1 97 ? -19 -33.469 -39.438 1 87.69 97 THR B N 1
ATOM 5132 C CA . THR B 1 97 ? -19.75 -34.094 -38.375 1 87.69 97 THR B CA 1
ATOM 5133 C C . THR B 1 97 ? -18.984 -35.281 -37.781 1 87.69 97 THR B C 1
ATOM 5135 O O . THR B 1 97 ? -18.953 -35.5 -36.562 1 87.69 97 THR B O 1
ATOM 5138 N N . ASN B 1 98 ? -18.266 -36.094 -38.688 1 89.12 98 ASN B N 1
ATOM 5139 C CA . ASN B 1 98 ? -17.547 -37.25 -38.188 1 89.12 98 ASN B CA 1
ATOM 5140 C C . ASN B 1 98 ? -16.172 -36.875 -37.656 1 89.12 98 ASN B C 1
ATOM 5142 O O . ASN B 1 98 ? -15.625 -37.562 -36.781 1 89.12 98 ASN B O 1
ATOM 5146 N N . GLY B 1 99 ? -15.664 -35.812 -38.25 1 92.56 99 GLY B N 1
ATOM 5147 C CA . GLY B 1 99 ? -14.391 -35.281 -37.781 1 92.56 99 GLY B CA 1
ATOM 5148 C C . GLY B 1 99 ? -13.297 -36.312 -37.719 1 92.56 99 GLY B C 1
ATOM 5149 O O . GLY B 1 99 ? -12.992 -37 -38.719 1 92.56 99 GLY B O 1
ATOM 5150 N N . PHE B 1 100 ? -12.852 -36.531 -36.438 1 94.44 100 PHE B N 1
ATOM 5151 C CA . PHE B 1 100 ? -11.727 -37.438 -36.219 1 94.44 100 PHE B CA 1
ATOM 5152 C C . PHE B 1 100 ? -12.211 -38.812 -35.719 1 94.44 100 PHE B C 1
ATOM 5154 O O . PHE B 1 100 ? -11.406 -39.656 -35.375 1 94.44 100 PHE B O 1
ATOM 5161 N N . SER B 1 101 ? -13.531 -38.938 -35.688 1 93.12 101 SER B N 1
ATOM 5162 C CA . SER B 1 101 ? -14.102 -40.219 -35.281 1 93.12 101 SER B CA 1
ATOM 5163 C C . SER B 1 101 ? -13.727 -41.344 -36.281 1 93.12 101 SER B C 1
ATOM 5165 O O . SER B 1 101 ? -13.781 -42.531 -35.938 1 93.12 101 SER B O 1
ATOM 5167 N N . ILE B 1 102 ? -13.281 -41 -37.531 1 90.31 102 ILE B N 1
ATOM 5168 C CA . ILE B 1 102 ? -12.914 -41.938 -38.562 1 90.31 102 ILE B CA 1
ATOM 5169 C C . ILE B 1 102 ? -11.516 -42.5 -38.312 1 90.31 102 ILE B C 1
ATOM 5171 O O . ILE B 1 102 ? -11.078 -43.438 -39 1 90.31 102 ILE B O 1
ATOM 5175 N N . LEU B 1 103 ? -10.844 -41.938 -37.312 1 93.19 103 LEU B N 1
ATOM 5176 C CA . LEU B 1 103 ? -9.508 -42.406 -36.938 1 93.19 103 LEU B CA 1
ATOM 5177 C C . LEU B 1 103 ? -9.469 -42.875 -35.5 1 93.19 103 LEU B C 1
ATOM 5179 O O . LEU B 1 103 ? -8.828 -42.25 -34.656 1 93.19 103 LEU B O 1
ATOM 5183 N N . PRO B 1 104 ? -10.062 -43.938 -35.094 1 92.81 104 PRO B N 1
ATOM 5184 C CA . PRO B 1 104 ? -10.219 -44.375 -33.719 1 92.81 104 PRO B CA 1
ATOM 5185 C C . PRO B 1 104 ? -8.898 -44.781 -33.062 1 92.81 104 PRO B C 1
ATOM 5187 O O . PRO B 1 104 ? -8.781 -44.812 -31.844 1 92.81 104 PRO B O 1
ATOM 5190 N N . ASN B 1 105 ? -7.809 -45.125 -33.844 1 94.81 105 ASN B N 1
ATOM 5191 C CA . ASN B 1 105 ? -6.559 -45.656 -33.312 1 94.81 105 ASN B CA 1
ATOM 5192 C C . ASN B 1 105 ? -5.52 -44.562 -33.125 1 94.81 105 ASN B C 1
ATOM 5194 O O . ASN B 1 105 ? -4.414 -44.812 -32.656 1 94.81 105 ASN B O 1
ATOM 5198 N N . LEU B 1 106 ? -5.93 -43.312 -33.469 1 95.94 106 LEU B N 1
ATOM 5199 C CA . LEU B 1 106 ? -5.012 -42.188 -33.281 1 95.94 106 LEU B CA 1
ATOM 5200 C C . LEU B 1 106 ? -4.602 -42.062 -31.812 1 95.94 106 LEU B C 1
ATOM 5202 O O . LEU B 1 106 ? -5.441 -42.156 -30.922 1 95.94 106 LEU B O 1
ATOM 5206 N N . ARG B 1 107 ? -3.287 -41.812 -31.531 1 98.19 107 ARG B N 1
ATOM 5207 C CA . ARG B 1 107 ? -2.771 -41.656 -30.172 1 98.19 107 ARG B CA 1
ATOM 5208 C C . ARG B 1 107 ? -2.389 -40.219 -29.891 1 98.19 107 ARG B C 1
ATOM 5210 O O . ARG B 1 107 ? -2.51 -39.75 -28.766 1 98.19 107 ARG B O 1
ATOM 5217 N N . GLN B 1 108 ? -1.899 -39.562 -30.906 1 98.5 108 GLN B N 1
ATOM 5218 C CA . GLN B 1 108 ? -1.504 -38.156 -30.797 1 98.5 108 GLN B CA 1
ATOM 5219 C C . GLN B 1 108 ? -2.133 -37.312 -31.906 1 98.5 108 GLN B C 1
ATOM 5221 O O . GLN B 1 108 ? -2.123 -37.719 -33.062 1 98.5 108 GLN B O 1
ATOM 5226 N N . LEU B 1 109 ? -2.752 -36.25 -31.531 1 98.06 109 LEU B N 1
ATOM 5227 C CA . LEU B 1 109 ? -3.406 -35.344 -32.469 1 98.06 109 LEU B CA 1
ATOM 5228 C C . LEU B 1 109 ? -3.006 -33.906 -32.188 1 98.06 109 LEU B C 1
ATOM 5230 O O . LEU B 1 109 ? -3.221 -33.375 -31.094 1 98.06 109 LEU B O 1
ATOM 5234 N N . ASN B 1 110 ? -2.324 -33.25 -33.094 1 98.31 110 ASN B N 1
ATOM 5235 C CA . ASN B 1 110 ? -1.916 -31.859 -32.969 1 98.31 110 ASN B CA 1
ATOM 5236 C C . ASN B 1 110 ? -2.754 -30.953 -33.875 1 98.31 110 ASN B C 1
ATOM 5238 O O . ASN B 1 110 ? -2.633 -30.984 -35.094 1 98.31 110 ASN B O 1
ATOM 5242 N N . LEU B 1 111 ? -3.59 -30.203 -33.25 1 97.69 111 LEU B N 1
ATOM 5243 C CA . LEU B 1 111 ? -4.461 -29.266 -33.969 1 97.69 111 LEU B CA 1
ATOM 5244 C C . LEU B 1 111 ? -4.176 -27.828 -33.531 1 97.69 111 LEU B C 1
ATOM 5246 O O . LEU B 1 111 ? -5.086 -27 -33.5 1 97.69 111 LEU B O 1
ATOM 5250 N N . SER B 1 112 ? -2.971 -27.5 -33.094 1 97.94 112 SER B N 1
ATOM 5251 C CA . SER B 1 112 ? -2.605 -26.156 -32.656 1 97.94 112 SER B CA 1
ATOM 5252 C C . SER B 1 112 ? -2.736 -25.141 -33.781 1 97.94 112 SER B C 1
ATOM 5254 O O . SER B 1 112 ? -2.256 -25.375 -34.875 1 97.94 112 SER B O 1
ATOM 5256 N N . GLY B 1 113 ? -3.461 -24.109 -33.531 1 96.81 113 GLY B N 1
ATOM 5257 C CA . GLY B 1 113 ? -3.572 -23.016 -34.469 1 96.81 113 GLY B CA 1
ATOM 5258 C C . GLY B 1 113 ? -4.344 -23.391 -35.719 1 96.81 113 GLY B C 1
ATOM 5259 O O . GLY B 1 113 ? -4 -22.938 -36.812 1 96.81 113 GLY B O 1
ATOM 5260 N N . CYS B 1 114 ? -5.328 -24.219 -35.688 1 95.75 114 CYS B N 1
ATOM 5261 C CA . CYS B 1 114 ? -6.035 -24.719 -36.844 1 95.75 114 CYS B CA 1
ATOM 5262 C C . CYS B 1 114 ? -7.336 -23.953 -37.062 1 95.75 114 CYS B C 1
ATOM 5264 O O . CYS B 1 114 ? -8.164 -24.359 -37.875 1 95.75 114 CYS B O 1
ATOM 5266 N N . GLY B 1 115 ? -7.5 -22.953 -36.25 1 93.62 115 GLY B N 1
ATOM 5267 C CA . GLY B 1 115 ? -8.68 -22.125 -36.406 1 93.62 115 GLY B CA 1
ATOM 5268 C C . GLY B 1 115 ? -9.945 -22.781 -35.875 1 93.62 115 GLY B C 1
ATOM 5269 O O . GLY B 1 115 ? -11.047 -22.484 -36.375 1 93.62 115 GLY B O 1
ATOM 5270 N N . LEU B 1 116 ? -9.797 -23.578 -34.938 1 92.38 116 LEU B N 1
ATOM 5271 C CA . LEU B 1 116 ? -10.922 -24.344 -34.406 1 92.38 116 LEU B CA 1
ATOM 5272 C C . LEU B 1 116 ? -11.805 -23.453 -33.531 1 92.38 116 LEU B C 1
ATOM 5274 O O . LEU B 1 116 ? -11.305 -22.641 -32.75 1 92.38 116 LEU B O 1
ATOM 5278 N N . VAL B 1 117 ? -13.164 -23.641 -33.719 1 90.44 117 VAL B N 1
ATOM 5279 C CA . VAL B 1 117 ? -14.109 -22.891 -32.906 1 90.44 117 VAL B CA 1
ATOM 5280 C C . VAL B 1 117 ? -15.055 -23.844 -32.188 1 90.44 117 VAL B C 1
ATOM 5282 O O . VAL B 1 117 ? -15.25 -23.734 -30.969 1 90.44 117 VAL B O 1
ATOM 5285 N N . ASP B 1 118 ? -15.555 -24.781 -33.031 1 87.75 118 ASP B N 1
ATOM 5286 C CA . ASP B 1 118 ? -16.641 -25.609 -32.5 1 87.75 118 ASP B CA 1
ATOM 5287 C C . ASP B 1 118 ? -16.25 -27.094 -32.531 1 87.75 118 ASP B C 1
ATOM 5289 O O . ASP B 1 118 ? -16.828 -27.875 -33.281 1 87.75 118 ASP B O 1
ATOM 5293 N N . ILE B 1 119 ? -15.25 -27.453 -31.859 1 90.88 119 ILE B N 1
ATOM 5294 C CA . ILE B 1 119 ? -14.906 -28.859 -31.75 1 90.88 119 ILE B CA 1
ATOM 5295 C C . ILE B 1 119 ? -15.633 -29.484 -30.562 1 90.88 119 ILE B C 1
ATOM 5297 O O . ILE B 1 119 ? -15.68 -28.891 -29.484 1 90.88 119 ILE B O 1
ATOM 5301 N N . ARG B 1 120 ? -16.312 -30.672 -30.812 1 92.38 120 ARG B N 1
ATOM 5302 C CA . ARG B 1 120 ? -17.125 -31.328 -29.797 1 92.38 120 ARG B CA 1
ATOM 5303 C C . ARG B 1 120 ? -16.641 -32.75 -29.562 1 92.38 120 ARG B C 1
ATOM 5305 O O . ARG B 1 120 ? -15.805 -33.281 -30.312 1 92.38 120 ARG B O 1
ATOM 5312 N N . GLY B 1 121 ? -17.234 -33.344 -28.562 1 93.31 121 GLY B N 1
ATOM 5313 C CA . GLY B 1 121 ? -16.875 -34.719 -28.203 1 93.31 121 GLY B CA 1
ATOM 5314 C C . GLY B 1 121 ? -17.203 -35.719 -29.281 1 93.31 121 GLY B C 1
ATOM 5315 O O . GLY B 1 121 ? -16.453 -36.688 -29.484 1 93.31 121 GLY B O 1
ATOM 5316 N N . ASN B 1 122 ? -18.25 -35.5 -30.031 1 91.88 122 ASN B N 1
ATOM 5317 C CA . ASN B 1 122 ? -18.703 -36.438 -31.047 1 91.88 122 ASN B CA 1
ATOM 5318 C C . ASN B 1 122 ? -17.812 -36.438 -32.281 1 91.88 122 ASN B C 1
ATOM 5320 O O . ASN B 1 122 ? -17.938 -37.281 -33.156 1 91.88 122 ASN B O 1
ATOM 5324 N N . HIS B 1 123 ? -16.938 -35.531 -32.281 1 94.62 123 HIS B N 1
ATOM 5325 C CA . HIS B 1 123 ? -15.977 -35.469 -33.375 1 94.62 123 HIS B CA 1
ATOM 5326 C C . HIS B 1 123 ? -14.883 -36.531 -33.219 1 94.62 123 HIS B C 1
ATOM 5328 O O . HIS B 1 123 ? -14.039 -36.688 -34.094 1 94.62 123 HIS B O 1
ATOM 5334 N N . PHE B 1 124 ? -14.969 -37.188 -32.094 1 95.69 124 PHE B N 1
ATOM 5335 C CA . PHE B 1 124 ? -14.008 -38.219 -31.812 1 95.69 124 PHE B CA 1
ATOM 5336 C C . PHE B 1 124 ? -14.711 -39.594 -31.688 1 95.69 124 PHE B C 1
ATOM 5338 O O . PHE B 1 124 ? -15.891 -39.625 -31.328 1 95.69 124 PHE B O 1
ATOM 5345 N N . ALA B 1 125 ? -13.961 -40.656 -31.938 1 92.94 125 ALA B N 1
ATOM 5346 C CA . ALA B 1 125 ? -14.523 -42 -31.891 1 92.94 125 ALA B CA 1
ATOM 5347 C C . ALA B 1 125 ? -14.883 -42.375 -30.453 1 92.94 125 ALA B C 1
ATOM 5349 O O . ALA B 1 125 ? -14.242 -41.938 -29.5 1 92.94 125 ALA B O 1
ATOM 5350 N N . PRO B 1 126 ? -16.016 -43.281 -30.516 1 90.62 126 PRO B N 1
ATOM 5351 C CA . PRO B 1 126 ? -16.281 -43.812 -29.188 1 90.62 126 PRO B CA 1
ATOM 5352 C C . PRO B 1 126 ? -15.102 -44.625 -28.625 1 90.62 126 PRO B C 1
ATOM 5354 O O . PRO B 1 126 ? -14.484 -45.406 -29.359 1 90.62 126 PRO B O 1
ATOM 5357 N N . GLU B 1 127 ? -14.477 -44.438 -27.656 1 88.88 127 GLU B N 1
ATOM 5358 C CA . GLU B 1 127 ? -13.312 -45.062 -27.047 1 88.88 127 GLU B CA 1
ATOM 5359 C C . GLU B 1 127 ? -12.031 -44.719 -27.797 1 88.88 127 GLU B C 1
ATOM 5361 O O . GLU B 1 127 ? -11.227 -45.594 -28.125 1 88.88 127 GLU B O 1
ATOM 5366 N N . SER B 1 128 ? -12.008 -43.562 -28.234 1 95.5 128 SER B N 1
ATOM 5367 C CA . SER B 1 128 ? -10.828 -43.062 -28.922 1 95.5 128 SER B CA 1
ATOM 5368 C C . SER B 1 128 ? -9.547 -43.469 -28.188 1 95.5 128 SER B C 1
ATOM 5370 O O . SER B 1 128 ? -9.508 -43.5 -26.969 1 95.5 128 SER B O 1
ATOM 5372 N N . ALA B 1 129 ? -8.469 -43.781 -28.938 1 97 129 ALA B N 1
ATOM 5373 C CA . ALA B 1 129 ? -7.184 -44.188 -28.375 1 97 129 ALA B CA 1
ATOM 5374 C C . ALA B 1 129 ? -6.297 -42.969 -28.109 1 97 129 ALA B C 1
ATOM 5376 O O . ALA B 1 129 ? -5.156 -43.125 -27.656 1 97 129 ALA B O 1
ATOM 5377 N N . LEU B 1 130 ? -6.852 -41.812 -28.266 1 97.62 130 LEU B N 1
ATOM 5378 C CA . LEU B 1 130 ? -6.078 -40.594 -28.141 1 97.62 130 LEU B CA 1
ATOM 5379 C C . LEU B 1 130 ? -5.496 -40.469 -26.734 1 97.62 130 LEU B C 1
ATOM 5381 O O . LEU B 1 130 ? -6.219 -40.594 -25.75 1 97.62 130 LEU B O 1
ATOM 5385 N N . GLN B 1 131 ? -4.133 -40.188 -26.641 1 98.5 131 GLN B N 1
ATOM 5386 C CA . GLN B 1 131 ? -3.412 -40.031 -25.375 1 98.5 131 GLN B CA 1
ATOM 5387 C C . GLN B 1 131 ? -2.877 -38.594 -25.25 1 98.5 131 GLN B C 1
ATOM 5389 O O . GLN B 1 131 ? -2.76 -38.062 -24.141 1 98.5 131 GLN B O 1
ATOM 5394 N N . ARG B 1 132 ? -2.535 -38.031 -26.344 1 98.69 132 ARG B N 1
ATOM 5395 C CA . ARG B 1 132 ? -1.991 -36.688 -26.359 1 98.69 132 ARG B CA 1
ATOM 5396 C C . ARG B 1 132 ? -2.727 -35.812 -27.375 1 98.69 132 ARG B C 1
ATOM 5398 O O . ARG B 1 132 ? -2.867 -36.188 -28.547 1 98.69 132 ARG B O 1
ATOM 5405 N N . ILE B 1 133 ? -3.217 -34.656 -26.922 1 98.31 133 ILE B N 1
ATOM 5406 C CA . ILE B 1 133 ? -3.85 -33.719 -27.844 1 98.31 133 ILE B CA 1
ATOM 5407 C C . ILE B 1 133 ? -3.287 -32.312 -27.609 1 98.31 133 ILE B C 1
ATOM 5409 O O . ILE B 1 133 ? -2.984 -31.953 -26.469 1 98.31 133 ILE B O 1
ATOM 5413 N N . ASP B 1 134 ? -3.037 -31.562 -28.625 1 98.56 134 ASP B N 1
ATOM 5414 C CA . ASP B 1 134 ? -2.707 -30.141 -28.578 1 98.56 134 ASP B CA 1
ATOM 5415 C C . ASP B 1 134 ? -3.723 -29.328 -29.375 1 98.56 134 ASP B C 1
ATOM 5417 O O . ASP B 1 134 ? -3.691 -29.297 -30.609 1 98.56 134 ASP B O 1
ATOM 5421 N N . PHE B 1 135 ? -4.645 -28.766 -28.688 1 98.19 135 PHE B N 1
ATOM 5422 C CA . PHE B 1 135 ? -5.68 -27.906 -29.266 1 98.19 135 PHE B CA 1
ATOM 5423 C C . PHE B 1 135 ? -5.406 -26.438 -28.938 1 98.19 135 PHE B C 1
ATOM 5425 O O . PHE B 1 135 ? -6.336 -25.656 -28.812 1 98.19 135 PHE B O 1
ATOM 5432 N N . SER B 1 136 ? -4.137 -26 -28.719 1 98.38 136 SER B N 1
ATOM 5433 C CA . SER B 1 136 ? -3.768 -24.641 -28.344 1 98.38 136 SER B CA 1
ATOM 5434 C C . SER B 1 136 ? -3.881 -23.688 -29.516 1 98.38 136 SER B C 1
ATOM 5436 O O . SER B 1 136 ? -3.928 -24.125 -30.672 1 98.38 136 SER B O 1
ATOM 5438 N N . HIS B 1 137 ? -3.986 -22.422 -29.219 1 98 137 HIS B N 1
ATOM 5439 C CA . HIS B 1 137 ? -3.986 -21.344 -30.188 1 98 137 HIS B CA 1
ATOM 5440 C C . HIS B 1 137 ? -5.16 -21.469 -31.156 1 98 137 HIS B C 1
ATOM 5442 O O . HIS B 1 137 ? -4.98 -21.406 -32.375 1 98 137 HIS B O 1
ATOM 5448 N N . ASN B 1 138 ? -6.312 -21.719 -30.656 1 97.88 138 ASN B N 1
ATOM 5449 C CA . ASN B 1 138 ? -7.559 -21.734 -31.422 1 97.88 138 ASN B CA 1
ATOM 5450 C C . ASN B 1 138 ? -8.57 -20.734 -30.844 1 97.88 138 ASN B C 1
ATOM 5452 O O . ASN B 1 138 ? -8.188 -19.719 -30.266 1 97.88 138 ASN B O 1
ATOM 5456 N N . GLN B 1 139 ? -9.867 -20.953 -31.109 1 96.81 139 GLN B N 1
ATOM 5457 C CA . GLN B 1 139 ? -10.883 -20.016 -30.641 1 96.81 139 GLN B CA 1
ATOM 5458 C C . GLN B 1 139 ? -12 -20.734 -29.891 1 96.81 139 GLN B C 1
ATOM 5460 O O . GLN B 1 139 ? -13.172 -20.344 -30.016 1 96.81 139 GLN B O 1
ATOM 5465 N N . MET B 1 140 ? -11.484 -21.75 -29.172 1 95.88 140 MET B N 1
ATOM 5466 C CA . MET B 1 140 ? -12.469 -22.5 -28.391 1 95.88 140 MET B CA 1
ATOM 5467 C C . MET B 1 140 ? -12.984 -21.672 -27.219 1 95.88 140 MET B C 1
ATOM 5469 O O . MET B 1 140 ? -12.227 -20.922 -26.594 1 95.88 140 MET B O 1
ATOM 5473 N N . GLU B 1 141 ? -14.336 -21.859 -26.781 1 95.75 141 GLU B N 1
ATOM 5474 C CA . GLU B 1 141 ? -14.922 -21.031 -25.734 1 95.75 141 GLU B CA 1
ATOM 5475 C C . GLU B 1 141 ? -15.375 -21.859 -24.547 1 95.75 141 GLU B C 1
ATOM 5477 O O . GLU B 1 141 ? -15.555 -21.344 -23.453 1 95.75 141 GLU B O 1
ATOM 5482 N N . LEU B 1 142 ? -15.578 -23.125 -24.844 1 94.44 142 LEU B N 1
ATOM 5483 C CA . LEU B 1 142 ? -16.156 -23.953 -23.797 1 94.44 142 LEU B CA 1
ATOM 5484 C C . LEU B 1 142 ? -15.562 -25.359 -23.812 1 94.44 142 LEU B C 1
ATOM 5486 O O . LEU B 1 142 ? -15.359 -25.938 -24.875 1 94.44 142 LEU B O 1
ATOM 5490 N N . LEU B 1 143 ? -15.227 -25.828 -22.641 1 94.81 143 LEU B N 1
ATOM 5491 C CA . LEU B 1 143 ? -14.883 -27.234 -22.422 1 94.81 143 LEU B CA 1
ATOM 5492 C C . LEU B 1 143 ? -15.797 -27.859 -21.375 1 94.81 143 LEU B C 1
ATOM 5494 O O . LEU B 1 143 ? -15.625 -27.625 -20.188 1 94.81 143 LEU B O 1
ATOM 5498 N N . ASP B 1 144 ? -16.719 -28.594 -21.75 1 93.88 144 ASP B N 1
ATOM 5499 C CA . ASP B 1 144 ? -17.656 -29.203 -20.828 1 93.88 144 ASP B CA 1
ATOM 5500 C C . ASP B 1 144 ? -17.422 -30.719 -20.719 1 93.88 144 ASP B C 1
ATOM 5502 O O . ASP B 1 144 ? -16.5 -31.25 -21.344 1 93.88 144 ASP B O 1
ATOM 5506 N N . ARG B 1 145 ? -18.234 -31.391 -19.984 1 94.06 145 ARG B N 1
ATOM 5507 C CA . ARG B 1 145 ? -18.094 -32.812 -19.734 1 94.06 145 ARG B CA 1
ATOM 5508 C C . ARG B 1 145 ? -18.312 -33.625 -21.016 1 94.06 145 ARG B C 1
ATOM 5510 O O . ARG B 1 145 ? -17.656 -34.656 -21.234 1 94.06 145 ARG B O 1
ATOM 5517 N N . ASP B 1 146 ? -19.156 -33.125 -21.844 1 92.69 146 ASP B N 1
ATOM 5518 C CA . ASP B 1 146 ? -19.484 -33.812 -23.094 1 92.69 146 ASP B CA 1
ATOM 5519 C C . ASP B 1 146 ? -18.281 -33.844 -24.031 1 92.69 146 ASP B C 1
ATOM 5521 O O . ASP B 1 146 ? -18.109 -34.781 -24.797 1 92.69 146 ASP B O 1
ATOM 5525 N N . PHE B 1 147 ? -17.594 -32.844 -24 1 93.81 147 PHE B N 1
ATOM 5526 C CA . PHE B 1 147 ? -16.406 -32.781 -24.844 1 93.81 147 PHE B CA 1
ATOM 5527 C C . PHE B 1 147 ? -15.469 -33.969 -24.562 1 93.81 147 PHE B C 1
ATOM 5529 O O . PHE B 1 147 ? -14.891 -34.531 -25.484 1 93.81 147 PHE B O 1
ATOM 5536 N N . PHE B 1 148 ? -15.336 -34.344 -23.328 1 95.44 148 PHE B N 1
ATOM 5537 C CA . PHE B 1 148 ? -14.336 -35.312 -22.891 1 95.44 148 PHE B CA 1
ATOM 5538 C C . PHE B 1 148 ? -14.922 -36.719 -22.906 1 95.44 148 PHE B C 1
ATOM 5540 O O . PHE B 1 148 ? -14.234 -37.688 -22.578 1 95.44 148 PHE B O 1
ATOM 5547 N N . GLY B 1 149 ? -16.078 -36.875 -23.266 1 93.12 149 GLY B N 1
ATOM 5548 C CA . GLY B 1 149 ? -16.781 -38.125 -23.188 1 93.12 149 GLY B CA 1
ATOM 5549 C C . GLY B 1 149 ? -16.062 -39.25 -23.922 1 93.12 149 GLY B C 1
ATOM 5550 O O . GLY B 1 149 ? -15.992 -40.375 -23.438 1 93.12 149 GLY B O 1
ATOM 5551 N N . ASN B 1 150 ? -15.516 -38.969 -25.094 1 94.75 150 ASN B N 1
ATOM 5552 C CA . ASN B 1 150 ? -14.867 -39.969 -25.922 1 94.75 150 ASN B CA 1
ATOM 5553 C C . ASN B 1 150 ? -13.344 -39.938 -25.781 1 94.75 150 ASN B C 1
ATOM 5555 O O . ASN B 1 150 ? -12.625 -40.625 -26.5 1 94.75 150 ASN B O 1
ATOM 5559 N N . LEU B 1 151 ? -12.906 -39.125 -24.875 1 96 151 LEU B N 1
ATOM 5560 C CA . LEU B 1 151 ? -11.469 -38.875 -24.734 1 96 151 LEU B CA 1
ATOM 5561 C C . LEU B 1 151 ? -10.977 -39.312 -23.359 1 96 151 LEU B C 1
ATOM 5563 O O . LEU B 1 151 ? -10.234 -38.594 -22.703 1 96 151 LEU B O 1
ATOM 5567 N N . ARG B 1 152 ? -11.273 -40.438 -22.922 1 94.44 152 ARG B N 1
ATOM 5568 C CA . ARG B 1 152 ? -11.055 -40.906 -21.562 1 94.44 152 ARG B CA 1
ATOM 5569 C C . ARG B 1 152 ? -9.625 -41.406 -21.375 1 94.44 152 ARG B C 1
ATOM 5571 O O . ARG B 1 152 ? -9.141 -41.531 -20.25 1 94.44 152 ARG B O 1
ATOM 5578 N N . LYS B 1 153 ? -8.898 -41.688 -22.406 1 97.12 153 LYS B N 1
ATOM 5579 C CA . LYS B 1 153 ? -7.551 -42.25 -22.344 1 97.12 153 LYS B CA 1
ATOM 5580 C C . LYS B 1 153 ? -6.492 -41.156 -22.438 1 97.12 153 LYS B C 1
ATOM 5582 O O . LYS B 1 153 ? -5.297 -41.438 -22.516 1 97.12 153 LYS B O 1
ATOM 5587 N N . LEU B 1 154 ? -6.961 -39.906 -22.359 1 97.69 154 LEU B N 1
ATOM 5588 C CA . LEU B 1 154 ? -6.043 -38.781 -22.469 1 97.69 154 LEU B CA 1
ATOM 5589 C C . LEU B 1 154 ? -5.039 -38.781 -21.328 1 97.69 154 LEU B C 1
ATOM 5591 O O . LEU B 1 154 ? -5.41 -39 -20.172 1 97.69 154 LEU B O 1
ATOM 5595 N N . ILE B 1 155 ? -3.738 -38.5 -21.641 1 98.62 155 ILE B N 1
ATOM 5596 C CA . ILE B 1 155 ? -2.65 -38.344 -20.672 1 98.62 155 ILE B CA 1
ATOM 5597 C C . ILE B 1 155 ? -2.16 -36.906 -20.672 1 98.62 155 ILE B C 1
ATOM 5599 O O . ILE B 1 155 ? -1.948 -36.312 -19.609 1 98.62 155 ILE B O 1
ATOM 5603 N N . TYR B 1 156 ? -2.027 -36.344 -21.844 1 98.56 156 TYR B N 1
ATOM 5604 C CA . TYR B 1 156 ? -1.619 -34.938 -22.016 1 98.56 156 TYR B CA 1
ATOM 5605 C C . TYR B 1 156 ? -2.641 -34.188 -22.844 1 98.56 156 TYR B C 1
ATOM 5607 O O . TYR B 1 156 ? -3.033 -34.625 -23.922 1 98.56 156 TYR B O 1
ATOM 5615 N N . ALA B 1 157 ? -3.098 -33.062 -22.328 1 98.56 157 ALA B N 1
ATOM 5616 C CA . ALA B 1 157 ? -4.055 -32.25 -23.047 1 98.56 157 ALA B CA 1
ATOM 5617 C C . ALA B 1 157 ? -3.67 -30.766 -22.953 1 98.56 157 ALA B C 1
ATOM 5619 O O . ALA B 1 157 ? -3.486 -30.234 -21.859 1 98.56 157 ALA B O 1
ATOM 5620 N N . ASN B 1 158 ? -3.479 -30.094 -24.047 1 98.75 158 ASN B N 1
ATOM 5621 C CA . ASN B 1 158 ? -3.127 -28.672 -24.109 1 98.75 158 ASN B CA 1
ATOM 5622 C C . ASN B 1 158 ? -4.23 -27.844 -24.766 1 98.75 158 ASN B C 1
ATOM 5624 O O . ASN B 1 158 ? -4.5 -28 -25.969 1 98.75 158 ASN B O 1
ATOM 5628 N N . PHE B 1 159 ? -4.895 -27.047 -24.016 1 98.44 159 PHE B N 1
ATOM 5629 C CA . PHE B 1 159 ? -5.945 -26.156 -24.5 1 98.44 159 PHE B CA 1
ATOM 5630 C C . PHE B 1 159 ? -5.555 -24.703 -24.297 1 98.44 159 PHE B C 1
ATOM 5632 O O . PHE B 1 159 ? -6.422 -23.828 -24.188 1 98.44 159 PHE B O 1
ATOM 5639 N N . SER B 1 160 ? -4.262 -24.344 -24.219 1 98.62 160 SER B N 1
ATOM 5640 C CA . SER B 1 160 ? -3.795 -23 -23.922 1 98.62 160 SER B CA 1
ATOM 5641 C C . SER B 1 160 ? -4.047 -22.062 -25.109 1 98.62 160 SER B C 1
ATOM 5643 O O . SER B 1 160 ? -4.215 -22.516 -26.234 1 98.62 160 SER B O 1
ATOM 5645 N N . HIS B 1 161 ? -4.137 -20.75 -24.844 1 98.31 161 HIS B N 1
ATOM 5646 C CA . HIS B 1 161 ? -4.254 -19.703 -25.844 1 98.31 161 HIS B CA 1
ATOM 5647 C C . HIS B 1 161 ? -5.516 -19.875 -26.688 1 98.31 161 HIS B C 1
ATOM 5649 O O . HIS B 1 161 ? -5.449 -19.859 -27.922 1 98.31 161 HIS B O 1
ATOM 5655 N N . ASN B 1 162 ? -6.609 -20.125 -26.047 1 98.25 162 ASN B N 1
ATOM 5656 C CA . ASN B 1 162 ? -7.949 -20.094 -26.609 1 98.25 162 ASN B CA 1
ATOM 5657 C C . ASN B 1 162 ? -8.789 -18.969 -26.016 1 98.25 162 ASN B C 1
ATOM 5659 O O . ASN B 1 162 ? -8.25 -17.953 -25.594 1 98.25 162 ASN B O 1
ATOM 5663 N N . ALA B 1 163 ? -10.109 -19.047 -26.078 1 97.75 163 ALA B N 1
ATOM 5664 C CA . ALA B 1 163 ? -11.031 -18.094 -25.469 1 97.75 163 ALA B CA 1
ATOM 5665 C C . ALA B 1 163 ? -11.984 -18.781 -24.5 1 97.75 163 ALA B C 1
ATOM 5667 O O . ALA B 1 163 ? -13.156 -18.406 -24.406 1 97.75 163 ALA B O 1
ATOM 5668 N N . LEU B 1 164 ? -11.367 -19.75 -23.844 1 97.69 164 LEU B N 1
ATOM 5669 C CA . LEU B 1 164 ? -12.203 -20.531 -22.938 1 97.69 164 LEU B CA 1
ATOM 5670 C C . LEU B 1 164 ? -12.742 -19.672 -21.797 1 97.69 164 LEU B C 1
ATOM 5672 O O . LEU B 1 164 ? -11.969 -18.984 -21.125 1 97.69 164 LEU B O 1
ATOM 5676 N N . LYS B 1 165 ? -14.031 -19.719 -21.516 1 96.75 165 LYS B N 1
ATOM 5677 C CA . LYS B 1 165 ? -14.656 -19 -20.422 1 96.75 165 LYS B CA 1
ATOM 5678 C C . LYS B 1 165 ? -14.977 -19.938 -19.25 1 96.75 165 LYS B C 1
ATOM 5680 O O . LYS B 1 165 ? -15.039 -19.5 -18.094 1 96.75 165 LYS B O 1
ATOM 5685 N N . GLN B 1 166 ? -15.188 -21.141 -19.672 1 95.25 166 GLN B N 1
ATOM 5686 C CA . GLN B 1 166 ? -15.531 -22.141 -18.656 1 95.25 166 GLN B CA 1
ATOM 5687 C C . GLN B 1 166 ? -14.898 -23.484 -18.984 1 95.25 166 GLN B C 1
ATOM 5689 O O . GLN B 1 166 ? -14.758 -23.844 -20.156 1 95.25 166 GLN B O 1
ATOM 5694 N N . CYS B 1 167 ? -14.547 -24.156 -17.922 1 95.69 167 CYS B N 1
ATOM 5695 C CA . CYS B 1 167 ? -14.016 -25.516 -18.047 1 95.69 167 CYS B CA 1
ATOM 5696 C C . CYS B 1 167 ? -14.609 -26.422 -16.984 1 95.69 167 CYS B C 1
ATOM 5698 O O . CYS B 1 167 ? -14.562 -26.125 -15.797 1 95.69 167 CYS B O 1
ATOM 5700 N N . ASP B 1 168 ? -15.266 -27.438 -17.375 1 95.5 168 ASP B N 1
ATOM 5701 C CA . ASP B 1 168 ? -15.789 -28.484 -16.5 1 95.5 168 ASP B CA 1
ATOM 5702 C C . ASP B 1 168 ? -15.188 -29.844 -16.859 1 95.5 168 ASP B C 1
ATOM 5704 O O . ASP B 1 168 ? -15.664 -30.516 -17.781 1 95.5 168 ASP B O 1
ATOM 5708 N N . LEU B 1 169 ? -14.188 -30.25 -16.141 1 96.06 169 LEU B N 1
ATOM 5709 C CA . LEU B 1 169 ? -13.469 -31.484 -16.422 1 96.06 169 LEU B CA 1
ATOM 5710 C C . LEU B 1 169 ? -14.086 -32.656 -15.648 1 96.06 169 LEU B C 1
ATOM 5712 O O . LEU B 1 169 ? -14.195 -32.594 -14.422 1 96.06 169 LEU B O 1
ATOM 5716 N N . PRO B 1 170 ? -14.516 -33.625 -16.344 1 95.5 170 PRO B N 1
ATOM 5717 C CA . PRO B 1 170 ? -15.047 -34.812 -15.648 1 95.5 170 PRO B CA 1
ATOM 5718 C C . PRO B 1 170 ? -13.945 -35.688 -15.055 1 95.5 170 PRO B C 1
ATOM 5720 O O . PRO B 1 170 ? -12.789 -35.281 -14.984 1 95.5 170 PRO B O 1
ATOM 5723 N N . HIS B 1 171 ? -14.367 -36.844 -14.562 1 95.56 171 HIS B N 1
ATOM 5724 C CA . HIS B 1 171 ? -13.414 -37.844 -14.094 1 95.56 171 HIS B CA 1
ATOM 5725 C C . HIS B 1 171 ? -12.5 -38.281 -15.227 1 95.56 171 HIS B C 1
ATOM 5727 O O . HIS B 1 171 ? -12.977 -38.781 -16.25 1 95.56 171 HIS B O 1
ATOM 5733 N N . MET B 1 172 ? -11.219 -38.031 -15.062 1 96.5 172 MET B N 1
ATOM 5734 C CA . MET B 1 172 ? -10.203 -38.438 -16.031 1 96.5 172 MET B CA 1
ATOM 5735 C C . MET B 1 172 ? -9.125 -39.281 -15.367 1 96.5 172 MET B C 1
ATOM 5737 O O . MET B 1 172 ? -8.141 -38.75 -14.852 1 96.5 172 MET B O 1
ATOM 5741 N N . PRO B 1 173 ? -9.148 -40.594 -15.422 1 95.62 173 PRO B N 1
ATOM 5742 C CA . PRO B 1 173 ? -8.297 -41.469 -14.625 1 95.62 173 PRO B CA 1
ATOM 5743 C C . PRO B 1 173 ? -6.84 -41.438 -15.078 1 95.62 173 PRO B C 1
ATOM 5745 O O . PRO B 1 173 ? -5.938 -41.719 -14.281 1 95.62 173 PRO B O 1
ATOM 5748 N N . LEU B 1 174 ? -6.586 -41.062 -16.375 1 97.44 174 LEU B N 1
ATOM 5749 C CA . LEU B 1 174 ? -5.23 -41.25 -16.906 1 97.44 174 LEU B CA 1
ATOM 5750 C C . LEU B 1 174 ? -4.566 -39.875 -17.125 1 97.44 174 LEU B C 1
ATOM 5752 O O . LEU B 1 174 ? -3.357 -39.812 -17.359 1 97.44 174 LEU B O 1
ATOM 5756 N N . LEU B 1 175 ? -5.328 -38.844 -16.984 1 98.12 175 LEU B N 1
ATOM 5757 C CA . LEU B 1 175 ? -4.812 -37.5 -17.312 1 98.12 175 LEU B CA 1
ATOM 5758 C C . LEU B 1 175 ? -3.666 -37.125 -16.391 1 98.12 175 LEU B C 1
ATOM 5760 O O . LEU B 1 175 ? -3.791 -37.219 -15.164 1 98.12 175 LEU B O 1
ATOM 5764 N N . ASN B 1 176 ? -2.535 -36.688 -17 1 98.62 176 ASN B N 1
ATOM 5765 C CA . ASN B 1 176 ? -1.327 -36.406 -16.234 1 98.62 176 ASN B CA 1
ATOM 5766 C C . ASN B 1 176 ? -1.007 -34.906 -16.266 1 98.62 176 ASN B C 1
ATOM 5768 O O . ASN B 1 176 ? -0.543 -34.344 -15.273 1 98.62 176 ASN B O 1
ATOM 5772 N N . ARG B 1 177 ? -1.182 -34.344 -17.359 1 98.75 177 ARG B N 1
ATOM 5773 C CA . ARG B 1 177 ? -0.896 -32.938 -17.547 1 98.75 177 ARG B CA 1
ATOM 5774 C C . ARG B 1 177 ? -2.029 -32.219 -18.297 1 98.75 177 ARG B C 1
ATOM 5776 O O . ARG B 1 177 ? -2.473 -32.719 -19.344 1 98.75 177 ARG B O 1
ATOM 5783 N N . LEU B 1 178 ? -2.502 -31.125 -17.734 1 98.62 178 LEU B N 1
ATOM 5784 C CA . LEU B 1 178 ? -3.566 -30.328 -18.344 1 98.62 178 LEU B CA 1
ATOM 5785 C C . LEU B 1 178 ? -3.16 -28.859 -18.438 1 98.62 178 LEU B C 1
ATOM 5787 O O . LEU B 1 178 ? -2.836 -28.234 -17.422 1 98.62 178 LEU B O 1
ATOM 5791 N N . GLU B 1 179 ? -3.111 -28.297 -19.641 1 98.81 179 GLU B N 1
ATOM 5792 C CA . GLU B 1 179 ? -2.729 -26.906 -19.859 1 98.81 179 GLU B CA 1
ATOM 5793 C C . GLU B 1 179 ? -3.938 -26.062 -20.266 1 98.81 179 GLU B C 1
ATOM 5795 O O . GLU B 1 179 ? -4.543 -26.281 -21.312 1 98.81 179 GLU B O 1
ATOM 5800 N N . LEU B 1 180 ? -4.273 -25.156 -19.438 1 98.62 180 LEU B N 1
ATOM 5801 C CA . LEU B 1 180 ? -5.426 -24.297 -19.641 1 98.62 180 LEU B CA 1
ATOM 5802 C C . LEU B 1 180 ? -5.027 -22.828 -19.547 1 98.62 180 LEU B C 1
ATOM 5804 O O . LEU B 1 180 ? -5.879 -21.969 -19.328 1 98.62 180 LEU B O 1
ATOM 5808 N N . GLY B 1 181 ? -3.752 -22.484 -19.719 1 98.62 181 GLY B N 1
ATOM 5809 C CA . GLY B 1 181 ? -3.262 -21.125 -19.562 1 98.62 181 GLY B CA 1
ATOM 5810 C C . GLY B 1 181 ? -3.676 -20.219 -20.703 1 98.62 181 GLY B C 1
ATOM 5811 O O . GLY B 1 181 ? -4.02 -20.688 -21.797 1 98.62 181 GLY B O 1
ATOM 5812 N N . HIS B 1 182 ? -3.662 -18.922 -20.453 1 98.44 182 HIS B N 1
ATOM 5813 C CA . HIS B 1 182 ? -3.908 -17.891 -21.453 1 98.44 182 HIS B CA 1
ATOM 5814 C C . HIS B 1 182 ? -5.285 -18.047 -22.094 1 98.44 182 HIS B C 1
ATOM 5816 O O . HIS B 1 182 ? -5.414 -18.078 -23.312 1 98.44 182 HIS B O 1
ATOM 5822 N N . ASN B 1 183 ? -6.258 -18.188 -21.297 1 98.5 183 ASN B N 1
ATOM 5823 C CA . ASN B 1 183 ? -7.668 -18.188 -21.672 1 98.5 183 ASN B CA 1
ATOM 5824 C C . ASN B 1 183 ? -8.445 -17.094 -20.938 1 98.5 183 ASN B C 1
ATOM 5826 O O . ASN B 1 183 ? -7.879 -16.078 -20.531 1 98.5 183 ASN B O 1
ATOM 5830 N N . ARG B 1 184 ? -9.773 -17.203 -20.891 1 98.19 184 ARG B N 1
ATOM 5831 C CA . ARG B 1 184 ? -10.641 -16.25 -20.203 1 98.19 184 ARG B CA 1
ATOM 5832 C C . ARG B 1 184 ? -11.477 -16.953 -19.125 1 98.19 184 ARG B C 1
ATOM 5834 O O . ARG B 1 184 ? -12.641 -16.594 -18.922 1 98.19 184 ARG B O 1
ATOM 5841 N N . LEU B 1 185 ? -10.82 -17.875 -18.547 1 97.62 185 LEU B N 1
ATOM 5842 C CA . LEU B 1 185 ? -11.547 -18.688 -17.594 1 97.62 185 LEU B CA 1
ATOM 5843 C C . LEU B 1 185 ? -11.938 -17.859 -16.375 1 97.62 185 LEU B C 1
ATOM 5845 O O . LEU B 1 185 ? -11.086 -17.219 -15.742 1 97.62 185 LEU B O 1
ATOM 5849 N N . VAL B 1 186 ? -13.211 -17.859 -16 1 95.44 186 VAL B N 1
ATOM 5850 C CA . VAL B 1 186 ? -13.711 -17.234 -14.789 1 95.44 186 VAL B CA 1
ATOM 5851 C C . VAL B 1 186 ? -13.945 -18.297 -13.711 1 95.44 186 VAL B C 1
ATOM 5853 O O . VAL B 1 186 ? -13.906 -18 -12.516 1 95.44 186 VAL B O 1
ATOM 5856 N N . ASN B 1 187 ? -14.195 -19.453 -14.258 1 91.06 187 ASN B N 1
ATOM 5857 C CA . ASN B 1 187 ? -14.422 -20.594 -13.383 1 91.06 187 ASN B CA 1
ATOM 5858 C C . ASN B 1 187 ? -13.898 -21.891 -14 1 91.06 187 ASN B C 1
ATOM 5860 O O . ASN B 1 187 ? -13.93 -22.047 -15.219 1 91.06 187 ASN B O 1
ATOM 5864 N N . ALA B 1 188 ? -13.414 -22.766 -13.188 1 93.88 188 ALA B N 1
ATOM 5865 C CA . ALA B 1 188 ? -12.961 -24.094 -13.609 1 93.88 188 ALA B CA 1
ATOM 5866 C C . ALA B 1 188 ? -13.258 -25.141 -12.539 1 93.88 188 ALA B C 1
ATOM 5868 O O . ALA B 1 188 ? -12.977 -24.922 -11.359 1 93.88 188 ALA B O 1
ATOM 5869 N N . THR B 1 189 ? -13.938 -26.125 -12.938 1 94.12 189 THR B N 1
ATOM 5870 C CA . THR B 1 189 ? -14.227 -27.234 -12.039 1 94.12 189 THR B CA 1
ATOM 5871 C C . THR B 1 189 ? -13.523 -28.516 -12.5 1 94.12 189 THR B C 1
ATOM 5873 O O . THR B 1 189 ? -13.414 -28.766 -13.703 1 94.12 189 THR B O 1
ATOM 5876 N N . PHE B 1 190 ? -13.094 -29.312 -11.555 1 95.69 190 PHE B N 1
ATOM 5877 C CA . PHE B 1 190 ? -12.336 -30.516 -11.875 1 95.69 190 PHE B CA 1
ATOM 5878 C C . PHE B 1 190 ? -12.914 -31.734 -11.156 1 95.69 190 PHE B C 1
ATOM 5880 O O . PHE B 1 190 ? -13.109 -31.703 -9.938 1 95.69 190 PHE B O 1
ATOM 5887 N N . GLY B 1 191 ? -13.195 -32.719 -11.93 1 94.44 191 GLY B N 1
ATOM 5888 C CA . GLY B 1 191 ? -13.562 -34 -11.336 1 94.44 191 GLY B CA 1
ATOM 5889 C C . GLY B 1 191 ? -12.383 -34.75 -10.758 1 94.44 191 GLY B C 1
ATOM 5890 O O . GLY B 1 191 ? -11.32 -34.156 -10.516 1 94.44 191 GLY B O 1
ATOM 5891 N N . VAL B 1 192 ? -12.617 -36 -10.523 1 95.88 192 VAL B N 1
ATOM 5892 C CA . VAL B 1 192 ? -11.57 -36.812 -9.93 1 95.88 192 VAL B CA 1
ATOM 5893 C C . VAL B 1 192 ? -10.523 -37.156 -10.984 1 95.88 192 VAL B C 1
ATOM 5895 O O . VAL B 1 192 ? -10.828 -37.844 -11.977 1 95.88 192 VAL B O 1
ATOM 5898 N N . CYS B 1 193 ? -9.305 -36.688 -10.836 1 96.75 193 CYS B N 1
ATOM 5899 C CA . CYS B 1 193 ? -8.156 -37 -11.695 1 96.75 193 CYS B CA 1
ATOM 5900 C C . CYS B 1 193 ? -6.953 -37.438 -10.867 1 96.75 193 CYS B C 1
ATOM 5902 O O . CYS B 1 193 ? -6.035 -36.625 -10.641 1 96.75 193 CYS B O 1
ATOM 5904 N N . PRO B 1 194 ? -6.898 -38.656 -10.508 1 95.25 194 PRO B N 1
ATOM 5905 C CA . PRO B 1 194 ? -5.914 -39.125 -9.531 1 95.25 194 PRO B CA 1
ATOM 5906 C C . PRO B 1 194 ? -4.484 -39.062 -10.07 1 95.25 194 PRO B C 1
ATOM 5908 O O . PRO B 1 194 ? -3.531 -39 -9.289 1 95.25 194 PRO B O 1
ATOM 5911 N N . GLN B 1 195 ? -4.32 -39.094 -11.438 1 97 195 GLN B N 1
ATOM 5912 C CA . GLN B 1 195 ? -2.98 -39.156 -12 1 97 195 GLN B CA 1
ATOM 5913 C C . GLN B 1 195 ? -2.516 -37.781 -12.477 1 97 195 GLN B C 1
ATOM 5915 O O . GLN B 1 195 ? -1.403 -37.656 -12.992 1 97 195 GLN B O 1
ATOM 5920 N N . LEU B 1 196 ? -3.371 -36.781 -12.25 1 98.12 196 LEU B N 1
ATOM 5921 C CA . LEU B 1 196 ? -3 -35.438 -12.703 1 98.12 196 LEU B CA 1
ATOM 5922 C C . LEU B 1 196 ? -1.839 -34.906 -11.883 1 98.12 196 LEU B C 1
ATOM 5924 O O . LEU B 1 196 ? -1.949 -34.75 -10.664 1 98.12 196 LEU B O 1
ATOM 5928 N N . GLN B 1 197 ? -0.721 -34.531 -12.531 1 98.62 197 GLN B N 1
ATOM 5929 C CA . GLN B 1 197 ? 0.477 -34.062 -11.836 1 98.62 197 GLN B CA 1
ATOM 5930 C C . GLN B 1 197 ? 0.719 -32.594 -12.078 1 98.62 197 GLN B C 1
ATOM 5932 O O . GLN B 1 197 ? 1.284 -31.906 -11.227 1 98.62 197 GLN B O 1
ATOM 5937 N N . GLU B 1 198 ? 0.379 -32.156 -13.203 1 98.75 198 GLU B N 1
ATOM 5938 C CA . GLU B 1 198 ? 0.609 -30.75 -13.562 1 98.75 198 GLU B CA 1
ATOM 5939 C C . GLU B 1 198 ? -0.665 -30.094 -14.086 1 98.75 198 GLU B C 1
ATOM 5941 O O . GLU B 1 198 ? -1.27 -30.594 -15.039 1 98.75 198 GLU B O 1
ATOM 5946 N N . LEU B 1 199 ? -1.104 -29.062 -13.469 1 98.69 199 LEU B N 1
ATOM 5947 C CA . LEU B 1 199 ? -2.248 -28.266 -13.883 1 98.69 199 LEU B CA 1
ATOM 5948 C C . LEU B 1 199 ? -1.836 -26.812 -14.117 1 98.69 199 LEU B C 1
ATOM 5950 O O . LEU B 1 199 ? -1.388 -26.141 -13.195 1 98.69 199 LEU B O 1
ATOM 5954 N N . ILE B 1 200 ? -1.933 -26.312 -15.312 1 98.81 200 ILE B N 1
ATOM 5955 C CA . ILE B 1 200 ? -1.494 -24.969 -15.688 1 98.81 200 ILE B CA 1
ATOM 5956 C C . ILE B 1 200 ? -2.711 -24.094 -15.961 1 98.81 200 ILE B C 1
ATOM 5958 O O . ILE B 1 200 ? -3.438 -24.297 -16.938 1 98.81 200 ILE B O 1
ATOM 5962 N N . LEU B 1 201 ? -2.934 -23.156 -15.102 1 98.5 201 LEU B N 1
ATOM 5963 C CA . LEU B 1 201 ? -4.102 -22.281 -15.18 1 98.5 201 LEU B CA 1
ATOM 5964 C C . LEU B 1 201 ? -3.689 -20.812 -15.219 1 98.5 201 LEU B C 1
ATOM 5966 O O . LEU B 1 201 ? -4.48 -19.938 -14.875 1 98.5 201 LEU B O 1
ATOM 5970 N N . ASN B 1 202 ? -2.447 -20.484 -15.586 1 98.56 202 ASN B N 1
ATOM 5971 C CA . ASN B 1 202 ? -1.941 -19.125 -15.562 1 98.56 202 ASN B CA 1
ATOM 5972 C C . ASN B 1 202 ? -2.652 -18.25 -16.594 1 98.56 202 ASN B C 1
ATOM 5974 O O . ASN B 1 202 ? -3.17 -18.75 -17.594 1 98.56 202 ASN B O 1
ATOM 5978 N N . ASP B 1 203 ? -2.699 -16.953 -16.359 1 98.38 203 ASP B N 1
ATOM 5979 C CA . ASP B 1 203 ? -3.188 -15.922 -17.266 1 98.38 203 ASP B CA 1
ATOM 5980 C C . ASP B 1 203 ? -4.633 -16.203 -17.688 1 98.38 203 ASP B C 1
ATOM 5982 O O . ASP B 1 203 ? -4.938 -16.25 -18.875 1 98.38 203 ASP B O 1
ATOM 5986 N N . ASN B 1 204 ? -5.496 -16.359 -16.734 1 98.5 204 ASN B N 1
ATOM 5987 C CA . ASN B 1 204 ? -6.945 -16.438 -16.859 1 98.5 204 ASN B CA 1
ATOM 5988 C C . ASN B 1 204 ? -7.637 -15.312 -16.094 1 98.5 204 ASN B C 1
ATOM 5990 O O . ASN B 1 204 ? -7.043 -14.258 -15.859 1 98.5 204 ASN B O 1
ATOM 5994 N N . GLN B 1 205 ? -8.938 -15.5 -15.836 1 98.06 205 GLN B N 1
ATOM 5995 C CA . GLN B 1 205 ? -9.695 -14.445 -15.172 1 98.06 205 GLN B CA 1
ATOM 5996 C C . GLN B 1 205 ? -10.336 -14.961 -13.883 1 98.06 205 GLN B C 1
ATOM 5998 O O . GLN B 1 205 ? -11.461 -14.578 -13.547 1 98.06 205 GLN B O 1
ATOM 6003 N N . LEU B 1 206 ? -9.586 -15.828 -13.266 1 96.88 206 LEU B N 1
ATOM 6004 C CA . LEU B 1 206 ? -10.094 -16.359 -12.008 1 96.88 206 LEU B CA 1
ATOM 6005 C C . LEU B 1 206 ? -10.078 -15.297 -10.922 1 96.88 206 LEU B C 1
ATOM 6007 O O . LEU B 1 206 ? -9.094 -14.562 -10.773 1 96.88 206 LEU B O 1
ATOM 6011 N N . ILE B 1 207 ? -11.164 -15.227 -10.102 1 94.5 207 ILE B N 1
ATOM 6012 C CA . ILE B 1 207 ? -11.266 -14.164 -9.109 1 94.5 207 ILE B CA 1
ATOM 6013 C C . ILE B 1 207 ? -11.148 -14.758 -7.707 1 94.5 207 ILE B C 1
ATOM 6015 O O . ILE B 1 207 ? -10.617 -14.117 -6.801 1 94.5 207 ILE B O 1
ATOM 6019 N N . GLN B 1 208 ? -11.68 -15.961 -7.562 1 93.19 208 GLN B N 1
ATOM 6020 C CA . GLN B 1 208 ? -11.664 -16.594 -6.242 1 93.19 208 GLN B CA 1
ATOM 6021 C C . GLN B 1 208 ? -11.469 -18.094 -6.355 1 93.19 208 GLN B C 1
ATOM 6023 O O . GLN B 1 208 ? -11.789 -18.703 -7.387 1 93.19 208 GLN B O 1
ATOM 6028 N N . LEU B 1 209 ? -10.938 -18.641 -5.316 1 93.06 209 LEU B N 1
ATOM 6029 C CA . LEU B 1 209 ? -10.828 -20.078 -5.164 1 93.06 209 LEU B CA 1
ATOM 6030 C C . LEU B 1 209 ? -11.484 -20.547 -3.867 1 93.06 209 LEU B C 1
ATOM 6032 O O . LEU B 1 209 ? -11.352 -19.891 -2.832 1 93.06 209 LEU B O 1
ATOM 6036 N N . ASP B 1 210 ? -12.211 -21.594 -3.953 1 88.5 210 ASP B N 1
ATOM 6037 C CA . ASP B 1 210 ? -12.859 -22.125 -2.758 1 88.5 210 ASP B CA 1
ATOM 6038 C C . ASP B 1 210 ? -12.344 -23.516 -2.414 1 88.5 210 ASP B C 1
ATOM 6040 O O . ASP B 1 210 ? -11.523 -24.078 -3.141 1 88.5 210 ASP B O 1
ATOM 6044 N N . VAL B 1 211 ? -12.836 -24.125 -1.38 1 83.62 211 VAL B N 1
ATOM 6045 C CA . VAL B 1 211 ? -12.344 -25.359 -0.777 1 83.62 211 VAL B CA 1
ATOM 6046 C C . VAL B 1 211 ? -12.594 -26.531 -1.724 1 83.62 211 VAL B C 1
ATOM 6048 O O . VAL B 1 211 ? -11.859 -27.516 -1.707 1 83.62 211 VAL B O 1
ATOM 6051 N N . ASN B 1 212 ? -13.547 -26.344 -2.613 1 88.5 212 ASN B N 1
ATOM 6052 C CA . ASN B 1 212 ? -13.938 -27.453 -3.475 1 88.5 212 ASN B CA 1
ATOM 6053 C C . ASN B 1 212 ? -13.195 -27.422 -4.805 1 88.5 212 ASN B C 1
ATOM 6055 O O . ASN B 1 212 ? -13.297 -28.344 -5.605 1 88.5 212 ASN B O 1
ATOM 6059 N N . ALA B 1 213 ? -12.406 -26.5 -4.945 1 87.38 213 ALA B N 1
ATOM 6060 C CA . ALA B 1 213 ? -11.805 -26.25 -6.25 1 87.38 213 ALA B CA 1
ATOM 6061 C C . ALA B 1 213 ? -10.898 -27.406 -6.668 1 87.38 213 ALA B C 1
ATOM 6063 O O . ALA B 1 213 ? -10.836 -27.75 -7.852 1 87.38 213 ALA B O 1
ATOM 6064 N N . PHE B 1 214 ? -10.242 -28.078 -5.605 1 93.88 214 PHE B N 1
ATOM 6065 C CA . PHE B 1 214 ? -9.211 -29.047 -5.977 1 93.88 214 PHE B CA 1
ATOM 6066 C C . PHE B 1 214 ? -9.414 -30.375 -5.242 1 93.88 214 PHE B C 1
ATOM 6068 O O . PHE B 1 214 ? -8.469 -31.125 -5.051 1 93.88 214 PHE B O 1
ATOM 6075 N N . ARG B 1 215 ? -10.516 -30.703 -4.789 1 92.62 215 ARG B N 1
ATOM 6076 C CA . ARG B 1 215 ? -10.82 -31.875 -3.982 1 92.62 215 ARG B CA 1
ATOM 6077 C C . ARG B 1 215 ? -10.508 -33.156 -4.746 1 92.62 215 ARG B C 1
ATOM 6079 O O . ARG B 1 215 ? -10.07 -34.156 -4.152 1 92.62 215 ARG B O 1
ATOM 6086 N N . GLY B 1 216 ? -10.523 -33.281 -6.02 1 93.31 216 GLY B N 1
ATOM 6087 C CA . GLY B 1 216 ? -10.305 -34.5 -6.797 1 93.31 216 GLY B CA 1
ATOM 6088 C C . GLY B 1 216 ? -8.906 -34.594 -7.391 1 93.31 216 GLY B C 1
ATOM 6089 O O . GLY B 1 216 ? -8.602 -35.5 -8.141 1 93.31 216 GLY B O 1
ATOM 6090 N N . LEU B 1 217 ? -8.008 -33.719 -6.891 1 96.31 217 LEU B N 1
ATOM 6091 C CA . LEU B 1 217 ? -6.695 -33.625 -7.523 1 96.31 217 LEU B CA 1
ATOM 6092 C C . LEU B 1 217 ? -5.59 -34 -6.531 1 96.31 217 LEU B C 1
ATOM 6094 O O . LEU B 1 217 ? -4.605 -33.25 -6.41 1 96.31 217 LEU B O 1
ATOM 6098 N N . HIS B 1 218 ? -5.641 -35.094 -5.875 1 93.81 218 HIS B N 1
ATOM 6099 C CA . HIS B 1 218 ? -4.75 -35.469 -4.789 1 93.81 218 HIS B CA 1
ATOM 6100 C C . HIS B 1 218 ? -3.348 -35.781 -5.305 1 93.81 218 HIS B C 1
ATOM 6102 O O . HIS B 1 218 ? -2.377 -35.719 -4.547 1 93.81 218 HIS B O 1
ATOM 6108 N N . GLY B 1 219 ? -3.242 -36.062 -6.574 1 95.19 219 GLY B N 1
ATOM 6109 C CA . GLY B 1 219 ? -1.953 -36.438 -7.145 1 95.19 219 GLY B CA 1
ATOM 6110 C C . GLY B 1 219 ? -1.21 -35.25 -7.738 1 95.19 219 GLY B C 1
ATOM 6111 O O . GLY B 1 219 ? -0.098 -35.406 -8.25 1 95.19 219 GLY B O 1
ATOM 6112 N N . LEU B 1 220 ? -1.736 -34.062 -7.562 1 97.44 220 LEU B N 1
ATOM 6113 C CA . LEU B 1 220 ? -1.177 -32.875 -8.203 1 97.44 220 LEU B CA 1
ATOM 6114 C C . LEU B 1 220 ? 0.183 -32.531 -7.605 1 97.44 220 LEU B C 1
ATOM 6116 O O . LEU B 1 220 ? 0.342 -32.531 -6.383 1 97.44 220 LEU B 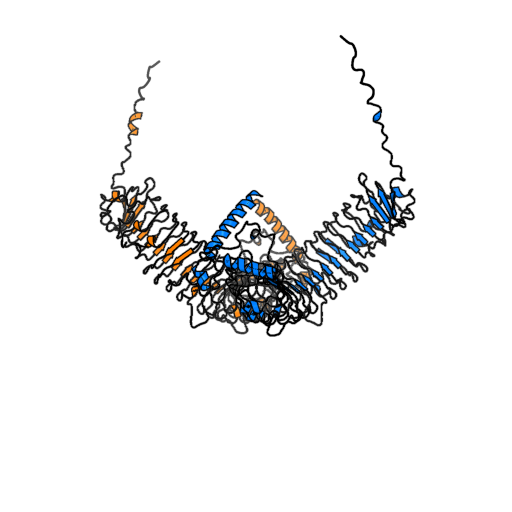O 1
ATOM 6120 N N . LEU B 1 221 ? 1.23 -32.25 -8.453 1 98.38 221 LEU B N 1
ATOM 6121 C CA . LEU B 1 221 ? 2.578 -31.906 -8.023 1 98.38 221 LEU B CA 1
ATOM 6122 C C . LEU B 1 221 ? 2.861 -30.438 -8.273 1 98.38 221 LEU B C 1
ATOM 6124 O O . LEU B 1 221 ? 3.557 -29.781 -7.492 1 98.38 221 LEU B O 1
ATOM 6128 N N . GLU B 1 222 ? 2.377 -30 -9.352 1 98.69 222 GLU B N 1
ATOM 6129 C CA . GLU B 1 222 ? 2.611 -28.609 -9.742 1 98.69 222 GLU B CA 1
ATOM 6130 C C . GLU B 1 222 ? 1.308 -27.906 -10.133 1 98.69 222 GLU B C 1
ATOM 6132 O O . GLU B 1 222 ? 0.535 -28.438 -10.938 1 98.69 222 GLU B O 1
ATOM 6137 N N . LEU B 1 223 ? 1.035 -26.75 -9.562 1 98.56 223 LEU B N 1
ATOM 6138 C CA . LEU B 1 223 ? -0.139 -25.938 -9.852 1 98.56 223 LEU B CA 1
ATOM 6139 C C . LEU B 1 223 ? 0.264 -24.516 -10.219 1 98.56 223 LEU B C 1
ATOM 6141 O O . LEU B 1 223 ? 0.885 -23.812 -9.414 1 98.56 223 LEU B O 1
ATOM 6145 N N . GLN B 1 224 ? -0.023 -24.078 -11.43 1 98.75 224 GLN B N 1
ATOM 6146 C CA . GLN B 1 224 ? 0.3 -22.75 -11.914 1 98.75 224 GLN B CA 1
ATOM 6147 C C . GLN B 1 224 ? -0.944 -21.859 -11.969 1 98.75 224 GLN B C 1
ATOM 6149 O O . GLN B 1 224 ? -1.866 -22.125 -12.742 1 98.75 224 GLN B O 1
ATOM 6154 N N . LEU B 1 225 ? -0.98 -20.812 -11.18 1 98.5 225 LEU B N 1
ATOM 6155 C CA . LEU B 1 225 ? -2.146 -19.938 -11.102 1 98.5 225 LEU B CA 1
ATOM 6156 C C . LEU B 1 225 ? -1.747 -18.484 -11.289 1 98.5 225 LEU B C 1
ATOM 6158 O O . LEU B 1 225 ? -2.523 -17.578 -10.977 1 98.5 225 LEU B O 1
ATOM 6162 N N . SER B 1 226 ? -0.519 -18.219 -11.797 1 98.62 226 SER B N 1
ATOM 6163 C CA . SER B 1 226 ? -0.021 -16.859 -11.953 1 98.62 226 SER B CA 1
ATOM 6164 C C . SER B 1 226 ? -0.838 -16.078 -12.977 1 98.62 226 SER B C 1
ATOM 6166 O O . SER B 1 226 ? -1.405 -16.672 -13.898 1 98.62 226 SER B O 1
ATOM 6168 N N . GLY B 1 227 ? -0.926 -14.844 -12.844 1 98.31 227 GLY B N 1
ATOM 6169 C CA . GLY B 1 227 ? -1.519 -13.969 -13.844 1 98.31 227 GLY B CA 1
ATOM 6170 C C . GLY B 1 227 ? -3.031 -14.078 -13.906 1 98.31 227 GLY B C 1
ATOM 6171 O O . GLY B 1 227 ? -3.619 -14.016 -14.984 1 98.31 227 GLY B O 1
ATOM 6172 N N . ASN B 1 228 ? -3.711 -14.336 -12.852 1 98.31 228 ASN B N 1
ATOM 6173 C CA . ASN B 1 228 ? -5.16 -14.258 -12.727 1 98.31 228 ASN B CA 1
ATOM 6174 C C . ASN B 1 228 ? -5.594 -13 -11.977 1 98.31 228 ASN B C 1
ATOM 6176 O O . ASN B 1 228 ? -4.875 -12.008 -11.961 1 98.31 228 ASN B O 1
ATOM 6180 N N . ARG B 1 229 ? -6.812 -12.977 -11.469 1 97.56 229 ARG B N 1
ATOM 6181 C CA . ARG B 1 229 ? -7.34 -11.844 -10.711 1 97.56 229 ARG B CA 1
ATOM 6182 C C . ARG B 1 229 ? -7.801 -12.281 -9.32 1 97.56 229 ARG B C 1
ATOM 6184 O O . ARG B 1 229 ? -8.789 -11.766 -8.805 1 97.56 229 ARG B O 1
ATOM 6191 N N . LEU B 1 230 ? -7.035 -13.18 -8.859 1 96.94 230 LEU B N 1
ATOM 6192 C CA . LEU B 1 230 ? -7.438 -13.75 -7.578 1 96.94 230 LEU B CA 1
ATOM 6193 C C . LEU B 1 230 ? -7.371 -12.695 -6.477 1 96.94 230 LEU B C 1
ATOM 6195 O O . LEU B 1 230 ? -6.316 -12.094 -6.25 1 96.94 230 LEU B O 1
ATOM 6199 N N . SER B 1 231 ? -8.453 -12.461 -5.793 1 93.06 231 SER B N 1
ATOM 6200 C CA . SER B 1 231 ? -8.508 -11.508 -4.688 1 93.06 231 SER B CA 1
ATOM 6201 C C . SER B 1 231 ? -8.672 -12.219 -3.352 1 93.06 231 SER B C 1
ATOM 6203 O O . SER B 1 231 ? -8.391 -11.648 -2.297 1 93.06 231 SER B O 1
ATOM 6205 N N . SER B 1 232 ? -9.156 -13.445 -3.455 1 89.19 232 SER B N 1
ATOM 6206 C CA . SER B 1 232 ? -9.352 -14.195 -2.219 1 89.19 232 SER B CA 1
ATOM 6207 C C . SER B 1 232 ? -9.188 -15.695 -2.453 1 89.19 232 SER B C 1
ATOM 6209 O O . SER B 1 232 ? -9.523 -16.203 -3.527 1 89.19 232 SER B O 1
ATOM 6211 N N . ILE B 1 233 ? -8.695 -16.328 -1.462 1 92.81 233 ILE B N 1
ATOM 6212 C CA . ILE B 1 233 ? -8.578 -17.797 -1.437 1 92.81 233 ILE B CA 1
ATOM 6213 C C . ILE B 1 233 ? -9.234 -18.344 -0.171 1 92.81 233 ILE B C 1
ATOM 6215 O O . ILE B 1 233 ? -8.914 -17.906 0.939 1 92.81 233 ILE B O 1
ATOM 6219 N N . GLY B 1 234 ? -10.102 -19.234 -0.371 1 88.44 234 GLY B N 1
ATOM 6220 C CA . GLY B 1 234 ? -10.867 -19.781 0.737 1 88.44 234 GLY B CA 1
ATOM 6221 C C . GLY B 1 234 ? -10.031 -20.609 1.687 1 88.44 234 GLY B C 1
ATOM 6222 O O . GLY B 1 234 ? -8.945 -21.062 1.331 1 88.44 234 GLY B O 1
ATOM 6223 N N . LEU B 1 235 ? -10.602 -20.812 2.873 1 86.25 235 LEU B N 1
ATOM 6224 C CA . LEU B 1 235 ? -9.953 -21.641 3.883 1 86.25 235 LEU B CA 1
ATOM 6225 C C . LEU B 1 235 ? -9.797 -23.078 3.389 1 86.25 235 LEU B C 1
ATOM 6227 O O . LEU B 1 235 ? -10.688 -23.609 2.723 1 86.25 235 LEU B O 1
ATOM 6231 N N . GLU B 1 236 ? -8.633 -23.641 3.574 1 89.94 236 GLU B N 1
ATOM 6232 C CA . GLU B 1 236 ? -8.352 -25.047 3.342 1 89.94 236 GLU B CA 1
ATOM 6233 C C . GLU B 1 236 ? -8.414 -25.391 1.855 1 89.94 236 GLU B C 1
ATOM 6235 O O . GLU B 1 236 ? -8.562 -26.562 1.486 1 89.94 236 GLU B O 1
ATOM 6240 N N . THR B 1 237 ? -8.344 -24.406 1.037 1 92.88 237 THR B N 1
ATOM 6241 C CA . THR B 1 237 ? -8.43 -24.578 -0.408 1 92.88 237 THR B CA 1
ATOM 6242 C C . THR B 1 237 ? -7.375 -25.562 -0.904 1 92.88 237 THR B C 1
ATOM 6244 O O . THR B 1 237 ? -7.645 -26.391 -1.779 1 92.88 237 THR B O 1
ATOM 6247 N N . PHE B 1 238 ? -6.191 -25.562 -0.301 1 94.12 238 PHE B N 1
ATOM 6248 C CA . PHE B 1 238 ? -5.086 -26.344 -0.827 1 94.12 238 PHE B CA 1
ATOM 6249 C C . PHE B 1 238 ? -4.863 -27.594 0.024 1 94.12 238 PHE B C 1
ATOM 6251 O O . PHE B 1 238 ? -3.951 -28.375 -0.245 1 94.12 238 PHE B O 1
ATOM 6258 N N . GLN B 1 239 ? -5.648 -27.797 1.009 1 90.81 239 GLN B N 1
ATOM 6259 C CA . GLN B 1 239 ? -5.512 -28.906 1.936 1 90.81 239 GLN B CA 1
ATOM 6260 C C . GLN B 1 239 ? -5.57 -30.25 1.199 1 90.81 239 GLN B C 1
ATOM 6262 O O . GLN B 1 239 ? -4.801 -31.156 1.499 1 90.81 239 GLN B O 1
ATOM 6267 N N . PRO B 1 240 ? -6.449 -30.422 0.142 1 91.69 240 PRO B N 1
ATOM 6268 C CA . PRO B 1 240 ? -6.555 -31.703 -0.548 1 91.69 240 PRO B CA 1
ATOM 6269 C C . PRO B 1 240 ? -5.309 -32.031 -1.365 1 91.69 240 PRO B C 1
ATOM 6271 O O . PRO B 1 240 ? -5.137 -33.188 -1.8 1 91.69 240 PRO B O 1
ATOM 6274 N N . LEU B 1 241 ? -4.508 -31.062 -1.608 1 94 241 LEU B N 1
ATOM 6275 C CA . LEU B 1 241 ? -3.346 -31.266 -2.471 1 94 241 LEU B CA 1
ATOM 6276 C C . LEU B 1 241 ? -2.131 -31.688 -1.657 1 94 241 LEU B C 1
ATOM 6278 O O . LEU B 1 241 ? -1.111 -31 -1.637 1 94 241 LEU B O 1
ATOM 6282 N N . ALA B 1 242 ? -2.145 -32.844 -1.124 1 90.38 242 ALA B N 1
ATOM 6283 C CA . ALA B 1 242 ? -1.168 -33.344 -0.158 1 90.38 242 ALA B CA 1
ATOM 6284 C C . ALA B 1 242 ? 0.187 -33.562 -0.819 1 90.38 242 ALA B C 1
ATOM 6286 O O . ALA B 1 242 ? 1.227 -33.5 -0.16 1 90.38 242 ALA B O 1
ATOM 6287 N N . GLN B 1 243 ? 0.211 -33.75 -2.146 1 94.88 243 GLN B N 1
ATOM 6288 C CA . GLN B 1 243 ? 1.457 -34.094 -2.826 1 94.88 243 GLN B CA 1
ATOM 6289 C C . GLN B 1 243 ? 2.031 -32.906 -3.561 1 94.88 243 GLN B C 1
ATOM 6291 O O . GLN B 1 243 ? 3.08 -33 -4.203 1 94.88 243 GLN B O 1
ATOM 6296 N N . LEU B 1 244 ? 1.349 -31.797 -3.412 1 96.81 244 LEU B N 1
ATOM 6297 C CA . LEU B 1 244 ? 1.743 -30.594 -4.152 1 96.81 244 LEU B CA 1
ATOM 6298 C C . LEU B 1 244 ? 3.162 -30.172 -3.783 1 96.81 244 LEU B C 1
ATOM 6300 O O . LEU B 1 244 ? 3.512 -30.125 -2.602 1 96.81 244 LEU B O 1
ATOM 6304 N N . ARG B 1 245 ? 4.008 -29.828 -4.797 1 98.38 245 ARG B N 1
ATOM 6305 C CA . ARG B 1 245 ? 5.398 -29.438 -4.582 1 98.38 245 ARG B CA 1
ATOM 6306 C C . ARG B 1 245 ? 5.633 -27.984 -4.992 1 98.38 245 ARG B C 1
ATOM 6308 O O . ARG B 1 245 ? 6.41 -27.266 -4.355 1 98.38 245 ARG B O 1
ATOM 6315 N N . LYS B 1 246 ? 5.02 -27.625 -6.012 1 98.69 246 LYS B N 1
ATOM 6316 C CA . LYS B 1 246 ? 5.18 -26.266 -6.531 1 98.69 246 LYS B CA 1
ATOM 6317 C C . LYS B 1 246 ? 3.83 -25.578 -6.691 1 98.69 246 LYS B C 1
ATOM 6319 O O . LYS B 1 246 ? 2.926 -26.109 -7.336 1 98.69 246 LYS B O 1
ATOM 6324 N N . LEU B 1 247 ? 3.648 -24.438 -6.105 1 98.5 247 LEU B N 1
ATOM 6325 C CA . LEU B 1 247 ? 2.457 -23.594 -6.223 1 98.5 247 LEU B CA 1
ATOM 6326 C C . LEU B 1 247 ? 2.826 -22.172 -6.629 1 98.5 247 LEU B C 1
ATOM 6328 O O . LEU B 1 247 ? 3.58 -21.5 -5.922 1 98.5 247 LEU B O 1
ATOM 6332 N N . ASN B 1 248 ? 2.387 -21.734 -7.734 1 98.81 248 ASN B N 1
ATOM 6333 C CA . ASN B 1 248 ? 2.648 -20.375 -8.211 1 98.81 248 ASN B CA 1
ATOM 6334 C C . ASN B 1 248 ? 1.388 -19.516 -8.18 1 98.81 248 ASN B C 1
ATOM 6336 O O . ASN B 1 248 ? 0.459 -19.734 -8.961 1 98.81 248 ASN B O 1
ATOM 6340 N N . LEU B 1 249 ? 1.326 -18.578 -7.301 1 98.5 249 LEU B N 1
ATOM 6341 C CA . LEU B 1 249 ? 0.211 -17.656 -7.141 1 98.5 249 LEU B CA 1
ATOM 6342 C C . LEU B 1 249 ? 0.635 -16.234 -7.477 1 98.5 249 LEU B C 1
ATOM 6344 O O . LEU B 1 249 ? 0.014 -15.273 -7.02 1 98.5 249 LEU B O 1
ATOM 6348 N N . SER B 1 250 ? 1.718 -16.062 -8.219 1 98.62 250 SER B N 1
ATOM 6349 C CA . SER B 1 250 ? 2.266 -14.742 -8.492 1 98.62 250 SER B CA 1
ATOM 6350 C C . SER B 1 250 ? 1.354 -13.953 -9.422 1 98.62 250 SER B C 1
ATOM 6352 O O . SER B 1 250 ? 0.498 -14.523 -10.102 1 98.62 250 SER B O 1
ATOM 6354 N N . GLN B 1 251 ? 1.44 -12.656 -9.375 1 98.25 251 GLN B N 1
ATOM 6355 C CA . GLN B 1 251 ? 0.76 -11.727 -10.273 1 98.25 251 GLN B CA 1
ATOM 6356 C C . GLN B 1 251 ? -0.755 -11.891 -10.188 1 98.25 251 GLN B C 1
ATOM 6358 O O . GLN B 1 251 ? -1.426 -12.055 -11.211 1 98.25 251 GLN B O 1
ATOM 6363 N N . ASN B 1 252 ? -1.301 -11.875 -9.016 1 98.31 252 ASN B N 1
ATOM 6364 C CA . ASN B 1 252 ? -2.727 -11.805 -8.711 1 98.31 252 ASN B CA 1
ATOM 6365 C C . ASN B 1 252 ? -3.07 -10.555 -7.918 1 98.31 252 ASN B C 1
ATOM 6367 O O . ASN B 1 252 ? -2.383 -9.531 -8.031 1 98.31 252 ASN B O 1
ATOM 6371 N N . ALA B 1 253 ? -4.211 -10.547 -7.219 1 97.19 253 ALA B N 1
ATOM 6372 C CA . ALA B 1 253 ? -4.645 -9.352 -6.492 1 97.19 253 ALA B CA 1
ATOM 6373 C C . ALA B 1 253 ? -4.91 -9.672 -5.023 1 97.19 253 ALA B C 1
ATOM 6375 O O . ALA B 1 253 ? -5.828 -9.117 -4.414 1 97.19 253 ALA B O 1
ATOM 6376 N N . LEU B 1 254 ? -4.055 -10.5 -4.527 1 95.69 254 LEU B N 1
ATOM 6377 C CA . LEU B 1 254 ? -4.238 -10.898 -3.137 1 95.69 254 LEU B CA 1
ATOM 6378 C C . LEU B 1 254 ? -3.74 -9.812 -2.191 1 95.69 254 LEU B C 1
ATOM 6380 O O . LEU B 1 254 ? -2.646 -9.273 -2.375 1 95.69 254 LEU B O 1
ATOM 6384 N N . ASP B 1 255 ? -4.512 -9.453 -1.168 1 91.69 255 ASP B N 1
ATOM 6385 C CA . ASP B 1 255 ? -4.09 -8.484 -0.161 1 91.69 255 ASP B CA 1
ATOM 6386 C C . ASP B 1 255 ? -3.377 -9.172 1 1 91.69 255 ASP B C 1
ATOM 6388 O O . ASP B 1 255 ? -2.617 -8.539 1.733 1 91.69 255 ASP B O 1
ATOM 6392 N N . ALA B 1 256 ? -3.75 -10.422 1.204 1 90.69 256 ALA B N 1
ATOM 6393 C CA . ALA B 1 256 ? -3.111 -11.281 2.199 1 90.69 256 ALA B CA 1
ATOM 6394 C C . ALA B 1 256 ? -3.412 -12.75 1.929 1 90.69 256 ALA B C 1
ATOM 6396 O O . ALA B 1 256 ? -4.359 -13.078 1.208 1 90.69 256 ALA B O 1
ATOM 6397 N N . LEU B 1 257 ? -2.545 -13.547 2.338 1 88.88 257 LEU B N 1
ATOM 6398 C CA . LEU B 1 257 ? -2.852 -14.969 2.412 1 88.88 257 LEU B CA 1
ATOM 6399 C C . LEU B 1 257 ? -3.34 -15.352 3.807 1 88.88 257 LEU B C 1
ATOM 6401 O O . LEU B 1 257 ? -2.553 -15.391 4.754 1 88.88 257 LEU B O 1
ATOM 6405 N N . ARG B 1 258 ? -4.602 -15.547 3.891 1 83.88 258 ARG B N 1
ATOM 6406 C CA . ARG B 1 258 ? -5.191 -15.797 5.203 1 83.88 258 ARG B CA 1
ATOM 6407 C C . ARG B 1 258 ? -4.66 -17.094 5.805 1 83.88 258 ARG B C 1
ATOM 6409 O O . ARG B 1 258 ? -4.285 -18.016 5.074 1 83.88 258 ARG B O 1
ATOM 6416 N N . PRO B 1 259 ? -4.711 -17.094 7.121 1 83.5 259 PRO B N 1
ATOM 6417 C CA . PRO B 1 259 ? -4.25 -18.312 7.777 1 83.5 259 PRO B CA 1
ATOM 6418 C C . PRO B 1 259 ? -5.098 -19.531 7.414 1 83.5 259 PRO B C 1
ATOM 6420 O O . PRO B 1 259 ? -6.281 -19.391 7.098 1 83.5 259 PRO B O 1
ATOM 6423 N N . ASN B 1 260 ? -4.645 -20.641 7.223 1 86.19 260 ASN B N 1
ATOM 6424 C CA . ASN B 1 260 ? -5.309 -21.938 7.066 1 86.19 260 ASN B CA 1
ATOM 6425 C C . ASN B 1 260 ? -5.715 -22.188 5.617 1 86.19 260 ASN B C 1
ATOM 6427 O O . ASN B 1 260 ? -6.516 -23.078 5.336 1 86.19 260 ASN B O 1
ATOM 6431 N N . VAL B 1 261 ? -5.254 -21.344 4.746 1 90 261 VAL B N 1
ATOM 6432 C CA . VAL B 1 261 ? -5.496 -21.625 3.336 1 90 261 VAL B CA 1
ATOM 6433 C C . VAL B 1 261 ? -4.906 -22.984 2.975 1 90 261 VAL B C 1
ATOM 6435 O O . VAL B 1 261 ? -5.426 -23.672 2.098 1 90 261 VAL B O 1
ATOM 6438 N N . PHE B 1 262 ? -3.844 -23.344 3.754 1 91.06 262 PHE B N 1
ATOM 6439 C CA . PHE B 1 262 ? -3.164 -24.625 3.525 1 91.06 262 PHE B CA 1
ATOM 6440 C C . PHE B 1 262 ? -3.664 -25.688 4.496 1 91.06 262 PHE B C 1
ATOM 6442 O O . PHE B 1 262 ? -3.176 -26.812 4.488 1 91.06 262 PHE B O 1
ATOM 6449 N N . GLY B 1 263 ? -4.59 -25.344 5.348 1 83.88 263 GLY B N 1
ATOM 6450 C CA . GLY B 1 263 ? -5.125 -26.281 6.324 1 83.88 263 GLY B CA 1
ATOM 6451 C C . GLY B 1 263 ? -4.77 -25.906 7.754 1 83.88 263 GLY B C 1
ATOM 6452 O O . GLY B 1 263 ? -3.861 -25.109 7.988 1 83.88 263 GLY B O 1
ATOM 6453 N N . ALA B 1 264 ? -5.617 -26.328 8.727 1 74.25 264 ALA B N 1
ATOM 6454 C CA . ALA B 1 264 ? -5.383 -26.094 10.148 1 74.25 264 ALA B CA 1
ATOM 6455 C C . ALA B 1 264 ? -4.281 -27 10.688 1 74.25 264 ALA B C 1
ATOM 6457 O O . ALA B 1 264 ? -4.02 -28.062 10.125 1 74.25 264 ALA B O 1
ATOM 6458 N N . VAL B 1 265 ? -3.33 -26.531 11.609 1 63.59 265 VAL B N 1
ATOM 6459 C CA . VAL B 1 265 ? -2.107 -27.094 12.164 1 63.59 265 VAL B CA 1
ATOM 6460 C C . VAL B 1 265 ? -2.367 -28.531 12.633 1 63.59 265 VAL B C 1
ATOM 6462 O O . VAL B 1 265 ? -1.429 -29.281 12.906 1 63.59 265 VAL B O 1
ATOM 6465 N N . GLN B 1 266 ? -3.502 -29.078 12.281 1 62.97 266 GLN B N 1
ATOM 6466 C CA . GLN B 1 266 ? -3.568 -30.453 12.781 1 62.97 266 GLN B CA 1
ATOM 6467 C C . GLN B 1 266 ? -2.619 -31.359 12.008 1 62.97 266 GLN B C 1
ATOM 6469 O O . GLN B 1 266 ? -2.021 -30.953 11.016 1 62.97 266 GLN B O 1
ATOM 6474 N N . ASN B 1 267 ? -2.371 -32.625 12.367 1 61.06 267 ASN B N 1
ATOM 6475 C CA . ASN B 1 267 ? -1.523 -33.719 11.961 1 61.06 267 ASN B CA 1
ATOM 6476 C C . ASN B 1 267 ? -1.395 -33.812 10.445 1 61.06 267 ASN B C 1
ATOM 6478 O O . ASN B 1 267 ? -1.347 -34.906 9.883 1 61.06 267 ASN B O 1
ATOM 6482 N N . PHE B 1 268 ? -1.479 -32.562 9.742 1 70.31 268 PHE B N 1
ATOM 6483 C CA . PHE B 1 268 ? -1.377 -32.656 8.297 1 70.31 268 PHE B CA 1
ATOM 6484 C C . PHE B 1 268 ? -0.21 -31.844 7.766 1 70.31 268 PHE B C 1
ATOM 6486 O O . PHE B 1 268 ? 0.021 -30.719 8.227 1 70.31 268 PHE B O 1
ATOM 6493 N N . VAL B 1 269 ? 0.781 -32.594 7.078 1 75.56 269 VAL B N 1
ATOM 6494 C CA . VAL B 1 269 ? 1.925 -31.922 6.484 1 75.56 269 VAL B CA 1
ATOM 6495 C C . VAL B 1 269 ? 1.756 -31.844 4.969 1 75.56 269 VAL B C 1
ATOM 6497 O O . VAL B 1 269 ? 1.492 -32.875 4.316 1 75.56 269 VAL B O 1
ATOM 6500 N N . LEU B 1 270 ? 1.78 -30.625 4.418 1 87.38 270 LEU B N 1
ATOM 6501 C CA . LEU B 1 270 ? 1.832 -30.438 2.971 1 87.38 270 LEU B CA 1
ATOM 6502 C C . LEU B 1 270 ? 3.264 -30.547 2.459 1 87.38 270 LEU B C 1
ATOM 6504 O O . LEU B 1 270 ? 4.203 -30.125 3.133 1 87.38 270 LEU B O 1
ATOM 6508 N N . HIS B 1 271 ? 3.457 -31.156 1.306 1 94.12 271 HIS B N 1
ATOM 6509 C CA . HIS B 1 271 ? 4.777 -31.422 0.75 1 94.12 271 HIS B CA 1
ATOM 6510 C C . HIS B 1 271 ? 5.238 -30.281 -0.155 1 94.12 271 HIS B C 1
ATOM 6512 O O . HIS B 1 271 ? 6.129 -30.469 -0.989 1 94.12 271 HIS B O 1
ATOM 6518 N N . LEU B 1 272 ? 4.648 -29.141 0.11 1 96.62 272 LEU B N 1
ATOM 6519 C CA . LEU B 1 272 ? 4.961 -28 -0.734 1 96.62 272 LEU B CA 1
ATOM 6520 C C . LEU B 1 272 ? 6.43 -27.594 -0.591 1 96.62 272 LEU B C 1
ATOM 6522 O O . LEU B 1 272 ? 6.934 -27.469 0.525 1 96.62 272 LEU B O 1
ATOM 6526 N N . GLN B 1 273 ? 7.148 -27.391 -1.735 1 98.5 273 GLN B N 1
ATOM 6527 C CA . GLN B 1 273 ? 8.57 -27.047 -1.732 1 98.5 273 GLN B CA 1
ATOM 6528 C C . GLN B 1 273 ? 8.805 -25.625 -2.232 1 98.5 273 GLN B C 1
ATOM 6530 O O . GLN B 1 273 ? 9.742 -24.953 -1.794 1 98.5 273 GLN B O 1
ATOM 6535 N N . GLN B 1 274 ? 8.023 -25.25 -3.133 1 98.81 274 GLN B N 1
ATOM 6536 C CA . GLN B 1 274 ? 8.148 -23.922 -3.705 1 98.81 274 GLN B CA 1
ATOM 6537 C C . GLN B 1 274 ? 6.812 -23.188 -3.697 1 98.81 274 GLN B C 1
ATOM 6539 O O . GLN B 1 274 ? 5.805 -23.719 -4.176 1 98.81 274 GLN B O 1
ATOM 6544 N N . LEU B 1 275 ? 6.781 -21.969 -3.15 1 98.56 275 LEU B N 1
ATOM 6545 C CA . LEU B 1 275 ? 5.602 -21.109 -3.113 1 98.56 275 LEU B CA 1
ATOM 6546 C C . LEU B 1 275 ? 5.934 -19.703 -3.637 1 98.56 275 LEU B C 1
ATOM 6548 O O . LEU B 1 275 ? 6.816 -19.031 -3.105 1 98.56 275 LEU B O 1
ATOM 6552 N N . ASP B 1 276 ? 5.293 -19.328 -4.672 1 98.81 276 ASP B N 1
ATOM 6553 C CA . ASP B 1 276 ? 5.504 -18 -5.262 1 98.81 276 ASP B CA 1
ATOM 6554 C C . ASP B 1 276 ? 4.281 -17.109 -5.059 1 98.81 276 ASP B C 1
ATOM 6556 O O . ASP B 1 276 ? 3.213 -17.375 -5.613 1 98.81 276 ASP B O 1
ATOM 6560 N N . LEU B 1 277 ? 4.418 -16.094 -4.281 1 98.5 277 LEU B N 1
ATOM 6561 C CA . LEU B 1 277 ? 3.375 -15.117 -3.984 1 98.5 277 LEU B CA 1
ATOM 6562 C C . LEU B 1 277 ? 3.764 -13.734 -4.492 1 98.5 277 LEU B C 1
ATOM 6564 O O . LEU B 1 277 ? 3.203 -12.727 -4.055 1 98.5 277 LEU B O 1
ATOM 6568 N N . SER B 1 278 ? 4.746 -13.656 -5.406 1 98.62 278 SER B N 1
ATOM 6569 C CA . SER B 1 278 ? 5.281 -12.375 -5.855 1 98.62 278 SER B CA 1
ATOM 6570 C C . SER B 1 278 ? 4.273 -11.625 -6.719 1 98.62 278 SER B C 1
ATOM 6572 O O . SER B 1 278 ? 3.418 -12.242 -7.359 1 98.62 278 SER B O 1
ATOM 6574 N N . GLY B 1 279 ? 4.332 -10.383 -6.703 1 98.12 279 GLY B N 1
ATOM 6575 C CA . GLY B 1 279 ? 3.527 -9.555 -7.582 1 98.12 279 GLY B CA 1
ATOM 6576 C C . GLY B 1 279 ? 2.059 -9.531 -7.199 1 98.12 279 GLY B C 1
ATOM 6577 O O . GLY B 1 279 ? 1.186 -9.562 -8.07 1 98.12 279 GLY B O 1
ATOM 6578 N N . ASN B 1 280 ? 1.71 -9.586 -5.969 1 97.81 280 ASN B N 1
ATOM 6579 C CA . ASN B 1 280 ? 0.37 -9.383 -5.43 1 97.81 280 ASN B CA 1
ATOM 6580 C C . ASN B 1 280 ? 0.255 -8.039 -4.707 1 97.81 280 ASN B C 1
ATOM 6582 O O . ASN B 1 280 ? 1 -7.105 -5.008 1 97.81 280 ASN B O 1
ATOM 6586 N N . ARG B 1 281 ? -0.757 -7.867 -3.824 1 96.12 281 ARG B N 1
ATOM 6587 C CA . ARG B 1 281 ? -0.943 -6.676 -3.004 1 96.12 281 ARG B CA 1
ATOM 6588 C C . ARG B 1 281 ? -0.877 -7.016 -1.519 1 96.12 281 ARG B C 1
ATOM 6590 O O . ARG B 1 281 ? -1.648 -6.48 -0.719 1 96.12 281 ARG B O 1
ATOM 6597 N N . ILE B 1 282 ? -0.013 -7.93 -1.29 1 96.75 282 ILE B N 1
ATOM 6598 C CA . ILE B 1 282 ? 0.049 -8.43 0.078 1 96.75 282 ILE B CA 1
ATOM 6599 C C . ILE B 1 282 ? 0.628 -7.359 0.997 1 96.75 282 ILE B C 1
ATOM 6601 O O . ILE B 1 282 ? 1.729 -6.859 0.758 1 96.75 282 ILE B O 1
ATOM 6605 N N . ARG B 1 283 ? -0.092 -7.066 2.039 1 94.69 283 ARG B N 1
ATOM 6606 C CA . ARG B 1 283 ? 0.314 -5.992 2.941 1 94.69 283 ARG B CA 1
ATOM 6607 C C . ARG B 1 283 ? 0.776 -6.551 4.281 1 94.69 283 ARG B C 1
ATOM 6609 O O . ARG B 1 283 ? 1.452 -5.863 5.047 1 94.69 283 ARG B O 1
ATOM 6616 N N . LEU B 1 284 ? 0.315 -7.793 4.449 1 93.12 284 LEU B N 1
ATOM 6617 C CA . LEU B 1 284 ? 0.521 -8.359 5.777 1 93.12 284 LEU B CA 1
ATOM 6618 C C . LEU B 1 284 ? 0.758 -9.867 5.699 1 93.12 284 LEU B C 1
ATOM 6620 O O . LEU B 1 284 ? 0.08 -10.562 4.945 1 93.12 284 LEU B O 1
ATOM 6624 N N . LEU B 1 285 ? 1.787 -10.281 6.453 1 94.88 285 LEU B N 1
ATOM 6625 C CA . LEU B 1 285 ? 1.92 -11.711 6.75 1 94.88 285 LEU B CA 1
ATOM 6626 C C . LEU B 1 285 ? 1.343 -12.031 8.125 1 94.88 285 LEU B C 1
ATOM 6628 O O . LEU B 1 285 ? 1.675 -11.375 9.109 1 94.88 285 LEU B O 1
ATOM 6632 N N . PHE B 1 286 ? 0.515 -13.016 8.172 1 93.38 286 PHE B N 1
ATOM 6633 C CA . PHE B 1 286 ? -0.083 -13.406 9.438 1 93.38 286 PHE B CA 1
ATOM 6634 C C . PHE B 1 286 ? 0.869 -14.289 10.234 1 93.38 286 PHE B C 1
ATOM 6636 O O . PHE B 1 286 ? 1.708 -14.984 9.664 1 93.38 286 PHE B O 1
ATOM 6643 N N . ASP B 1 287 ? 0.63 -14.242 11.555 1 92.88 287 ASP B N 1
ATOM 6644 C CA . ASP B 1 287 ? 1.396 -15.141 12.414 1 92.88 287 ASP B CA 1
ATOM 6645 C C . ASP B 1 287 ? 1.086 -16.594 12.102 1 92.88 287 ASP B C 1
ATOM 6647 O O . ASP B 1 287 ? -0.076 -16.969 11.922 1 92.88 287 ASP B O 1
ATOM 6651 N N . ASN B 1 288 ? 2.1 -17.391 11.898 1 90.62 288 ASN B N 1
ATOM 6652 C CA . ASN B 1 288 ? 1.995 -18.844 11.758 1 90.62 288 ASN B CA 1
ATOM 6653 C C . ASN B 1 288 ? 1.313 -19.234 10.453 1 90.62 288 ASN B C 1
ATOM 6655 O O . ASN B 1 288 ? 0.803 -20.344 10.32 1 90.62 288 ASN B O 1
ATOM 6659 N N . GLN B 1 289 ? 1.249 -18.375 9.562 1 89.88 289 GLN B N 1
ATOM 6660 C CA . GLN B 1 289 ? 0.537 -18.625 8.312 1 89.88 289 GLN B CA 1
ATOM 6661 C C . GLN B 1 289 ? 1.197 -19.75 7.52 1 89.88 289 GLN B C 1
ATOM 6663 O O . GLN B 1 289 ? 0.528 -20.453 6.77 1 89.88 289 GLN B O 1
ATOM 6668 N N . PHE B 1 290 ? 2.525 -20 7.699 1 92.25 290 PHE B N 1
ATOM 6669 C CA . PHE B 1 290 ? 3.252 -21 6.934 1 92.25 290 PHE B CA 1
ATOM 6670 C C . PHE B 1 290 ? 3.605 -22.203 7.809 1 92.25 290 PHE B C 1
ATOM 6672 O O . PHE B 1 290 ? 4.441 -23.016 7.438 1 92.25 290 PHE B O 1
ATOM 6679 N N . ARG B 1 291 ? 3.039 -22.328 8.938 1 90.25 291 ARG B N 1
ATOM 6680 C CA . ARG B 1 291 ? 3.416 -23.312 9.953 1 90.25 291 ARG B CA 1
ATOM 6681 C C . ARG B 1 291 ? 3.301 -24.734 9.414 1 90.25 291 ARG B C 1
ATOM 6683 O O . ARG B 1 291 ? 4.09 -25.609 9.773 1 90.25 291 ARG B O 1
ATOM 6690 N N . VAL B 1 292 ? 2.35 -24.984 8.477 1 90.69 292 VAL B N 1
ATOM 6691 C CA . VAL B 1 292 ? 2.068 -26.328 8 1 90.69 292 VAL B CA 1
ATOM 6692 C C . VAL B 1 292 ? 2.975 -26.656 6.816 1 90.69 292 VAL B C 1
ATOM 6694 O O . VAL B 1 292 ? 2.971 -27.781 6.316 1 90.69 292 VAL B O 1
ATOM 6697 N N . LEU B 1 293 ? 3.736 -25.719 6.375 1 93.56 293 LEU B N 1
ATOM 6698 C CA . LEU B 1 293 ? 4.594 -25.906 5.211 1 93.56 293 LEU B CA 1
ATOM 6699 C C . LEU B 1 293 ? 6.02 -26.25 5.637 1 93.56 293 LEU B C 1
ATOM 6701 O O . LEU B 1 293 ? 6.969 -25.562 5.25 1 93.56 293 LEU B O 1
ATOM 6705 N N . ALA B 1 294 ? 6.203 -27.328 6.301 1 93.12 294 ALA B N 1
ATOM 6706 C CA . ALA B 1 294 ? 7.461 -27.719 6.934 1 93.12 294 ALA B CA 1
ATOM 6707 C C . ALA B 1 294 ? 8.508 -28.094 5.891 1 93.12 294 ALA B C 1
ATOM 6709 O O . ALA B 1 294 ? 9.711 -28.078 6.172 1 93.12 294 ALA B O 1
ATOM 6710 N N . ARG B 1 295 ? 8.094 -28.344 4.68 1 95.94 295 ARG B N 1
ATOM 6711 C CA . ARG B 1 295 ? 9.023 -28.812 3.664 1 95.94 295 ARG B CA 1
ATOM 6712 C C . ARG B 1 295 ? 9.328 -27.719 2.65 1 95.94 295 ARG B C 1
ATOM 6714 O O . ARG B 1 295 ? 10.023 -27.953 1.662 1 95.94 295 ARG B O 1
ATOM 6721 N N . LEU B 1 296 ? 8.812 -26.531 2.922 1 97.62 296 LEU B N 1
ATOM 6722 C CA . LEU B 1 296 ? 9 -25.422 1.99 1 97.62 296 LEU B CA 1
ATOM 6723 C C . LEU B 1 296 ? 10.469 -25.047 1.877 1 97.62 296 LEU B C 1
ATOM 6725 O O . LEU B 1 296 ? 11.148 -24.859 2.891 1 97.62 296 LEU B O 1
ATOM 6729 N N . GLN B 1 297 ? 10.977 -24.922 0.602 1 98.69 297 GLN B N 1
ATOM 6730 C CA . GLN B 1 297 ? 12.391 -24.625 0.365 1 98.69 297 GLN B CA 1
ATOM 6731 C C . GLN B 1 297 ? 12.578 -23.234 -0.22 1 98.69 297 GLN B C 1
ATOM 6733 O O . GLN B 1 297 ? 13.609 -22.594 -0.009 1 98.69 297 GLN B O 1
ATOM 6738 N N . MET B 1 298 ? 11.617 -22.828 -0.938 1 98.81 298 MET B N 1
ATOM 6739 C CA . MET B 1 298 ? 11.688 -21.516 -1.563 1 98.81 298 MET B CA 1
ATOM 6740 C C . MET B 1 298 ? 10.375 -20.75 -1.38 1 98.81 298 MET B C 1
ATOM 6742 O O . MET B 1 298 ? 9.305 -21.266 -1.696 1 98.81 298 MET B O 1
ATOM 6746 N N . LEU B 1 299 ? 10.43 -19.547 -0.859 1 98.75 299 LEU B N 1
ATOM 6747 C CA . LEU B 1 299 ? 9.297 -18.656 -0.689 1 98.75 299 LEU B CA 1
ATOM 6748 C C . LEU B 1 299 ? 9.57 -17.297 -1.336 1 98.75 299 LEU B C 1
ATOM 6750 O O . LEU B 1 299 ? 10.539 -16.625 -0.978 1 98.75 299 LEU B O 1
ATOM 6754 N N . ASP B 1 300 ? 8.828 -16.938 -2.299 1 98.81 300 ASP B N 1
ATOM 6755 C CA . ASP B 1 300 ? 8.953 -15.648 -2.959 1 98.81 300 ASP B CA 1
ATOM 6756 C C . ASP B 1 300 ? 7.75 -14.758 -2.65 1 98.81 300 ASP B C 1
ATOM 6758 O O . ASP B 1 300 ? 6.637 -15.023 -3.113 1 98.81 300 ASP B O 1
ATOM 6762 N N . VAL B 1 301 ? 7.949 -13.742 -1.866 1 98.5 301 VAL B N 1
ATOM 6763 C CA . VAL B 1 301 ? 6.918 -12.773 -1.527 1 98.5 301 VAL B CA 1
ATOM 6764 C C . VAL B 1 301 ? 7.34 -11.383 -2.004 1 98.5 301 VAL B C 1
ATOM 6766 O O . VAL B 1 301 ? 7.051 -10.383 -1.348 1 98.5 301 VAL B O 1
ATOM 6769 N N . SER B 1 302 ? 8.117 -11.32 -3.074 1 98.69 302 SER B N 1
ATOM 6770 C CA . SER B 1 302 ? 8.625 -10.062 -3.602 1 98.69 302 SER B CA 1
ATOM 6771 C C . SER B 1 302 ? 7.535 -9.281 -4.324 1 98.69 302 SER B C 1
ATOM 6773 O O . SER B 1 302 ? 6.484 -9.836 -4.652 1 98.69 302 SER B O 1
ATOM 6775 N N . ARG B 1 303 ? 7.746 -7.98 -4.5 1 98.31 303 ARG B N 1
ATOM 6776 C CA . ARG B 1 303 ? 6.863 -7.094 -5.25 1 98.31 303 ARG B CA 1
ATOM 6777 C C . ARG B 1 303 ? 5.461 -7.082 -4.645 1 98.31 303 ARG B C 1
ATOM 6779 O O . ARG B 1 303 ? 4.477 -7.316 -5.344 1 98.31 303 ARG B O 1
ATOM 6786 N N . ASN B 1 304 ? 5.398 -6.895 -3.377 1 98.12 304 ASN B N 1
ATOM 6787 C CA . ASN B 1 304 ? 4.184 -6.684 -2.6 1 98.12 304 ASN B CA 1
ATOM 6788 C C . ASN B 1 304 ? 4.25 -5.391 -1.789 1 98.12 304 ASN B C 1
ATOM 6790 O O . ASN B 1 304 ? 4.922 -4.438 -2.189 1 98.12 304 ASN B O 1
ATOM 6794 N N . SER B 1 305 ? 3.467 -5.27 -0.683 1 96.5 305 SER B N 1
ATOM 6795 C CA . SER B 1 305 ? 3.438 -4.031 0.089 1 96.5 305 SER B CA 1
ATOM 6796 C C . SER B 1 305 ? 3.582 -4.309 1.582 1 96.5 305 SER B C 1
ATOM 6798 O O . SER B 1 305 ? 2.922 -3.668 2.402 1 96.5 305 SER B O 1
ATOM 6800 N N . ILE B 1 306 ? 4.414 -5.234 1.874 1 97.06 306 ILE B N 1
ATOM 6801 C CA . ILE B 1 306 ? 4.637 -5.609 3.266 1 97.06 306 ILE B CA 1
ATOM 6802 C C . ILE B 1 306 ? 5.484 -4.539 3.955 1 97.06 306 ILE B C 1
ATOM 6804 O O . ILE B 1 306 ? 6.48 -4.074 3.4 1 97.06 306 ILE B O 1
ATOM 6808 N N . ALA B 1 307 ? 5.098 -4.188 5.199 1 95.19 307 ALA B N 1
ATOM 6809 C CA . ALA B 1 307 ? 5.75 -3.047 5.832 1 95.19 307 ALA B CA 1
ATOM 6810 C C . ALA B 1 307 ? 6.613 -3.494 7.012 1 95.19 307 ALA B C 1
ATOM 6812 O O . ALA B 1 307 ? 7.566 -2.809 7.387 1 95.19 307 ALA B O 1
ATOM 6813 N N . SER B 1 308 ? 6.207 -4.609 7.57 1 95.31 308 SER B N 1
ATOM 6814 C CA . SER B 1 308 ? 6.902 -5.051 8.773 1 95.31 308 SER B CA 1
ATOM 6815 C C . SER B 1 308 ? 7.055 -6.57 8.797 1 95.31 308 SER B C 1
ATOM 6817 O O . SER B 1 308 ? 6.176 -7.293 8.328 1 95.31 308 SER B O 1
ATOM 6819 N N . LEU B 1 309 ? 8.172 -7.051 9.328 1 97.12 309 LEU B N 1
ATOM 6820 C CA . LEU B 1 309 ? 8.43 -8.484 9.477 1 97.12 309 LEU B CA 1
ATOM 6821 C C . LEU B 1 309 ? 8.656 -8.844 10.938 1 97.12 309 LEU B C 1
ATOM 6823 O O . LEU B 1 309 ? 9.312 -8.102 11.672 1 97.12 309 LEU B O 1
ATOM 6827 N N . SER B 1 310 ? 8.156 -10 11.312 1 96.38 310 SER B N 1
ATOM 6828 C CA . SER B 1 310 ? 8.297 -10.508 12.672 1 96.38 310 SER B CA 1
ATOM 6829 C C . SER B 1 310 ? 8.609 -12 12.68 1 96.38 310 SER B C 1
ATOM 6831 O O . SER B 1 310 ? 8.398 -12.688 11.68 1 96.38 310 SER B O 1
ATOM 6833 N N . PRO B 1 311 ? 9.156 -12.477 13.781 1 96.12 311 PRO B N 1
ATOM 6834 C CA . PRO B 1 311 ? 9.516 -13.891 13.852 1 96.12 311 PRO B CA 1
ATOM 6835 C C . PRO B 1 311 ? 8.328 -14.82 13.625 1 96.12 311 PRO B C 1
ATOM 6837 O O . PRO B 1 311 ? 8.477 -15.898 13.039 1 96.12 311 PRO B O 1
ATOM 6840 N N . ALA B 1 312 ? 7.172 -14.406 14 1 95.62 312 ALA B N 1
ATOM 6841 C CA . ALA B 1 312 ? 5.98 -15.25 13.945 1 95.62 312 ALA B CA 1
ATOM 6842 C C . ALA B 1 312 ? 5.574 -15.531 12.5 1 95.62 312 ALA B C 1
ATOM 6844 O O . ALA B 1 312 ? 4.836 -16.469 12.219 1 95.62 312 ALA B O 1
ATOM 6845 N N . HIS B 1 313 ? 6.09 -14.727 11.602 1 96 313 HIS B N 1
ATOM 6846 C CA . HIS B 1 313 ? 5.699 -14.828 10.195 1 96 313 HIS B CA 1
ATOM 6847 C C . HIS B 1 313 ? 6.305 -16.062 9.547 1 96 313 HIS B C 1
ATOM 6849 O O . HIS B 1 313 ? 5.77 -16.578 8.562 1 96 313 HIS B O 1
ATOM 6855 N N . PHE B 1 314 ? 7.449 -16.578 10.086 1 96.88 314 PHE B N 1
ATOM 6856 C CA . PHE B 1 314 ? 8.188 -17.625 9.391 1 96.88 314 PHE B CA 1
ATOM 6857 C C . PHE B 1 314 ? 8.305 -18.875 10.25 1 96.88 314 PHE B C 1
ATOM 6859 O O . PHE B 1 314 ? 9.156 -19.734 10.008 1 96.88 314 PHE B O 1
ATOM 6866 N N . VAL B 1 315 ? 7.41 -18.906 11.242 1 93.38 315 VAL B N 1
ATOM 6867 C CA . VAL B 1 315 ? 7.383 -20.094 12.102 1 93.38 315 VAL B CA 1
ATOM 6868 C C . VAL B 1 315 ? 7.004 -21.312 11.281 1 93.38 315 VAL B C 1
ATOM 6870 O O . VAL B 1 315 ? 6.082 -21.266 10.469 1 93.38 315 VAL B O 1
ATOM 6873 N N . GLY B 1 316 ? 7.785 -22.406 11.438 1 92.19 316 GLY B N 1
ATOM 6874 C CA . GLY B 1 316 ? 7.484 -23.672 10.773 1 92.19 316 GLY B CA 1
ATOM 6875 C C . GLY B 1 316 ? 8.305 -23.891 9.516 1 92.19 316 GLY B C 1
ATOM 6876 O O . GLY B 1 316 ? 8.352 -25 8.984 1 92.19 316 GLY B O 1
ATOM 6877 N N . LEU B 1 317 ? 8.992 -22.844 9.086 1 95.75 317 LEU B N 1
ATOM 6878 C CA . LEU B 1 317 ? 9.734 -22.938 7.832 1 95.75 317 LEU B CA 1
ATOM 6879 C C . LEU B 1 317 ? 11.18 -23.344 8.078 1 95.75 317 LEU B C 1
ATOM 6881 O O . LEU B 1 317 ? 12.102 -22.703 7.59 1 95.75 317 LEU B O 1
ATOM 6885 N N . GLY B 1 318 ? 11.297 -24.438 8.711 1 94.88 318 GLY B N 1
ATOM 6886 C CA . GLY B 1 318 ? 12.625 -24.906 9.086 1 94.88 318 GLY B CA 1
ATOM 6887 C C . GLY B 1 318 ? 13.453 -25.375 7.902 1 94.88 318 GLY B C 1
ATOM 6888 O O . GLY B 1 318 ? 14.68 -25.406 7.969 1 94.88 318 GLY B O 1
ATOM 6889 N N . SER B 1 319 ? 12.805 -25.703 6.77 1 97.06 319 SER B N 1
ATOM 6890 C CA . SER B 1 319 ? 13.5 -26.25 5.605 1 97.06 319 SER B CA 1
ATOM 6891 C C . SER B 1 319 ? 13.719 -25.172 4.543 1 97.06 319 SER B C 1
ATOM 6893 O O . SER B 1 319 ? 14.258 -25.453 3.475 1 97.06 319 SER B O 1
ATOM 6895 N N . LEU B 1 320 ? 13.336 -23.953 4.867 1 98.5 320 LEU B N 1
ATOM 6896 C CA . LEU B 1 320 ? 13.398 -22.875 3.889 1 98.5 320 LEU B CA 1
ATOM 6897 C C . LEU B 1 320 ? 14.844 -22.547 3.525 1 98.5 320 LEU B C 1
ATOM 6899 O O . LEU B 1 320 ? 15.68 -22.359 4.41 1 98.5 320 LEU B O 1
ATOM 6903 N N . ARG B 1 321 ? 15.133 -22.438 2.219 1 98.81 321 ARG B N 1
ATOM 6904 C CA . ARG B 1 321 ? 16.484 -22.172 1.737 1 98.81 321 ARG B CA 1
ATOM 6905 C C . ARG B 1 321 ? 16.578 -20.797 1.095 1 98.81 321 ARG B C 1
ATOM 6907 O O . ARG B 1 321 ? 17.594 -20.109 1.238 1 98.81 321 ARG B O 1
ATOM 6914 N N . LYS B 1 322 ? 15.594 -20.484 0.398 1 98.88 322 LYS B N 1
ATOM 6915 C CA . LYS B 1 322 ? 15.586 -19.203 -0.306 1 98.88 322 LYS B CA 1
ATOM 6916 C C . LYS B 1 322 ? 14.352 -18.391 0.061 1 98.88 322 LYS B C 1
ATOM 6918 O O . LYS B 1 322 ? 13.219 -18.875 -0.016 1 98.88 322 LYS B O 1
ATOM 6923 N N . LEU B 1 323 ? 14.555 -17.141 0.472 1 98.88 323 LEU B N 1
ATOM 6924 C CA . LEU B 1 323 ? 13.484 -16.203 0.829 1 98.88 323 LEU B CA 1
ATOM 6925 C C . LEU B 1 323 ? 13.648 -14.891 0.083 1 98.88 323 LEU B C 1
ATOM 6927 O O . LEU B 1 323 ? 14.648 -14.188 0.254 1 98.88 323 LEU B O 1
ATOM 6931 N N . TYR B 1 324 ? 12.711 -14.586 -0.759 1 98.88 324 TYR B N 1
ATOM 6932 C CA . TYR B 1 324 ? 12.742 -13.367 -1.567 1 98.88 324 TYR B CA 1
ATOM 6933 C C . TYR B 1 324 ? 11.711 -12.359 -1.071 1 98.88 324 TYR B C 1
ATOM 6935 O O . TYR B 1 324 ? 10.508 -12.625 -1.082 1 98.88 324 TYR B O 1
ATOM 6943 N N . LEU B 1 325 ? 12.188 -11.195 -0.615 1 98.75 325 LEU B N 1
ATOM 6944 C CA . LEU B 1 325 ? 11.344 -10.148 -0.053 1 98.75 325 LEU B CA 1
ATOM 6945 C C . LEU B 1 325 ? 11.625 -8.805 -0.717 1 98.75 325 LEU B C 1
ATOM 6947 O O . LEU B 1 325 ? 11.281 -7.754 -0.175 1 98.75 325 LEU B O 1
ATOM 6951 N N . GLN B 1 326 ? 12.258 -8.852 -1.888 1 98.62 326 GLN B N 1
ATOM 6952 C CA . GLN B 1 326 ? 12.648 -7.609 -2.543 1 98.62 326 GLN B CA 1
ATOM 6953 C C . GLN B 1 326 ? 11.43 -6.867 -3.084 1 98.62 326 GLN B C 1
ATOM 6955 O O . GLN B 1 326 ? 10.391 -7.473 -3.33 1 98.62 326 GLN B O 1
ATOM 6960 N N . TYR B 1 327 ? 11.523 -5.562 -3.23 1 97.88 327 TYR B N 1
ATOM 6961 C CA . TYR B 1 327 ? 10.508 -4.688 -3.793 1 97.88 327 TYR B CA 1
ATOM 6962 C C . TYR B 1 327 ? 9.219 -4.746 -2.973 1 97.88 327 TYR B C 1
ATOM 6964 O O . TYR B 1 327 ? 8.133 -4.941 -3.523 1 97.88 327 TYR B O 1
ATOM 6972 N N . ASN B 1 328 ? 9.328 -4.633 -1.703 1 97.69 328 ASN B N 1
ATOM 6973 C CA . ASN B 1 328 ? 8.25 -4.363 -0.76 1 97.69 328 ASN B CA 1
ATOM 6974 C C . ASN B 1 328 ? 8.375 -2.967 -0.155 1 97.69 328 ASN B C 1
ATOM 6976 O O . ASN B 1 328 ? 8.992 -2.08 -0.748 1 97.69 328 ASN B O 1
ATOM 6980 N N . ALA B 1 329 ? 7.668 -2.703 0.901 1 95.62 329 ALA B N 1
ATOM 6981 C CA . ALA B 1 329 ? 7.754 -1.438 1.624 1 95.62 329 ALA B CA 1
ATOM 6982 C C . ALA B 1 329 ? 8.188 -1.66 3.07 1 95.62 329 ALA B C 1
ATOM 6984 O O . ALA B 1 329 ? 7.629 -1.057 3.992 1 95.62 329 ALA B O 1
ATOM 6985 N N . ILE B 1 330 ? 9.156 -2.533 3.199 1 97.19 330 ILE B N 1
ATOM 6986 C CA . ILE B 1 330 ? 9.547 -2.936 4.547 1 97.19 330 ILE B CA 1
ATOM 6987 C C . ILE B 1 330 ? 10.266 -1.78 5.242 1 97.19 330 ILE B C 1
ATOM 6989 O O . ILE B 1 330 ? 11.273 -1.28 4.746 1 97.19 330 ILE B O 1
ATOM 6993 N N . LEU B 1 331 ? 9.719 -1.396 6.379 1 93.88 331 LEU B N 1
ATOM 6994 C CA . LEU B 1 331 ? 10.242 -0.279 7.16 1 93.88 331 LEU B CA 1
ATOM 6995 C C . LEU B 1 331 ? 10.953 -0.777 8.414 1 93.88 331 LEU B C 1
ATOM 6997 O O . LEU B 1 331 ? 11.844 -0.106 8.93 1 93.88 331 LEU B O 1
ATOM 7001 N N . GLU B 1 332 ? 10.445 -1.981 8.805 1 93.31 332 GLU B N 1
ATOM 7002 C CA . GLU B 1 332 ? 10.984 -2.494 10.062 1 93.31 332 GLU B CA 1
ATOM 7003 C C . GLU B 1 332 ? 11.062 -4.016 10.047 1 93.31 332 GLU B C 1
ATOM 7005 O O . GLU B 1 332 ? 10.18 -4.688 9.5 1 93.31 332 GLU B O 1
ATOM 7010 N N . ILE B 1 333 ? 12.148 -4.492 10.633 1 96.69 333 ILE B N 1
ATOM 7011 C CA . ILE B 1 333 ? 12.32 -5.918 10.906 1 96.69 333 ILE B CA 1
ATOM 7012 C C . ILE B 1 333 ? 12.531 -6.133 12.406 1 96.69 333 ILE B C 1
ATOM 7014 O O . ILE B 1 333 ? 13.5 -5.637 12.984 1 96.69 333 ILE B O 1
ATOM 7018 N N . LYS B 1 334 ? 11.641 -6.859 13 1 95.88 334 LYS B N 1
ATOM 7019 C CA . LYS B 1 334 ? 11.703 -7.09 14.438 1 95.88 334 LYS B CA 1
ATOM 7020 C C . LYS B 1 334 ? 12.828 -8.055 14.797 1 95.88 334 LYS B C 1
ATOM 7022 O O . LYS B 1 334 ? 13.281 -8.82 13.945 1 95.88 334 LYS B O 1
ATOM 7027 N N . PRO B 1 335 ? 13.25 -8.008 16.062 1 96.25 335 PRO B N 1
ATOM 7028 C CA . PRO B 1 335 ? 14.32 -8.906 16.5 1 96.25 335 PRO B CA 1
ATOM 7029 C C . PRO B 1 335 ? 13.961 -10.383 16.312 1 96.25 335 PRO B C 1
ATOM 7031 O O . PRO B 1 335 ? 12.797 -10.766 16.5 1 96.25 335 PRO B O 1
ATOM 7034 N N . ALA B 1 336 ? 14.844 -11.133 15.891 1 97.44 336 ALA B N 1
ATOM 7035 C CA . ALA B 1 336 ? 14.773 -12.586 15.797 1 97.44 336 ALA B CA 1
ATOM 7036 C C . ALA B 1 336 ? 13.859 -13.031 14.656 1 97.44 336 ALA B C 1
ATOM 7038 O O . ALA B 1 336 ? 13.383 -14.164 14.641 1 97.44 336 ALA B O 1
ATOM 7039 N N . THR B 1 337 ? 13.594 -12.148 13.758 1 97.94 337 THR B N 1
ATOM 7040 C CA . THR B 1 337 ? 12.68 -12.422 12.648 1 97.94 337 THR B CA 1
ATOM 7041 C C . THR B 1 337 ? 13.141 -13.641 11.859 1 97.94 337 THR B C 1
ATOM 7043 O O . THR B 1 337 ? 12.328 -14.492 11.484 1 97.94 337 THR B O 1
ATOM 7046 N N . PHE B 1 338 ? 14.477 -13.805 11.602 1 98 338 PHE B N 1
ATOM 7047 C CA . PHE B 1 338 ? 14.969 -14.867 10.734 1 98 338 PHE B CA 1
ATOM 7048 C C . PHE B 1 338 ? 15.68 -15.945 11.547 1 98 338 PHE B C 1
ATOM 7050 O O . PHE B 1 338 ? 16.328 -16.828 10.984 1 98 338 PHE B O 1
ATOM 7057 N N . ALA B 1 339 ? 15.586 -15.891 12.852 1 96.94 339 ALA B N 1
ATOM 7058 C CA . ALA B 1 339 ? 16.359 -16.719 13.773 1 96.94 339 ALA B CA 1
ATOM 7059 C C . ALA B 1 339 ? 16.031 -18.203 13.578 1 96.94 339 ALA B C 1
ATOM 7061 O O . ALA B 1 339 ? 16.906 -19.062 13.703 1 96.94 339 ALA B O 1
ATOM 7062 N N . ALA B 1 340 ? 14.836 -18.5 13.227 1 95.31 340 ALA B N 1
ATOM 7063 C CA . ALA B 1 340 ? 14.375 -19.891 13.18 1 95.31 340 ALA B CA 1
ATOM 7064 C C . ALA B 1 340 ? 14.68 -20.516 11.82 1 95.31 340 ALA B C 1
ATOM 7066 O O . ALA B 1 340 ? 14.477 -21.719 11.625 1 95.31 340 ALA B O 1
ATOM 7067 N N . LEU B 1 341 ? 15.141 -19.75 10.883 1 97.69 341 LEU B N 1
ATOM 7068 C CA . LEU B 1 341 ? 15.383 -20.25 9.531 1 97.69 341 LEU B CA 1
ATOM 7069 C C . LEU B 1 341 ? 16.797 -20.797 9.398 1 97.69 341 LEU B C 1
ATOM 7071 O O . LEU B 1 341 ? 17.609 -20.25 8.648 1 97.69 341 LEU B O 1
ATOM 7075 N N . LEU B 1 342 ? 17.031 -21.938 9.945 1 97 342 LEU B N 1
ATOM 7076 C CA . LEU B 1 342 ? 18.359 -22.5 10.125 1 97 342 LEU B CA 1
ATOM 7077 C C . LEU B 1 342 ? 18.922 -22.984 8.797 1 97 342 LEU B C 1
ATOM 7079 O O . LEU B 1 342 ? 20.141 -23.094 8.641 1 97 342 LEU B O 1
ATOM 7083 N N . ASN B 1 343 ? 18.047 -23.234 7.84 1 98.12 343 ASN B N 1
ATOM 7084 C CA . ASN B 1 343 ? 18.516 -23.781 6.562 1 98.12 343 ASN B CA 1
ATOM 7085 C C . ASN B 1 343 ? 18.547 -22.703 5.484 1 98.12 343 ASN B C 1
ATOM 7087 O O . ASN B 1 343 ? 18.844 -22.984 4.32 1 98.12 343 ASN B O 1
ATOM 7091 N N . LEU B 1 344 ? 18.297 -21.453 5.895 1 98.38 344 LEU B N 1
ATOM 7092 C CA . LEU B 1 344 ? 18.234 -20.359 4.941 1 98.38 344 LEU B CA 1
ATOM 7093 C C . LEU B 1 344 ? 19.594 -20.094 4.32 1 98.38 344 LEU B C 1
ATOM 7095 O O . LEU B 1 344 ? 20.594 -19.938 5.039 1 98.38 344 LEU B O 1
ATOM 7099 N N . ASP B 1 345 ? 19.578 -20.062 3.025 1 98.38 345 ASP B N 1
ATOM 7100 C CA . ASP B 1 345 ? 20.797 -19.859 2.258 1 98.38 345 ASP B CA 1
ATOM 7101 C C . ASP B 1 345 ? 20.828 -18.469 1.622 1 98.38 345 ASP B C 1
ATOM 7103 O O . ASP B 1 345 ? 21.859 -17.812 1.596 1 98.38 345 ASP B O 1
ATOM 7107 N N . THR B 1 346 ? 19.75 -18.109 1.113 1 98.81 346 THR B N 1
ATOM 7108 C CA . THR B 1 346 ? 19.641 -16.859 0.368 1 98.81 346 THR B CA 1
ATOM 7109 C C . THR B 1 346 ? 18.484 -16.016 0.893 1 98.81 346 THR B C 1
ATOM 7111 O O . THR B 1 346 ? 17.359 -16.516 1.013 1 98.81 346 THR B O 1
ATOM 7114 N N . LEU B 1 347 ? 18.766 -14.766 1.225 1 98.81 347 LEU B N 1
ATOM 7115 C CA . LEU B 1 347 ? 17.781 -13.789 1.659 1 98.81 347 LEU B CA 1
ATOM 7116 C C . LEU B 1 347 ? 17.891 -12.5 0.853 1 98.81 347 LEU B C 1
ATOM 7118 O O . LEU B 1 347 ? 18.953 -11.875 0.818 1 98.81 347 LEU B O 1
ATOM 7122 N N . ASP B 1 348 ? 16.859 -12.148 0.161 1 98.88 348 ASP B N 1
ATOM 7123 C CA . ASP B 1 348 ? 16.859 -10.922 -0.635 1 98.88 348 ASP B CA 1
ATOM 7124 C C . ASP B 1 348 ? 15.906 -9.891 -0.043 1 98.88 348 ASP B C 1
ATOM 7126 O O . ASP B 1 348 ? 14.68 -10.055 -0.095 1 98.88 348 ASP B O 1
ATOM 7130 N N . LEU B 1 349 ? 16.422 -8.836 0.516 1 98.62 349 LEU B N 1
ATOM 7131 C CA . LEU B 1 349 ? 15.68 -7.738 1.114 1 98.62 349 LEU B CA 1
ATOM 7132 C C . LEU B 1 349 ? 15.922 -6.438 0.355 1 98.62 349 LEU B C 1
ATOM 7134 O O . LEU B 1 349 ? 15.805 -5.348 0.925 1 98.62 349 LEU B O 1
ATOM 7138 N N . SER B 1 350 ? 16.281 -6.578 -0.926 1 98.56 350 SER B N 1
ATOM 7139 C CA . SER B 1 350 ? 16.656 -5.402 -1.707 1 98.56 350 SER B CA 1
ATOM 7140 C C . SER B 1 350 ? 15.422 -4.578 -2.09 1 98.56 350 SER B C 1
ATOM 7142 O O . SER B 1 350 ? 14.305 -5.102 -2.139 1 98.56 350 SER B O 1
ATOM 7144 N N . TYR B 1 351 ? 15.625 -3.277 -2.256 1 97.81 351 TYR B N 1
ATOM 7145 C CA . TYR B 1 351 ? 14.641 -2.314 -2.727 1 97.81 351 TYR B CA 1
ATOM 7146 C C . TYR B 1 351 ? 13.43 -2.279 -1.806 1 97.81 351 TYR B C 1
ATOM 7148 O O . TYR B 1 351 ? 12.289 -2.439 -2.258 1 97.81 351 TYR B O 1
ATOM 7156 N N . ASN B 1 352 ? 13.695 -2.115 -0.572 1 97.75 352 ASN B N 1
ATOM 7157 C CA . ASN B 1 352 ? 12.727 -1.799 0.476 1 97.75 352 ASN B CA 1
ATOM 7158 C C . ASN B 1 352 ? 13 -0.428 1.091 1 97.75 352 ASN B C 1
ATOM 7160 O O . ASN B 1 352 ? 13.57 0.446 0.441 1 97.75 352 ASN B O 1
ATOM 7164 N N . ASN B 1 353 ? 12.469 -0.146 2.322 1 94.31 353 ASN B N 1
ATOM 7165 C CA . ASN B 1 353 ? 12.594 1.187 2.902 1 94.31 353 ASN B CA 1
ATOM 7166 C C . ASN B 1 353 ? 13.227 1.138 4.289 1 94.31 353 ASN B C 1
ATOM 7168 O O . ASN B 1 353 ? 12.867 1.922 5.168 1 94.31 353 ASN B O 1
ATOM 7172 N N . LEU B 1 354 ? 14.156 0.222 4.41 1 95.38 354 LEU B N 1
ATOM 7173 C CA . LEU B 1 354 ? 14.844 0.095 5.691 1 95.38 354 LEU B CA 1
ATOM 7174 C C . LEU B 1 354 ? 15.805 1.259 5.91 1 95.38 354 LEU B C 1
ATOM 7176 O O . LEU B 1 354 ? 16.578 1.601 5.02 1 95.38 354 LEU B O 1
ATOM 7180 N N . GLU B 1 355 ? 15.758 1.881 7.07 1 91.12 355 GLU B N 1
ATOM 7181 C CA . GLU B 1 355 ? 16.672 2.973 7.398 1 91.12 355 GLU B CA 1
ATOM 7182 C C . GLU B 1 355 ? 17.766 2.51 8.367 1 91.12 355 GLU B C 1
ATOM 7184 O O . GLU B 1 355 ? 18.828 3.109 8.43 1 91.12 355 GLU B O 1
ATOM 7189 N N . PHE B 1 356 ? 17.359 1.417 9.125 1 90.81 356 PHE B N 1
ATOM 7190 C CA . PHE B 1 356 ? 18.297 0.873 10.109 1 90.81 356 PHE B CA 1
ATOM 7191 C C . PHE B 1 356 ? 18.234 -0.649 10.125 1 90.81 356 PHE B C 1
ATOM 7193 O O . PHE B 1 356 ? 17.203 -1.238 9.781 1 90.81 356 PHE B O 1
ATOM 7200 N N . LEU B 1 357 ? 19.344 -1.188 10.461 1 93.56 357 LEU B N 1
ATOM 7201 C CA . LEU B 1 357 ? 19.422 -2.623 10.711 1 93.56 357 LEU B CA 1
ATOM 7202 C C . LEU B 1 357 ? 19.875 -2.902 12.141 1 93.56 357 LEU B C 1
ATOM 7204 O O . LEU B 1 357 ? 21.016 -2.578 12.508 1 93.56 357 LEU B O 1
ATOM 7208 N N . GLU B 1 358 ? 19.031 -3.574 12.859 1 92 358 GLU B N 1
ATOM 7209 C CA . GLU B 1 358 ? 19.297 -3.803 14.281 1 92 358 GLU B CA 1
ATOM 7210 C C . GLU B 1 358 ? 20.141 -5.055 14.484 1 92 358 GLU B C 1
ATOM 7212 O O . GLU B 1 358 ? 20.344 -5.836 13.555 1 92 358 GLU B O 1
ATOM 7217 N N . GLU B 1 359 ? 20.562 -5.246 15.672 1 92.38 359 GLU B N 1
ATOM 7218 C CA . GLU B 1 359 ? 21.531 -6.281 16.016 1 92.38 359 GLU B CA 1
ATOM 7219 C C . GLU B 1 359 ? 20.891 -7.664 16.016 1 92.38 359 GLU B C 1
ATOM 7221 O O . GLU B 1 359 ? 21.547 -8.656 15.695 1 92.38 359 GLU B O 1
ATOM 7226 N N . GLN B 1 360 ? 19.625 -7.719 16.297 1 94.75 360 GLN B N 1
ATOM 7227 C CA . GLN B 1 360 ? 19.109 -9.047 16.609 1 94.75 360 GLN B CA 1
ATOM 7228 C C . GLN B 1 360 ? 18.094 -9.5 15.57 1 94.75 360 GLN B C 1
ATOM 7230 O O . GLN B 1 360 ? 17.234 -10.336 15.852 1 94.75 360 GLN B O 1
ATOM 7235 N N . ILE B 1 361 ? 18.203 -9.016 14.367 1 95.75 361 ILE B N 1
ATOM 7236 C CA . ILE B 1 361 ? 17.188 -9.391 13.391 1 95.75 361 ILE B CA 1
ATOM 7237 C C . ILE B 1 361 ? 17.375 -10.844 12.977 1 95.75 361 ILE B C 1
ATOM 7239 O O . ILE B 1 361 ? 16.406 -11.531 12.656 1 95.75 361 ILE B O 1
ATOM 7243 N N . PHE B 1 362 ? 18.672 -11.391 13.039 1 96.94 362 PHE B N 1
ATOM 7244 C CA . PHE B 1 362 ? 18.984 -12.766 12.672 1 96.94 362 PHE B CA 1
ATOM 7245 C C . PHE B 1 362 ? 19.047 -13.656 13.906 1 96.94 362 PHE B C 1
ATOM 7247 O O . PHE B 1 362 ? 19.391 -14.836 13.805 1 96.94 362 PHE B O 1
ATOM 7254 N N . GLY B 1 363 ? 18.812 -13.086 15.047 1 95.06 363 GLY B N 1
ATOM 7255 C CA . GLY B 1 363 ? 18.891 -13.852 16.281 1 95.06 363 GLY B CA 1
ATOM 7256 C C . GLY B 1 363 ? 20.281 -13.914 16.875 1 95.06 363 GLY B C 1
ATOM 7257 O O . GLY B 1 363 ? 21.219 -13.367 16.297 1 95.06 363 GLY B O 1
ATOM 7258 N N . GLY B 1 364 ? 20.375 -14.578 18 1 92.69 364 GLY B N 1
ATOM 7259 C CA . GLY B 1 364 ? 21.641 -14.688 18.703 1 92.69 364 GLY B CA 1
ATOM 7260 C C . GLY B 1 364 ? 22.469 -15.883 18.266 1 92.69 364 GLY B C 1
ATOM 7261 O O . GLY B 1 364 ? 23.672 -15.914 18.453 1 92.69 364 GLY B O 1
ATOM 7262 N N . ASN B 1 365 ? 21.828 -16.766 17.625 1 93.88 365 ASN B N 1
ATOM 7263 C CA . ASN B 1 365 ? 22.531 -17.969 17.188 1 93.88 365 ASN B CA 1
ATOM 7264 C C . ASN B 1 365 ? 22.984 -17.859 15.734 1 93.88 365 ASN B C 1
ATOM 7266 O O . ASN B 1 365 ? 22.391 -17.094 14.953 1 93.88 365 ASN B O 1
ATOM 7270 N N . THR B 1 366 ? 23.875 -18.656 15.484 1 95.5 366 THR B N 1
ATOM 7271 C CA . THR B 1 366 ? 24.453 -18.656 14.148 1 95.5 366 THR B CA 1
ATOM 7272 C C . THR B 1 366 ? 23.484 -19.312 13.148 1 95.5 366 THR B C 1
ATOM 7274 O O . THR B 1 366 ? 22.875 -20.328 13.445 1 95.5 366 THR B O 1
ATOM 7277 N N . LEU B 1 367 ? 23.422 -18.688 11.977 1 96.44 367 LEU B N 1
ATOM 7278 C CA . LEU B 1 367 ? 22.766 -19.312 10.836 1 96.44 367 LEU B CA 1
ATOM 7279 C C . LEU B 1 367 ? 23.766 -20.031 9.953 1 96.44 367 LEU B C 1
ATOM 7281 O O . LEU B 1 367 ? 24.469 -19.406 9.148 1 96.44 367 LEU B O 1
ATOM 7285 N N . PRO B 1 368 ? 23.828 -21.328 10.023 1 96.5 368 PRO B N 1
ATOM 7286 C CA . PRO B 1 368 ? 24.953 -22.078 9.477 1 96.5 368 PRO B CA 1
ATOM 7287 C C . PRO B 1 368 ? 24.938 -22.125 7.949 1 96.5 368 PRO B C 1
ATOM 7289 O O . PRO B 1 368 ? 25.984 -22.297 7.324 1 96.5 368 PRO B O 1
ATOM 7292 N N . ARG B 1 369 ? 23.781 -21.859 7.332 1 97.56 369 ARG B N 1
ATOM 7293 C CA . ARG B 1 369 ? 23.703 -22.094 5.898 1 97.56 369 ARG B CA 1
ATOM 7294 C C . ARG B 1 369 ? 23.562 -20.781 5.129 1 97.56 369 ARG B C 1
ATOM 7296 O O . ARG B 1 369 ? 23.547 -20.781 3.896 1 97.56 369 ARG B O 1
ATOM 7303 N N . MET B 1 370 ? 23.562 -19.688 5.805 1 97.75 370 MET B N 1
ATOM 7304 C CA . MET B 1 370 ? 23.375 -18.375 5.168 1 97.75 370 MET B CA 1
ATOM 7305 C C . MET B 1 370 ? 24.594 -18.016 4.316 1 97.75 370 MET B C 1
ATOM 7307 O O . MET B 1 370 ? 25.703 -17.938 4.824 1 97.75 370 MET B O 1
ATOM 7311 N N . ARG B 1 371 ? 24.375 -17.766 2.967 1 98.38 371 ARG B N 1
ATOM 7312 C CA . ARG B 1 371 ? 25.469 -17.5 2.051 1 98.38 371 ARG B CA 1
ATOM 7313 C C . ARG B 1 371 ? 25.297 -16.172 1.341 1 98.38 371 ARG B C 1
ATOM 7315 O O . ARG B 1 371 ? 26.266 -15.453 1.089 1 98.38 371 ARG B O 1
ATOM 7322 N N . ARG B 1 372 ? 24.109 -15.859 1.072 1 98.75 372 ARG B N 1
ATOM 7323 C CA . ARG B 1 372 ? 23.844 -14.68 0.254 1 98.75 372 ARG B CA 1
ATOM 7324 C C . ARG B 1 372 ? 22.812 -13.766 0.924 1 98.75 372 ARG B C 1
ATOM 7326 O O . ARG B 1 372 ? 21.703 -14.195 1.237 1 98.75 372 ARG B O 1
ATOM 7333 N N . LEU B 1 373 ? 23.172 -12.492 1.157 1 98.5 373 LEU B N 1
ATOM 7334 C CA . LEU B 1 373 ? 22.297 -11.469 1.723 1 98.5 373 LEU B CA 1
ATOM 7335 C C . LEU B 1 373 ? 22.297 -10.219 0.855 1 98.5 373 LEU B C 1
ATOM 7337 O O . LEU B 1 373 ? 23.344 -9.617 0.618 1 98.5 373 LEU B O 1
ATOM 7341 N N . ASN B 1 374 ? 21.172 -9.891 0.336 1 98.81 374 ASN B N 1
ATOM 7342 C CA . ASN B 1 374 ? 21.031 -8.719 -0.517 1 98.81 374 ASN B CA 1
ATOM 7343 C C . ASN B 1 374 ? 20.25 -7.613 0.178 1 98.81 374 ASN B C 1
ATOM 7345 O O . ASN B 1 374 ? 19.047 -7.762 0.419 1 98.81 374 ASN B O 1
ATOM 7349 N N . LEU B 1 375 ? 20.859 -6.543 0.539 1 98.44 375 LEU B N 1
ATOM 7350 C CA . LEU B 1 375 ? 20.234 -5.395 1.198 1 98.44 375 LEU B CA 1
ATOM 7351 C C . LEU B 1 375 ? 20.359 -4.141 0.338 1 98.44 375 LEU B C 1
ATOM 7353 O O . LEU B 1 375 ? 20.25 -3.023 0.842 1 98.44 375 LEU B O 1
ATOM 7357 N N . ASN B 1 376 ? 20.547 -4.379 -0.962 1 98.06 376 ASN B N 1
ATOM 7358 C CA . ASN B 1 376 ? 20.688 -3.285 -1.913 1 98.06 376 ASN B CA 1
ATOM 7359 C C . ASN B 1 376 ? 19.406 -2.455 -2.014 1 98.06 376 ASN B C 1
ATOM 7361 O O . ASN B 1 376 ? 18.297 -2.994 -1.907 1 98.06 376 ASN B O 1
ATOM 7365 N N . GLY B 1 377 ? 19.547 -1.213 -2.225 1 97.69 377 GLY B N 1
ATOM 7366 C CA . GLY B 1 377 ? 18.422 -0.358 -2.605 1 97.69 377 GLY B CA 1
ATOM 7367 C C . GLY B 1 377 ? 17.469 -0.083 -1.463 1 97.69 377 GLY B C 1
ATOM 7368 O O . GLY B 1 377 ? 16.25 -0.098 -1.65 1 97.69 377 GLY B O 1
ATOM 7369 N N . ASN B 1 378 ? 17.953 0.069 -0.272 1 96.56 378 ASN B N 1
ATOM 7370 C CA . ASN B 1 378 ? 17.188 0.572 0.864 1 96.56 378 ASN B CA 1
ATOM 7371 C C . ASN B 1 378 ? 17.547 2.018 1.189 1 96.56 378 ASN B C 1
ATOM 7373 O O . ASN B 1 378 ? 17.969 2.773 0.307 1 96.56 378 ASN B O 1
ATOM 7377 N N . ARG B 1 379 ? 17.328 2.574 2.281 1 93.12 379 ARG B N 1
ATOM 7378 C CA . ARG B 1 379 ? 17.688 3.902 2.762 1 93.12 379 ARG B CA 1
ATOM 7379 C C . ARG B 1 379 ? 18.438 3.816 4.086 1 93.12 379 ARG B C 1
ATOM 7381 O O . ARG B 1 379 ? 18.203 4.613 4.996 1 93.12 379 ARG B O 1
ATOM 7388 N N . MET B 1 380 ? 19.297 2.844 4.062 1 95.25 380 MET B N 1
ATOM 7389 C CA . MET B 1 380 ? 19.953 2.562 5.34 1 95.25 380 MET B CA 1
ATOM 7390 C C . MET B 1 380 ? 20.969 3.645 5.676 1 95.25 380 MET B C 1
ATOM 7392 O O . MET B 1 380 ? 21.875 3.926 4.879 1 95.25 380 MET B O 1
ATOM 7396 N N . LYS B 1 381 ? 20.766 4.238 6.777 1 90.69 381 LYS B N 1
ATOM 7397 C CA . LYS B 1 381 ? 21.688 5.262 7.273 1 90.69 381 LYS B CA 1
ATOM 7398 C C . LYS B 1 381 ? 22.672 4.672 8.281 1 90.69 381 LYS B C 1
ATOM 7400 O O . LYS B 1 381 ? 23.812 5.129 8.383 1 90.69 381 LYS B O 1
ATOM 7405 N N . HIS B 1 382 ? 22.094 3.672 8.969 1 89.06 382 HIS B N 1
ATOM 7406 C CA . HIS B 1 382 ? 22.906 3.088 10.031 1 89.06 382 HIS B CA 1
ATOM 7407 C C . HIS B 1 382 ? 22.75 1.572 10.078 1 89.06 382 HIS B C 1
ATOM 7409 O O . HIS B 1 382 ? 21.641 1.053 9.906 1 89.06 382 HIS B O 1
ATOM 7415 N N . LEU B 1 383 ? 23.938 0.948 10.289 1 93.19 383 LEU B N 1
ATOM 7416 C CA . LEU B 1 383 ? 23.984 -0.485 10.555 1 93.19 383 LEU B CA 1
ATOM 7417 C C . LEU B 1 383 ? 24.547 -0.758 11.945 1 93.19 383 LEU B C 1
ATOM 7419 O O . LEU B 1 383 ? 25.625 -0.255 12.289 1 93.19 383 LEU B O 1
ATOM 7423 N N . HIS B 1 384 ? 23.859 -1.496 12.68 1 94.94 384 HIS B N 1
ATOM 7424 C CA . HIS B 1 384 ? 24.422 -1.879 13.977 1 94.94 384 HIS B CA 1
ATOM 7425 C C . HIS B 1 384 ? 25.703 -2.676 13.797 1 94.94 384 HIS B C 1
ATOM 7427 O O . HIS B 1 384 ? 25.797 -3.539 12.922 1 94.94 384 HIS B O 1
ATOM 7433 N N . PRO B 1 385 ? 26.656 -2.457 14.602 1 94.69 385 PRO B N 1
ATOM 7434 C CA . PRO B 1 385 ? 27.953 -3.117 14.438 1 94.69 385 PRO B CA 1
ATOM 7435 C C . PRO B 1 385 ? 27.859 -4.641 14.531 1 94.69 385 PRO B C 1
ATOM 7437 O O . PRO B 1 385 ? 28.672 -5.352 13.93 1 94.69 385 PRO B O 1
ATOM 7440 N N . LEU B 1 386 ? 26.844 -5.09 15.234 1 95.06 386 LEU B N 1
ATOM 7441 C CA . LEU B 1 386 ? 26.719 -6.531 15.43 1 95.06 386 LEU B CA 1
ATOM 7442 C C . LEU B 1 386 ? 25.547 -7.09 14.617 1 95.06 386 LEU B C 1
ATOM 7444 O O . LEU B 1 386 ? 25.062 -8.18 14.906 1 95.06 386 LEU B O 1
ATOM 7448 N N . ALA B 1 387 ? 25.125 -6.328 13.625 1 94.06 387 ALA B N 1
ATOM 7449 C CA . ALA B 1 387 ? 23.953 -6.707 12.836 1 94.06 387 ALA B CA 1
ATOM 7450 C C . ALA B 1 387 ? 24.188 -8.047 12.141 1 94.06 387 ALA B C 1
ATOM 7452 O O . ALA B 1 387 ? 23.234 -8.812 11.93 1 94.06 387 ALA B O 1
ATOM 7453 N N . PHE B 1 388 ? 25.453 -8.383 11.758 1 95.56 388 PHE B N 1
ATOM 7454 C CA . PHE B 1 388 ? 25.75 -9.586 10.984 1 95.56 388 PHE B CA 1
ATOM 7455 C C . PHE B 1 388 ? 26.516 -10.602 11.812 1 95.56 388 PHE B C 1
ATOM 7457 O O . PHE B 1 388 ? 27.188 -11.477 11.266 1 95.56 388 PHE B O 1
ATOM 7464 N N . SER B 1 389 ? 26.469 -10.531 13.109 1 94 389 SER B N 1
ATOM 7465 C CA . SER B 1 389 ? 27.25 -11.367 14.016 1 94 389 SER B CA 1
ATOM 7466 C C . SER B 1 389 ? 26.859 -12.836 13.883 1 94 389 SER B C 1
ATOM 7468 O O . SER B 1 389 ? 27.672 -13.727 14.102 1 94 389 SER B O 1
ATOM 7470 N N . SER B 1 390 ? 25.625 -13.062 13.43 1 95 390 SER B N 1
ATOM 7471 C CA . SER B 1 390 ? 25.109 -14.422 13.344 1 95 390 SER B CA 1
ATOM 7472 C C . SER B 1 390 ? 25.359 -15.023 11.961 1 95 390 SER B C 1
ATOM 7474 O O . SER B 1 390 ? 24.891 -16.125 11.664 1 95 390 SER B O 1
ATOM 7476 N N . LEU B 1 391 ? 26.109 -14.312 11.133 1 96.56 391 LEU B N 1
ATOM 7477 C CA . LEU B 1 391 ? 26.266 -14.742 9.75 1 96.56 391 LEU B CA 1
ATOM 7478 C C . LEU B 1 391 ? 27.734 -14.945 9.398 1 96.56 391 LEU B C 1
ATOM 7480 O O . LEU B 1 391 ? 28.234 -14.336 8.445 1 96.56 391 LEU B O 1
ATOM 7484 N N . PRO B 1 392 ? 28.438 -15.812 10.039 1 95.25 392 PRO B N 1
ATOM 7485 C CA . PRO B 1 392 ? 29.875 -15.977 9.789 1 95.25 392 PRO B CA 1
ATOM 7486 C C . PRO B 1 392 ? 30.172 -16.641 8.453 1 95.25 392 PRO B C 1
ATOM 7488 O O . PRO B 1 392 ? 31.297 -16.562 7.953 1 95.25 392 PRO B O 1
ATOM 7491 N N . PHE B 1 393 ? 29.188 -17.234 7.809 1 96.38 393 PHE B N 1
ATOM 7492 C CA . PHE B 1 393 ? 29.438 -18.031 6.613 1 96.38 393 PHE B CA 1
ATOM 7493 C C . PHE B 1 393 ? 28.969 -17.297 5.363 1 96.38 393 PHE B C 1
ATOM 7495 O O . PHE B 1 393 ? 28.844 -17.891 4.293 1 96.38 393 PHE B O 1
ATOM 7502 N N . LEU B 1 394 ? 28.688 -16.016 5.48 1 96.94 394 LEU B N 1
ATOM 7503 C CA . LEU B 1 394 ? 28.219 -15.219 4.355 1 96.94 394 LEU B CA 1
ATOM 7504 C C . LEU B 1 394 ? 29.281 -15.141 3.262 1 96.94 394 LEU B C 1
ATOM 7506 O O . LEU B 1 394 ? 30.469 -14.922 3.549 1 96.94 394 LEU B O 1
ATOM 7510 N N . GLU B 1 395 ? 28.875 -15.352 2.035 1 97.88 395 GLU B N 1
ATOM 7511 C CA . GLU B 1 395 ? 29.766 -15.281 0.884 1 97.88 395 GLU B CA 1
ATOM 7512 C C . GLU B 1 395 ? 29.5 -14.031 0.049 1 97.88 395 GLU B C 1
ATOM 7514 O O . GLU B 1 395 ? 30.422 -13.453 -0.522 1 97.88 395 GLU B O 1
ATOM 7519 N N . TYR B 1 396 ? 28.266 -13.648 -0.029 1 98.25 396 TYR B N 1
ATOM 7520 C CA . TYR B 1 396 ? 27.859 -12.492 -0.812 1 98.25 396 TYR B CA 1
ATOM 7521 C C . TYR B 1 396 ? 27.047 -11.516 0.035 1 98.25 396 TYR B C 1
ATOM 7523 O O . TYR B 1 396 ? 26 -11.883 0.581 1 98.25 396 TYR B O 1
ATOM 7531 N N . LEU B 1 397 ? 27.484 -10.266 0.16 1 98.06 397 LEU B N 1
ATOM 7532 C CA . LEU B 1 397 ? 26.797 -9.219 0.893 1 98.06 397 LEU B CA 1
ATOM 7533 C C . LEU B 1 397 ? 26.641 -7.965 0.038 1 98.06 397 LEU B C 1
ATOM 7535 O O . LEU B 1 397 ? 27.641 -7.352 -0.354 1 98.06 397 LEU B O 1
ATOM 7539 N N . LYS B 1 398 ? 25.453 -7.648 -0.299 1 98.5 398 LYS B N 1
ATOM 7540 C CA . LYS B 1 398 ? 25.188 -6.457 -1.101 1 98.5 398 LYS B CA 1
ATOM 7541 C C . LYS B 1 398 ? 24.578 -5.348 -0.25 1 98.5 398 LYS B C 1
ATOM 7543 O O . LYS B 1 398 ? 23.469 -5.496 0.281 1 98.5 398 LYS B O 1
ATOM 7548 N N . LEU B 1 399 ? 25.234 -4.254 -0.149 1 97.88 399 LEU B N 1
ATOM 7549 C CA . LEU B 1 399 ? 24.812 -3.107 0.65 1 97.88 399 LEU B CA 1
ATOM 7550 C C . LEU B 1 399 ? 24.812 -1.834 -0.189 1 97.88 399 LEU B C 1
ATOM 7552 O O . LEU B 1 399 ? 24.859 -0.728 0.353 1 97.88 399 LEU B O 1
ATOM 7556 N N . GLY B 1 400 ? 24.766 -2.043 -1.491 1 98 400 GLY B N 1
ATOM 7557 C CA . GLY B 1 400 ? 24.781 -0.893 -2.383 1 98 400 GLY B CA 1
ATOM 7558 C C . GLY B 1 400 ? 23.484 -0.101 -2.369 1 98 400 GLY B C 1
ATOM 7559 O O . GLY B 1 400 ? 22.469 -0.58 -1.872 1 98 400 GLY B O 1
ATOM 7560 N N . HIS B 1 401 ? 23.578 1.153 -2.852 1 97.31 401 HIS B N 1
ATOM 7561 C CA . HIS B 1 401 ? 22.422 2.027 -3.016 1 97.31 401 HIS B CA 1
ATOM 7562 C C . HIS B 1 401 ? 21.703 2.25 -1.687 1 97.31 401 HIS B C 1
ATOM 7564 O O . HIS B 1 401 ? 20.484 2.074 -1.595 1 97.31 401 HIS B O 1
ATOM 7570 N N . ASN B 1 402 ? 22.484 2.574 -0.685 1 97.75 402 ASN B N 1
ATOM 7571 C CA . ASN B 1 402 ? 22 2.998 0.627 1 97.75 402 ASN B CA 1
ATOM 7572 C C . ASN B 1 402 ? 22.562 4.363 1.015 1 97.75 402 ASN B C 1
ATOM 7574 O O . ASN B 1 402 ? 22.969 5.141 0.148 1 97.75 402 ASN B O 1
ATOM 7578 N N . GLU B 1 403 ? 22.438 4.793 2.256 1 96.25 403 GLU B N 1
ATOM 7579 C CA . GLU B 1 403 ? 22.922 6.09 2.727 1 96.25 403 GLU B CA 1
ATOM 7580 C C . GLU B 1 403 ? 23.953 5.926 3.842 1 96.25 403 GLU B C 1
ATOM 7582 O O . GLU B 1 403 ? 23.953 6.691 4.805 1 96.25 403 GLU B O 1
ATOM 7587 N N . LEU B 1 404 ? 24.734 4.883 3.68 1 96.25 404 LEU B N 1
ATOM 7588 C CA . LEU B 1 404 ? 25.734 4.59 4.699 1 96.25 404 LEU B CA 1
ATOM 7589 C C . LEU B 1 404 ? 26.859 5.609 4.66 1 96.25 404 LEU B C 1
ATOM 7591 O O . LEU B 1 404 ? 27.375 5.926 3.59 1 96.25 404 LEU B O 1
ATOM 7595 N N . LYS B 1 405 ? 27.281 6.09 5.797 1 94.19 405 LYS B N 1
ATOM 7596 C CA . LYS B 1 405 ? 28.344 7.086 5.883 1 94.19 405 LYS B CA 1
ATOM 7597 C C . LYS B 1 405 ? 29.625 6.469 6.434 1 94.19 405 LYS B C 1
ATOM 7599 O O . LYS B 1 405 ? 30.719 6.992 6.207 1 94.19 405 LYS B O 1
ATOM 7604 N N . SER B 1 406 ? 29.453 5.43 7.188 1 92.75 406 SER B N 1
ATOM 7605 C CA . SER B 1 406 ? 30.594 4.773 7.793 1 92.75 406 SER B CA 1
ATOM 7606 C C . SER B 1 406 ? 30.359 3.275 7.957 1 92.75 406 SER B C 1
ATOM 7608 O O . SER B 1 406 ? 29.219 2.811 7.871 1 92.75 406 SER B O 1
ATOM 7610 N N . LEU B 1 407 ? 31.469 2.607 8.117 1 93.31 407 LEU B N 1
ATOM 7611 C CA . LEU B 1 407 ? 31.453 1.168 8.359 1 93.31 407 LEU B CA 1
ATOM 7612 C C . LEU B 1 407 ? 32.188 0.823 9.648 1 93.31 407 LEU B C 1
ATOM 7614 O O . LEU B 1 407 ? 33.188 1.455 9.977 1 93.31 407 LEU B O 1
ATOM 7618 N N . ASP B 1 408 ? 31.656 -0.133 10.289 1 93.69 408 ASP B N 1
ATOM 7619 C CA . ASP B 1 408 ? 32.281 -0.62 11.508 1 93.69 408 ASP B CA 1
ATOM 7620 C C . ASP B 1 408 ? 32.938 -1.978 11.281 1 93.69 408 ASP B C 1
ATOM 7622 O O . ASP B 1 408 ? 32.375 -2.857 10.641 1 93.69 408 ASP B O 1
ATOM 7626 N N . VAL B 1 409 ? 34.125 -2.107 11.898 1 92.31 409 VAL B N 1
ATOM 7627 C CA . VAL B 1 409 ? 34.906 -3.32 11.688 1 92.31 409 VAL B CA 1
ATOM 7628 C C . VAL B 1 409 ? 34.156 -4.52 12.281 1 92.31 409 VAL B C 1
ATOM 7630 O O . VAL B 1 409 ? 34.25 -5.633 11.758 1 92.31 409 VAL B O 1
ATOM 7633 N N . ARG B 1 410 ? 33.5 -4.43 13.266 1 93 410 ARG B N 1
ATOM 7634 C CA . ARG B 1 410 ? 32.812 -5.516 13.961 1 93 410 ARG B CA 1
ATOM 7635 C C . ARG B 1 410 ? 31.75 -6.164 13.062 1 93 410 ARG B C 1
ATOM 7637 O O . ARG B 1 410 ? 31.359 -7.309 13.297 1 93 410 ARG B O 1
ATOM 7644 N N . MET B 1 411 ? 31.312 -5.402 12.094 1 90.44 411 MET B N 1
ATOM 7645 C CA . MET B 1 411 ? 30.328 -5.922 11.148 1 90.44 411 MET B CA 1
ATOM 7646 C C . MET B 1 411 ? 30.922 -7.039 10.305 1 90.44 411 MET B C 1
ATOM 7648 O O . MET B 1 411 ? 30.219 -7.98 9.93 1 90.44 411 MET B O 1
ATOM 7652 N N . PHE B 1 412 ? 32.156 -6.953 10.039 1 90.69 412 PHE B N 1
ATOM 7653 C CA . PHE B 1 412 ? 32.75 -7.836 9.047 1 90.69 412 PHE B CA 1
ATOM 7654 C C . PHE B 1 412 ? 33.688 -8.852 9.719 1 90.69 412 PHE B C 1
ATOM 7656 O O . PHE B 1 412 ? 34.062 -9.852 9.102 1 90.69 412 PHE B O 1
ATOM 7663 N N . ALA B 1 413 ? 33.938 -8.672 10.938 1 87.88 413 ALA B N 1
ATOM 7664 C CA . ALA B 1 413 ? 34.875 -9.5 11.672 1 87.88 413 ALA B CA 1
ATOM 7665 C C . ALA B 1 413 ? 34.469 -10.969 11.648 1 87.88 413 ALA B C 1
ATOM 7667 O O . ALA B 1 413 ? 35.281 -11.859 11.445 1 87.88 413 ALA B O 1
ATOM 7668 N N . PRO B 1 414 ? 33.188 -11.234 11.75 1 86.94 414 PRO B N 1
ATOM 7669 C CA . PRO B 1 414 ? 32.781 -12.641 11.773 1 86.94 414 PRO B CA 1
ATOM 7670 C C . PRO B 1 414 ? 32.781 -13.281 10.391 1 86.94 414 PRO B C 1
ATOM 7672 O O . PRO B 1 414 ? 32.75 -14.508 10.273 1 86.94 414 PRO B O 1
ATOM 7675 N N . MET B 1 415 ? 32.875 -12.516 9.328 1 91.38 415 MET B N 1
ATOM 7676 C CA . MET B 1 415 ? 32.656 -12.992 7.969 1 91.38 415 MET B CA 1
ATOM 7677 C C . MET B 1 415 ? 33.938 -13.43 7.312 1 91.38 415 MET B C 1
ATOM 7679 O O . MET B 1 415 ? 34.438 -12.75 6.414 1 91.38 415 MET B O 1
ATOM 7683 N N . ARG B 1 416 ? 34.406 -14.586 7.555 1 88.94 416 ARG B N 1
ATOM 7684 C CA . ARG B 1 416 ? 35.688 -15.047 7.09 1 88.94 416 ARG B CA 1
ATOM 7685 C C . ARG B 1 416 ? 35.594 -15.672 5.699 1 88.94 416 ARG B C 1
ATOM 7687 O O . ARG B 1 416 ? 36.594 -15.961 5.066 1 88.94 416 ARG B O 1
ATOM 7694 N N . ARG B 1 417 ? 34.406 -15.75 5.238 1 93.88 417 ARG B N 1
ATOM 7695 C CA . ARG B 1 417 ? 34.219 -16.406 3.949 1 93.88 417 ARG B CA 1
ATOM 7696 C C . ARG B 1 417 ? 33.656 -15.43 2.92 1 93.88 417 ARG B C 1
ATOM 7698 O O . ARG B 1 417 ? 33.25 -15.836 1.824 1 93.88 417 ARG B O 1
ATOM 7705 N N . LEU B 1 418 ? 33.594 -14.211 3.227 1 95.81 418 LEU B N 1
ATOM 7706 C CA . LEU B 1 418 ? 33 -13.203 2.355 1 95.81 418 LEU B CA 1
ATOM 7707 C C . LEU B 1 418 ? 33.781 -13.055 1.063 1 95.81 418 LEU B C 1
ATOM 7709 O O . LEU B 1 418 ? 34.969 -12.766 1.098 1 95.81 418 LEU B O 1
ATOM 7713 N N . GLN B 1 419 ? 33.156 -13.258 -0.066 1 96.94 419 GLN B N 1
ATOM 7714 C CA . GLN B 1 419 ? 33.812 -13.219 -1.364 1 96.94 419 GLN B CA 1
ATOM 7715 C C . GLN B 1 419 ? 33.469 -11.953 -2.131 1 96.94 419 GLN B C 1
ATOM 7717 O O . GLN B 1 419 ? 34.312 -11.359 -2.791 1 96.94 419 GLN B O 1
ATOM 7722 N N . LYS B 1 420 ? 32.219 -11.578 -2.047 1 97.69 420 LYS B N 1
ATOM 7723 C CA . LYS B 1 420 ? 31.766 -10.406 -2.777 1 97.69 420 LYS B CA 1
ATOM 7724 C C . LYS B 1 420 ? 31.078 -9.414 -1.845 1 97.69 420 LYS B C 1
ATOM 7726 O O . LYS B 1 420 ? 30.188 -9.789 -1.074 1 97.69 420 LYS B O 1
ATOM 7731 N N . LEU B 1 421 ? 31.484 -8.156 -1.933 1 97 421 LEU B N 1
ATOM 7732 C CA . LEU B 1 421 ? 30.938 -7.086 -1.107 1 97 421 LEU B CA 1
ATOM 7733 C C . LEU B 1 421 ? 30.594 -5.863 -1.955 1 97 421 LEU B C 1
ATOM 7735 O O . LEU B 1 421 ? 31.484 -5.27 -2.572 1 97 421 LEU B O 1
ATOM 7739 N N . HIS B 1 422 ? 29.375 -5.539 -1.998 1 98.19 422 HIS B N 1
ATOM 7740 C CA . HIS B 1 422 ? 28.922 -4.383 -2.768 1 98.19 422 HIS B CA 1
ATOM 7741 C C . HIS B 1 422 ? 28.609 -3.199 -1.856 1 98.19 422 HIS B C 1
ATOM 7743 O O . HIS B 1 422 ? 27.672 -3.252 -1.065 1 98.19 422 HIS B O 1
ATOM 7749 N N . LEU B 1 423 ? 29.312 -2.146 -2.016 1 97.31 423 LEU B N 1
ATOM 7750 C CA . LEU B 1 423 ? 29.156 -0.951 -1.195 1 97.31 423 LEU B CA 1
ATOM 7751 C C . LEU B 1 423 ? 28.953 0.285 -2.068 1 97.31 423 LEU B C 1
ATOM 7753 O O . LEU B 1 423 ? 29.031 1.414 -1.58 1 97.31 423 LEU B O 1
ATOM 7757 N N . GLY B 1 424 ? 28.734 0.025 -3.32 1 97.06 424 GLY B N 1
ATOM 7758 C CA . GLY B 1 424 ? 28.578 1.135 -4.25 1 97.06 424 GLY B CA 1
ATOM 7759 C C . GLY B 1 424 ? 27.344 1.975 -3.986 1 97.06 424 GLY B C 1
ATOM 7760 O O . GLY B 1 424 ? 26.359 1.478 -3.449 1 97.06 424 GLY B O 1
ATOM 7761 N N . HIS B 1 425 ? 27.391 3.25 -4.332 1 96.62 425 HIS B N 1
ATOM 7762 C CA . HIS B 1 425 ? 26.266 4.18 -4.266 1 96.62 425 HIS B CA 1
ATOM 7763 C C . HIS B 1 425 ? 25.797 4.371 -2.83 1 96.62 425 HIS B C 1
ATOM 7765 O O . HIS B 1 425 ? 24.609 4.238 -2.543 1 96.62 425 HIS B O 1
ATOM 7771 N N . ASN B 1 426 ? 26.734 4.59 -1.954 1 97.5 426 ASN B N 1
ATOM 7772 C CA . ASN B 1 426 ? 26.5 5.027 -0.582 1 97.5 426 ASN B CA 1
ATOM 7773 C C . ASN B 1 426 ? 27.109 6.41 -0.328 1 97.5 426 ASN B C 1
ATOM 7775 O O . ASN B 1 426 ? 27.344 7.168 -1.269 1 97.5 426 ASN B O 1
ATOM 7779 N N . LEU B 1 427 ? 27.203 6.855 0.909 1 96.5 427 LEU B N 1
ATOM 7780 C CA . LEU B 1 427 ? 27.766 8.156 1.275 1 96.5 427 LEU B CA 1
ATOM 7781 C C . LEU B 1 427 ? 29.047 7.988 2.088 1 96.5 427 LEU B C 1
ATOM 7783 O O . LEU B 1 427 ? 29.344 8.805 2.963 1 96.5 427 LEU B O 1
ATOM 7787 N N . LEU B 1 428 ? 29.75 6.965 1.795 1 95.81 428 LEU B N 1
ATOM 7788 C CA . LEU B 1 428 ? 30.969 6.672 2.533 1 95.81 428 LEU B CA 1
ATOM 7789 C C . LEU B 1 428 ? 32.031 7.73 2.262 1 95.81 428 LEU B C 1
ATOM 7791 O O . LEU B 1 428 ? 32.375 7.996 1.105 1 95.81 428 LEU B O 1
ATOM 7795 N N . GLU B 1 429 ? 32.531 8.305 3.299 1 93.06 429 GLU B N 1
ATOM 7796 C CA . GLU B 1 429 ? 33.625 9.297 3.164 1 93.06 429 GLU B CA 1
ATOM 7797 C C . GLU B 1 429 ? 34.969 8.672 3.434 1 93.06 429 GLU B C 1
ATOM 7799 O O . GLU B 1 429 ? 36 9.164 2.939 1 93.06 429 GLU B O 1
ATOM 7804 N N . GLU B 1 430 ? 34.875 7.668 4.215 1 91.38 430 GLU B N 1
ATOM 7805 C CA . GLU B 1 430 ? 36.125 6.977 4.566 1 91.38 430 GLU B CA 1
ATOM 7806 C C . GLU B 1 430 ? 35.875 5.508 4.879 1 91.38 430 GLU B C 1
ATOM 7808 O O . GLU B 1 430 ? 34.781 5.148 5.34 1 91.38 430 GLU B O 1
ATOM 7813 N N . ILE B 1 431 ? 36.844 4.727 4.512 1 91.38 431 ILE B N 1
ATOM 7814 C CA . ILE B 1 431 ? 36.875 3.342 4.961 1 91.38 431 ILE B CA 1
ATOM 7815 C C . ILE B 1 431 ? 38.125 3.123 5.824 1 91.38 431 ILE B C 1
ATOM 7817 O O . ILE B 1 431 ? 39.25 3.18 5.324 1 91.38 431 ILE B O 1
ATOM 7821 N N . ASN B 1 432 ? 37.844 2.803 7.02 1 88.75 432 ASN B N 1
ATOM 7822 C CA . ASN B 1 432 ? 38.938 2.676 7.973 1 88.75 432 ASN B CA 1
ATOM 7823 C C . ASN B 1 432 ? 39.844 1.488 7.633 1 88.75 432 ASN B C 1
ATOM 7825 O O . ASN B 1 432 ? 39.406 0.516 7.027 1 88.75 432 ASN B O 1
ATOM 7829 N N . LEU B 1 433 ? 41.031 1.658 8.148 1 87.38 433 LEU B N 1
ATOM 7830 C CA . LEU B 1 433 ? 42.031 0.641 7.875 1 87.38 433 LEU B CA 1
ATOM 7831 C C . LEU B 1 433 ? 41.656 -0.699 8.484 1 87.38 433 LEU B C 1
ATOM 7833 O O . LEU B 1 433 ? 41.875 -1.751 7.879 1 87.38 433 LEU B O 1
ATOM 7837 N N . ASP B 1 434 ? 41.094 -0.647 9.617 1 88.31 434 ASP B N 1
ATOM 7838 C CA . ASP B 1 434 ? 40.688 -1.875 10.305 1 88.31 434 ASP B CA 1
ATOM 7839 C C . ASP B 1 434 ? 39.625 -2.621 9.531 1 88.31 434 ASP B C 1
ATOM 7841 O O . ASP B 1 434 ? 39.625 -3.852 9.477 1 88.31 434 ASP B O 1
ATOM 7845 N N . VAL B 1 435 ? 38.75 -1.859 8.906 1 90.25 435 VAL B N 1
ATOM 7846 C CA . VAL B 1 435 ? 37.688 -2.457 8.086 1 90.25 435 VAL B CA 1
ATOM 7847 C C . VAL B 1 435 ? 38.312 -3.107 6.852 1 90.25 435 VAL B C 1
ATOM 7849 O O . VAL B 1 435 ? 38.031 -4.258 6.527 1 90.25 435 VAL B O 1
ATOM 7852 N N . LEU B 1 436 ? 39.188 -2.447 6.227 1 87 436 LEU B N 1
ATOM 7853 C CA . LEU B 1 436 ? 39.844 -2.947 5.023 1 87 436 LEU B CA 1
ATOM 7854 C C . LEU B 1 436 ? 40.656 -4.215 5.324 1 87 436 LEU B C 1
ATOM 7856 O O . LEU B 1 436 ? 40.625 -5.168 4.547 1 87 436 LEU B O 1
ATOM 7860 N N . GLU B 1 437 ? 41.25 -4.254 6.438 1 85.38 437 GLU B N 1
ATOM 7861 C CA . GLU B 1 437 ? 42.062 -5.391 6.824 1 85.38 437 GLU B CA 1
ATOM 7862 C C . GLU B 1 437 ? 41.219 -6.613 7.148 1 85.38 437 GLU B C 1
ATOM 7864 O O . GLU B 1 437 ? 41.656 -7.75 7.004 1 85.38 437 GLU B O 1
ATOM 7869 N N . SER B 1 438 ? 40.062 -6.32 7.566 1 87.5 438 SER B N 1
ATOM 7870 C CA . SER B 1 438 ? 39.156 -7.41 7.934 1 87.5 438 SER B CA 1
ATOM 7871 C C . SER B 1 438 ? 38.562 -8.086 6.699 1 87.5 438 SER B C 1
ATOM 7873 O O . SER B 1 438 ? 38.031 -9.188 6.785 1 87.5 438 SER B O 1
ATOM 7875 N N . LEU B 1 439 ? 38.75 -7.52 5.512 1 88.38 439 LEU B N 1
ATOM 7876 C CA . LEU B 1 439 ? 38.156 -8.023 4.266 1 88.38 439 LEU B CA 1
ATOM 7877 C C . LEU B 1 439 ? 39.188 -8.844 3.492 1 88.38 439 LEU B C 1
ATOM 7879 O O . LEU B 1 439 ? 39.312 -8.711 2.27 1 88.38 439 LEU B O 1
ATOM 7883 N N . SER B 1 440 ? 39.906 -9.695 4.164 1 85.38 440 SER B N 1
ATOM 7884 C CA . SER B 1 440 ? 41.031 -10.422 3.578 1 85.38 440 SER B CA 1
ATOM 7885 C C . SER B 1 440 ? 40.562 -11.508 2.619 1 85.38 440 SER B C 1
ATOM 7887 O O . SER B 1 440 ? 41.281 -11.891 1.697 1 85.38 440 SER B O 1
ATOM 7889 N N . SER B 1 441 ? 39.344 -11.945 2.805 1 90.19 441 SER B N 1
ATOM 7890 C CA . SER B 1 441 ? 38.844 -13.055 1.993 1 90.19 441 SER B CA 1
ATOM 7891 C C . SER B 1 441 ? 38.094 -12.547 0.771 1 90.19 441 SER B C 1
ATOM 7893 O O . SER B 1 441 ? 37.719 -13.328 -0.109 1 90.19 441 SER B O 1
ATOM 7895 N N . VAL B 1 442 ? 37.875 -11.281 0.608 1 93.25 442 VAL B N 1
ATOM 7896 C CA . VAL B 1 442 ? 37 -10.703 -0.413 1 93.25 442 VAL B CA 1
ATOM 7897 C C . VAL B 1 442 ? 37.719 -10.734 -1.769 1 93.25 442 VAL B C 1
ATOM 7899 O O . VAL B 1 442 ? 38.875 -10.367 -1.877 1 93.25 442 VAL B O 1
ATOM 7902 N N . GLN B 1 443 ? 37.031 -11.18 -2.77 1 95.25 443 GLN B N 1
ATOM 7903 C CA . GLN B 1 443 ? 37.562 -11.258 -4.129 1 95.25 443 GLN B CA 1
ATOM 7904 C C . GLN B 1 443 ? 37.062 -10.086 -4.977 1 95.25 443 GLN B C 1
ATOM 7906 O O . GLN B 1 443 ? 37.75 -9.648 -5.898 1 95.25 443 GLN B O 1
ATOM 7911 N N . GLU B 1 444 ? 35.906 -9.703 -4.664 1 95.88 444 GLU B N 1
ATOM 7912 C CA . GLU B 1 444 ? 35.312 -8.594 -5.402 1 95.88 444 GLU B CA 1
ATOM 7913 C C . GLU B 1 444 ? 34.688 -7.57 -4.453 1 95.88 444 GLU B C 1
ATOM 7915 O O . GLU B 1 444 ? 33.906 -7.93 -3.588 1 95.88 444 GLU B O 1
ATOM 7920 N N . ILE B 1 445 ? 35.062 -6.305 -4.625 1 94.75 445 ILE B N 1
ATOM 7921 C CA . ILE B 1 445 ? 34.5 -5.238 -3.791 1 94.75 445 ILE B CA 1
ATOM 7922 C C . ILE B 1 445 ? 34.125 -4.051 -4.668 1 94.75 445 ILE B C 1
ATOM 7924 O O . ILE B 1 445 ? 34.906 -3.621 -5.527 1 94.75 445 ILE B O 1
ATOM 7928 N N . LEU B 1 446 ? 32.938 -3.6 -4.559 1 96.25 446 LEU B N 1
ATOM 7929 C CA . LEU B 1 446 ? 32.438 -2.418 -5.273 1 96.25 446 LEU B CA 1
ATOM 7930 C C . LEU B 1 446 ? 32.312 -1.231 -4.324 1 96.25 446 LEU B C 1
ATOM 7932 O O . LEU B 1 446 ? 31.547 -1.294 -3.359 1 96.25 446 LEU B O 1
ATOM 7936 N N . VAL B 1 447 ? 33.031 -0.17 -4.543 1 95.56 447 VAL B N 1
ATOM 7937 C CA . VAL B 1 447 ? 32.938 1.022 -3.705 1 95.56 447 VAL B CA 1
ATOM 7938 C C . VAL B 1 447 ? 32.688 2.252 -4.582 1 95.56 447 VAL B C 1
ATOM 7940 O O . VAL B 1 447 ? 33.062 3.371 -4.199 1 95.56 447 VAL B O 1
ATOM 7943 N N . ASP B 1 448 ? 32.156 1.987 -5.766 1 94.38 448 ASP B N 1
ATOM 7944 C CA . ASP B 1 448 ? 31.922 3.055 -6.727 1 94.38 448 ASP B CA 1
ATOM 7945 C C . ASP B 1 448 ? 30.828 4 -6.23 1 94.38 448 ASP B C 1
ATOM 7947 O O . ASP B 1 448 ? 29.938 3.59 -5.484 1 94.38 448 ASP B O 1
ATOM 7951 N N . ASN B 1 449 ? 30.891 5.258 -6.598 1 94.25 449 ASN B N 1
ATOM 7952 C CA . ASN B 1 449 ? 29.859 6.27 -6.391 1 94.25 449 ASN B CA 1
ATOM 7953 C C . ASN B 1 449 ? 29.562 6.473 -4.906 1 94.25 449 ASN B C 1
ATOM 7955 O O . ASN B 1 449 ? 28.406 6.441 -4.488 1 94.25 449 ASN B O 1
ATOM 7959 N N . ASN B 1 450 ? 30.641 6.59 -4.184 1 96.06 450 ASN B N 1
ATOM 7960 C CA . ASN B 1 450 ? 30.609 7.078 -2.809 1 96.06 450 ASN B CA 1
ATOM 7961 C C . ASN B 1 450 ? 31.203 8.477 -2.693 1 96.06 450 ASN B C 1
ATOM 7963 O O . ASN B 1 450 ? 31.188 9.242 -3.658 1 96.06 450 ASN B O 1
ATOM 7967 N N . ARG B 1 451 ? 31.641 8.859 -1.509 1 95.25 451 ARG B N 1
ATOM 7968 C CA . ARG B 1 451 ? 32.281 10.148 -1.276 1 95.25 451 ARG B CA 1
ATOM 7969 C C . ARG B 1 451 ? 33.719 9.969 -0.834 1 95.25 451 ARG B C 1
ATOM 7971 O O . ARG B 1 451 ? 34.219 10.734 0.001 1 95.25 451 ARG B O 1
ATOM 7978 N N . LEU B 1 452 ? 34.281 8.945 -1.393 1 94.25 452 LEU B N 1
ATOM 7979 C CA . LEU B 1 452 ? 35.656 8.625 -1.029 1 94.25 452 LEU B CA 1
ATOM 7980 C C . LEU B 1 452 ? 36.625 9.531 -1.767 1 94.25 452 LEU B C 1
ATOM 7982 O O . LEU B 1 452 ? 36.562 9.672 -2.99 1 94.25 452 LEU B O 1
ATOM 7986 N N . THR B 1 453 ? 37.531 10.148 -1.005 1 93.06 453 THR B N 1
ATOM 7987 C CA . THR B 1 453 ? 38.562 11.008 -1.607 1 93.06 453 THR B CA 1
ATOM 7988 C C . THR B 1 453 ? 39.938 10.352 -1.551 1 93.06 453 THR B C 1
ATOM 7990 O O . THR B 1 453 ? 40.844 10.766 -2.248 1 93.06 453 THR B O 1
ATOM 7993 N N . PHE B 1 454 ? 40.062 9.477 -0.725 1 90.75 454 PHE B N 1
ATOM 7994 C CA . PHE B 1 454 ? 41.281 8.703 -0.562 1 90.75 454 PHE B CA 1
ATOM 7995 C C . PHE B 1 454 ? 41 7.352 0.081 1 90.75 454 PHE B C 1
ATOM 7997 O O . PHE B 1 454 ? 39.906 7.117 0.566 1 90.75 454 PHE B O 1
ATOM 8004 N N . LEU B 1 455 ? 41.875 6.387 -0.042 1 88.19 455 LEU B N 1
ATOM 8005 C CA . LEU B 1 455 ? 41.812 5.137 0.708 1 88.19 455 LEU B CA 1
ATOM 8006 C C . LEU B 1 455 ? 42.906 5.078 1.758 1 88.19 455 LEU B C 1
ATOM 8008 O O . LEU B 1 455 ? 44.062 5.5 1.499 1 88.19 455 LEU B O 1
ATOM 8012 N N . ALA B 1 456 ? 42.469 4.641 2.977 1 77.12 456 ALA B N 1
ATOM 8013 C CA . ALA B 1 456 ? 43.469 4.559 4.043 1 77.12 456 ALA B CA 1
ATOM 8014 C C . ALA B 1 456 ? 44.594 3.623 3.656 1 77.12 456 ALA B C 1
ATOM 8016 O O . ALA B 1 456 ? 44.406 2.682 2.883 1 77.12 456 ALA B O 1
ATOM 8017 N N . LYS B 1 457 ? 45.812 3.814 4.246 1 68.12 457 LYS B N 1
ATOM 8018 C CA . LYS B 1 457 ? 47.125 3.25 3.932 1 68.12 457 LYS B CA 1
ATOM 8019 C C . LYS B 1 457 ? 47 1.999 3.066 1 68.12 457 LYS B C 1
ATOM 8021 O O . LYS B 1 457 ? 46.344 1.029 3.465 1 68.12 457 LYS B O 1
ATOM 8026 N N . VAL B 1 458 ? 47.094 2.105 1.772 1 57.31 458 VAL B N 1
ATOM 8027 C CA . VAL B 1 458 ? 46.969 1.167 0.66 1 57.31 458 VAL B CA 1
ATOM 8028 C C . VAL B 1 458 ? 47.875 -0.047 0.919 1 57.31 458 VAL B C 1
ATOM 8030 O O . VAL B 1 458 ? 47.875 -0.997 0.134 1 57.31 458 VAL B O 1
ATOM 8033 N N . ASN B 1 459 ? 48.625 -0.033 2.016 1 55.16 459 ASN B N 1
ATOM 8034 C CA . ASN B 1 459 ? 49.438 -1.24 2.1 1 55.16 459 ASN B CA 1
ATOM 8035 C C . ASN B 1 459 ? 48.625 -2.443 2.549 1 55.16 459 ASN B C 1
ATOM 8037 O O . ASN B 1 459 ? 49.156 -3.416 3.068 1 55.16 459 ASN B O 1
ATOM 8041 N N . VAL B 1 460 ? 47.375 -2.221 2.41 1 60.12 460 VAL B N 1
ATOM 8042 C CA . VAL B 1 460 ? 46.5 -3.271 2.9 1 60.12 460 VAL B CA 1
ATOM 8043 C C . VAL B 1 460 ? 46.562 -4.484 1.974 1 60.12 460 VAL B C 1
ATOM 8045 O O . VAL B 1 460 ? 46.5 -4.34 0.75 1 60.12 460 VAL B O 1
ATOM 8048 N N . SER B 1 461 ? 47.094 -5.656 2.498 1 63.06 461 SER B N 1
ATOM 8049 C CA . SER B 1 461 ? 47.188 -6.91 1.758 1 63.06 461 SER B CA 1
ATOM 8050 C C . SER B 1 461 ? 45.844 -7.543 1.527 1 63.06 461 SER B C 1
ATOM 8052 O O . SER B 1 461 ? 45.094 -7.777 2.479 1 63.06 461 SER B O 1
ATOM 8054 N N . PHE B 1 462 ? 45.156 -7.207 0.364 1 77.56 462 PHE B N 1
ATOM 8055 C CA . PHE B 1 462 ? 44.031 -7.969 -0.148 1 77.56 462 PHE B CA 1
ATOM 8056 C C . PHE B 1 462 ? 44.5 -9.133 -1.01 1 77.56 462 PHE B C 1
ATOM 8058 O O . PHE B 1 462 ? 44.5 -9.047 -2.238 1 77.56 462 PHE B O 1
ATOM 8065 N N . PRO B 1 463 ? 44.906 -10.18 -0.294 1 79.06 463 PRO B N 1
ATOM 8066 C CA . PRO B 1 463 ? 45.562 -11.242 -1.067 1 79.06 463 PRO B CA 1
ATOM 8067 C C . PRO B 1 463 ? 44.656 -11.859 -2.111 1 79.06 463 PRO B C 1
ATOM 8069 O O . PRO B 1 463 ? 45.125 -12.328 -3.156 1 79.06 463 PRO B O 1
ATOM 8072 N N . ASN B 1 464 ? 43.375 -11.75 -1.905 1 87.88 464 ASN B N 1
ATOM 8073 C CA . ASN B 1 464 ? 42.469 -12.484 -2.777 1 87.88 464 ASN B CA 1
ATOM 8074 C C . ASN B 1 464 ? 41.688 -11.555 -3.703 1 87.88 464 ASN B C 1
ATOM 8076 O O . ASN B 1 464 ? 40.875 -12 -4.504 1 87.88 464 ASN B O 1
ATOM 8080 N N . LEU B 1 465 ? 41.906 -10.289 -3.645 1 90.94 465 LEU B N 1
ATOM 8081 C CA . LEU B 1 465 ? 41.156 -9.297 -4.398 1 90.94 465 LEU B CA 1
ATOM 8082 C C . LEU B 1 465 ? 41.406 -9.445 -5.895 1 90.94 465 LEU B C 1
ATOM 8084 O O . LEU B 1 465 ? 42.562 -9.461 -6.34 1 90.94 465 LEU B O 1
ATOM 8088 N N . LYS B 1 466 ? 40.344 -9.547 -6.672 1 93.38 466 LYS B N 1
ATOM 8089 C CA . LYS B 1 466 ? 40.469 -9.727 -8.117 1 93.38 466 LYS B CA 1
ATOM 8090 C C . LYS B 1 466 ? 39.844 -8.555 -8.867 1 93.38 466 LYS B C 1
ATOM 8092 O O . LYS B 1 466 ? 40.312 -8.164 -9.938 1 93.38 466 LYS B O 1
ATOM 8097 N N . ARG B 1 467 ? 38.781 -8.117 -8.289 1 94.5 467 ARG B N 1
ATOM 8098 C CA . ARG B 1 467 ? 38.031 -7.059 -8.977 1 94.5 467 ARG B CA 1
ATOM 8099 C C . ARG B 1 467 ? 37.594 -5.984 -7.988 1 94.5 467 ARG B C 1
ATOM 8101 O O . ARG B 1 467 ? 37.156 -6.293 -6.875 1 94.5 467 ARG B O 1
ATOM 8108 N N . VAL B 1 468 ? 37.625 -4.715 -8.453 1 93.44 468 VAL B N 1
ATOM 8109 C CA . VAL B 1 468 ? 37.188 -3.6 -7.633 1 93.44 468 VAL B CA 1
ATOM 8110 C C . VAL B 1 468 ? 36.531 -2.529 -8.516 1 93.44 468 VAL B C 1
ATOM 8112 O O . VAL B 1 468 ? 36.938 -2.363 -9.672 1 93.44 468 VAL B O 1
ATOM 8115 N N . ALA B 1 469 ? 35.531 -1.924 -8.078 1 94 469 ALA B N 1
ATOM 8116 C CA . ALA B 1 469 ? 34.969 -0.749 -8.727 1 94 469 ALA B CA 1
ATOM 8117 C C . ALA B 1 469 ? 35.188 0.506 -7.887 1 94 469 ALA B C 1
ATOM 8119 O O . ALA B 1 469 ? 34.812 0.556 -6.719 1 94 469 ALA B O 1
ATOM 8120 N N . ILE B 1 470 ? 35.781 1.516 -8.484 1 93.44 470 ILE B N 1
ATOM 8121 C CA . ILE B 1 470 ? 36.188 2.668 -7.672 1 93.44 470 ILE B CA 1
ATOM 8122 C C . ILE B 1 470 ? 35.719 3.953 -8.359 1 93.44 470 ILE B C 1
ATOM 8124 O O . ILE B 1 470 ? 35.875 5.047 -7.812 1 93.44 470 ILE B O 1
ATOM 8128 N N . GLU B 1 471 ? 35.094 3.855 -9.516 1 92.19 471 GLU B N 1
ATOM 8129 C CA . GLU B 1 471 ? 34.719 5.039 -10.289 1 92.19 471 GLU B CA 1
ATOM 8130 C C . GLU B 1 471 ? 33.594 5.82 -9.602 1 92.19 471 GLU B C 1
ATOM 8132 O O . GLU B 1 471 ? 32.906 5.281 -8.75 1 92.19 471 GLU B O 1
ATOM 8137 N N . GLY B 1 472 ? 33.5 7.109 -9.867 1 91.94 472 GLY B N 1
ATOM 8138 C CA . GLY B 1 472 ? 32.406 7.926 -9.398 1 91.94 472 GLY B CA 1
ATOM 8139 C C . GLY B 1 472 ? 32.656 8.547 -8.031 1 91.94 472 GLY B C 1
ATOM 8140 O O . GLY B 1 472 ? 31.812 9.25 -7.496 1 91.94 472 GLY B O 1
ATOM 8141 N N . ASN B 1 473 ? 33.781 8.234 -7.473 1 93.75 473 ASN B N 1
ATOM 8142 C CA . ASN B 1 473 ? 34.188 8.867 -6.223 1 93.75 473 ASN B CA 1
ATOM 8143 C C . ASN B 1 473 ? 35 10.133 -6.469 1 93.75 473 ASN B C 1
ATOM 8145 O O . ASN B 1 473 ? 35.688 10.242 -7.48 1 93.75 473 ASN B O 1
ATOM 8149 N N . PRO B 1 474 ? 34.875 11.133 -5.574 1 93.5 474 PRO B N 1
ATOM 8150 C CA . PRO B 1 474 ? 35.719 12.336 -5.703 1 93.5 474 PRO B CA 1
ATOM 8151 C C . PRO B 1 474 ? 37.156 12.125 -5.234 1 93.5 474 PRO B C 1
ATOM 8153 O O . PRO B 1 474 ? 37.625 12.852 -4.363 1 93.5 474 PRO B O 1
ATOM 8156 N N . TRP B 1 475 ? 37.875 11.25 -5.953 1 93.12 475 TRP B N 1
ATOM 8157 C CA . TRP B 1 475 ? 39.25 10.938 -5.613 1 93.12 475 TRP B CA 1
ATOM 8158 C C . TRP B 1 475 ? 40.156 12.156 -5.793 1 93.12 475 TRP B C 1
ATOM 8160 O O . TRP B 1 475 ? 40 12.914 -6.758 1 93.12 475 TRP B O 1
ATOM 8170 N N . GLN B 1 476 ? 41.062 12.32 -4.859 1 92.94 476 GLN B N 1
ATOM 8171 C CA . GLN B 1 476 ? 42.188 13.203 -5.172 1 92.94 476 GLN B CA 1
ATOM 8172 C C . GLN B 1 476 ? 43.062 12.609 -6.266 1 92.94 476 GLN B C 1
ATOM 8174 O O . GLN B 1 476 ? 43.469 11.445 -6.199 1 92.94 476 GLN B O 1
ATOM 8179 N N . CYS B 1 477 ? 43.406 13.406 -7.281 1 92.38 477 CYS B N 1
ATOM 8180 C CA . CYS B 1 477 ? 44.156 12.859 -8.422 1 92.38 477 CYS B CA 1
ATOM 8181 C C . CYS B 1 477 ? 45.438 12.18 -7.969 1 92.38 477 CYS B C 1
ATOM 8183 O O . CYS B 1 477 ? 45.75 11.07 -8.406 1 92.38 477 CYS B O 1
ATOM 8185 N N . PRO B 1 478 ? 46.156 12.758 -6.969 1 92.94 478 PRO B N 1
ATOM 8186 C CA . PRO B 1 478 ? 47.344 12.047 -6.496 1 92.94 478 PRO B CA 1
ATOM 8187 C C . PRO B 1 478 ? 47 10.719 -5.816 1 92.94 478 PRO B C 1
ATOM 8189 O O . PRO B 1 478 ? 47.75 9.75 -5.957 1 92.94 478 PRO B O 1
ATOM 8192 N N . CYS B 1 479 ? 45.938 10.766 -5.125 1 92.56 479 CYS B N 1
ATOM 8193 C CA . CYS B 1 479 ? 45.531 9.555 -4.441 1 92.56 479 CYS B CA 1
ATOM 8194 C C . CYS B 1 479 ? 45.031 8.508 -5.434 1 92.56 479 CYS B C 1
ATOM 8196 O O . CYS B 1 479 ? 45.281 7.312 -5.258 1 92.56 479 CYS B O 1
ATOM 8198 N N . PHE B 1 480 ? 44.375 8.898 -6.441 1 92.69 480 PHE B N 1
ATOM 8199 C CA . PHE B 1 480 ? 43.812 8.008 -7.465 1 92.69 480 PHE B CA 1
ATOM 8200 C C . PHE B 1 480 ? 44.938 7.316 -8.227 1 92.69 480 PHE B C 1
ATOM 8202 O O . PHE B 1 480 ? 44.875 6.113 -8.492 1 92.69 480 PHE B O 1
ATOM 8209 N N . VAL B 1 481 ? 45.938 8.125 -8.555 1 91.44 481 VAL B N 1
ATOM 8210 C CA . VAL B 1 481 ? 47.094 7.582 -9.281 1 91.44 481 VAL B CA 1
ATOM 8211 C C . VAL B 1 481 ? 47.781 6.516 -8.43 1 91.44 481 VAL B C 1
ATOM 8213 O O . VAL B 1 481 ? 48.125 5.441 -8.93 1 91.44 481 VAL B O 1
ATOM 8216 N N . LYS B 1 482 ? 47.938 6.82 -7.199 1 89.94 482 LYS B N 1
ATOM 8217 C CA . LYS B 1 482 ? 48.531 5.859 -6.281 1 89.94 482 LYS B CA 1
ATOM 8218 C C . LYS B 1 482 ? 47.719 4.582 -6.195 1 89.94 482 LYS B C 1
ATOM 8220 O O . LYS B 1 482 ? 48.281 3.479 -6.18 1 89.94 482 LYS B O 1
ATOM 8225 N N . LEU B 1 483 ? 46.438 4.762 -6.078 1 90.56 483 LEU B N 1
ATOM 8226 C CA . LEU B 1 483 ? 45.531 3.631 -6.008 1 90.56 483 LEU B CA 1
ATOM 8227 C C . LEU B 1 483 ? 45.594 2.799 -7.285 1 90.56 483 LEU B C 1
ATOM 8229 O O . LEU B 1 483 ? 45.625 1.566 -7.227 1 90.56 483 LEU B O 1
ATOM 8233 N N . GLN B 1 484 ? 45.625 3.42 -8.438 1 89.56 484 GLN B N 1
ATOM 8234 C CA . GLN B 1 484 ? 45.688 2.732 -9.727 1 89.56 484 GLN B CA 1
ATOM 8235 C C . GLN B 1 484 ? 46.969 1.903 -9.82 1 89.56 484 GLN B C 1
ATOM 8237 O O . GLN B 1 484 ? 46.969 0.771 -10.305 1 89.56 484 GLN B O 1
ATOM 8242 N N . HIS B 1 485 ? 48.031 2.518 -9.398 1 89.75 485 HIS B N 1
ATOM 8243 C CA . HIS B 1 485 ? 49.312 1.821 -9.414 1 89.75 485 HIS B CA 1
ATOM 8244 C C . HIS B 1 485 ? 49.281 0.587 -8.523 1 89.75 485 HIS B C 1
ATOM 8246 O O . HIS B 1 485 ? 49.75 -0.484 -8.914 1 89.75 485 HIS B O 1
ATOM 8252 N N . TRP B 1 486 ? 48.719 0.811 -7.383 1 88 486 TRP B N 1
ATOM 8253 C CA . TRP B 1 486 ? 48.594 -0.291 -6.434 1 88 486 TRP B CA 1
ATOM 8254 C C . TRP B 1 486 ? 47.75 -1.421 -7.016 1 88 486 TRP B C 1
ATOM 8256 O O . TRP B 1 486 ? 48.125 -2.594 -6.914 1 88 486 TRP B O 1
ATOM 8266 N N . LEU B 1 487 ? 46.656 -1.164 -7.625 1 89.44 487 LEU B N 1
ATOM 8267 C CA . LEU B 1 487 ? 45.75 -2.148 -8.234 1 89.44 487 LEU B CA 1
ATOM 8268 C C . LEU B 1 487 ? 46.438 -2.852 -9.398 1 89.44 487 LEU B C 1
ATOM 8270 O O . LEU B 1 487 ? 46.312 -4.062 -9.57 1 89.44 487 LEU B O 1
ATOM 8274 N N . ALA B 1 488 ? 47.156 -2.082 -10.141 1 88.69 488 ALA B N 1
ATOM 8275 C CA . ALA B 1 488 ? 47.875 -2.629 -11.305 1 88.69 488 ALA B CA 1
ATOM 8276 C C . ALA B 1 488 ? 48.969 -3.605 -10.875 1 88.69 488 ALA B C 1
ATOM 8278 O O . ALA B 1 488 ? 49.125 -4.66 -11.484 1 88.69 488 ALA B O 1
ATOM 8279 N N . THR B 1 489 ? 49.688 -3.217 -9.898 1 88.25 489 THR B N 1
ATOM 8280 C CA . THR B 1 489 ? 50.781 -4.055 -9.414 1 88.25 489 THR B CA 1
ATOM 8281 C C . THR B 1 489 ? 50.25 -5.402 -8.93 1 88.25 489 THR B C 1
ATOM 8283 O O . THR B 1 489 ? 50.938 -6.414 -9.008 1 88.25 489 THR B O 1
ATOM 8286 N N . ARG B 1 490 ? 49.094 -5.438 -8.539 1 88.06 490 ARG B N 1
ATOM 8287 C CA . ARG B 1 490 ? 48.5 -6.652 -7.992 1 88.06 490 ARG B CA 1
ATOM 8288 C C . ARG B 1 490 ? 47.562 -7.32 -9.008 1 88.06 490 ARG B C 1
ATOM 8290 O O . ARG B 1 490 ? 46.875 -8.281 -8.688 1 88.06 490 ARG B O 1
ATOM 8297 N N . ASP B 1 491 ? 47.5 -6.859 -10.133 1 90 491 ASP B N 1
ATOM 8298 C CA . ASP B 1 491 ? 46.719 -7.391 -11.234 1 90 491 ASP B CA 1
ATOM 8299 C C . ASP B 1 491 ? 45.219 -7.434 -10.883 1 90 491 ASP B C 1
ATOM 8301 O O . ASP B 1 491 ? 44.562 -8.445 -11.109 1 90 491 ASP B O 1
ATOM 8305 N N . VAL B 1 492 ? 44.75 -6.422 -10.148 1 92 492 VAL B N 1
ATOM 8306 C CA . VAL B 1 492 ? 43.344 -6.289 -9.812 1 92 492 VAL B CA 1
ATOM 8307 C C . VAL B 1 492 ? 42.594 -5.512 -10.914 1 92 492 VAL B C 1
ATOM 8309 O O . VAL B 1 492 ? 43.062 -4.445 -11.328 1 92 492 VAL B O 1
ATOM 8312 N N . VAL B 1 493 ? 41.5 -6.047 -11.344 1 92 493 VAL B N 1
ATOM 8313 C CA . VAL B 1 493 ? 40.75 -5.418 -12.422 1 92 493 VAL B CA 1
ATOM 8314 C C . VAL B 1 493 ? 39.844 -4.32 -11.844 1 92 493 VAL B C 1
ATOM 8316 O O . VAL B 1 493 ? 39.094 -4.562 -10.906 1 92 493 VAL B O 1
ATOM 8319 N N . TYR B 1 494 ? 39.938 -3.129 -12.336 1 89.5 494 TYR B N 1
ATOM 8320 C CA . TYR B 1 494 ? 39.125 -2.029 -11.82 1 89.5 494 TYR B CA 1
ATOM 8321 C C . TYR B 1 494 ? 38.438 -1.291 -12.945 1 89.5 494 TYR B C 1
ATOM 8323 O O . TYR B 1 494 ? 37.531 -0.484 -12.695 1 89.5 494 TYR B O 1
ATOM 8331 N N . LEU B 1 495 ? 38.688 -1.568 -14.234 1 80.5 495 LEU B N 1
ATOM 8332 C CA . LEU B 1 495 ? 38.094 -0.89 -15.391 1 80.5 495 LEU B CA 1
ATOM 8333 C C . LEU B 1 495 ? 36.75 -1.491 -15.742 1 80.5 495 LEU B C 1
ATOM 8335 O O . LEU B 1 495 ? 36.594 -2.715 -15.797 1 80.5 495 LEU B O 1
ATOM 8339 N N . ARG B 1 496 ? 35.75 -0.634 -15.719 1 82.94 496 ARG B N 1
ATOM 8340 C CA . ARG B 1 496 ? 34.406 -1.029 -16.156 1 82.94 496 ARG B CA 1
ATOM 8341 C C . ARG B 1 496 ? 34 -0.303 -17.438 1 82.94 496 ARG B C 1
ATOM 8343 O O . ARG B 1 496 ? 33.844 0.917 -17.438 1 82.94 496 ARG B O 1
ATOM 8350 N N . ASP B 1 497 ? 33.938 -0.941 -18.531 1 73.19 497 ASP B N 1
ATOM 8351 C CA . ASP B 1 497 ? 33.781 -0.384 -19.875 1 73.19 497 ASP B CA 1
ATOM 8352 C C . ASP B 1 497 ? 32.438 0.306 -20.047 1 73.19 497 ASP B C 1
ATOM 8354 O O . ASP B 1 497 ? 32.312 1.268 -20.812 1 73.19 497 ASP B O 1
ATOM 8358 N N . ASN B 1 498 ? 31.5 -0.116 -19.359 1 73.75 498 ASN B N 1
ATOM 8359 C CA . ASN B 1 498 ? 30.141 0.365 -19.656 1 73.75 498 ASN B CA 1
ATOM 8360 C C . ASN B 1 498 ? 29.812 1.606 -18.828 1 73.75 498 ASN B C 1
ATOM 8362 O O . ASN B 1 498 ? 28.656 2.031 -18.797 1 73.75 498 ASN B O 1
ATOM 8366 N N . THR B 1 499 ? 31 2.16 -18.328 1 77.88 499 THR B N 1
ATOM 8367 C CA . THR B 1 499 ? 30.734 3.367 -17.547 1 77.88 499 THR B CA 1
ATOM 8368 C C . THR B 1 499 ? 31.344 4.59 -18.234 1 77.88 499 THR B C 1
ATOM 8370 O O . THR B 1 499 ? 32.25 4.461 -19.062 1 77.88 499 THR B O 1
ATOM 8373 N N . GLY B 1 500 ? 30.797 5.77 -18.359 1 77.56 500 GLY B N 1
ATOM 8374 C CA . GLY B 1 500 ? 31.281 6.988 -18.969 1 77.56 500 GLY B CA 1
ATOM 8375 C C . GLY B 1 500 ? 32.531 7.531 -18.312 1 77.56 500 GLY B C 1
ATOM 8376 O O . GLY B 1 500 ? 33.156 8.477 -18.812 1 77.56 500 GLY B O 1
ATOM 8377 N N . TYR B 1 501 ? 33.094 6.863 -17.406 1 82.94 501 TYR B N 1
ATOM 8378 C CA . TYR B 1 501 ? 34.219 7.398 -16.656 1 82.94 501 TYR B CA 1
ATOM 8379 C C . TYR B 1 501 ? 35.531 7.102 -17.375 1 82.94 501 TYR B C 1
ATOM 8381 O O . TYR B 1 501 ? 36.375 7.988 -17.547 1 82.94 501 TYR B O 1
ATOM 8389 N N . TYR B 1 502 ? 35.594 5.949 -17.875 1 82.62 502 TYR B N 1
ATOM 8390 C CA . TYR B 1 502 ? 36.844 5.523 -18.453 1 82.62 502 TYR B CA 1
ATOM 8391 C C . TYR B 1 502 ? 36.938 5.871 -19.922 1 82.62 502 TYR B C 1
ATOM 8393 O O . TYR B 1 502 ? 37.969 5.727 -20.562 1 82.62 502 TYR B O 1
ATOM 8401 N N . LYS B 1 503 ? 35.812 6.363 -20.344 1 80.12 503 LYS B N 1
ATOM 8402 C CA . LYS B 1 503 ? 35.781 6.883 -21.719 1 80.12 503 LYS B CA 1
ATOM 8403 C C . LYS B 1 503 ? 36.062 8.383 -21.734 1 80.12 503 LYS B C 1
ATOM 8405 O O . LYS B 1 503 ? 36.094 9 -22.797 1 80.12 503 LYS B O 1
ATOM 8410 N N . GLY B 1 504 ? 36.219 8.938 -20.594 1 79.19 504 GLY B N 1
ATOM 8411 C CA . GLY B 1 504 ? 36.531 10.352 -20.516 1 79.19 504 GLY B CA 1
ATOM 8412 C C . GLY B 1 504 ? 35.312 11.25 -20.438 1 79.19 504 GLY B C 1
ATOM 8413 O O . GLY B 1 504 ? 35.438 12.477 -20.5 1 79.19 504 GLY B O 1
ATOM 8414 N N . GLU B 1 505 ? 34.25 10.586 -20.328 1 78.94 505 GLU B N 1
ATOM 8415 C CA . GLU B 1 505 ? 33 11.367 -20.297 1 78.94 505 GLU B CA 1
ATOM 8416 C C . GLU B 1 505 ? 32.75 11.953 -18.922 1 78.94 505 GLU B C 1
ATOM 8418 O O . GLU B 1 505 ? 32.094 12.977 -18.781 1 78.94 505 GLU B O 1
ATOM 8423 N N . ARG B 1 506 ? 33.375 11.359 -17.906 1 85.81 506 ARG B N 1
ATOM 8424 C CA . ARG B 1 506 ? 33.219 11.805 -16.531 1 85.81 506 ARG B CA 1
ATOM 8425 C C . ARG B 1 506 ? 34.562 11.852 -15.812 1 85.81 506 ARG B C 1
ATOM 8427 O O . ARG B 1 506 ? 35.469 11.102 -16.141 1 85.81 506 ARG B O 1
ATOM 8434 N N . PRO B 1 507 ? 34.594 12.781 -14.969 1 84.06 507 PRO B N 1
ATOM 8435 C CA . PRO B 1 507 ? 35.875 12.875 -14.266 1 84.06 507 PRO B CA 1
ATOM 8436 C C . PRO B 1 507 ? 36.125 11.695 -13.328 1 84.06 507 PRO B C 1
ATOM 8438 O O . PRO B 1 507 ? 35.188 11.195 -12.695 1 84.06 507 PRO B O 1
ATOM 8441 N N . LEU B 1 508 ? 37.375 11.258 -13.281 1 87.62 508 LEU B N 1
ATOM 8442 C CA . LEU B 1 508 ? 37.75 10.148 -12.414 1 87.62 508 LEU B CA 1
ATOM 8443 C C . LEU B 1 508 ? 38.312 10.664 -11.102 1 87.62 508 LEU B C 1
ATOM 8445 O O . LEU B 1 508 ? 38.312 9.953 -10.094 1 87.62 508 LEU B O 1
ATOM 8449 N N . CYS B 1 509 ? 38.812 11.828 -11.148 1 90.25 509 CYS B N 1
ATOM 8450 C CA . CYS B 1 509 ? 39.406 12.43 -9.961 1 90.25 509 CYS B CA 1
ATOM 8451 C C . CYS B 1 509 ? 39.344 13.953 -10.008 1 90.25 509 CYS B C 1
ATOM 8453 O O . CYS B 1 509 ? 38.906 14.516 -11.016 1 90.25 509 CYS B O 1
ATOM 8455 N N . ILE B 1 510 ? 39.656 14.508 -8.898 1 89.44 510 ILE B N 1
ATOM 8456 C CA . ILE B 1 510 ? 39.656 15.969 -8.789 1 89.44 510 ILE B CA 1
ATOM 8457 C C . ILE B 1 510 ? 41.062 16.484 -8.516 1 89.44 510 ILE B C 1
ATOM 8459 O O . ILE B 1 510 ? 41.781 15.914 -7.695 1 89.44 510 ILE B O 1
ATOM 8463 N N . VAL B 1 511 ? 41.438 17.516 -9.273 1 87.94 511 VAL B N 1
ATOM 8464 C CA . VAL B 1 511 ? 42.75 18.125 -9.094 1 87.94 511 VAL B CA 1
ATOM 8465 C C . VAL B 1 511 ? 42.719 19.062 -7.883 1 87.94 511 VAL B C 1
ATOM 8467 O O . VAL B 1 511 ? 41.844 19.922 -7.762 1 87.94 511 VAL B O 1
ATOM 8470 N N . THR B 1 512 ? 43.562 18.688 -6.98 1 86.44 512 THR B N 1
ATOM 8471 C CA . THR B 1 512 ? 43.656 19.516 -5.781 1 86.44 512 THR B CA 1
ATOM 8472 C C . THR B 1 512 ? 44.844 20.453 -5.871 1 86.44 512 THR B C 1
ATOM 8474 O O . THR B 1 512 ? 45.625 20.406 -6.836 1 86.44 512 THR B O 1
ATOM 8477 N N . ASN B 1 513 ? 45 21.422 -4.84 1 84.06 513 ASN B N 1
ATOM 8478 C CA . ASN B 1 513 ? 46.062 22.406 -4.801 1 84.06 513 ASN B CA 1
ATOM 8479 C C . ASN B 1 513 ? 47.375 21.781 -4.355 1 84.06 513 ASN B C 1
ATOM 8481 O O . ASN B 1 513 ? 48.438 22.422 -4.414 1 84.06 513 ASN B O 1
ATOM 8485 N N . VAL B 1 514 ? 47.281 20.578 -3.939 1 85.62 514 VAL B N 1
ATOM 8486 C CA . VAL B 1 514 ? 48.5 19.906 -3.477 1 85.62 514 VAL B CA 1
ATOM 8487 C C . VAL B 1 514 ? 48.812 18.734 -4.406 1 85.62 514 VAL B C 1
ATOM 8489 O O . VAL B 1 514 ? 47.906 18.125 -5 1 85.62 514 VAL B O 1
ATOM 8492 N N . ASP B 1 515 ? 50.125 18.453 -4.445 1 87.94 515 ASP B N 1
ATOM 8493 C CA . ASP B 1 515 ? 50.562 17.453 -5.391 1 87.94 515 ASP B CA 1
ATOM 8494 C C . ASP B 1 515 ? 50.75 16.094 -4.707 1 87.94 515 ASP B C 1
ATOM 8496 O O . ASP B 1 515 ? 51.406 15.203 -5.25 1 87.94 515 ASP B O 1
ATOM 8500 N N . TYR B 1 516 ? 50.312 15.992 -3.428 1 90.31 516 TYR B N 1
ATOM 8501 C CA . TYR B 1 516 ? 50.406 14.711 -2.73 1 90.31 516 TYR B CA 1
ATOM 8502 C C . TYR B 1 516 ? 49.031 14.289 -2.199 1 90.31 516 TYR B C 1
ATOM 8504 O O . TYR B 1 516 ? 48.094 15.086 -2.18 1 90.31 516 TYR B O 1
ATOM 8512 N N . CYS B 1 517 ? 48.906 13.055 -1.893 1 91.12 517 CYS B N 1
ATOM 8513 C CA . CYS B 1 517 ? 47.656 12.477 -1.421 1 91.12 517 CYS B CA 1
ATOM 8514 C C . CYS B 1 517 ? 47.438 12.766 0.06 1 91.12 517 CYS B C 1
ATOM 8516 O O . CYS B 1 517 ? 48.219 12.297 0.903 1 91.12 517 CYS B O 1
ATOM 8518 N N . ILE B 1 518 ? 46.469 13.523 0.361 1 90.31 518 ILE B N 1
ATOM 8519 C CA . ILE B 1 518 ? 46.094 13.797 1.747 1 90.31 518 ILE B CA 1
ATOM 8520 C C . ILE B 1 518 ? 45.188 12.695 2.275 1 90.31 518 ILE B C 1
ATOM 8522 O O . ILE B 1 518 ? 44.094 12.477 1.75 1 90.31 518 ILE B O 1
ATOM 8526 N N . GLN B 1 519 ? 45.688 12.008 3.268 1 89 519 GLN B N 1
ATOM 8527 C CA . GLN B 1 519 ? 44.906 10.883 3.797 1 89 519 GLN B CA 1
ATOM 8528 C C . GLN B 1 519 ? 44.312 11.219 5.164 1 89 519 GLN B C 1
ATOM 8530 O O . GLN B 1 519 ? 44.469 10.445 6.113 1 89 519 GLN B O 1
ATOM 8535 N N . ASN B 1 520 ? 43.812 12.352 5.363 1 88 520 ASN B N 1
ATOM 8536 C CA . ASN B 1 520 ? 43.156 12.828 6.562 1 88 520 ASN B CA 1
ATOM 8537 C C . ASN B 1 520 ? 41.781 13.453 6.23 1 88 520 ASN B C 1
ATOM 8539 O O . ASN B 1 520 ? 41.719 14.453 5.512 1 88 520 ASN B O 1
ATOM 8543 N N . LEU B 1 521 ? 40.875 12.781 6.781 1 88 521 LEU B N 1
ATOM 8544 C CA . LEU B 1 521 ? 39.5 13.156 6.43 1 88 521 LEU B CA 1
ATOM 8545 C C . LEU B 1 521 ? 39.219 14.617 6.785 1 88 521 LEU B C 1
ATOM 8547 O O . LEU B 1 521 ? 38.594 15.344 6.016 1 88 521 LEU B O 1
ATOM 8551 N N . GLN B 1 522 ? 39.656 15.102 7.906 1 88.25 522 GLN B N 1
ATOM 8552 C CA . GLN B 1 522 ? 39.438 16.469 8.344 1 88.25 522 GLN B CA 1
ATOM 8553 C C . GLN B 1 522 ? 40.094 17.469 7.41 1 88.25 522 GLN B C 1
ATOM 8555 O O . GLN B 1 522 ? 39.531 18.516 7.086 1 88.25 522 GLN B O 1
ATOM 8560 N N . ALA B 1 523 ? 41.281 17.141 7.012 1 87.25 523 ALA B N 1
ATOM 8561 C CA . ALA B 1 523 ? 42.031 18 6.109 1 87.25 523 ALA B CA 1
ATOM 8562 C C . ALA B 1 523 ? 41.375 18.109 4.746 1 87.25 523 ALA B C 1
ATOM 8564 O O . ALA B 1 523 ? 41.312 19.188 4.152 1 87.25 523 ALA B O 1
ATOM 8565 N N . VAL B 1 524 ? 40.844 17.031 4.355 1 87.44 524 VAL B N 1
ATOM 8566 C CA . VAL B 1 524 ? 40.219 16.984 3.043 1 87.44 524 VAL B CA 1
ATOM 8567 C C . VAL B 1 524 ? 38.906 17.781 3.074 1 87.44 524 VAL B C 1
ATOM 8569 O O . VAL B 1 524 ? 38.562 18.469 2.105 1 87.44 524 VAL B O 1
ATOM 8572 N N . ARG B 1 525 ? 38.156 17.625 4.133 1 87.12 525 ARG B N 1
ATOM 8573 C CA . ARG B 1 525 ? 36.875 18.344 4.285 1 87.12 525 ARG B CA 1
ATOM 8574 C C . ARG B 1 525 ? 37.094 19.859 4.184 1 87.12 525 ARG B C 1
ATOM 8576 O O . ARG B 1 525 ? 36.281 20.578 3.619 1 87.12 525 ARG B O 1
ATOM 8583 N N . ARG B 1 526 ? 38.188 20.281 4.617 1 84.69 526 ARG B N 1
ATOM 8584 C CA . ARG B 1 526 ? 38.531 21.703 4.59 1 84.69 526 ARG B CA 1
ATOM 8585 C C . ARG B 1 526 ? 38.812 22.172 3.168 1 84.69 526 ARG B C 1
ATOM 8587 O O . ARG B 1 526 ? 38.625 23.344 2.848 1 84.69 526 ARG B O 1
ATOM 8594 N N . LEU B 1 527 ? 39.219 21.297 2.398 1 82.38 527 LEU B N 1
ATOM 8595 C CA . LEU B 1 527 ? 39.562 21.641 1.024 1 82.38 527 LEU B CA 1
ATOM 8596 C C . LEU B 1 527 ? 38.312 21.75 0.154 1 82.38 527 LEU B C 1
ATOM 8598 O O . LEU B 1 527 ? 38.375 22.281 -0.955 1 82.38 527 LEU B O 1
ATOM 8602 N N . GLY B 1 528 ? 37.094 21.344 0.62 1 80.12 528 GLY B N 1
ATOM 8603 C CA . GLY B 1 528 ? 35.844 21.469 -0.087 1 80.12 528 GLY B CA 1
ATOM 8604 C C . GLY B 1 528 ? 35.781 20.609 -1.341 1 80.12 528 GLY B C 1
ATOM 8605 O O . GLY B 1 528 ? 35.188 21.016 -2.344 1 80.12 528 GLY B O 1
ATOM 8606 N N . ILE B 1 529 ? 36.438 19.5 -1.403 1 77.38 529 ILE B N 1
ATOM 8607 C CA . ILE B 1 529 ? 36.594 18.656 -2.578 1 77.38 529 ILE B CA 1
ATOM 8608 C C . ILE B 1 529 ? 35.219 18.125 -2.996 1 77.38 529 ILE B C 1
ATOM 8610 O O . ILE B 1 529 ? 34.875 18.094 -4.188 1 77.38 529 ILE B O 1
ATOM 8614 N N . LEU B 1 530 ? 34.344 17.75 -2.105 1 75.94 530 LEU B N 1
ATOM 8615 C CA . LEU B 1 530 ? 33.031 17.172 -2.385 1 75.94 530 LEU B CA 1
ATOM 8616 C C . LEU B 1 530 ? 32.156 18.141 -3.168 1 75.94 530 LEU B C 1
ATOM 8618 O O . LEU B 1 530 ? 31.484 17.75 -4.113 1 75.94 530 LEU B O 1
ATOM 8622 N N . GLY B 1 531 ? 32.125 19.375 -2.744 1 73.25 531 GLY B N 1
ATOM 8623 C CA . GLY B 1 531 ? 31.344 20.391 -3.439 1 73.25 531 GLY B CA 1
ATOM 8624 C C . GLY B 1 531 ? 31.781 20.578 -4.883 1 73.25 531 GLY B C 1
ATOM 8625 O O . GLY B 1 531 ? 30.938 20.688 -5.777 1 73.25 531 GLY B O 1
ATOM 8626 N N . ASP B 1 532 ? 33.031 20.484 -5.148 1 68.88 532 ASP B N 1
ATOM 8627 C CA . ASP B 1 532 ? 33.625 20.672 -6.477 1 68.88 532 ASP B CA 1
ATOM 8628 C C . ASP B 1 532 ? 33.25 19.5 -7.395 1 68.88 532 ASP B C 1
ATOM 8630 O O . ASP B 1 532 ? 32.938 19.688 -8.562 1 68.88 532 ASP B O 1
ATOM 8634 N N . PHE B 1 533 ? 33.219 18.438 -6.828 1 76.31 533 PHE B N 1
ATOM 8635 C CA . PHE B 1 533 ? 32.969 17.219 -7.594 1 76.31 533 PHE B CA 1
ATOM 8636 C C . PHE B 1 533 ? 31.516 17.141 -8.023 1 76.31 533 PHE B C 1
ATOM 8638 O O . PHE B 1 533 ? 31.219 16.781 -9.172 1 76.31 533 PHE B O 1
ATOM 8645 N N . GLN B 1 534 ? 30.641 17.359 -7.105 1 71.5 534 GLN B N 1
ATOM 8646 C CA . GLN B 1 534 ? 29.219 17.344 -7.422 1 71.5 534 GLN B CA 1
ATOM 8647 C C . GLN B 1 534 ? 28.891 18.344 -8.531 1 71.5 534 GLN B C 1
ATOM 8649 O O . GLN B 1 534 ? 28.078 18.047 -9.406 1 71.5 534 GLN B O 1
ATOM 8654 N N . GLY B 1 535 ? 29.531 19.422 -8.422 1 60.56 535 GLY B N 1
ATOM 8655 C CA . GLY B 1 535 ? 29.391 20.391 -9.484 1 60.56 535 GLY B CA 1
ATOM 8656 C C . GLY B 1 535 ? 29.828 19.875 -10.844 1 60.56 535 GLY B C 1
ATOM 8657 O O . GLY B 1 535 ? 29.125 20.062 -11.836 1 60.56 535 GLY B O 1
ATOM 8658 N N . GLU B 1 536 ? 30.828 19.172 -10.789 1 61.38 536 GLU B N 1
ATOM 8659 C CA . GLU B 1 536 ? 31.375 18.625 -12.023 1 61.38 536 GLU B CA 1
ATOM 8660 C C . GLU B 1 536 ? 30.516 17.5 -12.57 1 61.38 536 GLU B C 1
ATOM 8662 O O . GLU B 1 536 ? 30.328 17.375 -13.781 1 61.38 536 GLU B O 1
ATOM 8667 N N . GLN B 1 537 ? 29.953 16.688 -11.648 1 69.25 537 GLN B N 1
ATOM 8668 C CA . GLN B 1 537 ? 29.094 15.57 -12.047 1 69.25 537 GLN B CA 1
ATOM 8669 C C . GLN B 1 537 ? 27.797 16.078 -12.664 1 69.25 537 GLN B C 1
ATOM 8671 O O . GLN B 1 537 ? 27.312 15.516 -13.648 1 69.25 537 GLN B O 1
ATOM 8676 N N . VAL B 1 538 ? 27.203 17.062 -11.961 1 61 538 VAL B N 1
ATOM 8677 C CA . VAL B 1 538 ? 25.969 17.672 -12.461 1 61 538 VAL B CA 1
ATOM 8678 C C . VAL B 1 538 ? 26.203 18.234 -13.859 1 61 538 VAL B C 1
ATOM 8680 O O . VAL B 1 538 ? 25.359 18.078 -14.742 1 61 538 VAL B O 1
ATOM 8683 N N . GLU B 1 539 ? 27.297 18.828 -14.008 1 53 539 GLU B N 1
ATOM 8684 C CA . GLU B 1 539 ? 27.656 19.359 -15.32 1 53 539 GLU B CA 1
ATOM 8685 C C . GLU B 1 539 ? 27.781 18.25 -16.359 1 53 539 GLU B C 1
ATOM 8687 O O . GLU B 1 539 ? 27.328 18.406 -17.5 1 53 539 GLU B O 1
ATOM 8692 N N . ALA B 1 540 ? 28.188 17.125 -15.867 1 52.81 540 ALA B N 1
ATOM 8693 C CA . ALA B 1 540 ? 28.344 15.984 -16.766 1 52.81 540 ALA B CA 1
ATOM 8694 C C . ALA B 1 540 ? 27 15.328 -17.062 1 52.81 540 ALA B C 1
ATOM 8696 O O . ALA B 1 540 ? 26.734 14.938 -18.203 1 52.81 540 ALA B O 1
ATOM 8697 N N . ASP B 1 541 ? 26.203 15.195 -15.984 1 63.5 541 ASP B N 1
ATOM 8698 C CA . ASP B 1 541 ? 24.875 14.617 -16.156 1 63.5 541 ASP B CA 1
ATOM 8699 C C . ASP B 1 541 ? 24.016 15.5 -17.047 1 63.5 541 ASP B C 1
ATOM 8701 O O . ASP B 1 541 ? 23.188 14.992 -17.812 1 63.5 541 ASP B O 1
ATOM 8705 N N . ALA B 1 542 ? 24.125 16.688 -16.984 1 53 542 ALA B N 1
ATOM 8706 C CA . ALA B 1 542 ? 23.406 17.672 -17.797 1 53 542 ALA B CA 1
ATOM 8707 C C . ALA B 1 542 ? 23.797 17.531 -19.281 1 53 542 ALA B C 1
ATOM 8709 O O . ALA B 1 542 ? 22.938 17.672 -20.156 1 53 542 ALA B O 1
ATOM 8710 N N . PHE B 1 543 ? 24.984 17.297 -19.312 1 46.19 543 PHE B N 1
ATOM 8711 C CA . PHE B 1 543 ? 25.484 17.109 -20.672 1 46.19 543 PHE B CA 1
ATOM 8712 C C . PHE B 1 543 ? 24.938 15.812 -21.266 1 46.19 543 PHE B C 1
ATOM 8714 O O . PHE B 1 543 ? 24.641 15.75 -22.453 1 46.19 543 PHE B O 1
ATOM 8721 N N . ASP B 1 544 ? 24.828 14.836 -20.484 1 50.94 544 ASP B N 1
ATOM 8722 C CA . ASP B 1 544 ? 24.312 13.547 -20.938 1 50.94 544 ASP B CA 1
ATOM 8723 C C . ASP B 1 544 ? 22.812 13.609 -21.219 1 50.94 544 ASP B C 1
ATOM 8725 O O . ASP B 1 544 ? 22.312 12.953 -22.125 1 50.94 544 ASP B O 1
ATOM 8729 N N . ASP B 1 545 ? 22.125 14.18 -20.344 1 51.19 545 ASP B N 1
ATOM 8730 C CA . ASP B 1 545 ? 20.703 14.391 -20.609 1 51.19 545 ASP B CA 1
ATOM 8731 C C . ASP B 1 545 ? 20.516 15.172 -21.906 1 51.19 545 ASP B C 1
ATOM 8733 O O . ASP B 1 545 ? 19.562 14.914 -22.656 1 51.19 545 ASP B O 1
ATOM 8737 N N . ASP B 1 546 ? 21.344 16.062 -22.016 1 43.34 546 ASP B N 1
ATOM 8738 C CA . ASP B 1 546 ? 21.266 16.781 -23.281 1 43.34 546 ASP B CA 1
ATOM 8739 C C . ASP B 1 546 ? 21.703 15.891 -24.453 1 43.34 546 ASP B C 1
ATOM 8741 O O . ASP B 1 546 ? 21.141 15.977 -25.547 1 43.34 546 ASP B O 1
ATOM 8745 N N . ALA B 1 547 ? 22.578 15.016 -24.281 1 41.88 547 ALA B N 1
ATOM 8746 C CA . ALA B 1 547 ? 23.031 14.125 -25.359 1 41.88 547 ALA B CA 1
ATOM 8747 C C . ALA B 1 547 ? 22.047 12.977 -25.562 1 41.88 547 ALA B C 1
ATOM 8749 O O . ALA B 1 547 ? 21.828 12.531 -26.688 1 41.88 547 ALA B O 1
ATOM 8750 N N . SER B 1 548 ? 21.625 12.344 -24.469 1 40.56 548 SER B N 1
ATOM 8751 C CA . SER B 1 548 ? 20.641 11.266 -24.609 1 40.56 548 SER B CA 1
ATOM 8752 C C . SER B 1 548 ? 19.344 11.773 -25.219 1 40.56 548 SER B C 1
ATOM 8754 O O . SER B 1 548 ? 18.562 11 -25.75 1 40.56 548 SER B O 1
ATOM 8756 N N . ALA B 1 549 ? 18.984 12.984 -24.969 1 37.41 549 ALA B N 1
ATOM 8757 C CA . ALA B 1 549 ? 17.812 13.492 -25.688 1 37.41 549 ALA B CA 1
ATOM 8758 C C . ALA B 1 549 ? 18.094 13.547 -27.188 1 37.41 549 ALA B C 1
ATOM 8760 O O . ALA B 1 549 ? 17.156 13.625 -28 1 37.41 549 ALA B O 1
ATOM 8761 N N . ALA B 1 550 ? 19.266 13.711 -27.562 1 33.41 550 ALA B N 1
ATOM 8762 C CA . ALA B 1 550 ? 19.531 13.766 -29 1 33.41 550 ALA B CA 1
ATOM 8763 C C . ALA B 1 550 ? 19.391 12.383 -29.625 1 33.41 550 ALA B C 1
ATOM 8765 O O . ALA B 1 550 ? 19.344 12.258 -30.859 1 33.41 550 ALA B O 1
ATOM 8766 N N . GLN B 1 551 ? 19.734 11.344 -28.812 1 28.28 551 GLN B N 1
ATOM 8767 C CA . GLN B 1 551 ? 19.625 10.062 -29.5 1 28.28 551 GLN B CA 1
ATOM 8768 C C . GLN B 1 551 ? 18.172 9.562 -29.516 1 28.28 551 GLN B C 1
ATOM 8770 O O . GLN B 1 551 ? 17.859 8.57 -30.156 1 28.28 551 GLN B O 1
ATOM 8775 N N . ASP B 1 552 ? 17.328 9.984 -28.516 1 24.48 552 ASP B N 1
ATOM 8776 C CA . ASP B 1 552 ? 16 9.5 -28.875 1 24.48 552 ASP B CA 1
ATOM 8777 C C . ASP B 1 552 ? 15.312 10.453 -29.844 1 24.48 552 ASP B C 1
ATOM 8779 O O . ASP B 1 552 ? 15.438 11.672 -29.719 1 24.48 552 ASP B O 1
#

pLDDT: mean 88.26, std 16.43, range [21.5, 98.88]